Protein 3T6C (pdb70)

Foldseek 3Di:
DKAWAFKAWFWFDLPLATWIKMWTDIPPPPQIFIFGLFPRQPRVLLRCLQPVPVGVVRGGHDLVPLVVSLVCLQCVVPDHQFQSSQSNLANSSLRSLLNVQVVVFFESLVVLAFFPDFWAFEEEEAEEQELVSSLVRVVVVVVQQHQEYEYYYLAELQQFDPWCNFQVDGGDGNDPQDADAEPPDADDAREHANVSRLVVPLVSLVSNCVRPNQRGAYEYENLQSHDLVSLLVSQASCVVSQHLEYECSHDLVPQVSLVVSVVRHPHAYEYDCNGRDCVRPVVCLVVVSHQEYAHQQSSPRHLVVVSVSQVSNVVSNHAYEYDDHSRIALSSVLSVVSSQRNGPRHDHYYDDDDDPLSCVQKPQRWDDHNRTTGGDTGTRSRIDGDSVSSVVGHDPHDRTRNCQYAYRHHHGGRD/DFWAWKAWFWFQLQNFIWIKIWTDDPPPPQIFMFGLFPRQPRVLLRCLQPVPLGVVRGGDDLVPLVVSLVCQQCVVPDHQFQSSQSNLANSNLRSLLRVQVVVQFESLVVLAFFPDFWAFEEEEAEEQDLVRQLVRVVVVVVQQHQEYEYDHADQQANQAQAQPVVQVVCVVVVAQGADAEPPDADGAREHANVSNLVCPLVSLVSNCVRVNLRGAYEYEPQQRHDLVSLLVSQASNVVSQHLAYECSHDLVPQVSLVVSVVRHPGAYEYECNGRDCVRLVVCLVVVSHQEYAHQNSSNRHLVVVSVSLVSNVVSNHAYEYDDESRIALSSVLSVVSSQRRGPRHRHYYDYDGDPLSCVQKPQRWDDHSRTTGGDTGTRSRIDGDSVSSVVRHHDHDRDRNQQYAYRHHHGGRD

CATH classification: 3.30.390.10 (+1 more: 3.20.20.120)

Sequence (829 aa):
NLFITNVKTTILTAPGGIDLVVVKIETNEPGLYGLGCATFTQRIYAVQSSAIDEEYLAPFLIGKDPARIEDIWQSAAVSGYWRNGPVMNNALSGIIDMALWDIKGKQAGLPVYELLGGKCRDGIIALYVHTDGADEVEVEDSARAKMEEEGYQYIRCQMGMYGGAGTDDLRLIANRMMVKAKNIQPKRRSPRTKAPGIYFDPEAYAKSIPRLFDHLRNNKLGFSVELLHDAHERITPINAIHMAKALEPYQLFFLEDPVAPENTEWLKMLRQQQSSTPIAMGELFVNVNEWKPLIDNKLIDYIRCHIISSIGGITPAKKIAIYSELLNGVRTAWHSPGDISPIGVCANMHLDLSSPNFGIQEYTPMNDALREEVFPGCPPEVDQGYAYVNDKPGLGIDINEALAAKFPCEGGNPTWTMARTPDGTVVWRPLFITNVKTILTAPGGIDLVVVKIETNEPGLYGLGCATFTQRIYAVQSSAIDEYLAPFLIGKDPARIEDIWQSAAVSGYWRNGPVMNNALSGIIDMALWDIKGKQAGLPVYELLGGKCRDGIIALYVHTDGADEVEVEDSARAKMEEGYQYIRCQMGMYGGAGTDDLRLIIANRMVKAKNIQPKRSPRTKAPGIYFDPEAYAKSSIPRLFDHLRNNKLGFSVELLHDAHERITPINAIHMMAKALEPYQLFFLEDPVAPENTEWLKMLRQQQSSTPIAMGELFVNVNEWKPLIDNKLIDYIRCHISSIGGITPAKKIAIYSELLNGVRTAWHSPGDISPIGVCANMHLDLSSPNFGIQEYTPMNDALREEVFPGCPEVDQQGYAYVVNDKPGLGIDINEALLAAKFPCEGGNPTTWTMARTPDGTVWRP

Radius of gyration: 27.25 Å; Cα contacts (8 Å, |Δi|>4): 2046; chains: 2; bounding box: 66×56×85 Å

Secondary structure (DSSP, 8-state):
---EEEEEEEEE-TTSS-EEEEEEEESSTT-EEEEE---GGGHHHHHHIIIIIIHHHHTT--TT-HHHHHHHHHHTTS---SHHHHHHHHHHHHHHHHHHHHHHTSBHHHHTT--S-SSEEEEEEE--SSHHHHHHHHHHHHHTT-SEEEE-SSSSTT--B--HHHHSS-BPPPSS--PPPP-SS--SSEE--HHHHHHHHHHHHHHHHHHH-SSSEEEEE-TT-S-HHHHHHHHHHTGGG--SEEE-SS-GGGGGGHHHHHHH--S-EEE-TT--SHHHHHHHHHTT--SEE---GGGGTSHHHHHHHHHHHHHTT-EE----SSSS-HHHHHHHHHHHHH-TTB--EE-----HHHHHHSTTPPEEETTEEE----SBTS----HHHHTTS----S--STT-EE-TT--EE--/--EEEEEEEEE-TTSS-EEEEEEEESSTT-EEEEE---GGGHHHHHHHIIIIIHHHHTT--TT-HHHHHHHHHHTTS---SHHHHHHHHHHHHHHHHHHHHHHTSBHHHHTT--S-SSEEEEEEEEESSHHHHHHHHHHHHHTT-SEEEEEETBTTB-SSS-SHHHHHHHHHTT---PPPPPSS--SSEE--HHHHHHHHHHHHHHHHHHH-SSSEEEEE-TT-S-HHHHHHHHHHTGGG--SEEE-SS-GGGGGGHHHHHHH--S-EEE-TT--SHHHHHHHHHTT--SEE---HHHHTSHHHHHHHHHHHHHTT-EE----SSSS-HHHHHHHHHHHHH-TTB--EE-----HHHHHHSTTPPEEETTEEE----SBTS----HHHHTTS-------STT-EE-TT--EE--

InterPro domains:
  IPR013341 Mandelate racemase, N-terminal domain [PF02746] (19-115)
  IPR013342 Mandelate racemase, C-terminal domain [PF13378] (206-390)
  IPR013342 Mandelate racemase, C-terminal domain [SM00922] (133-270)
  IPR018110 Mandelate racemase/muconate lactonizing enzyme, conserved site [PS00908] (90-115)
  IPR018110 Mandelate racemase/muconate lactonizing enzyme, conserved site [PS00909] (220-251)
  IPR029017 Enolase-like, N-terminal [G3DSA:3.30.390.10] (7-397)
  IPR029017 Enolase-like, N-terminal [SSF54826] (6-120)
  IPR034593 D-galactonate dehydratase DgoD-like [PTHR48080] (21-395)
  IPR036849 Enolase-like, C-terminal domain superfamily [G3DSA:3.20.20.120] (110-379)
  IPR036849 Enolase-like, C-terminal domain superfamily [SSF51604] (103-399)

B-factor: mean 15.91, std 9.54, range [2.0, 82.63]

GO terms:
  GO:0000287 magnesium ion binding (F, IDA)
  GO:0016052 carbohydrate catabolic process (P, IDA)
  GO:0047929 gluconate dehydratase activity (F, IDA)

Nearest PDB structures (foldseek):
  3t6c-assembly1_A  TM=1.002E+00  e=1.195E-94  Pantoea ananatis LMG 20103
  3twb-assembly1_C  TM=1.000E+00  e=2.624E-83  Salmonella enterica subsp. enterica serovar Enteritidis str. P125109
  4ihc-assembly1_H  TM=9.968E-01  e=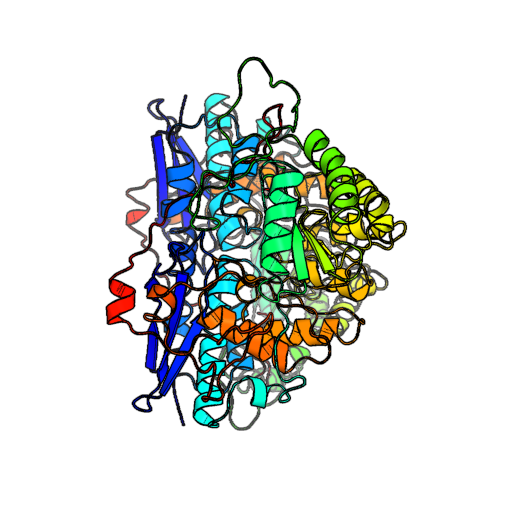2.299E-78  Musicola paradisiaca Ech703
  3tw9-assembly1_A  TM=9.945E-01  e=1.230E-77  Salmonella enterica subsp. enterica serovar Enteritidis str. P125109
  3tw9-assembly1_C  TM=9.936E-01  e=1.272E-76  Salmonella enterica subsp. enterica serovar Enteritidis str. P125109

Structure (mmCIF, N/CA/C/O backbone):
data_3T6C
#
_entry.id   3T6C
#
_cell.length_a   130.790
_cell.length_b   130.790
_cell.length_c   104.680
_cell.angle_alpha   90.00
_cell.angle_beta   90.00
_cell.angle_gamma   90.00
#
_symmetry.space_group_name_H-M   'P 4 21 2'
#
loop_
_entity.id
_entity.type
_entity.pdbx_description
1 polymer 'Putative ManD family dehydratase'
2 non-polymer 'MAGNESIUM ION'
3 non-polymer 'D-gluconic acid'
4 non-polymer 'CHLORIDE ION'
5 non-polymer 1,2-ETHANEDIOL
6 non-polymer 'UNKNOWN ATOM OR ION'
7 water water
#
loop_
_atom_site.group_PDB
_atom_site.id
_atom_site.type_symbol
_atom_site.label_atom_id
_atom_site.label_alt_id
_atom_site.label_comp_id
_atom_site.label_asym_id
_atom_site.label_entity_id
_atom_site.label_seq_id
_atom_site.pdbx_PDB_ins_code
_atom_site.Cartn_x
_atom_site.Cartn_y
_atom_site.Cartn_z
_atom_site.occupancy
_atom_site.B_iso_or_equiv
_atom_site.auth_seq_id
_atom_site.auth_comp_id
_atom_site.auth_asym_id
_atom_site.auth_atom_id
_atom_site.pdbx_PDB_model_num
ATOM 1 N N . ASN A 1 26 ? 108.887 27.279 40.007 1.00 53.89 3 ASN A N 1
ATOM 2 C CA . ASN A 1 26 ? 109.980 27.915 39.273 1.00 52.80 3 ASN A CA 1
ATOM 3 C C . ASN A 1 26 ? 109.500 29.029 38.327 1.00 39.47 3 ASN A C 1
ATOM 4 O O . ASN A 1 26 ? 109.768 30.202 38.585 1.00 44.57 3 ASN A O 1
ATOM 9 N N . LEU A 1 27 ? 108.804 28.687 37.239 1.00 22.98 4 LEU A N 1
ATOM 10 C CA . LEU A 1 27 ? 108.172 29.737 36.425 1.00 17.12 4 LEU A CA 1
ATOM 11 C C . LEU A 1 27 ? 106.910 30.196 37.116 1.00 12.22 4 LEU A C 1
ATOM 12 O O . LEU A 1 27 ? 106.268 29.440 37.850 1.00 14.38 4 LEU A O 1
ATOM 17 N N . PHE A 1 28 ? 106.531 31.432 36.848 1.00 11.30 5 PHE A N 1
ATOM 18 C CA . PHE A 1 28 ? 105.230 31.958 37.263 1.00 10.98 5 PHE A CA 1
ATOM 19 C C . PHE A 1 28 ? 104.729 32.940 36.217 1.00 10.26 5 PHE A C 1
ATOM 20 O O . PHE A 1 28 ? 105.525 33.467 35.417 1.00 10.79 5 PHE A O 1
ATOM 28 N N . ILE A 1 29 ? 103.404 33.073 36.131 1.00 10.81 6 ILE A N 1
ATOM 29 C CA . ILE A 1 29 ? 102.773 33.927 35.121 1.00 9.08 6 ILE A CA 1
ATOM 30 C C . ILE A 1 29 ? 102.864 35.394 35.564 1.00 10.72 6 ILE A C 1
ATOM 31 O O . ILE A 1 29 ? 102.599 35.756 36.724 1.00 11.92 6 ILE A O 1
ATOM 36 N N . THR A 1 30 ? 103.437 36.217 34.680 1.00 10.60 7 THR A N 1
ATOM 37 C CA . THR A 1 30 ? 103.560 37.633 34.977 1.00 10.14 7 THR A CA 1
ATOM 38 C C . THR A 1 30 ? 102.566 38.592 34.323 1.00 11.44 7 THR A C 1
ATOM 39 O O . THR A 1 30 ? 102.335 39.699 34.844 1.00 14.41 7 THR A O 1
ATOM 43 N N . ASN A 1 31 ? 101.987 38.160 33.209 1.00 12.30 8 ASN A N 1
ATOM 44 C CA . ASN A 1 31 ? 101.059 39.029 32.468 1.00 11.19 8 ASN A CA 1
ATOM 45 C C . ASN A 1 31 ? 100.195 38.156 31.598 1.00 11.45 8 ASN A C 1
ATOM 46 O O . ASN A 1 31 ? 100.688 37.177 31.106 1.00 12.91 8 ASN A O 1
ATOM 51 N N . VAL A 1 32 ? 98.949 38.544 31.376 1.00 11.60 9 VAL A N 1
ATOM 52 C CA . VAL A 1 32 ? 98.069 37.848 30.451 1.00 12.58 9 VAL A CA 1
ATOM 53 C C . VAL A 1 32 ? 97.409 38.924 29.652 1.00 18.24 9 VAL A C 1
ATOM 54 O O . VAL A 1 32 ? 96.807 39.853 30.227 1.00 17.10 9 VAL A O 1
ATOM 58 N N . LYS A 1 33 ? 97.478 38.817 28.331 1.00 14.49 10 LYS A N 1
ATOM 59 C CA . LYS A 1 33 ? 96.732 39.792 27.529 1.00 21.50 10 LYS A CA 1
ATOM 60 C C . LYS A 1 33 ? 95.978 39.224 26.340 1.00 16.94 10 LYS A C 1
ATOM 61 O O . LYS A 1 33 ? 96.257 38.139 25.865 1.00 14.42 10 LYS A O 1
ATOM 67 N N A THR A 1 34 ? 95.006 39.984 25.861 0.57 15.16 11 THR A N 1
ATOM 68 N N B THR A 1 34 ? 94.991 39.978 25.887 0.43 15.16 11 THR A N 1
ATOM 69 C CA A THR A 1 34 ? 94.201 39.563 24.721 0.57 13.48 11 THR A CA 1
ATOM 70 C CA B THR A 1 34 ? 94.257 39.608 24.695 0.43 13.39 11 THR A CA 1
ATOM 71 C C A THR A 1 34 ? 94.530 40.474 23.540 0.57 11.89 11 THR A C 1
ATOM 72 C C B THR A 1 34 ? 94.770 40.469 23.544 0.43 11.96 11 THR A C 1
ATOM 73 O O A THR A 1 34 ? 94.580 41.697 23.694 0.57 14.37 11 THR A O 1
ATOM 74 O O B THR A 1 34 ? 95.220 41.622 23.717 0.43 14.45 11 THR A O 1
ATOM 81 N N . ILE A 1 35 ? 94.732 39.871 22.364 1.00 10.26 12 ILE A N 1
ATOM 82 C CA . ILE A 1 35 ? 95.005 40.579 21.146 1.00 11.04 12 ILE A CA 1
ATOM 83 C C . ILE A 1 35 ? 93.846 40.290 20.185 1.00 10.89 12 ILE A C 1
ATOM 84 O O . ILE A 1 35 ? 93.496 39.102 19.934 1.00 12.35 12 ILE A O 1
ATOM 89 N N . LEU A 1 36 ? 93.245 41.363 19.676 1.00 12.68 13 LEU A N 1
ATOM 90 C CA . LEU A 1 36 ? 92.142 41.250 18.720 1.00 10.65 13 LEU A CA 1
ATOM 91 C C . LEU A 1 36 ? 92.704 41.681 17.369 1.00 11.32 13 LEU A C 1
ATOM 92 O O . LEU A 1 36 ? 93.161 42.827 17.184 1.00 15.11 13 LEU A O 1
ATOM 97 N N . THR A 1 37 ? 92.671 40.759 16.405 1.00 11.14 14 THR A N 1
ATOM 98 C CA . THR A 1 37 ? 93.259 41.043 15.084 1.00 10.70 14 THR A CA 1
ATOM 99 C C . THR A 1 37 ? 92.508 40.315 13.962 1.00 13.23 14 THR A C 1
ATOM 100 O O . THR A 1 37 ? 91.913 39.286 14.211 1.00 13.25 14 THR A O 1
ATOM 104 N N . ALA A 1 38 ? 92.540 40.859 12.741 1.00 10.64 15 ALA A N 1
ATOM 105 C CA . ALA A 1 38 ? 91.783 40.262 11.651 1.00 10.42 15 ALA A CA 1
ATOM 106 C C . ALA A 1 38 ? 92.546 40.170 10.312 1.00 13.84 15 ALA A C 1
ATOM 107 O O . ALA A 1 38 ? 92.057 40.675 9.319 1.00 15.41 15 ALA A O 1
ATOM 109 N N . PRO A 1 39 ? 93.697 39.487 10.286 1.00 11.75 16 PRO A N 1
ATOM 110 C CA . PRO A 1 39 ? 94.545 39.565 9.070 1.00 12.83 16 PRO A CA 1
ATOM 111 C C . PRO A 1 39 ? 93.938 38.829 7.894 1.00 16.03 16 PRO A C 1
ATOM 112 O O . PRO A 1 39 ? 94.257 39.153 6.749 1.00 17.05 16 PRO A O 1
ATOM 116 N N . GLY A 1 40 ? 93.103 37.834 8.172 1.00 15.40 17 GLY A N 1
ATOM 117 C CA . GLY A 1 40 ? 92.400 37.097 7.127 1.00 16.28 17 GLY A CA 1
ATOM 118 C C . GLY A 1 40 ? 91.006 37.625 6.787 1.00 16.24 17 GLY A C 1
ATOM 119 O O . GLY A 1 40 ? 90.281 37.020 6.001 1.00 19.22 17 GLY A O 1
ATOM 120 N N . GLY A 1 41 ? 90.650 38.782 7.320 1.00 12.42 18 GLY A N 1
ATOM 121 C CA . GLY A 1 41 ? 89.362 39.399 7.061 1.00 13.92 18 GLY A CA 1
ATOM 122 C C . GLY A 1 41 ? 88.277 38.901 8.004 1.00 14.98 18 GLY A C 1
ATOM 123 O O . GLY A 1 41 ? 87.092 39.200 7.791 1.00 16.46 18 GLY A O 1
ATOM 124 N N . ILE A 1 42 ? 88.690 38.179 9.052 1.00 13.96 19 ILE A N 1
ATOM 125 C CA . ILE A 1 42 ? 87.778 37.586 10.026 1.00 11.66 19 ILE A CA 1
ATOM 126 C C . ILE A 1 42 ? 88.318 37.885 11.408 1.00 12.47 19 ILE A C 1
ATOM 127 O O . ILE A 1 42 ? 89.518 37.683 11.676 1.00 15.04 19 ILE A O 1
ATOM 132 N N . ASP A 1 43 ? 87.452 38.379 12.295 1.00 10.35 20 ASP A N 1
ATOM 133 C CA . ASP A 1 43 ? 87.942 38.808 13.620 1.00 11.53 20 ASP A CA 1
ATOM 134 C C . ASP A 1 43 ? 88.385 37.621 14.464 1.00 10.15 20 ASP A C 1
ATOM 135 O O . ASP A 1 43 ? 87.629 36.683 14.661 1.00 12.18 20 ASP A O 1
ATOM 140 N N . LEU A 1 44 ? 89.616 37.696 14.973 1.00 9.62 21 LEU A N 1
ATOM 141 C CA . LEU A 1 44 ? 90.222 36.664 15.845 1.00 9.39 21 LEU A CA 1
ATOM 142 C C . LEU A 1 44 ? 90.497 37.161 17.235 1.00 9.85 21 LEU A C 1
ATOM 143 O O . LEU A 1 44 ? 90.772 38.344 17.394 1.00 11.42 21 LEU A O 1
ATOM 148 N N . VAL A 1 45 ? 90.448 36.266 18.245 1.00 8.89 22 VAL A N 1
ATOM 149 C CA . VAL A 1 45 ? 90.873 36.605 19.615 1.00 9.22 22 VAL A CA 1
ATOM 150 C C . VAL A 1 45 ? 92.037 35.712 20.027 1.00 12.05 22 VAL A C 1
ATOM 151 O O . VAL A 1 45 ? 91.896 34.480 20.054 1.00 12.26 22 VAL A O 1
ATOM 155 N N . VAL A 1 46 ? 93.157 36.315 20.421 1.00 11.42 23 VAL A N 1
ATOM 156 C CA . VAL A 1 46 ? 94.360 35.563 20.753 1.00 11.57 23 VAL A CA 1
ATOM 157 C C . VAL A 1 46 ? 94.752 35.971 22.176 1.00 11.49 23 VAL A C 1
ATOM 158 O O . VAL A 1 46 ? 94.568 37.125 22.561 1.00 12.99 23 VAL A O 1
ATOM 162 N N . VAL A 1 47 ? 95.223 35.012 22.965 1.00 9.74 24 VAL A N 1
ATOM 163 C CA . VAL A 1 47 ? 95.762 35.288 24.284 1.00 10.03 24 VAL A CA 1
ATOM 164 C C . VAL A 1 47 ? 97.277 35.089 24.292 1.00 10.89 24 VAL A C 1
ATOM 165 O O . VAL A 1 47 ? 97.797 34.141 23.691 1.00 10.20 24 VAL A O 1
ATOM 169 N N . LYS A 1 48 ? 97.988 36.012 24.947 1.00 10.24 25 LYS A N 1
ATOM 170 C CA . LYS A 1 48 ? 99.439 35.828 25.199 1.00 9.63 25 LYS A CA 1
ATOM 171 C C . LYS A 1 48 ? 99.694 35.800 26.707 1.00 11.97 25 LYS A C 1
ATOM 172 O O . LYS A 1 48 ? 99.336 36.753 27.409 1.00 13.77 25 LYS A O 1
ATOM 178 N N . ILE A 1 49 ? 100.289 34.716 27.219 1.00 10.86 26 ILE A N 1
ATOM 179 C CA . ILE A 1 49 ? 100.646 34.607 28.621 1.00 11.62 26 ILE A CA 1
ATOM 180 C C . ILE A 1 49 ? 102.172 34.727 28.773 1.00 10.69 26 ILE A C 1
ATOM 181 O O . ILE A 1 49 ? 102.905 33.923 28.219 1.00 11.34 26 ILE A O 1
ATOM 186 N N . GLU A 1 50 ? 102.630 35.759 29.480 1.00 10.45 27 GLU A N 1
ATOM 187 C CA . GLU A 1 50 ? 104.062 35.954 29.738 1.00 11.09 27 GLU A CA 1
ATOM 188 C C . GLU A 1 50 ? 104.458 35.320 31.049 1.00 12.16 27 GLU A C 1
ATOM 189 O O . GLU A 1 50 ? 103.667 35.239 31.988 1.00 11.84 27 GLU A O 1
ATOM 195 N N . THR A 1 51 ? 105.690 34.809 31.082 1.00 12.93 28 THR A N 1
ATOM 196 C CA . THR A 1 51 ? 106.276 34.289 32.328 1.00 13.01 28 THR A CA 1
ATOM 197 C C . THR A 1 51 ? 107.464 35.137 32.788 1.00 13.79 28 THR A C 1
ATOM 198 O O . THR A 1 51 ? 107.862 36.129 32.147 1.00 16.53 28 THR A O 1
ATOM 202 N N . ASN A 1 52 ? 108.067 34.706 33.878 1.00 11.00 29 ASN A N 1
ATOM 203 C CA . ASN A 1 52 ? 109.239 35.405 34.389 1.00 12.53 29 ASN A CA 1
ATOM 204 C C . ASN A 1 52 ? 110.512 35.075 33.647 1.00 15.32 29 ASN A C 1
ATOM 205 O O . ASN A 1 52 ? 111.547 35.709 33.901 1.00 20.88 29 ASN A O 1
ATOM 210 N N . GLU A 1 53 ? 110.460 34.114 32.733 1.00 15.15 30 GLU A N 1
ATOM 211 C CA . GLU A 1 53 ? 111.669 33.754 31.978 1.00 18.20 30 GLU A CA 1
ATOM 212 C C . GLU A 1 53 ? 111.667 34.577 30.717 1.00 22.91 30 GLU A C 1
ATOM 213 O O . GLU A 1 53 ? 110.741 34.478 29.921 1.00 19.00 30 GLU A O 1
ATOM 219 N N . PRO A 1 54 ? 112.700 35.417 30.539 1.00 29.37 31 PRO A N 1
ATOM 220 C CA . PRO A 1 54 ? 112.707 36.265 29.349 1.00 31.20 31 PRO A CA 1
ATOM 221 C C . PRO A 1 54 ? 112.544 35.429 28.090 1.00 25.30 31 PRO A C 1
ATOM 222 O O . PRO A 1 54 ? 113.205 34.409 27.864 1.00 29.02 31 PRO A O 1
ATOM 226 N N . GLY A 1 55 ? 111.625 35.884 27.270 1.00 26.05 32 GLY A N 1
ATOM 227 C CA . GLY A 1 55 ? 111.361 35.263 26.000 1.00 24.75 32 GLY A CA 1
ATOM 228 C C . GLY A 1 55 ? 110.468 34.036 25.981 1.00 25.08 32 GLY A C 1
ATOM 229 O O . GLY A 1 55 ? 110.150 33.575 24.896 1.00 31.89 32 GLY A O 1
ATOM 230 N N . LEU A 1 56 ? 110.093 33.501 27.147 1.00 17.36 33 LEU A N 1
ATOM 231 C CA . LEU A 1 56 ? 109.242 32.312 27.234 1.00 14.76 33 LEU A CA 1
ATOM 232 C C . LEU A 1 56 ? 107.821 32.804 27.492 1.00 18.84 33 LEU A C 1
ATOM 233 O O . LEU A 1 56 ? 107.524 33.387 28.552 1.00 20.80 33 LEU A O 1
ATOM 238 N N . TYR A 1 57 ? 106.947 32.614 26.509 1.00 13.23 34 TYR A N 1
ATOM 239 C CA . TYR A 1 57 ? 105.542 33.026 26.648 1.00 9.45 34 TYR A CA 1
ATOM 240 C C . TYR A 1 57 ? 104.710 32.005 25.899 1.00 9.44 34 TYR A C 1
ATOM 241 O O . TYR A 1 57 ? 105.228 31.188 25.132 1.00 12.35 34 TYR A O 1
ATOM 250 N N . GLY A 1 58 ? 103.434 31.923 26.253 1.00 9.49 35 GLY A N 1
ATOM 251 C CA . GLY A 1 58 ? 102.514 31.058 25.518 1.00 9.99 35 GLY A CA 1
ATOM 252 C C . GLY A 1 58 ? 101.474 31.820 24.700 1.00 12.44 35 GLY A C 1
ATOM 253 O O . GLY A 1 58 ? 100.989 32.853 25.152 1.00 9.76 35 GLY A O 1
ATOM 254 N N . LEU A 1 59 ? 100.982 31.198 23.641 1.00 10.36 36 LEU A N 1
ATOM 255 C CA . LEU A 1 59 ? 99.898 31.758 22.857 1.00 8.48 36 LEU A CA 1
ATOM 256 C C . LEU A 1 59 ? 98.732 30.784 22.791 1.00 7.96 36 LEU A C 1
ATOM 257 O O . LEU A 1 59 ? 98.904 29.556 22.696 1.00 10.99 36 LEU A O 1
ATOM 262 N N . GLY A 1 60 ? 97.528 31.331 22.779 1.00 8.48 37 GLY A N 1
ATOM 263 C CA . GLY A 1 60 ? 96.317 30.522 22.687 1.00 8.68 37 GLY A CA 1
ATOM 264 C C . GLY A 1 60 ? 95.228 31.200 21.882 1.00 8.10 37 GLY A C 1
ATOM 265 O O . GLY A 1 60 ? 95.252 32.424 21.668 1.00 10.63 37 GLY A O 1
ATOM 266 N N . CYS A 1 61 ? 94.263 30.393 21.449 1.00 7.69 38 CYS A N 1
ATOM 267 C CA . CYS A 1 61 ? 93.138 30.837 20.615 1.00 10.33 38 CYS A CA 1
ATOM 268 C C . CYS A 1 61 ? 91.821 30.826 21.409 1.00 9.90 38 CYS A C 1
ATOM 269 O O . CYS A 1 61 ? 91.470 29.860 22.101 1.00 11.82 38 CYS A O 1
ATOM 272 N N . ALA A 1 62 ? 91.247 32.009 21.473 1.00 8.12 39 ALA A N 1
ATOM 273 C CA . ALA A 1 62 ? 89.974 32.315 22.122 1.00 7.02 39 ALA A CA 1
ATOM 274 C C . ALA A 1 62 ? 88.865 32.658 21.120 1.00 11.25 39 ALA A C 1
ATOM 275 O O . ALA A 1 62 ? 87.979 33.448 21.454 1.00 11.33 39 ALA A O 1
ATOM 277 N N . THR A 1 63 ? 89.010 32.281 19.852 1.00 9.81 40 THR A N 1
ATOM 278 C CA . THR A 1 63 ? 88.200 32.992 18.854 1.00 10.89 40 THR A CA 1
ATOM 279 C C . THR A 1 63 ? 86.764 32.447 18.818 1.00 11.17 40 THR A C 1
ATOM 280 O O . THR A 1 63 ? 86.462 31.399 18.220 1.00 11.42 40 THR A O 1
ATOM 284 N N . PHE A 1 64 ? 85.863 33.270 19.378 1.00 8.94 41 PHE A N 1
ATOM 285 C CA . PHE A 1 64 ? 84.398 33.200 19.137 1.00 8.16 41 PHE A CA 1
ATOM 286 C C . PHE A 1 64 ? 84.227 34.515 18.401 1.00 9.17 41 PHE A C 1
ATOM 287 O O . PHE A 1 64 ? 84.067 35.609 19.004 1.00 10.25 41 PHE A O 1
ATOM 295 N N . THR A 1 65 ? 84.155 34.403 17.078 1.00 9.20 42 THR A N 1
ATOM 296 C CA . THR A 1 65 ? 84.312 35.607 16.233 1.00 10.79 42 THR A CA 1
ATOM 297 C C . THR A 1 65 ? 83.148 36.582 16.392 1.00 12.34 42 THR A C 1
ATOM 298 O O . THR A 1 65 ? 83.320 37.806 16.281 1.00 12.13 42 THR A O 1
ATOM 302 N N . GLN A 1 66 ? 81.964 36.050 16.701 1.00 9.92 43 GLN A N 1
ATOM 303 C CA . GLN A 1 66 ? 80.772 36.896 16.789 1.00 8.67 43 GLN A CA 1
ATOM 304 C C . GLN A 1 66 ? 80.662 37.682 18.065 1.00 11.22 43 GLN A C 1
ATOM 305 O O . GLN A 1 66 ? 79.786 38.522 18.227 1.00 11.38 43 GLN A O 1
ATOM 311 N N . ARG A 1 67 ? 81.418 37.244 19.040 1.00 8.80 44 ARG A N 1
ATOM 312 C CA . ARG A 1 67 ? 81.481 37.824 20.376 1.00 8.63 44 ARG A CA 1
ATOM 313 C C . ARG A 1 67 ? 82.758 38.426 20.927 1.00 11.55 44 ARG A C 1
ATOM 314 O O . ARG A 1 67 ? 83.041 38.179 22.144 1.00 10.80 44 ARG A O 1
ATOM 322 N N . ILE A 1 68 ? 83.684 38.814 20.043 1.00 10.81 45 ILE A N 1
ATOM 323 C CA . ILE A 1 68 ? 85.062 39.056 20.479 1.00 9.14 45 ILE A CA 1
ATOM 324 C C . ILE A 1 68 ? 85.168 39.952 21.708 1.00 9.72 45 ILE A C 1
ATOM 325 O O . ILE A 1 68 ? 86.048 39.734 22.537 1.00 11.28 45 ILE A O 1
ATOM 330 N N . TYR A 1 69 ? 84.291 40.942 21.857 1.00 9.98 46 TYR A N 1
ATOM 331 C CA . TYR A 1 69 ? 84.424 41.879 23.003 1.00 10.15 46 TYR A CA 1
ATOM 332 C C . TYR A 1 69 ? 83.944 41.275 24.310 1.00 10.07 46 TYR A C 1
ATOM 333 O O . TYR A 1 69 ? 84.434 41.668 25.382 1.00 12.38 46 TYR A O 1
ATOM 342 N N . ALA A 1 70 ? 83.015 40.312 24.256 1.00 10.41 47 ALA A N 1
ATOM 343 C CA . ALA A 1 70 ? 82.556 39.678 25.476 1.00 8.98 47 ALA A CA 1
ATOM 344 C C . ALA A 1 70 ? 83.629 38.680 25.918 1.00 11.25 47 ALA A C 1
ATOM 345 O O . ALA A 1 70 ? 83.914 38.557 27.104 1.00 12.06 47 ALA A O 1
ATOM 347 N N . VAL A 1 71 ? 84.200 37.923 24.964 1.00 9.68 48 VAL A N 1
ATOM 348 C CA . VAL A 1 71 ? 85.372 37.099 25.270 1.00 8.77 48 VAL A CA 1
ATOM 349 C C . VAL A 1 71 ? 86.562 37.915 25.786 1.00 10.55 48 VAL A C 1
ATOM 350 O O . VAL A 1 71 ? 87.188 37.509 26.773 1.00 10.71 48 VAL A O 1
ATOM 354 N N . GLN A 1 72 ? 86.867 39.051 25.156 1.00 9.87 49 GLN A N 1
ATOM 355 C CA . GLN A 1 72 ? 87.939 39.898 25.660 1.00 10.00 49 GLN A CA 1
ATOM 356 C C . GLN A 1 72 ? 87.705 40.298 27.110 1.00 10.42 49 GLN A C 1
ATOM 357 O O . GLN A 1 72 ? 88.645 40.257 27.898 1.00 11.90 49 GLN A O 1
ATOM 363 N N A SER A 1 73 ? 86.488 40.685 27.477 0.67 10.93 50 SER A N 1
ATOM 364 N N B SER A 1 73 ? 86.473 40.660 27.469 0.33 10.33 50 SER A N 1
ATOM 365 C CA A SER A 1 73 ? 86.224 40.998 28.878 0.67 9.86 50 SER A CA 1
ATOM 366 C CA B SER A 1 73 ? 86.159 41.008 28.860 0.33 10.52 50 SER A CA 1
ATOM 367 C C A SER A 1 73 ? 86.424 39.763 29.779 0.67 10.30 50 SER A C 1
ATOM 368 C C B SER A 1 73 ? 86.285 39.814 29.816 0.33 9.90 50 SER A C 1
ATOM 369 O O A SER A 1 73 ? 87.048 39.811 30.845 0.67 11.35 50 SER A O 1
ATOM 370 O O B SER A 1 73 ? 86.720 39.961 30.961 0.33 10.95 50 SER A O 1
ATOM 375 N N . ALA A 1 74 ? 85.877 38.635 29.355 1.00 8.89 51 ALA A N 1
ATOM 376 C CA . ALA A 1 74 ? 85.968 37.398 30.160 1.00 9.93 51 ALA A CA 1
ATOM 377 C C . ALA A 1 74 ? 87.424 37.021 30.447 1.00 10.19 51 ALA A C 1
ATOM 378 O O . ALA A 1 74 ? 87.755 36.403 31.489 1.00 10.66 51 ALA A O 1
ATOM 380 N N . ILE A 1 75 ? 88.329 37.367 29.529 1.00 10.66 52 ILE A N 1
ATOM 381 C CA . ILE A 1 75 ? 89.770 37.158 29.757 1.00 10.31 52 ILE A CA 1
ATOM 382 C C . ILE A 1 75 ? 90.373 38.319 30.582 1.00 11.57 52 ILE A C 1
ATOM 383 O O . ILE A 1 75 ? 90.885 38.101 31.705 1.00 12.68 52 ILE A O 1
ATOM 388 N N . ASP A 1 76 ? 90.300 39.539 30.045 1.00 9.48 53 ASP A N 1
ATOM 389 C CA . ASP A 1 76 ? 91.029 40.650 30.668 1.00 11.71 53 ASP A CA 1
ATOM 390 C C . ASP A 1 76 ? 90.569 41.012 32.064 1.00 12.67 53 ASP A C 1
ATOM 391 O O . ASP A 1 76 ? 91.389 41.402 32.899 1.00 13.04 53 ASP A O 1
ATOM 396 N N A GLU A 1 77 ? 89.272 40.928 32.318 0.47 10.43 54 GLU A N 1
ATOM 397 N N B GLU A 1 77 ? 89.273 40.946 32.315 0.53 10.48 54 GLU A N 1
ATOM 398 C CA A GLU A 1 77 ? 88.727 41.371 33.604 0.47 11.96 54 GLU A CA 1
ATOM 399 C CA B GLU A 1 77 ? 88.763 41.372 33.615 0.53 11.38 54 GLU A CA 1
ATOM 400 C C A GLU A 1 77 ? 88.643 40.253 34.619 0.47 11.64 54 GLU A C 1
ATOM 401 C C B GLU A 1 77 ? 88.751 40.256 34.633 0.53 11.36 54 GLU A C 1
ATOM 402 O O A GLU A 1 77 ? 88.390 40.523 35.810 0.47 12.21 54 GLU A O 1
ATOM 403 O O B GLU A 1 77 ? 88.671 40.530 35.839 0.53 14.28 54 GLU A O 1
ATOM 414 N N . TYR A 1 78 ? 88.813 39.007 34.163 1.00 9.87 55 TYR A N 1
ATOM 415 C CA . TYR A 1 78 ? 88.632 37.849 35.067 1.00 9.06 55 TYR A CA 1
ATOM 416 C C . TYR A 1 78 ? 89.791 36.833 35.024 1.00 9.40 55 TYR A C 1
ATOM 417 O O . TYR A 1 78 ? 90.551 36.700 36.007 1.00 9.91 55 TYR A O 1
ATOM 426 N N . LEU A 1 79 ? 89.922 36.108 33.909 1.00 11.22 56 LEU A N 1
ATOM 427 C CA . LEU A 1 79 ? 90.956 35.057 33.880 1.00 10.63 56 LEU A CA 1
ATOM 428 C C . LEU A 1 79 ? 92.382 35.619 33.994 1.00 10.87 56 LEU A C 1
ATOM 429 O O . LEU A 1 79 ? 93.219 35.005 34.652 1.00 10.88 56 LEU A O 1
ATOM 434 N N . ALA A 1 80 ? 92.652 36.800 33.416 1.00 9.36 57 ALA A N 1
ATOM 435 C CA . ALA A 1 80 ? 94.001 37.375 33.489 1.00 11.90 57 ALA A CA 1
ATOM 436 C C . ALA A 1 80 ? 94.398 37.645 34.975 1.00 11.17 57 ALA A C 1
ATOM 437 O O . ALA A 1 80 ? 95.403 37.105 35.428 1.00 11.75 57 ALA A O 1
ATOM 439 N N . PRO A 1 81 ? 93.60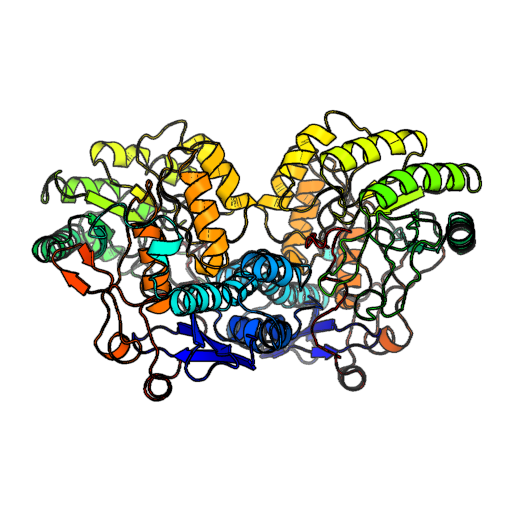0 38.440 35.749 1.00 13.10 58 PRO A N 1
ATOM 440 C CA . PRO A 1 81 ? 94.004 38.657 37.141 1.00 12.33 58 PRO A CA 1
ATOM 441 C C . PRO A 1 81 ? 94.042 37.365 37.962 1.00 13.72 58 PRO A C 1
ATOM 442 O O . PRO A 1 81 ? 94.850 37.219 38.906 1.00 14.35 58 PRO A O 1
ATOM 446 N N . PHE A 1 82 ? 93.160 36.418 37.620 1.00 9.64 59 PHE A N 1
ATOM 447 C CA . PHE A 1 82 ? 93.114 35.103 38.303 1.00 9.14 59 PHE A CA 1
ATOM 448 C C . PHE A 1 82 ? 94.444 34.375 38.168 1.00 13.18 59 PHE A C 1
ATOM 449 O O . PHE A 1 82 ? 94.819 33.574 39.049 1.00 13.59 59 PHE A O 1
ATOM 457 N N . LEU A 1 83 ? 95.136 34.564 37.047 1.00 9.67 60 LEU A N 1
ATOM 458 C CA . LEU A 1 83 ? 96.368 33.790 36.781 1.00 11.18 60 LEU A CA 1
ATOM 459 C C . LEU A 1 83 ? 97.679 34.368 37.279 1.00 11.34 60 LEU A C 1
ATOM 460 O O . LEU A 1 83 ? 98.667 33.636 37.475 1.00 12.02 60 LEU A O 1
ATOM 465 N N . ILE A 1 84 ? 97.698 35.667 37.563 1.00 11.91 61 ILE A N 1
ATOM 466 C CA . ILE A 1 84 ? 98.965 36.296 37.818 1.00 11.88 61 ILE A CA 1
ATOM 467 C C . ILE A 1 84 ? 99.585 35.701 39.091 1.00 11.31 61 ILE A C 1
ATOM 468 O O . ILE A 1 84 ? 98.894 35.546 40.123 1.00 13.42 61 ILE A O 1
ATOM 473 N N . GLY A 1 85 ? 100.877 35.348 38.994 1.00 11.23 62 GLY A N 1
ATOM 474 C CA . GLY A 1 85 ? 101.652 34.765 40.067 1.00 11.27 62 GLY A CA 1
ATOM 475 C C . GLY A 1 85 ? 101.580 33.268 40.149 1.00 13.46 62 GLY A C 1
ATOM 476 O O . GLY A 1 85 ? 102.307 32.680 40.954 1.00 13.72 62 GLY A O 1
ATOM 477 N N . LYS A 1 86 ? 100.701 32.631 39.377 1.00 11.94 63 LYS A N 1
ATOM 478 C CA . LYS A 1 86 ? 100.591 31.157 39.378 1.00 8.63 63 LYS A CA 1
ATOM 479 C C . LYS A 1 86 ? 101.605 30.431 38.536 1.00 9.52 63 LYS A C 1
ATOM 480 O O . LYS A 1 86 ? 102.083 30.974 37.541 1.00 11.43 63 LYS A O 1
ATOM 486 N N . ASP A 1 87 ? 101.956 29.202 38.955 1.00 9.86 64 ASP A N 1
ATOM 487 C CA . ASP A 1 87 ? 102.886 28.355 38.185 1.00 10.09 64 ASP A CA 1
ATOM 488 C C . ASP A 1 87 ? 102.133 27.797 36.963 1.00 10.69 64 ASP A C 1
ATOM 489 O O . ASP A 1 87 ? 101.149 27.082 37.132 1.00 10.02 64 ASP A O 1
ATOM 494 N N . PRO A 1 88 ? 102.556 28.136 35.739 1.00 10.10 65 PRO A N 1
ATOM 495 C CA . PRO A 1 88 ? 101.878 27.621 34.522 1.00 10.27 65 PRO A CA 1
ATOM 496 C C . PRO A 1 88 ? 101.993 26.101 34.351 1.00 9.07 65 PRO A C 1
ATOM 497 O O . PRO A 1 88 ? 101.297 25.559 33.509 1.00 10.29 65 PRO A O 1
ATOM 501 N N . ALA A 1 89 ? 102.833 25.425 35.114 1.00 9.59 66 ALA A N 1
ATOM 502 C CA . ALA A 1 89 ? 102.974 23.963 34.969 1.00 11.29 66 ALA A CA 1
ATOM 503 C C . ALA A 1 89 ? 101.671 23.234 35.345 1.00 10.78 66 ALA A C 1
ATOM 504 O O . ALA A 1 89 ? 101.441 22.122 34.847 1.00 10.46 66 ALA A O 1
ATOM 506 N N . ARG A 1 90 ? 100.820 23.835 36.191 1.00 10.24 67 ARG A N 1
ATOM 507 C CA . ARG A 1 90 ? 99.716 23.018 36.621 1.00 8.95 67 ARG A CA 1
ATOM 508 C C . ARG A 1 90 ? 98.576 23.389 35.675 1.00 11.93 67 ARG A C 1
ATOM 509 O O . ARG A 1 90 ? 97.528 23.976 36.057 1.00 10.93 67 ARG A O 1
ATOM 517 N N . ILE A 1 91 ? 98.582 22.690 34.557 1.00 9.28 68 ILE A N 1
ATOM 518 C CA . ILE A 1 91 ? 97.634 23.008 33.448 1.00 8.08 68 ILE A CA 1
ATOM 519 C C . ILE A 1 91 ? 96.259 22.516 33.872 1.00 10.94 68 ILE A C 1
ATOM 520 O O . ILE A 1 91 ? 95.287 23.250 33.773 1.00 10.79 68 ILE A O 1
ATOM 525 N N . GLU A 1 92 ? 96.170 21.277 34.359 1.00 10.21 69 GLU A N 1
ATOM 526 C CA . GLU A 1 92 ? 94.864 20.740 34.717 1.00 10.35 69 GLU A CA 1
ATOM 527 C C . GLU A 1 92 ? 94.253 21.465 35.912 1.00 9.39 69 GLU A C 1
ATOM 528 O O . GLU A 1 92 ? 93.053 21.710 35.924 1.00 11.11 69 GLU A O 1
ATOM 534 N N . ASP A 1 93 ? 95.075 21.802 36.913 1.00 8.44 70 ASP A N 1
ATOM 535 C CA . ASP A 1 93 ? 94.555 22.457 38.119 1.00 8.67 70 ASP A CA 1
ATOM 536 C C . ASP A 1 93 ? 94.072 23.844 37.706 1.00 10.25 70 ASP A C 1
ATOM 537 O O . ASP A 1 93 ? 93.033 24.295 38.198 1.00 11.15 70 ASP A O 1
ATOM 542 N N . ILE A 1 94 ? 94.801 24.535 36.817 1.00 8.77 71 ILE A N 1
ATOM 543 C CA . ILE A 1 94 ? 94.338 25.822 36.327 1.00 7.02 71 ILE A CA 1
ATOM 544 C C . ILE A 1 94 ? 93.054 25.678 35.486 1.00 8.95 71 ILE A C 1
ATOM 545 O O . ILE A 1 94 ? 92.121 26.465 35.641 1.00 9.79 71 ILE A O 1
ATOM 550 N N . TRP A 1 95 ? 92.986 24.671 34.602 1.00 8.07 72 TRP A N 1
ATOM 551 C CA . TRP A 1 95 ? 91.780 24.500 33.808 1.00 7.31 72 TRP A CA 1
ATOM 552 C C . TRP A 1 95 ? 90.577 24.257 34.733 1.00 10.96 72 TRP A C 1
ATOM 553 O O . TRP A 1 95 ? 89.541 24.891 34.580 1.00 10.18 72 TRP A O 1
ATOM 564 N N . GLN A 1 96 ? 90.699 23.296 35.671 1.00 9.52 73 GLN A N 1
ATOM 565 C CA . GLN A 1 96 ? 89.565 22.967 36.523 1.00 10.92 73 GLN A CA 1
ATOM 566 C C . GLN A 1 96 ? 89.136 24.154 37.374 1.00 11.35 73 GLN A C 1
ATOM 567 O O . GLN A 1 96 ? 87.953 24.450 37.492 1.00 11.10 73 GLN A O 1
ATOM 573 N N . SER A 1 97 ? 90.103 24.839 37.970 1.00 7.63 74 SER A N 1
ATOM 574 C CA . SER A 1 97 ? 89.778 26.013 38.795 1.00 8.47 74 SER A CA 1
ATOM 575 C C . SER A 1 97 ? 89.301 27.223 37.965 1.00 9.76 74 SER A C 1
ATOM 576 O O . SER A 1 97 ? 88.313 27.893 38.362 1.00 10.11 74 SER A O 1
ATOM 579 N N . ALA A 1 98 ? 89.917 27.488 36.819 1.00 9.70 75 ALA A N 1
ATOM 580 C CA . ALA A 1 98 ? 89.434 28.631 36.015 1.00 8.77 75 ALA A CA 1
ATOM 581 C C . ALA A 1 98 ? 88.020 28.318 35.540 1.00 8.54 75 ALA A C 1
ATOM 582 O O . ALA A 1 98 ? 87.155 29.222 35.518 1.00 10.01 75 ALA A O 1
ATOM 584 N N . ALA A 1 99 ? 87.751 27.045 35.199 1.00 8.42 76 ALA A N 1
ATOM 585 C CA . ALA A 1 99 ? 86.458 26.669 34.662 1.00 7.98 76 ALA A CA 1
ATOM 586 C C . ALA A 1 99 ? 85.308 26.989 35.622 1.00 10.79 76 ALA A C 1
ATOM 587 O O . ALA A 1 99 ? 84.225 27.332 35.168 1.00 12.02 76 ALA A O 1
ATOM 589 N N . VAL A 1 100 ? 85.532 26.805 36.913 1.00 8.43 77 VAL A N 1
ATOM 590 C CA . VAL A 1 100 ? 84.519 27.057 37.925 1.00 7.39 77 VAL A CA 1
ATOM 591 C C . VAL A 1 100 ? 84.639 28.393 38.623 1.00 9.01 77 VAL A C 1
ATOM 592 O O . VAL A 1 100 ? 83.879 28.651 39.555 1.00 9.41 77 VAL A O 1
ATOM 596 N N . SER A 1 101 ? 85.592 29.251 38.208 1.00 8.19 78 SER A N 1
ATOM 597 C CA . SER A 1 101 ? 85.895 30.469 38.988 1.00 9.91 78 SER A CA 1
ATOM 598 C C . SER A 1 101 ? 84.718 31.436 39.073 1.00 9.84 78 SER A C 1
ATOM 599 O O . SER A 1 101 ? 84.578 32.131 40.071 1.00 10.63 78 SER A O 1
ATOM 602 N N . GLY A 1 102 ? 83.879 31.444 38.037 1.00 9.41 79 GLY A N 1
ATOM 603 C CA . GLY A 1 102 ? 82.682 32.257 38.022 1.00 9.76 79 GLY A CA 1
ATOM 604 C C . GLY A 1 102 ? 81.423 31.484 38.377 1.00 10.96 79 GLY A C 1
ATOM 605 O O . GLY A 1 102 ? 80.300 32.082 38.253 1.00 8.74 79 GLY A O 1
ATOM 606 N N . TYR A 1 103 ? 81.597 30.290 38.972 1.00 8.39 80 TYR A N 1
ATOM 607 C CA . TYR A 1 103 ? 80.452 29.432 39.312 1.00 8.63 80 TYR A CA 1
ATOM 608 C C . TYR A 1 103 ? 79.799 28.959 38.033 1.00 9.32 80 TYR A C 1
ATOM 609 O O . TYR A 1 103 ? 79.913 27.757 37.742 1.00 8.36 80 TYR A O 1
ATOM 618 N N . TRP A 1 104 ? 78.870 29.710 37.485 1.00 10.25 81 TRP A N 1
ATOM 619 C CA . TRP A 1 104 ? 78.304 29.352 36.186 1.00 7.39 81 TRP A CA 1
ATOM 620 C C . TRP A 1 104 ? 79.385 29.190 35.133 1.00 9.68 81 TRP A C 1
ATOM 621 O O . TRP A 1 104 ? 80.453 29.810 35.186 1.00 11.38 81 TRP A O 1
ATOM 632 N N . ARG A 1 105 ? 79.112 28.266 34.204 1.00 11.16 82 ARG A N 1
ATOM 633 C CA . ARG A 1 105 ? 80.152 27.777 33.277 1.00 10.07 82 ARG A CA 1
ATOM 634 C C . ARG A 1 105 ? 79.473 27.078 32.088 1.00 10.55 82 ARG A C 1
ATOM 635 O O . ARG A 1 105 ? 78.254 27.134 31.951 1.00 10.94 82 ARG A O 1
ATOM 643 N N . ASN A 1 106 ? 80.263 26.449 31.216 1.00 9.57 83 ASN A N 1
ATOM 644 C CA . ASN A 1 106 ? 79.728 25.704 30.054 1.00 9.13 83 ASN A CA 1
ATOM 645 C C . ASN A 1 106 ? 78.957 26.579 29.100 1.00 11.36 83 ASN A C 1
ATOM 646 O O . ASN A 1 106 ? 77.757 26.367 28.866 1.00 14.38 83 ASN A O 1
ATOM 651 N N . GLY A 1 107 ? 79.652 27.535 28.479 1.00 9.72 84 GLY A N 1
ATOM 652 C CA . GLY A 1 107 ? 79.020 28.326 27.454 1.00 8.90 84 GLY A CA 1
ATOM 653 C C . GLY A 1 107 ? 80.088 28.896 26.532 1.00 9.48 84 GLY A C 1
ATOM 654 O O . GLY A 1 107 ? 81.297 28.816 26.838 1.00 11.19 84 GLY A O 1
ATOM 655 N N . PRO A 1 108 ? 79.679 29.482 25.410 1.00 8.42 85 PRO A N 1
ATOM 656 C CA . PRO A 1 108 ? 80.714 29.836 24.409 1.00 8.74 85 PRO A CA 1
ATOM 657 C C . PRO A 1 108 ? 81.611 31.009 24.869 1.00 8.46 85 PRO A C 1
ATOM 658 O O . PRO A 1 108 ? 82.806 30.993 24.505 1.00 10.38 85 PRO A O 1
ATOM 662 N N . VAL A 1 109 ? 81.094 32.026 25.579 1.00 7.53 86 VAL A N 1
ATOM 663 C CA . VAL A 1 109 ? 82.012 33.101 25.984 1.00 8.00 86 VAL A CA 1
ATOM 664 C C . VAL A 1 109 ? 82.953 32.526 27.065 1.00 9.73 86 VAL A C 1
ATOM 665 O O . VAL A 1 109 ? 84.197 32.703 26.988 1.00 9.90 86 VAL A O 1
ATOM 669 N N . MET A 1 110 ? 82.380 31.845 28.077 1.00 9.46 87 MET A N 1
ATOM 670 C CA . MET A 1 110 ? 83.207 31.282 29.124 1.00 9.65 87 MET A CA 1
ATOM 671 C C . MET A 1 110 ? 84.269 30.314 28.583 1.00 10.32 87 MET A C 1
ATOM 672 O O . MET A 1 110 ? 85.450 30.379 28.980 1.00 10.46 87 MET A O 1
ATOM 677 N N . ASN A 1 111 ? 83.860 29.430 27.689 1.00 9.10 88 ASN A N 1
ATOM 678 C CA . ASN A 1 111 ? 84.777 28.363 27.269 1.00 8.58 88 ASN A CA 1
ATOM 679 C C . ASN A 1 111 ? 85.873 28.928 26.383 1.00 10.54 88 ASN A C 1
ATOM 680 O O . ASN A 1 111 ? 87.012 28.479 26.457 1.00 8.33 88 ASN A O 1
ATOM 685 N N . ASN A 1 112 ? 85.552 29.900 25.540 1.00 8.99 89 ASN A N 1
ATOM 686 C CA . ASN A 1 112 ? 86.575 30.456 24.655 1.00 7.51 89 ASN A CA 1
ATOM 687 C C . ASN A 1 112 ? 87.627 31.216 25.444 1.00 10.86 89 ASN A C 1
ATOM 688 O O . ASN A 1 112 ? 88.825 31.135 25.134 1.00 9.99 89 ASN A O 1
ATOM 693 N N . ALA A 1 113 ? 87.196 31.957 26.461 1.00 9.36 90 ALA A N 1
ATOM 694 C CA . ALA A 1 113 ? 88.180 32.590 27.339 1.00 9.97 90 ALA A CA 1
ATOM 695 C C . ALA A 1 113 ? 89.114 31.535 27.971 1.00 11.58 90 ALA A C 1
ATOM 696 O O . ALA A 1 113 ? 90.335 31.724 28.027 1.00 12.23 90 ALA A O 1
ATOM 698 N N . LEU A 1 114 ? 88.548 30.442 28.486 1.00 9.81 91 LEU A N 1
ATOM 699 C CA . LEU A 1 114 ? 89.306 29.362 29.110 1.00 8.64 91 LEU A CA 1
ATOM 700 C C . LEU A 1 114 ? 90.262 28.746 28.085 1.00 9.99 91 LEU A C 1
ATOM 701 O O . LEU A 1 114 ? 91.419 28.419 28.404 1.00 10.52 91 LEU A O 1
ATOM 706 N N . SER A 1 115 ? 89.790 28.585 26.838 1.00 7.65 92 SER A N 1
ATOM 707 C CA . SER A 1 115 ? 90.663 28.020 25.785 1.00 8.10 92 SER A CA 1
ATOM 708 C C . SER A 1 115 ? 91.898 28.853 25.518 1.00 10.83 92 SER A C 1
ATOM 709 O O . SER A 1 115 ? 93.002 28.321 25.298 1.00 9.46 92 SER A O 1
ATOM 712 N N . GLY A 1 116 ? 91.748 30.180 25.531 1.00 8.83 93 GLY A N 1
ATOM 713 C CA . GLY A 1 116 ? 92.876 31.030 25.221 1.00 9.10 93 GLY A CA 1
ATOM 714 C C . GLY A 1 116 ? 93.966 30.797 26.269 1.00 11.13 93 GLY A C 1
ATOM 715 O O . GLY A 1 116 ? 95.169 30.697 25.929 1.00 10.64 93 GLY A O 1
ATOM 716 N N A ILE A 1 117 ? 93.537 30.685 27.527 0.56 9.05 94 ILE A N 1
ATOM 717 N N B ILE A 1 117 ? 93.580 30.684 27.536 0.44 9.52 94 ILE A N 1
ATOM 718 C CA A ILE A 1 117 ? 94.444 30.384 28.637 0.56 10.39 94 ILE A CA 1
ATOM 719 C CA B ILE A 1 117 ? 94.601 30.421 28.551 0.44 10.16 94 ILE A CA 1
ATOM 720 C C A ILE A 1 117 ? 95.064 29.007 28.489 0.56 11.35 94 ILE A C 1
ATOM 721 C C B ILE A 1 117 ? 95.103 28.978 28.516 0.44 11.24 94 ILE A C 1
ATOM 722 O O A ILE A 1 117 ? 96.277 28.858 28.536 0.56 9.26 94 ILE A O 1
ATOM 723 O O B ILE A 1 117 ? 96.295 28.757 28.661 0.44 10.65 94 ILE A O 1
ATOM 732 N N . ASP A 1 118 ? 94.214 28.001 28.302 1.00 10.15 95 ASP A N 1
ATOM 733 C CA . ASP A 1 118 ? 94.661 26.610 28.265 1.00 11.19 95 ASP A CA 1
ATOM 734 C C . ASP A 1 118 ? 95.676 26.332 27.137 1.00 10.12 95 ASP A C 1
ATOM 735 O O . ASP A 1 118 ? 96.714 25.699 27.358 1.00 11.24 95 ASP A O 1
ATOM 740 N N . MET A 1 119 ? 95.371 26.808 25.928 1.00 10.73 96 MET A N 1
ATOM 741 C CA . MET A 1 119 ? 96.298 26.592 24.795 1.00 7.08 96 MET A CA 1
ATOM 742 C C . MET A 1 119 ? 97.647 27.258 25.112 1.00 8.87 96 MET A C 1
ATOM 743 O O . MET A 1 119 ? 98.718 26.698 24.816 1.00 11.26 96 MET A O 1
ATOM 748 N N . ALA A 1 120 ? 97.615 28.480 25.674 1.00 8.72 97 ALA A N 1
ATOM 749 C CA . ALA A 1 120 ? 98.871 29.174 25.985 1.00 8.75 97 ALA A CA 1
ATOM 750 C C . ALA A 1 120 ? 99.657 28.417 27.036 1.00 9.88 97 ALA A C 1
ATOM 751 O O . ALA A 1 120 ? 100.895 28.388 26.991 1.00 10.76 97 ALA A O 1
ATOM 753 N N . LEU A 1 121 ? 98.987 27.785 27.977 1.00 11.18 98 LEU A N 1
ATOM 754 C CA . LEU A 1 121 ? 99.735 26.998 28.965 1.00 7.35 98 LEU A CA 1
ATOM 755 C C . LEU A 1 121 ? 100.353 25.736 28.355 1.00 8.28 98 LEU A C 1
ATOM 756 O O . LEU A 1 121 ? 101.493 25.386 28.726 1.00 9.11 98 LEU A O 1
ATOM 761 N N . TRP A 1 122 ? 99.647 25.082 27.428 1.00 8.76 99 TRP A N 1
ATOM 762 C CA . TRP A 1 122 ? 100.248 23.976 26.714 1.00 9.22 99 TRP A CA 1
ATOM 763 C C . TRP A 1 122 ? 101.442 24.444 25.872 1.00 9.40 99 TRP A C 1
ATOM 764 O O . TRP A 1 122 ? 102.439 23.702 25.781 1.00 11.06 99 TRP A O 1
ATOM 775 N N . ASP A 1 123 ? 101.329 25.623 25.226 1.00 8.81 100 ASP A N 1
ATOM 776 C CA . ASP A 1 123 ? 102.438 26.223 24.460 1.00 8.07 100 ASP A CA 1
ATOM 777 C C . ASP A 1 123 ? 103.662 26.408 25.359 1.00 10.39 100 ASP A C 1
ATOM 778 O O . ASP A 1 123 ? 104.770 26.028 24.994 1.00 11.36 100 ASP A O 1
ATOM 783 N N . ILE A 1 124 ? 103.440 26.958 26.552 1.00 9.53 101 ILE A N 1
ATOM 784 C CA . ILE A 1 124 ? 104.517 27.145 27.520 1.00 8.31 101 ILE A CA 1
ATOM 785 C C . ILE A 1 124 ? 105.117 25.780 27.926 1.00 11.62 101 ILE A C 1
ATOM 786 O O . ILE A 1 124 ? 106.321 25.645 28.038 1.00 10.76 101 ILE A O 1
ATOM 791 N N . LYS A 1 125 ? 104.274 24.786 28.192 1.00 10.13 102 LYS A N 1
ATOM 792 C CA . LYS A 1 125 ? 104.764 23.449 28.583 1.00 9.11 102 LYS A CA 1
ATOM 793 C C . LYS A 1 125 ? 105.664 22.862 27.509 1.00 11.20 102 LYS A C 1
ATOM 794 O O . LYS A 1 125 ? 106.737 22.330 27.808 1.00 11.12 102 LYS A O 1
ATOM 800 N N . GLY A 1 126 ? 105.266 22.982 26.251 1.00 10.19 103 GLY A N 1
ATOM 801 C CA . GLY A 1 126 ? 106.132 22.452 25.183 1.00 7.72 103 GLY A CA 1
ATOM 802 C C . GLY A 1 126 ? 107.424 23.260 25.085 1.00 11.35 103 GLY A C 1
ATOM 803 O O . GLY A 1 126 ? 108.500 22.699 24.891 1.00 10.82 103 GLY A O 1
ATOM 804 N N . LYS A 1 127 ? 107.354 24.580 25.225 1.00 11.83 104 LYS A N 1
ATOM 805 C CA . LYS A 1 127 ? 108.566 25.339 25.161 1.00 9.23 104 LYS A CA 1
ATOM 806 C C . LYS A 1 127 ? 109.506 25.005 26.331 1.00 11.02 104 LYS A C 1
ATOM 807 O O . LYS A 1 127 ? 110.720 24.927 26.138 1.00 12.04 104 LYS A O 1
ATOM 813 N N . GLN A 1 128 ? 108.946 24.812 27.522 1.00 11.65 105 GLN A N 1
ATOM 814 C CA . GLN A 1 128 ? 109.740 24.384 28.692 1.00 11.62 105 GLN A CA 1
ATOM 815 C C . GLN A 1 128 ? 110.420 23.038 28.428 1.00 10.18 105 GLN A C 1
ATOM 816 O O . GLN A 1 128 ? 111.606 22.814 28.775 1.00 13.36 105 GLN A O 1
ATOM 822 N N . ALA A 1 129 ? 109.670 22.131 27.804 1.00 10.55 106 ALA A N 1
ATOM 823 C CA . ALA A 1 129 ? 110.172 20.802 27.491 1.00 12.07 106 ALA A CA 1
ATOM 824 C C . ALA A 1 129 ? 111.108 20.786 26.298 1.00 14.78 106 ALA A C 1
ATOM 825 O O . ALA A 1 129 ? 111.781 19.760 26.051 1.00 13.99 106 ALA A O 1
ATOM 827 N N . GLY A 1 130 ? 111.086 21.856 25.491 1.00 11.47 107 GLY A N 1
ATOM 828 C CA . GLY A 1 130 ? 111.781 21.821 24.208 1.00 12.19 107 GLY A CA 1
ATOM 829 C C . GLY A 1 130 ? 111.147 20.888 23.170 1.00 9.60 107 GLY A C 1
ATOM 830 O O . GLY A 1 130 ? 111.858 20.391 22.280 1.00 13.36 107 GLY A O 1
ATOM 831 N N . LEU A 1 131 ? 109.828 20.666 23.246 1.00 12.20 108 LEU A N 1
ATOM 832 C CA . LEU A 1 131 ? 109.148 19.697 22.392 1.00 9.75 108 LEU A CA 1
ATOM 833 C C . LEU A 1 131 ? 107.843 20.313 21.891 1.00 10.80 108 LEU A C 1
ATOM 834 O O . LEU A 1 131 ? 107.206 21.062 22.636 1.00 10.24 108 LEU A O 1
ATOM 839 N N . PRO A 1 132 ? 107.414 19.941 20.657 1.00 11.94 109 PRO A N 1
ATOM 840 C CA . PRO A 1 132 ? 106.067 20.292 20.201 1.00 10.36 109 PRO A CA 1
ATOM 841 C C . PRO A 1 132 ? 105.009 19.714 21.133 1.00 11.63 109 PRO A C 1
ATOM 842 O O . PRO A 1 132 ? 105.236 18.642 21.706 1.00 9.88 109 PRO A O 1
ATOM 846 N N . VAL A 1 133 ? 103.872 20.395 21.254 1.00 9.79 110 VAL A N 1
ATOM 847 C CA . VAL A 1 133 ? 102.767 19.861 22.056 1.00 8.22 110 VAL A CA 1
ATOM 848 C C . VAL A 1 133 ? 102.386 18.462 21.552 1.00 10.73 110 VAL A C 1
ATOM 849 O O . VAL A 1 133 ? 102.128 17.592 22.383 1.00 10.99 110 VAL A O 1
ATOM 853 N N . TYR A 1 134 ? 102.378 18.196 20.240 1.00 9.96 111 TYR A N 1
ATOM 854 C CA . TYR A 1 134 ? 102.050 16.796 19.804 1.00 8.36 111 TYR A CA 1
ATOM 855 C C . TYR A 1 134 ? 102.953 15.752 20.393 1.00 12.42 111 TYR A C 1
ATOM 856 O O . TYR A 1 134 ? 102.538 14.597 20.526 1.00 10.34 111 TYR A O 1
ATOM 865 N N . GLU A 1 135 ? 104.207 16.108 20.720 1.00 11.00 112 GLU A N 1
ATOM 866 C CA . GLU A 1 135 ? 105.086 15.132 21.356 1.00 11.38 112 GLU A CA 1
ATOM 867 C C . GLU A 1 135 ? 104.701 14.850 22.787 1.00 11.26 112 GLU A C 1
ATOM 868 O O . GLU A 1 135 ? 104.978 13.767 23.298 1.00 12.73 112 GLU A O 1
ATOM 874 N N . LEU A 1 136 ? 104.087 15.832 23.467 1.00 10.53 113 LEU A N 1
ATOM 875 C CA . LEU A 1 136 ? 103.620 15.589 24.851 1.00 12.74 113 LEU A CA 1
ATOM 876 C C . LEU A 1 136 ? 102.355 14.738 24.928 1.00 13.55 113 LEU A C 1
ATOM 877 O O . LEU A 1 136 ? 102.080 14.111 25.943 1.00 17.49 113 LEU A O 1
ATOM 882 N N . LEU A 1 137 ? 101.567 14.755 23.859 1.00 12.39 114 LEU A N 1
ATOM 883 C CA . LEU A 1 137 ? 100.245 14.134 23.768 1.00 13.91 114 LEU A CA 1
ATOM 884 C C . LEU A 1 137 ? 100.242 12.696 23.238 1.00 16.71 114 LEU A C 1
ATOM 885 O O . LEU A 1 137 ? 99.180 12.162 22.960 1.00 16.52 114 LEU A O 1
ATOM 890 N N . GLY A 1 138 ? 101.415 12.096 23.112 1.00 14.65 115 GLY A N 1
ATOM 891 C CA . GLY A 1 138 ? 101.579 10.763 22.562 1.00 16.68 115 GLY A CA 1
ATOM 892 C C . GLY A 1 138 ? 102.456 10.640 21.341 1.00 15.13 115 GLY A C 1
ATOM 893 O O . GLY A 1 138 ? 102.806 9.534 20.995 1.00 12.94 115 GLY A O 1
ATOM 894 N N . GLY A 1 139 ? 102.915 11.746 20.763 1.00 11.54 116 GLY A N 1
ATOM 895 C CA . GLY A 1 139 ? 103.779 11.653 19.595 1.00 10.96 116 GLY A CA 1
ATOM 896 C C . GLY A 1 139 ? 102.981 11.450 18.305 1.00 11.82 116 GLY A C 1
ATOM 897 O O . GLY A 1 139 ? 101.739 11.319 18.320 1.00 11.86 116 GLY A O 1
ATOM 898 N N . LYS A 1 140 ? 103.688 11.400 17.179 1.00 10.36 117 LYS A N 1
ATOM 899 C CA . LYS A 1 140 ? 103.003 11.289 15.889 1.00 9.77 117 LYS A CA 1
ATOM 900 C C . LYS A 1 140 ? 102.461 9.910 15.626 1.00 9.95 117 LYS A C 1
ATOM 901 O O . LYS A 1 140 ? 103.170 8.891 15.807 1.00 11.47 117 LYS A O 1
ATOM 907 N N . CYS A 1 141 ? 101.200 9.872 15.194 1.00 10.37 118 CYS A N 1
ATOM 908 C CA . CYS A 1 141 ? 100.560 8.654 14.684 1.00 10.16 118 CYS A CA 1
ATOM 909 C C . CYS A 1 141 ? 100.458 8.569 13.163 1.00 11.17 118 CYS A C 1
ATOM 910 O O . CYS A 1 141 ? 99.918 7.579 12.624 1.00 12.89 118 CYS A O 1
ATOM 913 N N . ARG A 1 142 ? 100.892 9.640 12.505 1.00 11.32 119 ARG A N 1
ATOM 914 C CA . ARG A 1 142 ? 100.864 9.828 11.040 1.00 11.31 119 ARG A CA 1
ATOM 915 C C . ARG A 1 142 ? 101.872 10.935 10.681 1.00 11.48 119 ARG A C 1
ATOM 916 O O . ARG A 1 142 ? 102.316 11.692 11.546 1.00 15.05 119 ARG A O 1
ATOM 924 N N . ASP A 1 143 ? 102.289 10.990 9.406 1.00 15.61 120 ASP A N 1
ATOM 925 C CA . ASP A 1 143 ? 103.247 11.992 8.960 1.00 19.39 120 ASP A CA 1
ATOM 926 C C . ASP A 1 143 ? 102.729 13.175 8.174 1.00 21.04 120 ASP A C 1
ATOM 927 O O . ASP A 1 143 ? 103.527 13.988 7.674 1.00 21.84 120 ASP A O 1
ATOM 932 N N . GLY A 1 144 ? 101.410 13.235 8.028 1.00 13.81 121 GLY A N 1
ATOM 933 C CA . GLY A 1 144 ? 100.765 14.334 7.333 1.00 11.05 121 GLY A CA 1
ATOM 934 C C . GLY A 1 144 ? 99.311 14.303 7.855 1.00 10.35 121 GLY A C 1
ATOM 935 O O . GLY A 1 144 ? 98.814 13.246 8.258 1.00 11.05 121 GLY A O 1
ATOM 936 N N A ILE A 1 145 ? 98.650 15.455 7.840 0.56 10.06 122 ILE A N 1
ATOM 937 N N B ILE A 1 145 ? 98.638 15.445 7.807 0.44 10.16 122 ILE A N 1
ATOM 938 C CA A ILE A 1 145 ? 97.255 15.557 8.283 0.56 9.16 122 ILE A CA 1
ATOM 939 C CA B ILE A 1 145 ? 97.257 15.559 8.280 0.44 9.18 122 ILE A CA 1
ATOM 940 C C A ILE A 1 145 ? 96.345 15.727 7.067 0.56 9.14 122 ILE A C 1
ATOM 941 C C B ILE A 1 145 ? 96.331 15.739 7.079 0.44 9.24 122 ILE A C 1
ATOM 942 O O A ILE A 1 145 ? 96.423 16.726 6.330 0.56 10.56 122 ILE A O 1
ATOM 943 O O B ILE A 1 145 ? 96.394 16.748 6.360 0.44 10.54 122 ILE A O 1
ATOM 952 N N . ALA A 1 146 ? 95.489 14.749 6.837 1.00 9.43 123 ALA A N 1
ATOM 953 C CA . ALA A 1 146 ? 94.573 14.817 5.680 1.00 10.86 123 ALA A CA 1
ATOM 954 C C . ALA A 1 146 ? 93.539 15.923 5.823 1.00 9.90 123 ALA A C 1
ATOM 955 O O . ALA A 1 146 ? 92.927 16.118 6.905 1.00 9.86 123 ALA A O 1
ATOM 957 N N . LEU A 1 147 ? 93.363 16.668 4.732 1.00 10.98 124 LEU A N 1
ATOM 958 C CA . LEU A 1 147 ? 92.517 17.868 4.723 1.00 10.74 124 LEU A CA 1
ATOM 959 C C . LEU A 1 147 ? 91.246 17.663 3.909 1.00 9.23 124 LEU A C 1
ATOM 960 O O . LEU A 1 147 ? 91.268 16.997 2.870 1.00 9.49 124 LEU A O 1
ATOM 965 N N . TYR A 1 148 ? 90.122 18.273 4.332 1.00 8.09 125 TYR A N 1
ATOM 966 C CA . TYR A 1 148 ? 89.062 18.521 3.370 1.00 8.73 125 TYR A CA 1
ATOM 967 C C . TYR A 1 148 ? 88.852 20.006 3.161 1.00 9.80 125 TYR A C 1
ATOM 968 O O . TYR A 1 148 ? 89.143 20.808 4.059 1.00 10.44 125 TYR A O 1
ATOM 977 N N . VAL A 1 149 ? 88.383 20.353 1.970 1.00 9.62 126 VAL A N 1
ATOM 978 C CA . VAL A 1 149 ? 88.254 21.728 1.590 1.00 10.58 126 VAL A CA 1
ATOM 979 C C . VAL A 1 149 ? 86.825 21.978 1.122 1.00 11.28 126 VAL A C 1
ATOM 980 O O . VAL A 1 149 ? 86.063 21.046 0.862 1.00 13.11 126 VAL A O 1
ATOM 984 N N . HIS A 1 150 ? 86.470 23.249 1.040 1.00 12.04 127 HIS A N 1
ATOM 985 C CA . HIS A 1 150 ? 85.108 23.670 0.636 1.00 9.46 127 HIS A CA 1
ATOM 986 C C . HIS A 1 150 ? 85.005 23.969 -0.849 1.00 11.15 127 HIS A C 1
ATOM 987 O O . HIS A 1 150 ? 85.801 24.763 -1.388 1.00 15.26 127 HIS A O 1
ATOM 994 N N . THR A 1 151 ? 84.047 23.328 -1.505 1.00 12.53 128 THR A N 1
ATOM 995 C CA . THR A 1 151 ? 83.603 23.729 -2.838 1.00 15.98 128 THR A CA 1
ATOM 996 C C . THR A 1 151 ? 82.136 24.146 -2.797 1.00 17.03 128 THR A C 1
ATOM 997 O O . THR A 1 151 ? 81.314 23.628 -1.984 1.00 14.72 128 THR A O 1
ATOM 1001 N N . ASP A 1 152 ? 81.787 25.083 -3.686 1.00 14.78 129 ASP A N 1
ATOM 1002 C CA . ASP A 1 152 ? 80.437 25.595 -3.688 1.00 15.71 129 ASP A CA 1
ATOM 1003 C C . ASP A 1 152 ? 80.185 26.034 -5.129 1.00 15.59 129 ASP A C 1
ATOM 1004 O O . ASP A 1 152 ? 81.089 25.970 -6.001 1.00 21.09 129 ASP A O 1
ATOM 1009 N N . GLY A 1 153 ? 78.989 26.539 -5.355 1.00 20.74 130 GLY A N 1
ATOM 1010 C CA . GLY A 1 153 ? 78.614 26.988 -6.669 1.00 22.10 130 GLY A CA 1
ATOM 1011 C C . GLY A 1 153 ? 77.134 27.198 -6.737 1.00 23.66 130 GLY A C 1
ATOM 1012 O O . GLY A 1 153 ? 76.351 26.726 -5.898 1.00 21.77 130 GLY A O 1
ATOM 1013 N N . ALA A 1 154 ? 76.717 27.889 -7.788 1.00 20.54 131 ALA A N 1
ATOM 1014 C CA . ALA A 1 154 ? 75.329 28.248 -7.884 1.00 18.81 131 ALA A CA 1
ATOM 1015 C C . ALA A 1 154 ? 74.461 27.084 -8.405 1.00 22.00 131 ALA A C 1
ATOM 1016 O O . ALA A 1 154 ? 73.249 27.048 -8.189 1.00 20.74 131 ALA A O 1
ATOM 1018 N N . ASP A 1 155 ? 75.075 26.149 -9.138 1.00 15.99 132 ASP A N 1
ATOM 1019 C CA . ASP A 1 155 ? 74.346 25.020 -9.705 1.00 15.27 132 ASP A CA 1
ATOM 1020 C C . ASP A 1 155 ? 75.250 23.776 -9.713 1.00 16.26 132 ASP A C 1
ATOM 1021 O O . ASP A 1 155 ? 76.433 23.868 -9.317 1.00 15.47 132 ASP A O 1
ATOM 1026 N N . GLU A 1 156 ? 74.726 22.629 -10.151 1.00 15.32 133 GLU A N 1
ATOM 1027 C CA . GLU A 1 156 ? 75.483 21.381 -10.041 1.00 15.24 133 GLU A CA 1
ATOM 1028 C C . GLU A 1 156 ? 76.753 21.416 -10.889 1.00 16.26 133 GLU A C 1
ATOM 1029 O O . GLU A 1 156 ? 77.769 20.834 -10.503 1.00 15.53 133 GLU A O 1
ATOM 1035 N N . VAL A 1 157 ? 76.713 22.106 -12.014 1.00 15.66 134 VAL A N 1
ATOM 1036 C CA . VAL A 1 157 ? 77.906 22.175 -12.883 1.00 14.27 134 VAL A CA 1
ATOM 1037 C C . VAL A 1 157 ? 79.002 23.044 -12.257 1.00 16.80 134 VAL A C 1
ATOM 1038 O O . VAL A 1 157 ? 80.171 22.695 -12.283 1.00 15.89 134 VAL A O 1
ATOM 1042 N N . GLU A 1 158 ? 78.631 24.162 -11.642 1.00 17.06 135 GLU A N 1
ATOM 1043 C CA . GLU A 1 158 ? 79.644 24.987 -10.990 1.00 12.45 135 GLU A CA 1
ATOM 1044 C C . GLU A 1 158 ? 80.257 24.213 -9.838 1.00 15.01 135 GLU A C 1
ATOM 1045 O O . GLU A 1 158 ? 81.453 24.317 -9.599 1.00 13.38 135 GLU A O 1
ATOM 1051 N N . VAL A 1 159 ? 79.426 23.490 -9.080 1.00 13.35 136 VAL A N 1
ATOM 1052 C CA . VAL A 1 159 ? 79.974 22.706 -7.950 1.00 13.83 136 VAL A CA 1
ATOM 1053 C C . VAL A 1 159 ? 80.936 21.635 -8.494 1.00 13.28 136 VAL A C 1
ATOM 1054 O O . VAL A 1 159 ? 82.062 21.427 -7.974 1.00 11.53 136 VAL A O 1
ATOM 1058 N N . GLU A 1 160 ? 80.514 20.987 -9.577 1.00 11.82 137 GLU A N 1
ATOM 1059 C CA . GLU A 1 160 ? 81.358 19.979 -10.218 1.00 12.88 137 GLU A CA 1
ATOM 1060 C C . GLU A 1 160 ? 82.686 20.573 -10.644 1.00 12.36 137 GLU A C 1
ATOM 1061 O O . GLU A 1 160 ? 83.749 19.985 -10.404 1.00 14.25 137 GLU A O 1
ATOM 1067 N N . ASP A 1 161 ? 82.662 21.743 -11.282 1.00 13.75 138 ASP A N 1
ATOM 1068 C CA . ASP A 1 161 ? 83.914 22.324 -11.764 1.00 13.70 138 ASP A CA 1
ATOM 1069 C C . ASP A 1 161 ? 84.829 22.671 -10.597 1.00 14.95 138 ASP A C 1
ATOM 1070 O O . ASP A 1 161 ? 86.042 22.520 -10.661 1.00 14.47 138 ASP A O 1
ATOM 1075 N N . SER A 1 162 ? 84.255 23.198 -9.535 1.00 11.63 139 SER A N 1
ATOM 1076 C CA . SER A 1 162 ? 85.042 23.547 -8.360 1.00 11.97 139 SER A CA 1
ATOM 1077 C C . SER A 1 162 ? 85.679 22.299 -7.716 1.00 13.89 139 SER A C 1
ATOM 1078 O O . SER A 1 162 ? 86.860 22.284 -7.331 1.00 12.60 139 SER A O 1
ATOM 1081 N N . ALA A 1 163 ? 84.882 21.254 -7.582 1.00 12.74 140 ALA A N 1
ATOM 1082 C CA . ALA A 1 163 ? 85.379 20.029 -6.953 1.00 11.97 140 ALA A CA 1
ATOM 1083 C C . ALA A 1 163 ? 86.487 19.422 -7.818 1.00 13.37 140 ALA A C 1
ATOM 1084 O O . ALA A 1 163 ? 87.488 18.955 -7.284 1.00 12.51 140 ALA A O 1
ATOM 1086 N N . ARG A 1 164 ? 86.304 19.418 -9.139 1.00 12.51 141 ARG A N 1
ATOM 1087 C CA . ARG A 1 164 ? 87.288 18.837 -10.044 1.00 11.84 141 ARG A CA 1
ATOM 1088 C C . ARG A 1 164 ? 88.601 19.596 -9.888 1.00 11.27 141 ARG A C 1
ATOM 1089 O O . ARG A 1 164 ? 89.661 18.995 -9.845 1.00 14.72 141 ARG A O 1
ATOM 1097 N N . ALA A 1 165 ? 88.545 20.925 -9.752 1.00 13.17 142 ALA A N 1
ATOM 1098 C CA . ALA A 1 165 ? 89.762 21.705 -9.555 1.00 14.39 142 ALA A CA 1
ATOM 1099 C C . ALA A 1 165 ? 90.457 21.315 -8.234 1.00 16.96 142 ALA A C 1
ATOM 1100 O O . ALA A 1 165 ? 91.672 21.127 -8.225 1.00 16.40 142 ALA A O 1
ATOM 1102 N N . LYS A 1 166 ? 89.690 21.163 -7.136 1.00 10.08 143 LYS A N 1
ATOM 1103 C CA . LYS A 1 166 ? 90.268 20.735 -5.849 1.00 10.63 143 LYS A CA 1
ATOM 1104 C C . LYS A 1 166 ? 90.956 19.360 -5.982 1.00 13.27 143 LYS A C 1
ATOM 1105 O O . LYS A 1 166 ? 92.037 19.127 -5.414 1.00 13.13 143 LYS A O 1
ATOM 1111 N N . MET A 1 167 ? 90.334 18.467 -6.736 1.00 12.13 144 MET A N 1
ATOM 1112 C CA . MET A 1 167 ? 90.943 17.142 -6.988 1.00 11.67 144 MET A CA 1
ATOM 1113 C C . MET A 1 167 ? 92.254 17.300 -7.753 1.00 14.16 144 MET A C 1
ATOM 1114 O O . MET A 1 167 ? 93.236 16.614 -7.443 1.00 15.16 144 MET A O 1
ATOM 1119 N N A GLU A 1 168 ? 92.274 18.195 -8.743 0.45 13.75 145 GLU A N 1
ATOM 1120 N N B GLU A 1 168 ? 92.269 18.187 -8.749 0.55 13.83 145 GLU A N 1
ATOM 1121 C CA A GLU A 1 168 ? 93.486 18.413 -9.542 0.45 13.31 145 GLU A CA 1
ATOM 1122 C CA B GLU A 1 168 ? 93.490 18.411 -9.527 0.55 13.10 145 GLU A CA 1
ATOM 1123 C C A GLU A 1 168 ? 94.613 19.032 -8.694 0.45 12.27 145 GLU A C 1
ATOM 1124 C C B GLU A 1 168 ? 94.607 18.965 -8.642 0.55 11.44 145 GLU A C 1
ATOM 1125 O O A GLU A 1 168 ? 95.805 18.827 -8.978 0.45 18.83 145 GLU A O 1
ATOM 1126 O O B GLU A 1 168 ? 95.793 18.654 -8.854 0.55 19.32 145 GLU A O 1
ATOM 1137 N N . GLU A 1 169 ? 94.250 19.779 -7.652 1.00 13.38 146 GLU A N 1
ATOM 1138 C CA . GLU A 1 169 ? 95.212 20.343 -6.685 1.00 12.69 146 GLU A CA 1
ATOM 1139 C C . GLU A 1 169 ? 95.686 19.327 -5.660 1.00 17.41 146 GLU A C 1
ATOM 1140 O O . GLU A 1 169 ? 96.543 19.661 -4.831 1.00 17.98 146 GLU A O 1
ATOM 1146 N N . GLY A 1 170 ? 95.100 18.133 -5.671 1.00 14.11 147 GLY A N 1
ATOM 1147 C CA . GLY A 1 170 ? 95.570 17.106 -4.756 1.00 13.56 147 GLY A CA 1
ATOM 1148 C C . GLY A 1 170 ? 94.693 16.810 -3.535 1.00 13.40 147 GLY A C 1
ATOM 1149 O O . GLY A 1 170 ? 95.037 15.934 -2.738 1.00 13.15 147 GLY A O 1
ATOM 1150 N N . TYR A 1 171 ? 93.563 17.495 -3.383 1.00 11.56 148 TYR A N 1
ATOM 1151 C CA . TYR A 1 171 ? 92.648 17.208 -2.251 1.00 10.46 148 TYR A CA 1
ATOM 1152 C C . TYR A 1 171 ? 91.851 15.970 -2.540 1.00 13.11 148 TYR A C 1
ATOM 1153 O O . TYR A 1 171 ? 91.398 15.751 -3.673 1.00 15.45 148 TYR A O 1
ATOM 1162 N N . GLN A 1 172 ? 91.818 15.104 -1.531 1.00 9.56 149 GLN A N 1
ATOM 1163 C CA . GLN A 1 172 ? 91.109 13.821 -1.622 1.00 10.20 149 GLN A CA 1
ATOM 1164 C C . GLN A 1 172 ? 89.753 13.769 -0.895 1.00 12.36 149 GLN A C 1
ATOM 1165 O O . GLN A 1 172 ? 89.044 12.738 -0.954 1.00 11.99 149 GLN A O 1
ATOM 1171 N N . TYR A 1 173 ? 89.422 14.857 -0.199 1.00 9.95 150 TYR A N 1
ATOM 1172 C CA . TYR A 1 173 ? 88.213 14.976 0.604 1.00 8.63 150 TYR A CA 1
ATOM 1173 C C . TYR A 1 173 ? 87.666 16.353 0.346 1.00 11.22 150 TYR A C 1
ATOM 1174 O O . TYR A 1 173 ? 88.398 17.348 0.540 1.00 11.06 150 TYR A O 1
ATOM 1183 N N . ILE A 1 174 ? 86.426 16.416 -0.133 1.00 9.97 151 ILE A N 1
ATOM 1184 C CA . ILE A 1 174 ? 85.853 17.683 -0.602 1.00 10.22 151 ILE A CA 1
ATOM 1185 C C . ILE A 1 174 ? 84.434 17.854 -0.092 1.00 12.28 151 ILE A C 1
ATOM 1186 O O . ILE A 1 174 ? 83.579 16.962 -0.329 1.00 11.85 151 ILE A O 1
ATOM 1191 N N . ARG A 1 175 ? 84.173 18.971 0.607 1.00 9.45 152 ARG A N 1
ATOM 1192 C CA . ARG A 1 175 ? 82.796 19.290 1.015 1.00 8.70 152 ARG A CA 1
ATOM 1193 C C . ARG A 1 175 ? 82.115 20.014 -0.144 1.00 10.98 152 ARG A C 1
ATOM 1194 O O . ARG A 1 175 ? 82.682 20.971 -0.677 1.00 13.00 152 ARG A O 1
ATOM 1202 N N . CYS A 1 176 ? 80.914 19.598 -0.498 1.00 10.31 153 CYS A N 1
ATOM 1203 C CA . CYS A 1 176 ? 80.160 20.178 -1.650 1.00 9.63 153 CYS A CA 1
ATOM 1204 C C . CYS A 1 176 ? 78.842 20.749 -1.174 1.00 9.50 153 CYS A C 1
ATOM 1205 O O . CYS A 1 176 ? 78.020 20.015 -0.617 1.00 11.72 153 CYS A O 1
ATOM 1208 N N . GLN A 1 177 ? 78.670 22.071 -1.358 1.00 11.11 154 GLN A N 1
ATOM 1209 C CA . GLN A 1 177 ? 77.437 22.780 -1.069 1.00 12.04 154 GLN A CA 1
ATOM 1210 C C . GLN A 1 177 ? 76.989 23.424 -2.373 1.00 14.04 154 GLN A C 1
ATOM 1211 O O . GLN A 1 177 ? 77.824 23.666 -3.281 1.00 16.06 154 GLN A O 1
ATOM 1217 N N . MET A 1 178 ? 75.714 23.760 -2.467 1.00 11.49 155 MET A N 1
ATOM 1218 C CA . MET A 1 178 ? 75.288 24.522 -3.633 1.00 12.46 155 MET A CA 1
ATOM 1219 C C . MET A 1 178 ? 74.535 25.677 -3.041 1.00 18.70 155 MET A C 1
ATOM 1220 O O . MET A 1 178 ? 73.407 25.516 -2.590 1.00 20.46 155 MET A O 1
ATOM 1225 N N . GLY A 1 179 ? 75.135 26.871 -3.088 1.00 22.86 156 GLY A N 1
ATOM 1226 C CA . GLY A 1 179 ? 74.609 27.995 -2.286 1.00 23.83 156 GLY A CA 1
ATOM 1227 C C . GLY A 1 179 ? 74.897 27.909 -0.781 1.00 23.18 156 GLY A C 1
ATOM 1228 O O . GLY A 1 179 ? 74.067 28.312 0.071 1.00 23.81 156 GLY A O 1
ATOM 1229 N N . MET A 1 180 ? 76.073 27.397 -0.430 1.00 21.37 157 MET A N 1
ATOM 1230 C CA . MET A 1 180 ? 76.475 27.271 0.991 1.00 23.43 157 MET A CA 1
ATOM 1231 C C . MET A 1 180 ? 75.395 26.634 1.887 1.00 24.78 157 MET A C 1
ATOM 1232 O O . MET A 1 180 ? 74.991 25.507 1.609 1.00 21.59 157 MET A O 1
ATOM 1237 N N . TYR A 1 181 ? 74.920 27.322 2.945 1.00 19.56 158 TYR A N 1
ATOM 1238 C CA . TYR A 1 181 ? 73.967 26.679 3.905 1.00 20.03 158 TYR A CA 1
ATOM 1239 C C . TYR A 1 181 ? 72.500 27.024 3.584 1.00 21.01 158 TYR A C 1
ATOM 1240 O O . TYR A 1 181 ? 72.159 28.205 3.383 1.00 22.22 158 TYR A O 1
ATOM 1249 N N . GLY A 1 182 ? 71.640 26.017 3.459 1.00 16.22 159 GLY A N 1
ATOM 1250 C CA . GLY A 1 182 ? 70.237 26.276 3.093 1.00 14.80 159 GLY A CA 1
ATOM 1251 C C . GLY A 1 182 ? 70.064 26.713 1.633 1.00 16.63 159 GLY A C 1
ATOM 1252 O O . GLY A 1 182 ? 68.947 27.030 1.185 1.00 19.10 159 GLY A O 1
ATOM 1253 N N . GLY A 1 183 ? 71.171 26.794 0.898 1.00 16.78 160 GLY A N 1
ATOM 1254 C CA . GLY A 1 183 ? 71.120 27.232 -0.485 1.00 25.93 160 GLY A CA 1
ATOM 1255 C C . GLY A 1 183 ? 71.160 28.755 -0.590 1.00 29.74 160 GLY A C 1
ATOM 1256 O O . GLY A 1 183 ? 71.087 29.291 -1.692 1.00 27.12 160 GLY A O 1
ATOM 1257 N N . ALA A 1 184 ? 71.249 29.455 0.544 1.00 26.79 161 ALA A N 1
ATOM 1258 C CA . ALA A 1 184 ? 71.119 30.939 0.568 1.00 26.04 161 ALA A CA 1
ATOM 1259 C C . ALA A 1 184 ? 72.391 31.739 0.173 1.00 28.89 161 ALA A C 1
ATOM 1260 O O . ALA A 1 184 ? 72.326 32.970 -0.033 1.00 27.02 161 ALA A O 1
ATOM 1262 N N . GLY A 1 185 ? 73.532 31.052 0.072 1.00 28.60 162 GLY A N 1
ATOM 1263 C CA . GLY A 1 185 ? 74.817 31.728 -0.114 1.00 28.63 162 GLY A CA 1
ATOM 1264 C C . GLY A 1 185 ? 75.064 32.689 1.053 1.00 29.39 162 GLY A C 1
ATOM 1265 O O . GLY A 1 185 ? 74.496 32.494 2.131 1.00 22.77 162 GLY A O 1
ATOM 1266 N N . THR A 1 186 ? 75.941 33.686 0.881 1.00 21.76 163 THR A N 1
ATOM 1267 C CA . THR A 1 186 ? 76.048 34.732 1.917 1.00 25.90 163 THR A CA 1
ATOM 1268 C C . THR A 1 186 ? 76.494 36.057 1.338 1.00 27.79 163 THR A C 1
ATOM 1269 O O . THR A 1 186 ? 77.331 36.090 0.421 1.00 25.71 163 THR A O 1
ATOM 1273 N N . ASP A 1 187 ? 75.911 37.132 1.866 1.00 25.85 164 ASP A N 1
ATOM 1274 C CA . ASP A 1 187 ? 76.423 38.496 1.673 1.00 30.57 164 ASP A CA 1
ATOM 1275 C C . ASP A 1 187 ? 77.268 39.021 2.849 1.00 37.19 164 ASP A C 1
ATOM 1276 O O . ASP A 1 187 ? 77.718 40.193 2.862 1.00 31.46 164 ASP A O 1
ATOM 1281 N N . ASP A 1 188 ? 77.458 38.173 3.852 1.00 32.01 165 ASP A N 1
ATOM 1282 C CA . ASP A 1 188 ? 78.082 38.618 5.088 1.00 32.70 165 ASP A CA 1
ATOM 1283 C C . ASP A 1 188 ? 79.548 38.168 5.091 1.00 29.41 165 ASP A C 1
ATOM 1284 O O . ASP A 1 188 ? 79.839 36.954 5.150 1.00 27.02 165 ASP A O 1
ATOM 1289 N N . LEU A 1 189 ? 80.455 39.146 5.022 1.00 26.73 166 LEU A N 1
ATOM 1290 C CA . LEU A 1 189 ? 81.899 38.876 4.965 1.00 29.13 166 LEU A CA 1
ATOM 1291 C C . LEU A 1 189 ? 82.444 38.202 6.260 1.00 32.22 166 LEU A C 1
ATOM 1292 O O . LEU A 1 189 ? 83.595 37.695 6.303 1.00 28.89 166 LEU A O 1
ATOM 1297 N N . ARG A 1 190 ? 81.621 38.196 7.310 1.00 27.81 167 ARG A N 1
ATOM 1298 C CA . ARG A 1 190 ? 82.040 37.636 8.603 1.00 32.10 167 ARG A CA 1
ATOM 1299 C C . ARG A 1 190 ? 82.197 36.113 8.570 1.00 38.34 167 ARG A C 1
ATOM 1300 O O . ARG A 1 190 ? 82.945 35.533 9.401 1.00 34.14 167 ARG A O 1
ATOM 1308 N N . LEU A 1 191 ? 81.503 35.460 7.626 1.00 42.28 168 LEU A N 1
ATOM 1309 C CA . LEU A 1 191 ? 81.535 33.998 7.587 1.00 48.39 168 LEU A CA 1
ATOM 1310 C C . LEU A 1 191 ? 82.857 33.471 7.006 1.00 50.58 168 LEU A C 1
ATOM 1311 O O . LEU A 1 191 ? 83.693 32.903 7.716 1.00 49.38 168 LEU A O 1
ATOM 1316 N N . ILE A 1 192 ? 82.990 33.606 5.694 1.00 52.72 169 ILE A N 1
ATOM 1317 C CA . ILE A 1 192 ? 84.190 33.234 4.944 1.00 53.46 169 ILE A CA 1
ATOM 1318 C C . ILE A 1 192 ? 85.154 34.375 4.473 1.00 42.55 169 ILE A C 1
ATOM 1319 O O . ILE A 1 192 ? 86.119 34.127 3.746 1.00 46.32 169 ILE A O 1
ATOM 1324 N N . ALA A 1 193 ? 84.853 35.624 4.841 1.00 36.43 170 ALA A N 1
ATOM 1325 C CA . ALA A 1 193 ? 85.539 36.810 4.292 1.00 33.70 170 ALA A CA 1
ATOM 1326 C C . ALA A 1 193 ? 85.314 36.991 2.781 1.00 41.46 170 ALA A C 1
ATOM 1327 O O . ALA A 1 193 ? 86.044 37.745 2.107 1.00 43.69 170 ALA A O 1
ATOM 1329 N N . ASN A 1 194 ? 84.264 36.356 2.268 1.00 38.28 171 ASN A N 1
ATOM 1330 C CA . ASN A 1 194 ? 83.883 36.505 0.861 1.00 52.53 171 ASN A CA 1
ATOM 1331 C C . ASN A 1 194 ? 82.379 36.323 0.668 1.00 47.91 171 ASN A C 1
ATOM 1332 O O . ASN A 1 194 ? 81.779 35.415 1.269 1.00 48.24 171 ASN A O 1
ATOM 1337 N N . ARG A 1 195 ? 81.783 37.134 -0.205 1.00 38.22 172 ARG A N 1
ATOM 1338 C CA . ARG A 1 195 ? 80.410 36.887 -0.653 1.00 38.34 172 ARG A CA 1
ATOM 1339 C C . ARG A 1 195 ? 80.349 35.530 -1.389 1.00 39.20 172 ARG A C 1
ATOM 1340 O O . ARG A 1 195 ? 81.303 35.149 -2.084 1.00 37.59 172 ARG A O 1
ATOM 1348 N N A MET A 1 196 ? 79.255 34.791 -1.188 0.51 34.77 173 MET A N 1
ATOM 1349 N N B MET A 1 196 ? 79.233 34.821 -1.226 0.49 34.83 173 MET A N 1
ATOM 1350 C CA A MET A 1 196 ? 79.015 33.513 -1.875 0.51 34.47 173 MET A CA 1
ATOM 1351 C CA B MET A 1 196 ? 79.016 33.513 -1.851 0.49 34.35 173 MET A CA 1
ATOM 1352 C C A MET A 1 196 ? 77.634 33.521 -2.526 0.51 36.12 173 MET A C 1
ATOM 1353 C C B MET A 1 196 ? 77.630 33.467 -2.510 0.49 36.09 173 MET A C 1
ATOM 1354 O O A MET A 1 196 ? 76.613 33.776 -1.866 0.51 33.69 173 MET A O 1
ATOM 1355 O O B MET A 1 196 ? 76.601 33.651 -1.840 0.49 33.77 173 MET A O 1
ATOM 1364 N N . VAL A 1 197 ? 77.603 33.227 -3.820 1.00 37.71 174 VAL A N 1
ATOM 1365 C CA . VAL A 1 197 ? 76.349 33.267 -4.573 1.00 39.16 174 VAL A CA 1
ATOM 1366 C C . VAL A 1 197 ? 75.359 32.188 -4.099 1.00 37.33 174 VAL A C 1
ATOM 1367 O O . VAL A 1 197 ? 75.759 31.056 -3.751 1.00 27.58 174 VAL A O 1
ATOM 1371 N N . LYS A 1 198 ? 74.074 32.549 -4.074 1.00 33.20 175 LYS A N 1
ATOM 1372 C CA . LYS A 1 198 ? 72.996 31.605 -3.717 1.00 34.91 175 LYS A CA 1
ATOM 1373 C C . LYS A 1 198 ? 72.827 30.527 -4.797 1.00 33.67 175 LYS A C 1
ATOM 1374 O O . LYS A 1 198 ? 73.316 30.686 -5.923 1.00 27.74 175 LYS A O 1
ATOM 1380 N N . ALA A 1 199 ? 72.170 29.420 -4.438 1.00 30.49 176 ALA A N 1
ATOM 1381 C CA . ALA A 1 199 ? 71.755 28.429 -5.431 1.00 29.27 176 ALA A CA 1
ATOM 1382 C C . ALA A 1 199 ? 70.799 29.078 -6.442 1.00 37.07 176 ALA A C 1
ATOM 1383 O O . ALA A 1 199 ? 69.736 29.612 -6.075 1.00 32.75 176 ALA A O 1
ATOM 1385 N N . LYS A 1 200 ? 71.148 29.006 -7.721 1.00 38.84 177 LYS A N 1
ATOM 1386 C CA . LYS A 1 200 ? 70.395 29.771 -8.714 1.00 43.21 177 LYS A CA 1
ATOM 1387 C C . LYS A 1 200 ? 69.092 29.122 -9.160 1.00 43.32 177 LYS A C 1
ATOM 1388 O O . LYS A 1 200 ? 68.138 29.828 -9.528 1.00 47.33 177 LYS A O 1
ATOM 1394 N N . ASN A 1 201 ? 69.057 27.791 -9.158 1.00 37.49 178 ASN A N 1
ATOM 1395 C CA . ASN A 1 201 ? 67.882 27.060 -9.634 1.00 43.19 178 ASN A CA 1
ATOM 1396 C C . ASN A 1 201 ? 66.927 26.593 -8.532 1.00 48.53 178 ASN A C 1
ATOM 1397 O O . ASN A 1 201 ? 65.889 25.996 -8.826 1.00 47.72 178 ASN A O 1
ATOM 1402 N N . ILE A 1 202 ? 67.292 26.851 -7.272 1.00 50.73 179 ILE A N 1
ATOM 1403 C CA . ILE A 1 202 ? 66.413 26.525 -6.141 1.00 56.23 179 ILE A CA 1
ATOM 1404 C C . ILE A 1 202 ? 65.218 27.511 -6.120 1.00 60.99 179 ILE A C 1
ATOM 1405 O O . ILE A 1 202 ? 65.397 28.750 -6.102 1.00 57.37 179 ILE A O 1
ATOM 1410 N N . GLN A 1 203 ? 64.016 26.913 -6.110 1.00 62.86 180 GLN A N 1
ATOM 1411 C CA . GLN A 1 203 ? 62.721 27.538 -6.440 1.00 58.65 180 GLN A CA 1
ATOM 1412 C C . GLN A 1 203 ? 61.868 27.531 -5.172 1.00 45.35 180 GLN A C 1
ATOM 1413 O O . GLN A 1 203 ? 61.042 26.627 -4.941 1.00 40.30 180 GLN A O 1
ATOM 1419 N N . PRO A 1 204 ? 62.119 28.533 -4.327 1.00 36.82 181 PRO A N 1
ATOM 1420 C CA . PRO A 1 204 ? 61.561 28.566 -2.987 1.00 31.36 181 PRO A CA 1
ATOM 1421 C C . PRO A 1 204 ? 60.081 28.922 -3.035 1.00 23.44 181 PRO A C 1
ATOM 1422 O O . PRO A 1 204 ? 59.570 29.533 -3.984 1.00 25.85 181 PRO A O 1
ATOM 1426 N N . LYS A 1 205 ? 59.395 28.527 -1.979 1.00 16.71 182 LYS A N 1
ATOM 1427 C CA . LYS A 1 205 ? 58.023 28.909 -1.814 1.00 12.93 182 LYS A CA 1
ATOM 1428 C C . LYS A 1 205 ? 57.930 30.418 -1.704 1.00 16.64 182 LYS A C 1
ATOM 1429 O O . LYS A 1 205 ? 58.898 31.110 -1.276 1.00 16.11 182 LYS A O 1
ATOM 1435 N N A ARG A 1 206 ? 56.769 30.945 -2.094 0.44 13.42 183 ARG A N 1
ATOM 1436 N N B ARG A 1 206 ? 56.750 30.922 -2.053 0.56 13.16 183 ARG A N 1
ATOM 1437 C CA A ARG A 1 206 ? 56.488 32.371 -1.982 0.44 12.82 183 ARG A CA 1
ATOM 1438 C CA B ARG A 1 206 ? 56.429 32.336 -1.971 0.56 12.98 183 ARG A CA 1
ATOM 1439 C C A ARG A 1 206 ? 56.212 32.744 -0.520 0.44 13.11 183 ARG A C 1
ATOM 1440 C C B ARG A 1 206 ? 56.191 32.745 -0.506 0.56 13.04 183 ARG A C 1
ATOM 1441 O O A ARG A 1 206 ? 55.633 31.959 0.234 0.44 13.42 183 ARG A O 1
ATOM 1442 O O B ARG A 1 206 ? 55.614 31.979 0.268 0.56 13.75 183 ARG A O 1
ATOM 1457 N N . SER A 1 207 ? 56.656 33.936 -0.135 1.00 14.10 184 SER A N 1
ATOM 1458 C CA . SER A 1 207 ? 56.451 34.497 1.213 1.00 14.56 184 SER A CA 1
ATOM 1459 C C . SER A 1 207 ? 55.094 35.196 1.327 1.00 14.10 184 SER A C 1
ATOM 1460 O O . SER A 1 207 ? 54.463 35.443 0.319 1.00 15.27 184 SER A O 1
ATOM 1463 N N . PRO A 1 208 ? 54.661 35.539 2.559 1.00 15.75 185 PRO A N 1
ATOM 1464 C CA . PRO A 1 208 ? 53.445 36.345 2.720 1.00 15.03 185 PRO A CA 1
ATOM 1465 C C . PRO A 1 208 ? 53.632 37.734 2.102 1.00 14.77 185 PRO A C 1
ATOM 1466 O O . PRO A 1 208 ? 54.754 38.063 1.697 1.00 16.98 185 PRO A O 1
ATOM 1470 N N . ARG A 1 209 ? 52.586 38.547 2.084 1.00 11.82 186 ARG A N 1
ATOM 1471 C CA . ARG A 1 209 ? 52.638 39.802 1.339 1.00 15.20 186 ARG A CA 1
ATOM 1472 C C . ARG A 1 209 ? 53.542 40.865 1.953 1.00 19.24 186 ARG A C 1
ATOM 1473 O O . ARG A 1 209 ? 53.962 41.783 1.253 1.00 19.49 186 ARG A O 1
ATOM 1481 N N . THR A 1 210 ? 53.839 40.738 3.247 1.00 16.58 187 THR A N 1
ATOM 1482 C CA . THR A 1 210 ? 54.925 41.516 3.835 1.00 17.27 187 THR A CA 1
ATOM 1483 C C . THR A 1 210 ? 55.719 40.543 4.685 1.00 22.15 187 THR A C 1
ATOM 1484 O O . THR A 1 210 ? 55.188 39.526 5.122 1.00 22.15 187 THR A O 1
ATOM 1488 N N . LYS A 1 211 ? 56.992 40.827 4.911 1.00 16.86 188 LYS A N 1
ATOM 1489 C CA . LYS A 1 211 ? 57.776 39.920 5.742 1.00 15.94 188 LYS A CA 1
ATOM 1490 C C . LYS A 1 211 ? 58.933 40.659 6.420 1.00 15.57 188 LYS A C 1
ATOM 1491 O O . LYS A 1 211 ? 59.389 41.738 5.960 1.00 18.16 188 LYS A O 1
ATOM 1497 N N . ALA A 1 212 ? 59.396 40.080 7.510 1.00 13.14 189 ALA A N 1
ATOM 1498 C CA . ALA A 1 212 ? 60.441 40.685 8.326 1.00 13.91 189 ALA A CA 1
ATOM 1499 C C . ALA A 1 212 ? 61.788 40.674 7.594 1.00 13.27 189 ALA A C 1
ATOM 1500 O O . ALA A 1 212 ? 62.051 39.818 6.751 1.00 15.42 189 ALA A O 1
ATOM 1502 N N . PRO A 1 213 ? 62.674 41.589 7.950 1.00 11.70 190 PRO A N 1
ATOM 1503 C CA . PRO A 1 213 ? 64.030 41.544 7.377 1.00 11.32 190 PRO A CA 1
ATOM 1504 C C . PRO A 1 213 ? 64.759 40.247 7.735 1.00 15.61 190 PRO A C 1
ATOM 1505 O O . PRO A 1 213 ? 64.626 39.715 8.840 1.00 13.12 190 PRO A O 1
ATOM 1509 N N . GLY A 1 214 ? 65.575 39.742 6.826 1.00 14.17 191 GLY A N 1
ATOM 1510 C CA . GLY A 1 214 ? 66.349 38.560 7.126 1.00 13.79 191 GLY A CA 1
ATOM 1511 C C . GLY A 1 214 ? 66.955 37.964 5.880 1.00 10.98 191 GLY A C 1
ATOM 1512 O O . GLY A 1 214 ? 66.696 38.495 4.776 1.00 14.95 191 GLY A O 1
ATOM 1513 N N . ILE A 1 215 ? 67.722 36.877 6.038 1.00 10.49 192 ILE A N 1
ATOM 1514 C CA . ILE A 1 215 ? 68.269 36.194 4.881 1.00 11.11 192 ILE A CA 1
ATOM 1515 C C . ILE A 1 215 ? 67.375 34.968 4.698 1.00 10.05 192 ILE A C 1
ATOM 1516 O O . ILE A 1 215 ? 67.419 34.019 5.488 1.00 12.16 192 ILE A O 1
ATOM 1521 N N . TYR A 1 216 ? 66.517 35.020 3.677 1.00 10.57 193 TYR A N 1
ATOM 1522 C CA . TYR A 1 216 ? 65.513 33.982 3.440 1.00 10.34 193 TYR A CA 1
ATOM 1523 C C . TYR A 1 216 ? 66.083 32.768 2.737 1.00 9.71 193 TYR A C 1
ATOM 1524 O O . TYR A 1 216 ? 66.975 32.857 1.841 1.00 13.06 193 TYR A O 1
ATOM 1533 N N . PHE A 1 217 ? 65.587 31.606 3.166 1.00 10.24 194 PHE A N 1
ATOM 1534 C CA . PHE A 1 217 ? 65.980 30.336 2.530 1.00 9.09 194 PHE A CA 1
ATOM 1535 C C . PHE A 1 217 ? 64.802 29.415 2.588 1.00 13.19 194 PHE A C 1
ATOM 1536 O O . PHE A 1 217 ? 63.856 29.704 3.324 1.00 13.80 194 PHE A O 1
ATOM 1544 N N . ASP A 1 218 ? 64.805 28.337 1.784 1.00 12.18 195 ASP A N 1
ATOM 1545 C CA . ASP A 1 218 ? 63.679 27.425 1.744 1.00 10.98 195 ASP A CA 1
ATOM 1546 C C . ASP A 1 218 ? 64.220 26.051 2.134 1.00 11.86 195 ASP A C 1
ATOM 1547 O O . ASP A 1 218 ? 64.856 25.380 1.298 1.00 12.42 195 ASP A O 1
ATOM 1552 N N . PRO A 1 219 ? 63.902 25.600 3.352 1.00 11.32 196 PRO A N 1
ATOM 1553 C CA . PRO A 1 219 ? 64.407 24.294 3.785 1.00 10.48 196 PRO A CA 1
ATOM 1554 C C . PRO A 1 219 ? 63.948 23.136 2.911 1.00 9.75 196 PRO A C 1
ATOM 1555 O O . PRO A 1 219 ? 64.727 22.194 2.809 1.00 12.38 196 PRO A O 1
ATOM 1559 N N . GLU A 1 220 ? 62.729 23.167 2.391 1.00 11.31 197 GLU A N 1
ATOM 1560 C CA . GLU A 1 220 ? 62.198 22.063 1.603 1.00 11.83 197 GLU A CA 1
ATOM 1561 C C . GLU A 1 220 ? 62.919 22.021 0.264 1.00 11.35 197 GLU A C 1
ATOM 1562 O O . GLU A 1 220 ? 63.346 20.944 -0.188 1.00 14.44 197 GLU A O 1
ATOM 1568 N N . ALA A 1 221 ? 63.070 23.187 -0.374 1.00 11.09 198 ALA A N 1
ATOM 1569 C CA . ALA A 1 221 ? 63.746 23.216 -1.670 1.00 12.65 198 ALA A CA 1
ATOM 1570 C C . ALA A 1 221 ? 65.206 22.844 -1.518 1.00 12.13 198 ALA A C 1
ATOM 1571 O O . ALA A 1 221 ? 65.775 22.153 -2.370 1.00 14.09 198 ALA A O 1
ATOM 1573 N N . TYR A 1 222 ? 65.820 23.309 -0.451 1.00 10.56 199 TYR A N 1
ATOM 1574 C CA . TYR A 1 222 ? 67.208 22.914 -0.128 1.00 9.67 199 TYR A CA 1
ATOM 1575 C C . TYR A 1 222 ? 67.308 21.372 0.000 1.00 13.01 199 TYR A C 1
ATOM 1576 O O . TYR A 1 222 ? 68.130 20.736 -0.686 1.00 14.52 199 TYR A O 1
ATOM 1585 N N . ALA A 1 223 ? 66.479 20.754 0.853 1.00 13.02 200 ALA A N 1
ATOM 1586 C CA . ALA A 1 223 ? 66.639 19.309 1.158 1.00 12.48 200 ALA A CA 1
ATOM 1587 C C . ALA A 1 223 ? 66.497 18.507 -0.117 1.00 15.57 200 ALA A C 1
ATOM 1588 O O . ALA A 1 223 ? 67.277 17.605 -0.371 1.00 17.75 200 ALA A O 1
ATOM 1590 N N . LYS A 1 224 ? 65.516 18.862 -0.944 1.00 14.01 201 LYS A N 1
ATOM 1591 C CA . LYS A 1 224 ? 65.298 18.091 -2.193 1.00 17.29 201 LYS A CA 1
ATOM 1592 C C . LYS A 1 224 ? 66.464 18.267 -3.167 1.00 20.99 201 LYS A C 1
ATOM 1593 O O . LYS A 1 224 ? 66.758 17.356 -3.952 1.00 25.25 201 LYS A O 1
ATOM 1599 N N . SER A 1 225 ? 67.159 19.389 -3.123 1.00 13.81 202 SER A N 1
ATOM 1600 C CA . SER A 1 225 ? 68.207 19.646 -4.088 1.00 17.22 202 SER A CA 1
ATOM 1601 C C . SER A 1 225 ? 69.404 18.744 -3.845 1.00 17.31 202 SER A C 1
ATOM 1602 O O . SER A 1 225 ? 70.201 18.488 -4.773 1.00 21.44 202 SER A O 1
ATOM 1605 N N . ILE A 1 226 ? 69.557 18.300 -2.600 1.00 13.54 203 ILE A N 1
ATOM 1606 C CA . ILE A 1 226 ? 70.838 17.707 -2.206 1.00 14.39 203 ILE A CA 1
ATOM 1607 C C . ILE A 1 226 ? 71.130 16.299 -2.814 1.00 13.71 203 ILE A C 1
ATOM 1608 O O . ILE A 1 226 ? 72.225 16.066 -3.342 1.00 11.95 203 ILE A O 1
ATOM 1613 N N . PRO A 1 227 ? 70.183 15.351 -2.720 1.00 12.63 204 PRO A N 1
ATOM 1614 C CA . PRO A 1 227 ? 70.490 14.060 -3.356 1.00 12.73 204 PRO A CA 1
ATOM 1615 C C . PRO A 1 227 ? 70.733 14.226 -4.871 1.00 13.03 204 PRO A C 1
ATOM 1616 O O . PRO A 1 227 ? 71.575 13.499 -5.406 1.00 14.72 204 PRO A O 1
ATOM 1620 N N . ARG A 1 228 ? 70.038 15.127 -5.561 1.00 13.53 205 ARG A N 1
ATOM 1621 C CA . ARG A 1 228 ? 70.298 15.372 -6.977 1.00 14.53 205 ARG A CA 1
ATOM 1622 C C . ARG A 1 228 ? 71.724 15.881 -7.204 1.00 12.35 205 ARG A C 1
ATOM 1623 O O . ARG A 1 228 ? 72.415 15.435 -8.163 1.00 14.28 205 ARG A O 1
ATOM 1631 N N . LEU A 1 229 ? 72.173 16.801 -6.347 1.00 11.28 206 LEU A N 1
ATOM 1632 C CA . LEU A 1 229 ? 73.554 17.300 -6.447 1.00 13.89 206 LEU A CA 1
ATOM 1633 C C . LEU A 1 229 ? 74.549 16.153 -6.365 1.00 12.24 206 LEU A C 1
ATOM 1634 O O . LEU A 1 229 ? 75.473 16.049 -7.179 1.00 12.05 206 LEU A O 1
ATOM 1639 N N . PHE A 1 230 ? 74.394 15.280 -5.372 1.00 10.31 207 PHE A N 1
ATOM 1640 C CA . PHE A 1 230 ? 75.337 14.190 -5.198 1.00 9.60 207 PHE A CA 1
ATOM 1641 C C . PHE A 1 230 ? 75.260 13.112 -6.248 1.00 14.48 207 PHE A C 1
ATOM 1642 O O . PHE A 1 230 ? 76.296 12.541 -6.612 1.00 12.20 207 PHE A O 1
ATOM 1650 N N . ASP A 1 231 ? 74.065 12.901 -6.800 1.00 11.22 208 ASP A N 1
ATOM 1651 C CA . ASP A 1 231 ? 73.972 12.002 -7.974 1.00 11.96 208 ASP A CA 1
ATOM 1652 C C . ASP A 1 231 ? 74.813 12.551 -9.131 1.00 12.00 208 ASP A C 1
ATOM 1653 O O . ASP A 1 231 ? 75.574 11.796 -9.784 1.00 14.21 208 ASP A O 1
ATOM 1658 N N . HIS A 1 232 ? 74.721 13.859 -9.374 1.00 13.83 209 HIS A N 1
ATOM 1659 C CA . HIS A 1 232 ? 75.445 14.468 -10.489 1.00 11.29 209 HIS A CA 1
ATOM 1660 C C . HIS A 1 232 ? 76.925 14.376 -10.206 1.00 12.44 209 HIS A C 1
ATOM 1661 O O . HIS A 1 232 ? 77.709 14.024 -11.102 1.00 12.19 209 HIS A O 1
ATOM 1668 N N . LEU A 1 233 ? 77.337 14.684 -8.980 1.00 12.24 210 LEU A N 1
ATOM 1669 C CA . LEU A 1 233 ? 78.768 14.670 -8.658 1.00 12.67 210 LEU A CA 1
ATOM 1670 C C . LEU A 1 233 ? 79.353 13.277 -8.773 1.00 15.10 210 LEU A C 1
ATOM 1671 O O . LEU A 1 233 ? 80.435 13.124 -9.273 1.00 13.82 210 LEU A O 1
ATOM 1676 N N . ARG A 1 234 ? 78.628 12.249 -8.327 1.00 12.63 211 ARG A N 1
ATOM 1677 C CA . ARG A 1 234 ? 79.139 10.891 -8.472 1.00 13.06 211 ARG A CA 1
ATOM 1678 C C . ARG A 1 234 ? 79.202 10.481 -9.939 1.00 12.88 211 ARG A C 1
ATOM 1679 O O . ARG A 1 234 ? 80.138 9.801 -10.354 1.00 14.15 211 ARG A O 1
ATOM 1687 N N A ASN A 1 235 ? 78.205 10.890 -10.722 0.43 13.63 212 ASN A N 1
ATOM 1688 N N B ASN A 1 235 ? 78.216 10.910 -10.732 0.57 13.60 212 ASN A N 1
ATOM 1689 C CA A ASN A 1 235 ? 78.197 10.569 -12.140 0.43 14.04 212 ASN A CA 1
ATOM 1690 C CA B ASN A 1 235 ? 78.189 10.594 -12.157 0.57 13.65 212 ASN A CA 1
ATOM 1691 C C A ASN A 1 235 ? 79.427 11.158 -12.835 0.43 16.65 212 ASN A C 1
ATOM 1692 C C B ASN A 1 235 ? 79.403 11.176 -12.870 0.57 16.87 212 ASN A C 1
ATOM 1693 O O A ASN A 1 235 ? 80.071 10.487 -13.648 0.43 17.76 212 ASN A O 1
ATOM 1694 O O B ASN A 1 235 ? 79.987 10.534 -13.754 0.57 17.49 212 ASN A O 1
ATOM 1703 N N . LYS A 1 236 ? 79.732 12.415 -12.526 1.00 13.69 213 LYS A N 1
ATOM 1704 C CA . LYS A 1 236 ? 80.823 13.149 -13.184 1.00 16.07 213 LYS A CA 1
ATOM 1705 C C . LYS A 1 236 ? 82.229 12.910 -12.588 1.00 18.51 213 LYS A C 1
ATOM 1706 O O . LYS A 1 236 ? 83.235 12.949 -13.329 1.00 20.41 213 LYS A O 1
ATOM 1712 N N . LEU A 1 237 ? 82.319 12.843 -11.255 1.00 13.73 214 LEU A N 1
ATOM 1713 C CA . LEU A 1 237 ? 83.602 12.715 -10.560 1.00 12.71 214 LEU A CA 1
ATOM 1714 C C . LEU A 1 237 ? 83.996 11.319 -10.121 1.00 13.49 214 LEU A C 1
ATOM 1715 O O . LEU A 1 237 ? 85.202 11.073 -9.852 1.00 17.00 214 LEU A O 1
ATOM 1720 N N . GLY A 1 238 ? 83.037 10.393 -10.091 1.00 13.69 215 GLY A N 1
ATOM 1721 C CA . GLY A 1 238 ? 83.362 9.046 -9.642 1.00 14.60 215 GLY A CA 1
ATOM 1722 C C . GLY A 1 238 ? 83.313 8.804 -8.132 1.00 15.81 215 GLY A C 1
ATOM 1723 O O . GLY A 1 238 ? 83.016 9.722 -7.367 1.00 13.32 215 GLY A O 1
ATOM 1724 N N . PHE A 1 239 ? 83.584 7.564 -7.717 1.00 14.72 216 PHE A N 1
ATOM 1725 C CA . PHE A 1 239 ? 83.511 7.162 -6.304 1.00 15.90 216 PHE A CA 1
ATOM 1726 C C . PHE A 1 239 ? 84.827 7.098 -5.562 1.00 20.94 216 PHE A C 1
ATOM 1727 O O . PHE A 1 239 ? 84.846 6.769 -4.379 1.00 23.27 216 PHE A O 1
ATOM 1735 N N . SER A 1 240 ? 85.950 7.408 -6.192 1.00 15.57 217 SER A N 1
ATOM 1736 C CA . SER A 1 240 ? 87.186 7.363 -5.425 1.00 20.97 217 SER A CA 1
ATOM 1737 C C . SER A 1 240 ? 87.292 8.532 -4.476 1.00 25.00 217 SER A C 1
ATOM 1738 O O . SER A 1 240 ? 87.723 8.370 -3.334 1.00 25.78 217 SER A O 1
ATOM 1741 N N . VAL A 1 241 ? 86.922 9.717 -4.949 1.00 13.91 218 VAL A N 1
ATOM 1742 C CA . VAL A 1 241 ? 87.065 10.906 -4.125 1.00 11.72 218 VAL A CA 1
ATOM 1743 C C . VAL A 1 241 ? 86.079 10.853 -2.962 1.00 13.89 218 VAL A C 1
ATOM 1744 O O . VAL A 1 241 ? 84.962 10.365 -3.111 1.00 11.73 218 VAL A O 1
ATOM 1748 N N . GLU A 1 242 ? 86.468 11.384 -1.799 1.00 10.96 219 GLU A N 1
ATOM 1749 C CA . GLU A 1 242 ? 85.511 11.452 -0.679 1.00 10.01 219 GLU A CA 1
ATOM 1750 C C . GLU A 1 242 ? 84.765 12.773 -0.683 1.00 9.66 219 GLU A C 1
ATOM 1751 O O . GLU A 1 242 ? 85.399 13.827 -0.832 1.00 10.56 219 GLU A O 1
ATOM 1757 N N . LEU A 1 243 ? 83.442 12.715 -0.530 1.00 9.91 220 LEU A N 1
ATOM 1758 C CA . LEU A 1 243 ? 82.611 13.910 -0.659 1.00 8.42 220 LEU A CA 1
ATOM 1759 C C . LEU A 1 243 ? 81.832 14.090 0.649 1.00 8.65 220 LEU A C 1
ATOM 1760 O O . LEU A 1 243 ? 81.390 13.124 1.274 1.00 11.14 220 LEU A O 1
ATOM 1765 N N . LEU A 1 244 ? 81.695 15.329 1.084 1.00 8.97 221 LEU A N 1
ATOM 1766 C CA . LEU A 1 244 ? 81.087 15.677 2.388 1.00 10.07 221 LEU A CA 1
ATOM 1767 C C . LEU A 1 244 ? 79.989 16.701 2.147 1.00 8.11 221 LEU A C 1
ATOM 1768 O O . LEU A 1 244 ? 80.006 17.411 1.143 1.00 9.99 221 LEU A O 1
ATOM 1773 N N . HIS A 1 245 ? 78.998 16.761 3.049 1.00 7.01 222 HIS A N 1
ATOM 1774 C CA . HIS A 1 245 ? 77.966 17.796 2.938 1.00 8.84 222 HIS A CA 1
ATOM 1775 C C . HIS A 1 245 ? 77.595 18.270 4.339 1.00 10.55 222 HIS A C 1
ATOM 1776 O O . HIS A 1 245 ? 77.522 17.451 5.265 1.00 9.83 222 HIS A O 1
ATOM 1783 N N . ASP A 1 246 ? 77.358 19.576 4.480 1.00 8.59 223 ASP A N 1
ATOM 1784 C CA . ASP A 1 246 ? 76.984 20.157 5.777 1.00 7.97 223 ASP A CA 1
ATOM 1785 C C . ASP A 1 246 ? 75.538 20.656 5.720 1.00 7.58 223 ASP A C 1
ATOM 1786 O O . ASP A 1 246 ? 75.231 21.657 5.001 1.00 9.82 223 ASP A O 1
ATOM 1791 N N . ALA A 1 247 ? 74.639 19.978 6.445 1.00 8.92 224 ALA A N 1
ATOM 1792 C CA . ALA A 1 247 ? 73.226 20.411 6.475 1.00 8.23 224 ALA A CA 1
ATOM 1793 C C . ALA A 1 247 ? 73.051 21.633 7.368 1.00 10.96 224 ALA A C 1
ATOM 1794 O O . ALA A 1 247 ? 72.061 22.325 7.239 1.00 8.45 224 ALA A O 1
ATOM 1796 N N . HIS A 1 248 ? 74.005 21.867 8.281 1.00 8.97 225 HIS A N 1
ATOM 1797 C CA . HIS A 1 248 ? 74.067 23.126 9.069 1.00 8.40 225 HIS A CA 1
ATOM 1798 C C . HIS A 1 248 ? 72.756 23.472 9.755 1.00 8.40 225 HIS A C 1
ATOM 1799 O O . HIS A 1 248 ? 72.292 24.616 9.723 1.00 10.13 225 HIS A O 1
ATOM 1806 N N . GLU A 1 249 ? 72.145 22.432 10.343 1.00 8.00 226 GLU A N 1
ATOM 1807 C CA . GLU A 1 249 ? 70.881 22.516 11.135 1.00 6.36 226 GLU A CA 1
ATOM 1808 C C . GLU A 1 249 ? 69.717 23.225 10.395 1.00 9.99 226 GLU A C 1
ATOM 1809 O O . GLU A 1 249 ? 68.812 23.725 11.058 1.00 11.26 226 GLU A O 1
ATOM 1815 N N . ARG A 1 250 ? 69.714 23.189 9.053 1.00 9.92 227 ARG A N 1
ATOM 1816 C CA . ARG A 1 250 ? 68.778 24.020 8.287 1.00 9.45 227 ARG A CA 1
ATOM 1817 C C . ARG A 1 250 ? 67.457 23.354 7.964 1.00 13.98 227 ARG A C 1
ATOM 1818 O O . ARG A 1 250 ? 66.642 23.939 7.252 1.00 13.16 227 ARG A O 1
ATOM 1826 N N . ILE A 1 251 ? 67.208 22.138 8.453 1.00 8.69 228 ILE A N 1
ATOM 1827 C CA . ILE A 1 251 ? 65.972 21.425 8.109 1.00 8.03 228 ILE A CA 1
ATOM 1828 C C . ILE A 1 251 ? 65.401 20.746 9.364 1.00 8.98 228 ILE A C 1
ATOM 1829 O O . ILE A 1 251 ? 66.100 20.642 10.393 1.00 11.21 228 ILE A O 1
ATOM 1834 N N . THR A 1 252 ? 64.160 20.308 9.302 1.00 8.15 229 THR A N 1
ATOM 1835 C CA . THR A 1 252 ? 63.597 19.623 10.474 1.00 8.65 229 THR A CA 1
ATOM 1836 C C . THR A 1 252 ? 64.224 18.244 10.670 1.00 9.56 229 THR A C 1
ATOM 1837 O O . THR A 1 252 ? 64.737 17.656 9.702 1.00 9.56 229 THR A O 1
ATOM 1841 N N . PRO A 1 253 ? 64.179 17.689 11.894 1.00 7.85 230 PRO A N 1
ATOM 1842 C CA . PRO A 1 253 ? 64.872 16.405 12.082 1.00 7.80 230 PRO A CA 1
ATOM 1843 C C . PRO A 1 253 ? 64.379 15.275 11.168 1.00 8.12 230 PRO A C 1
ATOM 1844 O O . PRO A 1 253 ? 65.199 14.526 10.609 1.00 8.82 230 PRO A O 1
ATOM 1848 N N . ILE A 1 254 ? 63.072 15.157 10.968 1.00 8.57 231 ILE A N 1
ATOM 1849 C CA . ILE A 1 254 ? 62.594 14.057 10.175 1.00 7.85 231 ILE A CA 1
ATOM 1850 C C . ILE A 1 254 ? 63.074 14.246 8.728 1.00 7.86 231 ILE A C 1
ATOM 1851 O O . ILE A 1 254 ? 63.421 13.279 8.028 1.00 8.62 231 ILE A O 1
ATOM 1856 N N . ASN A 1 255 ? 63.071 15.491 8.232 1.00 8.41 232 ASN A N 1
ATOM 1857 C CA . ASN A 1 255 ? 63.608 15.734 6.869 1.00 7.53 232 ASN A CA 1
ATOM 1858 C C . ASN A 1 255 ? 65.108 15.476 6.776 1.00 9.30 232 ASN A C 1
ATOM 1859 O O . ASN A 1 255 ? 65.603 15.015 5.733 1.00 10.07 232 ASN A O 1
ATOM 1864 N N . ALA A 1 256 ? 65.836 15.659 7.888 1.00 7.33 233 ALA A N 1
ATOM 1865 C CA . ALA A 1 256 ? 67.249 15.278 7.889 1.00 7.13 233 ALA A CA 1
ATOM 1866 C C . ALA A 1 256 ? 67.439 13.765 7.862 1.00 10.25 233 ALA A C 1
ATOM 1867 O O . ALA A 1 256 ? 68.384 13.308 7.274 1.00 10.32 233 ALA A O 1
ATOM 1869 N N . ILE A 1 257 ? 66.549 13.021 8.514 1.00 9.32 234 ILE A N 1
ATOM 1870 C CA . ILE A 1 257 ? 66.598 11.557 8.470 1.00 9.45 234 ILE A CA 1
ATOM 1871 C C . ILE A 1 257 ? 66.367 11.121 7.028 1.00 10.32 234 ILE A C 1
ATOM 1872 O O . ILE A 1 257 ? 67.148 10.307 6.493 1.00 10.95 234 ILE A O 1
ATOM 1877 N N . HIS A 1 258 ? 65.331 11.674 6.359 1.00 8.68 235 HIS A N 1
ATOM 1878 C CA . HIS A 1 258 ? 65.116 11.305 4.973 1.00 10.95 235 HIS A CA 1
ATOM 1879 C C . HIS A 1 258 ? 66.356 11.653 4.097 1.00 10.06 235 HIS A C 1
ATOM 1880 O O . HIS A 1 258 ? 66.807 10.833 3.280 1.00 11.79 235 HIS A O 1
ATOM 1887 N N . MET A 1 259 ? 66.958 12.833 4.315 1.00 8.32 236 MET A N 1
ATOM 1888 C CA . MET A 1 259 ? 68.123 13.230 3.543 1.00 9.36 236 MET A CA 1
ATOM 1889 C C . MET A 1 259 ? 69.267 12.239 3.802 1.00 8.52 236 MET A C 1
ATOM 1890 O O . MET A 1 259 ? 69.940 11.814 2.835 1.00 10.31 236 MET A O 1
ATOM 1895 N N . ALA A 1 260 ? 69.553 11.897 5.073 1.00 8.95 237 ALA A N 1
ATOM 1896 C CA . ALA A 1 260 ? 70.630 10.922 5.340 1.00 9.81 237 ALA A CA 1
ATOM 1897 C C . ALA A 1 260 ? 70.376 9.603 4.541 1.00 10.05 237 ALA A C 1
ATOM 1898 O O . ALA A 1 260 ? 71.296 9.027 3.903 1.00 10.70 237 ALA A O 1
ATOM 1900 N N . LYS A 1 261 ? 69.145 9.122 4.555 1.00 7.76 238 LYS A N 1
ATOM 1901 C CA . LYS A 1 261 ? 68.838 7.887 3.820 1.00 7.25 238 LYS A CA 1
ATOM 1902 C C . LYS A 1 261 ? 68.992 8.060 2.318 1.00 8.51 238 LYS A C 1
ATOM 1903 O O . LYS A 1 261 ? 69.490 7.155 1.605 1.00 11.22 238 LYS A O 1
ATOM 1909 N N . ALA A 1 262 ? 68.498 9.190 1.802 1.00 8.33 239 ALA A N 1
ATOM 1910 C CA . ALA A 1 262 ? 68.564 9.477 0.357 1.00 8.03 239 ALA A CA 1
ATOM 1911 C C . ALA A 1 262 ? 69.953 9.633 -0.157 1.00 12.43 239 ALA A C 1
ATOM 1912 O O . ALA A 1 262 ? 70.196 9.436 -1.352 1.00 13.70 239 ALA A O 1
ATOM 1914 N N . LEU A 1 263 ? 70.873 9.962 0.740 1.00 9.94 240 LEU A N 1
ATOM 1915 C CA . LEU A 1 263 ? 72.289 10.108 0.332 1.00 8.80 240 LEU A CA 1
ATOM 1916 C C . LEU A 1 263 ? 73.083 8.805 0.361 1.00 9.44 240 LEU A C 1
ATOM 1917 O O . LEU A 1 263 ? 74.216 8.783 -0.091 1.00 11.13 240 LEU A O 1
ATOM 1922 N N . GLU A 1 264 ? 72.526 7.759 0.934 1.00 9.94 241 GLU A N 1
ATOM 1923 C CA . GLU A 1 264 ? 73.254 6.487 1.076 1.00 9.07 241 GLU A CA 1
ATOM 1924 C C . GLU A 1 264 ? 73.865 5.977 -0.247 1.00 11.91 241 GLU A C 1
ATOM 1925 O O . GLU A 1 264 ? 75.007 5.565 -0.231 1.00 13.65 241 GLU A O 1
ATOM 1931 N N . PRO A 1 265 ? 73.146 6.060 -1.394 1.00 12.86 242 PRO A N 1
ATOM 1932 C CA . PRO A 1 265 ? 73.771 5.521 -2.623 1.00 13.66 242 PRO A CA 1
ATOM 1933 C C . PRO A 1 265 ? 75.030 6.301 -3.039 1.00 16.77 242 PRO A C 1
ATOM 1934 O O . PRO A 1 265 ? 75.751 5.800 -3.907 1.00 19.31 242 PRO A O 1
ATOM 1938 N N . TYR A 1 266 ? 75.229 7.508 -2.532 1.00 11.67 243 TYR A N 1
ATOM 1939 C CA . TYR A 1 266 ? 76.357 8.343 -2.964 1.00 7.42 243 TYR A CA 1
ATOM 1940 C C . TYR A 1 266 ? 77.539 8.242 -2.002 1.00 12.43 243 TYR A C 1
ATOM 1941 O O . TYR A 1 266 ? 78.601 8.761 -2.294 1.00 13.59 243 TYR A O 1
ATOM 1950 N N . GLN A 1 267 ? 77.374 7.496 -0.909 1.00 11.06 244 GLN A N 1
ATOM 1951 C CA . GLN A 1 267 ? 78.473 7.132 0.003 1.00 11.26 244 GLN A CA 1
ATOM 1952 C C . GLN A 1 267 ? 79.303 8.352 0.411 1.00 11.47 244 GLN A C 1
ATOM 1953 O O . GLN A 1 267 ? 80.512 8.447 0.171 1.00 11.46 244 GLN A O 1
ATOM 1959 N N . LEU A 1 268 ? 78.649 9.280 1.107 1.00 10.42 245 LEU A N 1
ATOM 1960 C CA . LEU A 1 268 ? 79.356 10.452 1.594 1.00 8.84 245 LEU A CA 1
ATOM 1961 C C . LEU A 1 268 ? 80.308 10.064 2.716 1.00 9.87 245 LEU A C 1
ATOM 1962 O O . LEU A 1 268 ? 80.018 9.153 3.520 1.00 10.82 245 LEU A O 1
ATOM 1967 N N . PHE A 1 269 ? 81.421 10.794 2.812 1.00 9.53 246 PHE A N 1
ATOM 1968 C CA . PHE A 1 269 ? 82.349 10.590 3.909 1.00 7.45 246 PHE A CA 1
ATOM 1969 C C . PHE A 1 269 ? 81.642 10.967 5.223 1.00 8.50 246 PHE A C 1
ATOM 1970 O O . PHE A 1 269 ? 81.758 10.243 6.231 1.00 8.67 246 PHE A O 1
ATOM 1978 N N . PHE A 1 270 ? 80.951 12.101 5.224 1.00 8.94 247 PHE A N 1
ATOM 1979 C CA . PHE A 1 270 ? 79.972 12.353 6.278 1.00 10.08 247 PHE A CA 1
ATOM 1980 C C . PHE A 1 270 ? 78.937 13.376 5.856 1.00 9.71 247 PHE A C 1
ATOM 1981 O O . PHE A 1 270 ? 79.199 14.163 4.950 1.00 9.44 247 PHE A O 1
ATOM 1989 N N . LEU A 1 271 ? 77.781 13.325 6.508 1.00 8.33 248 LEU A N 1
ATOM 1990 C CA . LEU A 1 271 ? 76.736 14.382 6.488 1.00 6.96 248 LEU A CA 1
ATOM 1991 C C . LEU A 1 271 ? 76.837 15.089 7.832 1.00 10.26 248 LEU A C 1
ATOM 1992 O O . LEU A 1 271 ? 76.726 14.425 8.901 1.00 9.28 248 LEU A O 1
ATOM 1997 N N . GLU A 1 272 ? 77.049 16.400 7.783 1.00 8.71 249 GLU A N 1
ATOM 1998 C CA . GLU A 1 272 ? 77.374 17.153 9.003 1.00 8.62 249 GLU A CA 1
ATOM 1999 C C . GLU A 1 272 ? 76.147 17.951 9.509 1.00 9.23 249 GLU A C 1
ATOM 2000 O O . GLU A 1 272 ? 75.323 18.490 8.719 1.00 8.83 249 GLU A O 1
ATOM 2006 N N . ASP A 1 273 ? 76.003 18.000 10.818 1.00 7.71 250 ASP A N 1
ATOM 2007 C CA . ASP A 1 273 ? 74.990 18.786 11.542 1.00 6.37 250 ASP A CA 1
ATOM 2008 C C . ASP A 1 273 ? 73.581 18.603 10.983 1.00 8.86 250 ASP A C 1
ATOM 2009 O O . ASP A 1 273 ? 72.878 19.568 10.659 1.00 9.95 250 ASP A O 1
ATOM 2014 N N . PRO A 1 274 ? 73.147 17.346 10.896 1.00 8.43 251 PRO A N 1
ATOM 2015 C CA . PRO A 1 274 ? 71.762 17.143 10.441 1.00 6.74 251 PRO A CA 1
ATOM 2016 C C . PRO A 1 274 ? 70.744 17.713 11.459 1.00 9.58 251 PRO A C 1
ATOM 2017 O O . PRO A 1 274 ? 69.585 17.971 11.051 1.00 9.63 251 PRO A O 1
ATOM 2021 N N . VAL A 1 275 ? 71.144 17.904 12.728 1.00 8.40 252 VAL A N 1
ATOM 2022 C CA . VAL A 1 275 ? 70.255 18.500 13.733 1.00 7.86 252 VAL A CA 1
ATOM 2023 C C . VAL A 1 275 ? 71.017 19.598 14.500 1.00 9.43 252 VAL A C 1
ATOM 2024 O O . VAL A 1 275 ? 72.255 19.594 14.591 1.00 9.98 252 VAL A O 1
ATOM 2028 N N . ALA A 1 276 ? 70.242 20.513 15.067 1.00 8.86 253 ALA A N 1
ATOM 2029 C CA . ALA A 1 276 ? 70.734 21.510 16.012 1.00 8.09 253 ALA A CA 1
ATOM 2030 C C . ALA A 1 276 ? 71.121 20.800 17.320 1.00 9.25 253 ALA A C 1
ATOM 2031 O O . ALA A 1 276 ? 70.592 19.732 17.625 1.00 9.42 253 ALA A O 1
ATOM 2033 N N . PRO A 1 277 ? 72.004 21.417 18.141 1.00 9.59 254 PRO A N 1
ATOM 2034 C CA . PRO A 1 277 ? 72.281 20.804 19.461 1.00 10.14 254 PRO A CA 1
ATOM 2035 C C . PRO A 1 277 ? 71.022 20.612 20.278 1.00 9.78 254 PRO A C 1
ATOM 2036 O O . PRO A 1 277 ? 70.906 19.595 20.980 1.00 11.58 254 PRO A O 1
ATOM 2040 N N . GLU A 1 278 ? 70.051 21.521 20.147 1.00 9.34 255 GLU A N 1
ATOM 2041 C CA . GLU A 1 278 ? 68.843 21.411 20.943 1.00 7.14 255 GLU A CA 1
ATOM 2042 C C . GLU A 1 278 ? 67.970 20.221 20.518 1.00 11.15 255 GLU A C 1
ATOM 2043 O O . GLU A 1 278 ? 67.025 19.884 21.244 1.00 13.20 255 GLU A O 1
ATOM 2049 N N . ASN A 1 279 ? 68.223 19.659 19.330 1.00 9.33 256 ASN A N 1
ATOM 2050 C CA . ASN A 1 279 ? 67.512 18.480 18.779 1.00 9.14 256 ASN A CA 1
ATOM 2051 C C . ASN A 1 279 ? 68.268 17.157 18.831 1.00 9.73 256 ASN A C 1
ATOM 2052 O O . ASN A 1 279 ? 67.974 16.248 18.022 1.00 9.85 256 ASN A O 1
ATOM 2057 N N . THR A 1 280 ? 69.370 17.105 19.574 1.00 10.39 257 THR A N 1
ATOM 2058 C CA . THR A 1 280 ? 70.155 15.859 19.643 1.00 9.90 257 THR A CA 1
ATOM 2059 C C . THR A 1 280 ? 69.385 14.575 19.962 1.00 10.31 257 THR A C 1
ATOM 2060 O O . THR A 1 280 ? 69.795 13.511 19.523 1.00 10.27 257 THR A O 1
ATOM 2064 N N . GLU A 1 281 ? 68.251 14.653 20.636 1.00 9.25 258 GLU A N 1
ATOM 2065 C CA . GLU A 1 281 ? 67.469 13.439 20.939 1.00 9.65 258 GLU A CA 1
ATOM 2066 C C . GLU A 1 281 ? 66.924 12.784 19.660 1.00 10.93 258 GLU A C 1
ATOM 2067 O O . GLU A 1 281 ? 66.599 11.629 19.673 1.00 15.39 258 GLU A O 1
ATOM 2073 N N . TRP A 1 282 ? 66.862 13.525 18.549 1.00 8.19 259 TRP A N 1
ATOM 2074 C CA . TRP A 1 282 ? 66.371 12.942 17.320 1.00 6.02 259 TRP A CA 1
ATOM 2075 C C . TRP A 1 282 ? 67.399 12.002 16.650 1.00 6.94 259 TRP A C 1
ATOM 2076 O O . TRP A 1 282 ? 67.057 11.265 15.708 1.00 7.91 259 TRP A O 1
ATOM 2087 N N . LEU A 1 283 ? 68.657 12.070 17.066 1.00 7.66 260 LEU A N 1
ATOM 2088 C CA . LEU A 1 283 ? 69.652 11.219 16.416 1.00 7.76 260 LEU A CA 1
ATOM 2089 C C . LEU A 1 283 ? 69.417 9.748 16.749 1.00 7.03 260 LEU A C 1
ATOM 2090 O O . LEU A 1 283 ? 69.860 8.912 15.950 1.00 10.24 260 LEU A O 1
ATOM 2095 N N . LYS A 1 284 ? 68.745 9.421 17.865 1.00 8.68 261 LYS A N 1
ATOM 2096 C CA . LYS A 1 284 ? 68.422 8.002 18.113 1.00 9.33 261 LYS A CA 1
ATOM 2097 C C . LYS A 1 284 ? 67.586 7.458 16.959 1.00 13.74 261 LYS A C 1
ATOM 2098 O O . LYS A 1 284 ? 67.872 6.405 16.384 1.00 14.99 261 LYS A O 1
ATOM 2104 N N . MET A 1 285 ? 66.573 8.203 16.537 1.00 9.46 262 MET A N 1
ATOM 2105 C CA . MET A 1 285 ? 65.770 7.732 15.437 1.00 8.01 262 MET A CA 1
ATOM 2106 C C . MET A 1 285 ? 66.564 7.660 14.146 1.00 10.10 262 MET A C 1
ATOM 2107 O O . MET A 1 285 ? 66.481 6.669 13.379 1.00 9.43 262 MET A O 1
ATOM 2112 N N . LEU A 1 286 ? 67.312 8.726 13.850 1.00 9.57 263 LEU A N 1
ATOM 2113 C CA . LEU A 1 286 ? 68.114 8.721 12.626 1.00 7.80 263 LEU A CA 1
ATOM 2114 C C . LEU A 1 286 ? 69.004 7.476 12.530 1.00 7.97 263 LEU A C 1
ATOM 2115 O O . LEU A 1 286 ? 69.109 6.870 11.447 1.00 8.17 263 LEU A O 1
ATOM 2120 N N . ARG A 1 287 ? 69.666 7.103 13.626 1.00 9.19 264 ARG A N 1
ATOM 2121 C CA . ARG A 1 287 ? 70.647 6.005 13.594 1.00 6.57 264 ARG A CA 1
ATOM 2122 C C . ARG A 1 287 ? 69.999 4.627 13.587 1.00 8.50 264 ARG A C 1
ATOM 2123 O O . ARG A 1 287 ? 70.687 3.643 13.397 1.00 9.76 264 ARG A O 1
ATOM 2131 N N A GLN A 1 288 ? 68.683 4.572 13.817 0.48 7.79 265 GLN A N 1
ATOM 2132 N N B GLN A 1 288 ? 68.690 4.540 13.769 0.52 8.38 265 GLN A N 1
ATOM 2133 C CA A GLN A 1 288 ? 67.892 3.335 13.616 0.48 7.30 265 GLN A CA 1
ATOM 2134 C CA B GLN A 1 288 ? 68.013 3.245 13.576 0.52 6.69 265 GLN A CA 1
ATOM 2135 C C A GLN A 1 288 ? 67.708 3.019 12.149 0.48 7.91 265 GLN A C 1
ATOM 2136 C C B GLN A 1 288 ? 67.670 3.010 12.127 0.52 8.50 265 GLN A C 1
ATOM 2137 O O A GLN A 1 288 ? 67.416 1.866 11.805 0.48 9.05 265 GLN A O 1
ATOM 2138 O O B GLN A 1 288 ? 67.231 1.909 11.768 0.52 9.63 265 GLN A O 1
ATOM 2149 N N . GLN A 1 289 ? 67.828 4.051 11.299 1.00 8.33 266 GLN A N 1
ATOM 2150 C CA . GLN A 1 289 ? 67.414 4.045 9.870 1.00 7.36 266 GLN A CA 1
ATOM 2151 C C . GLN A 1 289 ? 68.542 4.142 8.869 1.00 8.51 266 GLN A C 1
ATOM 2152 O O . GLN A 1 289 ? 68.433 3.551 7.779 1.00 14.83 266 GLN A O 1
ATOM 2158 N N . SER A 1 290 ? 69.471 5.072 9.080 1.00 7.92 267 SER A N 1
ATOM 2159 C CA . SER A 1 290 ? 70.464 5.439 8.043 1.00 7.94 267 SER A CA 1
ATOM 2160 C C . SER A 1 290 ? 71.871 4.955 8.346 1.00 9.91 267 SER A C 1
ATOM 2161 O O . SER A 1 290 ? 72.300 4.935 9.508 1.00 9.93 267 SER A O 1
ATOM 2164 N N . SER A 1 291 ? 72.582 4.539 7.290 1.00 7.86 268 SER A N 1
ATOM 2165 C CA . SER A 1 291 ? 74.012 4.199 7.350 1.00 8.03 268 SER A CA 1
ATOM 2166 C C . SER A 1 291 ? 74.940 5.299 6.780 1.00 10.08 268 SER A C 1
ATOM 2167 O O . SER A 1 291 ? 76.134 5.046 6.599 1.00 11.25 268 SER A O 1
ATOM 2170 N N . THR A 1 292 ? 74.406 6.478 6.425 1.00 8.45 269 THR A N 1
ATOM 2171 C CA . THR A 1 292 ? 75.291 7.581 6.022 1.00 7.35 269 THR A CA 1
ATOM 2172 C C . THR A 1 292 ? 76.066 8.059 7.260 1.00 8.72 269 THR A C 1
ATOM 2173 O O . THR A 1 292 ? 75.475 8.288 8.310 1.00 9.78 269 THR A O 1
ATOM 2177 N N . PRO A 1 293 ? 77.398 8.182 7.172 1.00 7.63 270 PRO A N 1
ATOM 2178 C CA . PRO A 1 293 ? 78.100 8.634 8.378 1.00 7.11 270 PRO A CA 1
ATOM 2179 C C . PRO A 1 293 ? 77.711 10.043 8.808 1.00 9.36 270 PRO A C 1
ATOM 2180 O O . PRO A 1 293 ? 77.432 10.887 7.922 1.00 8.31 270 PRO A O 1
ATOM 2184 N N . ILE A 1 294 ? 77.701 10.293 10.118 1.00 6.86 271 ILE A N 1
ATOM 2185 C CA . ILE A 1 294 ? 77.183 11.546 10.664 1.00 5.61 271 ILE A CA 1
ATOM 2186 C C . ILE A 1 294 ? 78.277 12.271 11.447 1.00 7.39 271 ILE A C 1
ATOM 2187 O O . ILE A 1 294 ? 78.951 11.677 12.265 1.00 9.15 271 ILE A O 1
ATOM 2192 N N . ALA A 1 295 ? 78.423 13.573 11.189 1.00 8.10 272 ALA A N 1
ATOM 2193 C CA . ALA A 1 295 ? 79.312 14.431 11.980 1.00 6.80 272 ALA A CA 1
ATOM 2194 C C . ALA A 1 295 ? 78.455 15.455 12.711 1.00 7.78 272 ALA A C 1
ATOM 2195 O O . ALA A 1 295 ? 77.488 15.990 12.149 1.00 9.89 272 ALA A O 1
ATOM 2197 N N . MET A 1 296 ? 78.821 15.748 13.973 1.00 8.09 273 MET A N 1
ATOM 2198 C CA . MET A 1 296 ? 78.111 16.767 14.741 1.00 8.00 273 MET A CA 1
ATOM 2199 C C . MET A 1 296 ? 79.073 17.479 15.617 1.00 7.35 273 MET A C 1
ATOM 2200 O O . MET A 1 296 ? 80.006 16.865 16.160 1.00 8.33 273 MET A O 1
ATOM 2205 N N . GLY A 1 297 ? 78.713 18.731 15.903 1.00 8.42 274 GLY A N 1
ATOM 2206 C CA . GLY A 1 297 ? 79.227 19.373 17.102 1.00 9.27 274 GLY A CA 1
ATOM 2207 C C . GLY A 1 297 ? 80.042 20.636 17.078 1.00 8.98 274 GLY A C 1
ATOM 2208 O O . GLY A 1 297 ? 80.536 21.018 18.139 1.00 8.73 274 GLY A O 1
ATOM 2209 N N . GLU A 1 298 ? 80.183 21.300 15.944 1.00 8.10 275 GLU A N 1
ATOM 2210 C CA . GLU A 1 298 ? 80.908 22.590 15.962 1.00 6.58 275 GLU A CA 1
ATOM 2211 C C . GLU A 1 298 ? 80.262 23.567 16.938 1.00 7.33 275 GLU A C 1
ATOM 2212 O O . GLU A 1 298 ? 80.964 24.454 17.468 1.00 9.74 275 GLU A O 1
ATOM 2218 N N . LEU A 1 299 ? 78.954 23.438 17.175 1.00 6.58 276 LEU A N 1
ATOM 2219 C CA . LEU A 1 299 ? 78.249 24.326 18.113 1.00 8.08 276 LEU A CA 1
ATOM 2220 C C . LEU A 1 299 ? 78.365 23.913 19.590 1.00 9.67 276 LEU A C 1
ATOM 2221 O O . LEU A 1 299 ? 77.917 24.654 20.462 1.00 10.70 276 LEU A O 1
ATOM 2226 N N . PHE A 1 300 ? 78.900 22.721 19.881 1.00 8.82 277 PHE A N 1
ATOM 2227 C CA . PHE A 1 300 ? 78.784 22.211 21.254 1.00 7.11 277 PHE A CA 1
ATOM 2228 C C . PHE A 1 300 ? 79.651 22.964 22.268 1.00 8.22 277 PHE A C 1
ATOM 2229 O O . PHE A 1 300 ? 80.756 23.443 21.952 1.00 9.36 277 PHE A O 1
ATOM 2237 N N . VAL A 1 301 ? 79.015 23.288 23.375 1.00 8.46 278 VAL A N 1
ATOM 2238 C CA . VAL A 1 301 ? 79.644 23.931 24.543 1.00 7.31 278 VAL A CA 1
ATOM 2239 C C . VAL A 1 301 ? 79.566 23.144 25.844 1.00 9.54 278 VAL A C 1
ATOM 2240 O O . VAL A 1 301 ? 79.984 23.675 26.927 1.00 11.16 278 VAL A O 1
ATOM 2244 N N . ASN A 1 302 ? 78.939 21.970 25.843 1.00 7.94 279 ASN A N 1
ATOM 2245 C CA . ASN A 1 302 ? 78.520 21.369 27.112 1.00 9.41 279 ASN A CA 1
ATOM 2246 C C . ASN A 1 302 ? 78.630 19.838 26.988 1.00 10.59 279 ASN A C 1
ATOM 2247 O O . ASN A 1 302 ? 78.204 19.262 25.961 1.00 10.45 279 ASN A O 1
ATOM 2252 N N . VAL A 1 303 ? 79.130 19.184 28.035 1.00 9.68 280 VAL A N 1
ATOM 2253 C CA . VAL A 1 303 ? 79.261 17.730 28.039 1.00 9.71 280 VAL A CA 1
ATOM 2254 C C . VAL A 1 303 ? 77.900 17.019 27.826 1.00 10.11 280 VAL A C 1
ATOM 2255 O O . VAL A 1 303 ? 77.829 15.908 27.230 1.00 11.29 280 VAL A O 1
ATOM 2259 N N . ASN A 1 304 ? 76.808 17.628 28.314 1.00 9.51 281 ASN A N 1
ATOM 2260 C CA . ASN A 1 304 ? 75.477 17.029 28.137 1.00 10.54 281 ASN A CA 1
ATOM 2261 C C . ASN A 1 304 ? 74.965 17.081 26.681 1.00 11.98 281 ASN A C 1
ATOM 2262 O O . ASN A 1 304 ? 73.962 16.431 26.346 1.00 12.60 281 ASN A O 1
ATOM 2267 N N . GLU A 1 305 ? 75.684 17.797 25.806 1.00 11.51 282 GLU A N 1
ATOM 2268 C CA . GLU A 1 305 ? 75.477 17.688 24.361 1.00 9.64 282 GLU A CA 1
ATOM 2269 C C . GLU A 1 305 ? 76.265 16.532 23.748 1.00 11.27 282 GLU A C 1
ATOM 2270 O O . GLU A 1 305 ? 75.697 15.667 23.103 1.00 12.85 282 GLU A O 1
ATOM 2276 N N . TRP A 1 306 ? 77.588 16.559 23.886 1.00 10.51 283 TRP A N 1
ATOM 2277 C CA . TRP A 1 306 ? 78.429 15.602 23.157 1.00 11.45 283 TRP A CA 1
ATOM 2278 C C . TRP A 1 306 ? 78.513 14.190 23.758 1.00 11.65 283 TRP A C 1
ATOM 2279 O O . TRP A 1 306 ? 78.558 13.184 23.007 1.00 11.77 283 TRP A O 1
ATOM 2290 N N . LYS A 1 307 ? 78.453 14.084 25.089 1.00 9.28 284 LYS A N 1
ATOM 2291 C CA . LYS A 1 307 ? 78.717 12.778 25.700 1.00 10.51 284 LYS A CA 1
ATOM 2292 C C . LYS A 1 307 ? 77.670 11.721 25.305 1.00 12.80 284 LYS A C 1
ATOM 2293 O O . LYS A 1 307 ? 78.038 10.613 24.892 1.00 12.64 284 LYS A O 1
ATOM 2299 N N . PRO A 1 308 ? 76.353 12.030 25.397 1.00 9.24 285 PRO A N 1
ATOM 2300 C CA . PRO A 1 308 ? 75.371 11.002 25.055 1.00 11.95 285 PRO A CA 1
ATOM 2301 C C . PRO A 1 308 ? 75.493 10.574 23.592 1.00 10.90 285 PRO A C 1
ATOM 2302 O O . PRO A 1 308 ? 75.229 9.395 23.257 1.00 10.77 285 PRO A O 1
ATOM 2306 N N . LEU A 1 309 ? 75.916 11.478 22.718 1.00 9.90 286 LEU A N 1
ATOM 2307 C CA . LEU A 1 309 ? 75.957 11.099 21.305 1.00 10.22 286 LEU A CA 1
ATOM 2308 C C . LEU A 1 309 ? 77.093 10.119 21.103 1.00 10.19 286 LEU A C 1
ATOM 2309 O O . LEU A 1 309 ? 76.953 9.144 20.331 1.00 11.93 286 LEU A O 1
ATOM 2314 N N . ILE A 1 310 ? 78.197 10.350 21.811 1.00 8.76 287 ILE A N 1
ATOM 2315 C CA . ILE A 1 310 ? 79.369 9.486 21.618 1.00 8.08 287 ILE A CA 1
ATOM 2316 C C . ILE A 1 310 ? 79.086 8.147 22.297 1.00 11.20 287 ILE A C 1
ATOM 2317 O O . ILE A 1 310 ? 79.318 7.077 21.707 1.00 10.68 287 ILE A O 1
ATOM 2322 N N . ASP A 1 311 ? 78.535 8.171 23.512 1.00 10.52 288 ASP A N 1
ATOM 2323 C CA . ASP A 1 311 ? 78.221 6.940 24.253 1.00 9.88 288 ASP A CA 1
ATOM 2324 C C . ASP A 1 311 ? 77.335 6.007 23.477 1.00 10.18 288 ASP A C 1
ATOM 2325 O O . ASP A 1 311 ? 77.538 4.807 23.521 1.00 11.77 288 ASP A O 1
ATOM 2330 N N . ASN A 1 312 ? 76.360 6.575 22.790 1.00 10.28 289 ASN A N 1
ATOM 2331 C CA . ASN A 1 312 ? 75.317 5.815 22.102 1.00 11.70 289 ASN A CA 1
ATOM 2332 C C . ASN A 1 312 ? 75.606 5.578 20.609 1.00 10.60 289 ASN A C 1
ATOM 2333 O O . ASN A 1 312 ? 74.741 5.078 19.853 1.00 9.40 289 ASN A O 1
ATOM 2338 N N . LYS A 1 313 ? 76.810 5.932 20.169 1.00 9.79 290 LYS A N 1
ATOM 2339 C CA . LYS A 1 313 ? 77.221 5.673 18.777 1.00 8.26 290 LYS A CA 1
ATOM 2340 C C . LYS A 1 313 ? 76.318 6.429 17.794 1.00 6.94 290 LYS A C 1
ATOM 2341 O O . LYS A 1 313 ? 75.987 5.916 16.703 1.00 10.02 290 LYS A O 1
ATOM 2347 N N . LEU A 1 314 ? 75.917 7.636 18.189 1.00 7.82 291 LEU A N 1
ATOM 2348 C CA . LEU A 1 314 ? 74.947 8.405 17.384 1.00 8.90 291 LEU A CA 1
ATOM 2349 C C . LEU A 1 314 ? 75.636 9.260 16.340 1.00 7.54 291 LEU A C 1
ATOM 2350 O O . LEU A 1 314 ? 74.976 9.799 15.462 1.00 9.08 291 LEU A O 1
ATOM 2355 N N . ILE A 1 315 ? 76.977 9.306 16.390 1.00 7.24 292 ILE A N 1
ATOM 2356 C CA . ILE A 1 315 ? 77.769 10.054 15.419 1.00 7.16 292 ILE A CA 1
ATOM 2357 C C . ILE A 1 315 ? 79.019 9.256 15.119 1.00 9.30 292 ILE A C 1
ATOM 2358 O O . ILE A 1 315 ? 79.378 8.326 15.857 1.00 8.04 292 ILE A O 1
ATOM 2363 N N . ASP A 1 316 ? 79.583 9.499 13.963 1.00 8.33 293 ASP A N 1
ATOM 2364 C CA . ASP A 1 316 ? 80.877 8.932 13.597 1.00 7.23 293 ASP A CA 1
ATOM 2365 C C . ASP A 1 316 ? 82.056 9.866 13.685 1.00 8.97 293 ASP A C 1
ATOM 2366 O O . ASP A 1 316 ? 83.203 9.415 13.692 1.00 9.15 293 ASP A O 1
ATOM 2371 N N . TYR A 1 317 ? 81.759 11.177 13.756 1.00 7.61 294 TYR A N 1
ATOM 2372 C CA . TYR A 1 317 ? 82.796 12.220 13.820 1.00 8.31 294 TYR A CA 1
ATOM 2373 C C . TYR A 1 317 ? 82.349 13.284 14.759 1.00 10.88 294 TYR A C 1
ATOM 2374 O O . TYR A 1 317 ? 81.235 13.800 14.639 1.00 9.90 294 TYR A O 1
ATOM 2383 N N . ILE A 1 318 ? 83.233 13.653 15.675 1.00 7.56 295 ILE A N 1
ATOM 2384 C CA . ILE A 1 318 ? 82.979 14.756 16.618 1.00 7.14 295 ILE A CA 1
ATOM 2385 C C . ILE A 1 318 ? 83.665 16.004 16.042 1.00 7.20 295 ILE A C 1
ATOM 2386 O O . ILE A 1 318 ? 84.823 15.994 15.621 1.00 9.80 295 ILE A O 1
ATOM 2391 N N . ARG A 1 319 ? 82.851 17.053 15.933 1.00 7.60 296 ARG A N 1
ATOM 2392 C CA . ARG A 1 319 ? 83.166 18.307 15.227 1.00 6.62 296 ARG A CA 1
ATOM 2393 C C . ARG A 1 319 ? 83.576 19.514 16.054 1.00 8.67 296 ARG A C 1
ATOM 2394 O O . ARG A 1 319 ? 83.540 20.650 15.543 1.00 9.84 296 ARG A O 1
ATOM 2402 N N . CYS A 1 320 ? 83.854 19.317 17.334 1.00 8.08 297 CYS A N 1
ATOM 2403 C CA . CYS A 1 320 ? 83.971 20.519 18.184 1.00 7.68 297 CYS A CA 1
ATOM 2404 C C . CYS A 1 320 ? 84.909 21.569 17.632 1.00 8.62 297 CYS A C 1
ATOM 2405 O O . CYS A 1 320 ? 85.994 21.267 17.045 1.00 9.63 297 CYS A O 1
ATOM 2408 N N . HIS A 1 321 ? 84.508 22.827 17.886 1.00 9.26 298 HIS A N 1
ATOM 2409 C CA . HIS A 1 321 ? 85.414 23.975 17.729 1.00 9.13 298 HIS A CA 1
ATOM 2410 C C . HIS A 1 321 ? 86.104 23.927 19.080 1.00 8.27 298 HIS A C 1
ATOM 2411 O O . HIS A 1 321 ? 85.473 24.204 20.150 1.00 10.56 298 HIS A O 1
ATOM 2418 N N A ILE A 1 322 ? 87.397 23.614 19.098 0.62 9.07 299 ILE A N 1
ATOM 2419 N N B ILE A 1 322 ? 87.399 23.619 19.042 0.38 8.62 299 ILE A N 1
ATOM 2420 C CA A ILE A 1 322 ? 87.982 23.279 20.396 0.62 8.69 299 ILE A CA 1
ATOM 2421 C CA B ILE A 1 322 ? 88.156 23.320 20.251 0.38 7.99 299 ILE A CA 1
ATOM 2422 C C A ILE A 1 322 ? 88.030 24.487 21.336 0.62 10.91 299 ILE A C 1
ATOM 2423 C C B ILE A 1 322 ? 87.973 24.463 21.260 0.38 9.87 299 ILE A C 1
ATOM 2424 O O A ILE A 1 322 ? 88.030 24.313 22.556 0.62 9.73 299 ILE A O 1
ATOM 2425 O O B ILE A 1 322 ? 87.698 24.225 22.441 0.38 8.99 299 ILE A O 1
ATOM 2434 N N . SER A 1 323 ? 88.103 25.699 20.795 1.00 9.27 300 SER A N 1
ATOM 2435 C CA . SER A 1 323 ? 88.045 26.829 21.753 1.00 7.90 300 SER A CA 1
ATOM 2436 C C . SER A 1 323 ? 86.666 26.939 22.409 1.00 8.54 300 SER A C 1
ATOM 2437 O O . SER A 1 323 ? 86.552 27.424 23.544 1.00 11.11 300 SER A O 1
ATOM 2440 N N . SER A 1 324 ? 85.609 26.504 21.721 1.00 7.98 301 SER A N 1
ATOM 2441 C CA . SER A 1 324 ? 84.262 26.542 22.308 1.00 10.09 301 SER A CA 1
ATOM 2442 C C . SER A 1 324 ? 84.025 25.445 23.351 1.00 9.71 301 SER A C 1
ATOM 2443 O O . SER A 1 324 ? 83.015 25.495 24.041 1.00 9.44 301 SER A O 1
ATOM 2446 N N . ILE A 1 325 ? 84.901 24.436 23.403 1.00 8.66 302 ILE A N 1
ATOM 2447 C CA . ILE A 1 325 ? 84.873 23.476 24.506 1.00 7.67 302 ILE A CA 1
ATOM 2448 C C . ILE A 1 325 ? 85.959 23.698 25.575 1.00 9.14 302 ILE A C 1
ATOM 2449 O O . ILE A 1 325 ? 86.096 22.903 26.502 1.00 12.55 302 ILE A O 1
ATOM 2454 N N . GLY A 1 326 ? 86.742 24.751 25.409 1.00 8.94 303 GLY A N 1
ATOM 2455 C CA . GLY A 1 326 ? 87.672 25.124 26.482 1.00 9.25 303 GLY A CA 1
ATOM 2456 C C . GLY A 1 326 ? 89.126 24.796 26.239 1.00 11.42 303 GLY A C 1
ATOM 2457 O O . GLY A 1 326 ? 89.916 24.878 27.175 1.00 11.09 303 GLY A O 1
ATOM 2458 N N . GLY A 1 327 ? 89.522 24.459 25.009 1.00 9.96 304 GLY A N 1
ATOM 2459 C CA . GLY A 1 327 ? 90.951 24.292 24.747 1.00 10.55 304 GLY A CA 1
ATOM 2460 C C . GLY A 1 327 ? 91.480 22.881 24.559 1.00 9.85 304 GLY A C 1
ATOM 2461 O O . GLY A 1 327 ? 90.735 21.940 24.304 1.00 9.55 304 GLY A O 1
ATOM 2462 N N . ILE A 1 328 ? 92.823 22.757 24.573 1.00 8.48 305 ILE A N 1
ATOM 2463 C CA . ILE A 1 328 ? 93.469 21.464 24.312 1.00 7.93 305 ILE A CA 1
ATOM 2464 C C . ILE A 1 328 ? 93.176 20.442 25.405 1.00 10.20 305 ILE A C 1
ATOM 2465 O O . ILE A 1 328 ? 92.946 19.269 25.120 1.00 9.64 305 ILE A O 1
ATOM 2470 N N . THR A 1 329 ? 93.163 20.879 26.669 1.00 9.45 306 THR A N 1
ATOM 2471 C CA . THR A 1 329 ? 92.891 19.948 27.791 1.00 9.73 306 THR A CA 1
ATOM 2472 C C . THR A 1 329 ? 91.567 19.183 27.590 1.00 10.07 306 THR A C 1
ATOM 2473 O O . THR A 1 329 ? 91.554 17.944 27.546 1.00 9.28 306 THR A O 1
ATOM 2477 N N . PRO A 1 330 ? 90.463 19.902 27.414 1.00 9.60 307 PRO A N 1
ATOM 2478 C CA . PRO A 1 330 ? 89.209 19.160 27.190 1.00 8.38 307 PRO A CA 1
ATOM 2479 C C . PRO A 1 330 ? 89.131 18.515 25.810 1.00 9.85 307 PRO A C 1
ATOM 2480 O O . PRO A 1 330 ? 88.493 17.464 25.691 1.00 9.46 307 PRO A O 1
ATOM 2484 N N . ALA A 1 331 ? 89.757 19.096 24.794 1.00 11.10 308 ALA A N 1
ATOM 2485 C CA . ALA A 1 331 ? 89.702 18.457 23.486 1.00 7.59 308 ALA A CA 1
ATOM 2486 C C . ALA A 1 331 ? 90.361 17.086 23.528 1.00 9.82 308 ALA A C 1
ATOM 2487 O O . ALA A 1 331 ? 89.895 16.139 22.871 1.00 9.31 308 ALA A O 1
ATOM 2489 N N . LYS A 1 332 ? 91.495 16.973 24.216 1.00 9.09 309 LYS A N 1
ATOM 2490 C CA . LYS A 1 332 ? 92.163 15.680 24.295 1.00 9.16 309 LYS A CA 1
ATOM 2491 C C . LYS A 1 332 ? 91.262 14.678 24.979 1.00 7.62 309 LYS A C 1
ATOM 2492 O O . LYS A 1 332 ? 91.194 13.487 24.568 1.00 8.89 309 LYS A O 1
ATOM 2498 N N . LYS A 1 333 ? 90.541 15.134 25.997 1.00 7.68 310 LYS A N 1
ATOM 2499 C CA . LYS A 1 333 ? 89.598 14.235 26.702 1.00 9.72 310 LYS A CA 1
ATOM 2500 C C . LYS A 1 333 ? 88.451 13.793 25.786 1.00 8.62 310 LYS A C 1
ATOM 2501 O O . LYS A 1 333 ? 88.076 12.632 25.791 1.00 9.17 310 LYS A O 1
ATOM 2507 N N . ILE A 1 334 ? 87.915 14.711 24.989 1.00 7.41 311 ILE A N 1
ATOM 2508 C CA . ILE A 1 334 ? 86.835 14.338 24.073 1.00 7.56 311 ILE A CA 1
ATOM 2509 C C . ILE A 1 334 ? 87.379 13.414 22.987 1.00 11.40 311 ILE A C 1
ATOM 2510 O O . ILE A 1 334 ? 86.692 12.493 22.535 1.00 9.68 311 ILE A O 1
ATOM 2515 N N . ALA A 1 335 ? 88.625 13.657 22.533 1.00 9.54 312 ALA A N 1
ATOM 2516 C CA . ALA A 1 335 ? 89.191 12.789 21.509 1.00 8.66 312 ALA A CA 1
ATOM 2517 C C . ALA A 1 335 ? 89.322 11.351 22.054 1.00 9.27 312 ALA A C 1
ATOM 2518 O O . ALA A 1 335 ? 89.038 10.384 21.356 1.00 8.75 312 ALA A O 1
ATOM 2520 N N . ILE A 1 336 ? 89.796 11.221 23.283 1.00 8.46 313 ILE A N 1
ATOM 2521 C CA . ILE A 1 336 ? 89.930 9.903 23.955 1.00 7.61 313 ILE A CA 1
ATOM 2522 C C . ILE A 1 336 ? 88.561 9.253 24.215 1.00 8.86 313 ILE A C 1
ATOM 2523 O O . ILE A 1 336 ? 88.365 8.046 23.948 1.00 10.22 313 ILE A O 1
ATOM 2528 N N . TYR A 1 337 ? 87.613 10.036 24.685 1.00 7.51 314 TYR A N 1
ATOM 2529 C CA . TYR A 1 337 ? 86.269 9.476 24.911 1.00 7.70 314 TYR A CA 1
ATOM 2530 C C . TYR A 1 337 ? 85.685 8.946 23.583 1.00 9.26 314 TYR A C 1
ATOM 2531 O O . TYR A 1 337 ? 85.061 7.891 23.536 1.00 9.31 314 TYR A O 1
ATOM 2540 N N . SER A 1 338 ? 85.935 9.678 22.502 1.00 8.86 315 SER A N 1
ATOM 2541 C CA . SER A 1 338 ? 85.526 9.246 21.158 1.00 9.51 315 SER A CA 1
ATOM 2542 C C . SER A 1 338 ? 86.259 7.977 20.738 1.00 9.46 315 SER A C 1
ATOM 2543 O O . SER A 1 338 ? 85.613 6.997 20.257 1.00 9.09 315 SER A O 1
ATOM 2546 N N . GLU A 1 339 ? 87.582 7.948 20.960 1.00 8.82 316 GLU A N 1
ATOM 2547 C CA . GLU A 1 339 ? 88.405 6.814 20.565 1.00 6.74 316 GLU A CA 1
ATOM 2548 C C . GLU A 1 339 ? 87.860 5.514 21.137 1.00 8.62 316 GLU A C 1
ATOM 2549 O O . GLU A 1 339 ? 87.776 4.484 20.442 1.00 10.61 316 GLU A O 1
ATOM 2555 N N A LEU A 1 340 ? 87.518 5.534 22.418 0.52 8.33 317 LEU A N 1
ATOM 2556 N N B LEU A 1 340 ? 87.504 5.553 22.413 0.48 8.14 317 LEU A N 1
ATOM 2557 C CA A LEU A 1 340 ? 87.084 4.294 23.086 0.52 6.88 317 LEU A CA 1
ATOM 2558 C CA B LEU A 1 340 ? 87.064 4.336 23.110 0.48 7.23 317 LEU A CA 1
ATOM 2559 C C A LEU A 1 340 ? 85.676 3.873 22.649 0.52 9.15 317 LEU A C 1
ATOM 2560 C C B LEU A 1 340 ? 85.683 3.879 22.642 0.48 9.07 317 LEU A C 1
ATOM 2561 O O A LEU A 1 340 ? 85.268 2.732 22.895 0.52 10.77 317 LEU A O 1
ATOM 2562 O O B LEU A 1 340 ? 85.305 2.719 22.847 0.48 10.70 317 LEU A O 1
ATOM 2571 N N . ASN A 1 341 ? 84.931 4.801 22.042 1.00 7.86 318 ASN A N 1
ATOM 2572 C CA . ASN A 1 341 ? 83.618 4.512 21.419 1.00 8.98 318 ASN A CA 1
ATOM 2573 C C . ASN A 1 341 ? 83.684 4.285 19.913 1.00 10.15 318 ASN A C 1
ATOM 2574 O O . ASN A 1 341 ? 82.649 4.240 19.265 1.00 8.88 318 ASN A O 1
ATOM 2579 N N . GLY A 1 342 ? 84.890 4.254 19.335 1.00 8.69 319 GLY A N 1
ATOM 2580 C CA . GLY A 1 342 ? 84.987 4.050 17.879 1.00 8.40 319 GLY A CA 1
ATOM 2581 C C . GLY A 1 342 ? 84.590 5.253 17.049 1.00 9.06 319 GLY A C 1
ATOM 2582 O O . GLY A 1 342 ? 84.357 5.136 15.814 1.00 10.33 319 GLY A O 1
ATOM 2583 N N . VAL A 1 343 ? 84.550 6.434 17.683 1.00 7.73 320 VAL A N 1
ATOM 2584 C CA . VAL A 1 343 ? 84.186 7.672 16.978 1.00 5.91 320 VAL A CA 1
ATOM 2585 C C . VAL A 1 343 ? 85.468 8.443 16.623 1.00 10.19 320 VAL A C 1
ATOM 2586 O O . VAL A 1 343 ? 86.408 8.456 17.423 1.00 9.75 320 VAL A O 1
ATOM 2590 N N . ARG A 1 344 ? 85.525 9.081 15.449 1.00 9.06 321 ARG A N 1
ATOM 2591 C CA . ARG A 1 344 ? 86.755 9.781 15.085 1.00 7.86 321 ARG A CA 1
ATOM 2592 C C . ARG A 1 344 ? 86.644 11.310 15.191 1.00 8.18 321 ARG A C 1
ATOM 2593 O O . ARG A 1 344 ? 85.558 11.856 15.336 1.00 8.76 321 ARG A O 1
ATOM 2601 N N . THR A 1 345 ? 87.778 11.993 15.074 1.00 6.76 322 THR A N 1
ATOM 2602 C CA . THR A 1 345 ? 87.776 13.470 15.264 1.00 6.67 322 THR A CA 1
ATOM 2603 C C . THR A 1 345 ? 87.713 14.210 13.928 1.00 7.23 322 THR A C 1
ATOM 2604 O O . THR A 1 345 ? 88.312 13.766 12.918 1.00 8.58 322 THR A O 1
ATOM 2608 N N . ALA A 1 346 ? 86.886 15.267 13.874 1.00 8.88 323 ALA A N 1
ATOM 2609 C CA . ALA A 1 346 ? 86.962 16.212 12.762 1.00 7.81 323 ALA A CA 1
ATOM 2610 C C . ALA A 1 346 ? 86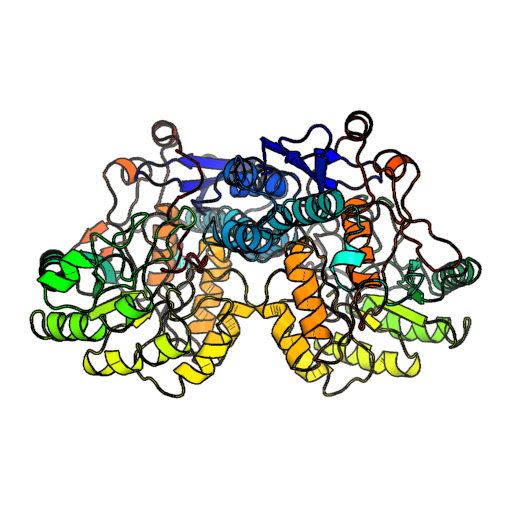.782 17.588 13.403 1.00 8.70 323 ALA A C 1
ATOM 2611 O O . ALA A 1 346 ? 85.736 18.256 13.186 1.00 8.45 323 ALA A O 1
ATOM 2613 N N . TRP A 1 347 ? 87.867 18.175 13.888 1.00 8.69 324 TRP A N 1
ATOM 2614 C CA . TRP A 1 347 ? 87.712 19.471 14.578 1.00 7.13 324 TRP A CA 1
ATOM 2615 C C . TRP A 1 347 ? 87.292 20.545 13.592 1.00 8.27 324 TRP A C 1
ATOM 2616 O O . TRP A 1 347 ? 87.780 20.603 12.465 1.00 10.08 324 TRP A O 1
ATOM 2627 N N . HIS A 1 348 ? 86.422 21.443 14.077 1.00 7.10 325 HIS A N 1
ATOM 2628 C CA . HIS A 1 348 ? 85.967 22.610 13.259 1.00 6.95 325 HIS A CA 1
ATOM 2629 C C . HIS A 1 348 ? 87.122 23.576 13.005 1.00 13.19 325 HIS A C 1
ATOM 2630 O O . HIS A 1 348 ? 87.883 23.929 13.939 1.00 11.88 325 HIS A O 1
ATOM 2637 N N . SER A 1 349 ? 87.355 23.875 11.720 1.00 9.49 326 SER A N 1
ATOM 2638 C CA . SER A 1 349 ? 88.459 24.776 11.368 1.00 9.66 326 SER A CA 1
ATOM 2639 C C . SER A 1 349 ? 88.271 25.531 10.043 1.00 13.52 326 SER A C 1
ATOM 2640 O O . SER A 1 349 ? 88.976 25.223 9.082 1.00 19.98 326 SER A O 1
ATOM 2643 N N . PRO A 1 350 ? 87.337 26.449 9.970 1.00 14.43 327 PRO A N 1
ATOM 2644 C CA . PRO A 1 350 ? 86.976 27.359 8.889 1.00 21.00 327 PRO A CA 1
ATOM 2645 C C . PRO A 1 350 ? 87.819 28.646 9.068 1.00 18.18 327 PRO A C 1
ATOM 2646 O O . PRO A 1 350 ? 88.999 28.597 9.399 1.00 21.32 327 PRO A O 1
ATOM 2650 N N . GLY A 1 351 ? 87.305 29.739 8.577 1.00 14.19 328 GLY A N 1
ATOM 2651 C CA . GLY A 1 351 ? 88.009 30.999 8.752 1.00 14.14 328 GLY A CA 1
ATOM 2652 C C . GLY A 1 351 ? 87.985 31.558 10.163 1.00 14.09 328 GLY A C 1
ATOM 2653 O O . GLY A 1 351 ? 88.915 32.319 10.476 1.00 11.54 328 GLY A O 1
ATOM 2654 N N . ASP A 1 352 ? 86.978 31.225 10.999 1.00 12.96 329 ASP A N 1
ATOM 2655 C CA . ASP A 1 352 ? 87.019 31.914 12.285 1.00 13.10 329 ASP A CA 1
ATOM 2656 C C . ASP A 1 352 ? 87.629 30.965 13.295 1.00 12.68 329 ASP A C 1
ATOM 2657 O O . ASP A 1 352 ? 87.009 30.495 14.267 1.00 13.29 329 ASP A O 1
ATOM 2662 N N . ILE A 1 353 ? 88.950 30.986 13.232 1.00 10.63 330 ILE A N 1
ATOM 2663 C CA . ILE A 1 353 ? 89.841 30.312 14.137 1.00 10.12 330 ILE A CA 1
ATOM 2664 C C . ILE A 1 353 ? 91.187 30.972 13.872 1.00 10.44 330 ILE A C 1
ATOM 2665 O O . ILE A 1 353 ? 91.505 31.193 12.711 1.00 12.72 330 ILE A O 1
ATOM 2670 N N . SER A 1 354 ? 92.026 31.211 14.889 1.00 8.99 331 SER A N 1
ATOM 2671 C CA . SER A 1 354 ? 93.325 31.834 14.583 1.00 10.76 331 SER A CA 1
ATOM 2672 C C . SER A 1 354 ? 94.303 30.760 14.146 1.00 11.79 331 SER A C 1
ATOM 2673 O O . SER A 1 354 ? 94.061 29.583 14.375 1.00 9.80 331 SER A O 1
ATOM 2676 N N . PRO A 1 355 ? 95.448 31.151 13.530 1.00 9.30 332 PRO A N 1
ATOM 2677 C CA . PRO A 1 355 ? 96.418 30.115 13.213 1.00 9.27 332 PRO A CA 1
ATOM 2678 C C . PRO A 1 355 ? 96.920 29.333 14.450 1.00 12.52 332 PRO A C 1
ATOM 2679 O O . PRO A 1 355 ? 97.367 28.202 14.282 1.00 10.47 332 PRO A O 1
ATOM 2683 N N . ILE A 1 356 ? 96.869 29.934 15.638 1.00 10.45 333 ILE A N 1
ATOM 2684 C CA . ILE A 1 356 ? 97.156 29.231 16.896 1.00 9.97 333 ILE A CA 1
ATOM 2685 C C . ILE A 1 356 ? 96.194 28.053 17.096 1.00 11.27 333 ILE A C 1
ATOM 2686 O O . ILE A 1 356 ? 96.652 26.926 17.396 1.00 10.28 333 ILE A O 1
ATOM 2691 N N . GLY A 1 357 ? 94.889 28.301 16.876 1.00 9.81 334 GLY A N 1
ATOM 2692 C CA . GLY A 1 357 ? 93.847 27.272 16.965 1.00 7.99 334 GLY A CA 1
ATOM 2693 C C . GLY A 1 357 ? 94.023 26.208 15.883 1.00 9.89 334 GLY A C 1
ATOM 2694 O O . GLY A 1 357 ? 93.850 25.016 16.148 1.00 10.02 334 GLY A O 1
ATOM 2695 N N . VAL A 1 358 ? 94.420 26.640 14.686 1.00 9.43 335 VAL A N 1
ATOM 2696 C CA . VAL A 1 358 ? 94.701 25.677 13.610 1.00 10.69 335 VAL A CA 1
ATOM 2697 C C . VAL A 1 358 ? 95.824 24.745 14.018 1.00 10.92 335 VAL A C 1
ATOM 2698 O O . VAL A 1 358 ? 95.733 23.517 13.834 1.00 10.49 335 VAL A O 1
ATOM 2702 N N . CYS A 1 359 ? 96.892 25.298 14.599 1.00 12.33 336 CYS A N 1
ATOM 2703 C CA . CYS A 1 359 ? 98.003 24.455 15.085 1.00 11.23 336 CYS A CA 1
ATOM 2704 C C . CYS A 1 359 ? 97.570 23.531 16.216 1.00 10.26 336 CYS A C 1
ATOM 2705 O O . CYS A 1 359 ? 97.920 22.355 16.216 1.00 10.60 336 CYS A O 1
ATOM 2708 N N . ALA A 1 360 ? 96.753 24.018 17.162 1.00 9.68 337 ALA A N 1
ATOM 2709 C CA . ALA A 1 360 ? 96.260 23.145 18.218 1.00 9.40 337 ALA A CA 1
ATOM 2710 C C . ALA A 1 360 ? 95.452 21.981 17.649 1.00 9.44 337 ALA A C 1
ATOM 2711 O O . ALA A 1 360 ? 95.688 20.837 18.031 1.00 8.97 337 ALA A O 1
ATOM 2713 N N . ASN A 1 361 ? 94.544 22.275 16.699 1.00 9.06 338 ASN A N 1
ATOM 2714 C CA . ASN A 1 361 ? 93.787 21.185 16.050 1.00 9.74 338 ASN A CA 1
ATOM 2715 C C . ASN A 1 361 ? 94.754 20.151 15.500 1.00 10.35 338 ASN A C 1
ATOM 2716 O O . ASN A 1 361 ? 94.558 18.936 15.650 1.00 9.28 338 ASN A O 1
ATOM 2721 N N . MET A 1 362 ? 95.801 20.631 14.821 1.00 9.26 339 MET A N 1
ATOM 2722 C CA . MET A 1 362 ? 96.677 19.722 14.100 1.00 7.41 339 MET A CA 1
ATOM 2723 C C . MET A 1 362 ? 97.604 18.927 15.045 1.00 5.92 339 MET A C 1
ATOM 2724 O O . MET A 1 362 ? 97.978 17.802 14.709 1.00 9.03 339 MET A O 1
ATOM 2729 N N . HIS A 1 363 ? 97.989 19.523 16.189 1.00 7.58 340 HIS A N 1
ATOM 2730 C CA . HIS A 1 363 ? 98.773 18.788 17.177 1.00 9.02 340 HIS A CA 1
ATOM 2731 C C . HIS A 1 363 ? 97.951 17.662 17.800 1.00 10.28 340 HIS A C 1
ATOM 2732 O O . HIS A 1 363 ? 98.471 16.562 17.993 1.00 12.55 340 HIS A O 1
ATOM 2739 N N . LEU A 1 364 ? 96.683 17.928 18.085 1.00 8.97 341 LEU A N 1
ATOM 2740 C CA . LEU A 1 364 ? 95.749 16.848 18.464 1.00 7.34 341 LEU A CA 1
ATOM 2741 C C . LEU A 1 364 ? 95.631 15.834 17.340 1.00 8.87 341 LEU A C 1
ATOM 2742 O O . LEU A 1 364 ? 95.722 14.619 17.589 1.00 10.81 341 LEU A O 1
ATOM 2747 N N . ASP A 1 365 ? 95.407 16.301 16.116 1.00 9.12 342 ASP A N 1
ATOM 2748 C CA . ASP A 1 365 ? 95.284 15.386 14.991 1.00 9.17 342 ASP A CA 1
ATOM 2749 C C . ASP A 1 365 ? 96.472 14.458 14.844 1.00 11.65 342 ASP A C 1
ATOM 2750 O O . ASP A 1 365 ? 96.285 13.265 14.594 1.00 13.24 342 ASP A O 1
ATOM 2755 N N . LEU A 1 366 ? 97.700 14.988 14.967 1.00 8.58 343 LEU A N 1
ATOM 2756 C CA . LEU A 1 366 ? 98.884 14.132 14.852 1.00 10.97 343 LEU A CA 1
ATOM 2757 C C . LEU A 1 366 ? 98.970 13.052 15.928 1.00 10.92 343 LEU A C 1
ATOM 2758 O O . LEU A 1 366 ? 99.507 11.951 15.630 1.00 13.09 343 LEU A O 1
ATOM 2763 N N . SER A 1 367 ? 98.490 13.364 17.144 1.00 10.50 344 SER A N 1
ATOM 2764 C CA . SER A 1 367 ? 98.685 12.476 18.289 1.00 10.12 344 SER A CA 1
ATOM 2765 C C . SER A 1 367 ? 97.496 11.568 18.589 1.00 14.86 344 SER A C 1
ATOM 2766 O O . SER A 1 367 ? 97.554 10.747 19.528 1.00 15.76 344 SER A O 1
ATOM 2769 N N . SER A 1 368 ? 96.402 11.707 17.818 1.00 12.56 345 SER A N 1
ATOM 2770 C CA . SER A 1 368 ? 95.200 10.892 18.077 1.00 10.06 345 SER A CA 1
ATOM 2771 C C . SER A 1 368 ? 95.102 9.661 17.197 1.00 10.56 345 SER A C 1
ATOM 2772 O O . SER A 1 368 ? 95.056 9.774 15.981 1.00 12.37 345 SER A O 1
ATOM 2775 N N . PRO A 1 369 ? 94.972 8.470 17.811 1.00 8.09 346 PRO A N 1
ATOM 2776 C CA . PRO A 1 369 ? 94.825 7.301 16.936 1.00 8.40 346 PRO A CA 1
ATOM 2777 C C . PRO A 1 369 ? 93.554 7.391 16.056 1.00 11.62 346 PRO A C 1
ATOM 2778 O O . PRO A 1 369 ? 93.535 6.915 14.917 1.00 14.19 346 PRO A O 1
ATOM 2782 N N . ASN A 1 370 ? 92.523 8.013 16.623 1.00 8.55 347 ASN A N 1
ATOM 2783 C CA . ASN A 1 370 ? 91.216 8.151 16.015 1.00 8.63 347 ASN A CA 1
ATOM 2784 C C . ASN A 1 370 ? 91.037 9.406 15.169 1.00 8.46 347 ASN A C 1
ATOM 2785 O O . ASN A 1 370 ? 89.907 9.891 15.068 1.00 8.18 347 ASN A O 1
ATOM 2790 N N . PHE A 1 371 ? 92.107 10.028 14.719 1.00 8.20 348 PHE A N 1
ATOM 2791 C CA . PHE A 1 371 ? 91.932 11.152 13.783 1.00 7.58 348 PHE A CA 1
ATOM 2792 C C . PHE A 1 371 ? 91.056 10.782 12.596 1.00 9.26 348 PHE A C 1
ATOM 2793 O O . PHE A 1 371 ? 91.245 9.703 11.993 1.00 10.63 348 PHE A O 1
ATOM 2801 N N . GLY A 1 372 ? 89.986 11.573 12.358 1.00 9.19 349 GLY A N 1
ATOM 2802 C CA . GLY A 1 372 ? 89.204 11.435 11.126 1.00 9.19 349 GLY A CA 1
ATOM 2803 C C . GLY A 1 372 ? 89.549 12.250 9.886 1.00 8.98 349 GLY A C 1
ATOM 2804 O O . GLY A 1 372 ? 90.016 11.735 8.884 1.00 9.68 349 GLY A O 1
ATOM 2805 N N . ILE A 1 373 ? 89.446 13.568 10.028 1.00 8.47 350 ILE A N 1
ATOM 2806 C CA . ILE A 1 373 ? 89.768 14.448 8.906 1.00 8.27 350 ILE A CA 1
ATOM 2807 C C . ILE A 1 373 ? 90.013 15.838 9.489 1.00 10.33 350 ILE A C 1
ATOM 2808 O O . ILE A 1 373 ? 89.516 16.126 10.591 1.00 10.62 350 ILE A O 1
ATOM 2813 N N . GLN A 1 374 ? 90.749 16.688 8.751 1.00 7.50 351 GLN A N 1
ATOM 2814 C CA . GLN A 1 374 ? 90.884 18.092 9.204 1.00 9.93 351 GLN A CA 1
ATOM 2815 C C . GLN A 1 374 ? 90.368 19.080 8.161 1.00 8.83 351 GLN A C 1
ATOM 2816 O O . GLN A 1 374 ? 90.962 19.246 7.104 1.00 9.26 351 GLN A O 1
ATOM 2822 N N . GLU A 1 375 ? 89.266 19.752 8.486 1.00 9.29 352 GLU A N 1
ATOM 2823 C CA . GLU A 1 375 ? 88.773 20.873 7.701 1.00 9.87 352 GLU A CA 1
ATOM 2824 C C . GLU A 1 375 ? 89.862 21.904 7.522 1.00 11.65 352 GLU A C 1
ATOM 2825 O O . GLU A 1 375 ? 90.601 22.171 8.483 1.00 9.83 352 GLU A O 1
ATOM 2831 N N . TYR A 1 376 ? 89.937 22.505 6.332 1.00 10.33 353 TYR A N 1
ATOM 2832 C CA . TYR A 1 376 ? 90.957 23.505 6.112 1.00 12.55 353 TYR A CA 1
ATOM 2833 C C . TYR A 1 376 ? 90.429 24.601 5.212 1.00 14.42 353 TYR A C 1
ATOM 2834 O O . TYR A 1 376 ? 89.816 24.318 4.179 1.00 12.98 353 TYR A O 1
ATOM 2843 N N . THR A 1 377 ? 90.683 25.858 5.585 1.00 14.52 354 THR A N 1
ATOM 2844 C CA . THR A 1 377 ? 90.462 26.940 4.615 1.00 16.13 354 THR A CA 1
ATOM 2845 C C . THR A 1 377 ? 91.757 27.708 4.509 1.00 15.13 354 THR A C 1
ATOM 2846 O O . THR A 1 377 ? 92.477 27.929 5.496 1.00 17.16 354 THR A O 1
ATOM 2850 N N . PRO A 1 378 ? 92.113 28.084 3.289 1.00 18.05 355 PRO A N 1
ATOM 2851 C CA . PRO A 1 378 ? 93.456 28.625 3.098 1.00 17.88 355 PRO A CA 1
ATOM 2852 C C . PRO A 1 378 ? 93.730 29.881 3.948 1.00 19.04 355 PRO A C 1
ATOM 2853 O O . PRO A 1 378 ? 92.819 30.661 4.250 1.00 22.70 355 PRO A O 1
ATOM 2857 N N . MET A 1 379 ? 94.989 29.993 4.383 1.00 18.42 356 MET A N 1
ATOM 2858 C CA . MET A 1 379 ? 95.456 31.075 5.243 1.00 18.44 356 MET A CA 1
ATOM 2859 C C . MET A 1 379 ? 96.202 31.997 4.326 1.00 21.49 356 MET A C 1
ATOM 2860 O O . MET A 1 379 ? 97.213 31.579 3.719 1.00 22.74 356 MET A O 1
ATOM 2865 N N . ASN A 1 380 ? 95.746 33.237 4.224 1.00 15.46 357 ASN A N 1
ATOM 2866 C CA . ASN A 1 380 ? 96.404 34.179 3.312 1.00 15.99 357 ASN A CA 1
ATOM 2867 C C . ASN A 1 380 ? 97.774 34.665 3.749 1.00 16.88 357 ASN A C 1
ATOM 2868 O O . ASN A 1 380 ? 98.278 34.340 4.831 1.00 15.37 357 ASN A O 1
ATOM 2873 N N . ASP A 1 381 ? 98.417 35.447 2.892 1.00 17.30 358 ASP A N 1
ATOM 2874 C CA . ASP A 1 381 ? 99.746 35.887 3.251 1.00 16.04 358 ASP A CA 1
ATOM 2875 C C . ASP A 1 381 ? 99.776 36.747 4.495 1.00 15.01 358 ASP A C 1
ATOM 2876 O O . ASP A 1 381 ? 100.672 36.620 5.311 1.00 16.22 358 ASP A O 1
ATOM 2881 N N . ALA A 1 382 ? 98.776 37.579 4.669 1.00 12.10 359 ALA A N 1
ATOM 2882 C CA . ALA A 1 382 ? 98.729 38.421 5.876 1.00 13.16 359 ALA A CA 1
ATOM 2883 C C . ALA A 1 382 ? 98.654 37.570 7.165 1.00 12.71 359 ALA A C 1
ATOM 2884 O O . ALA A 1 382 ? 99.365 37.874 8.151 1.00 13.73 359 ALA A O 1
ATOM 2886 N N . LEU A 1 383 ? 97.837 36.520 7.166 1.00 11.49 360 LEU A N 1
ATOM 2887 C CA . LEU A 1 383 ? 97.786 35.607 8.300 1.00 11.19 360 LEU A CA 1
ATOM 2888 C C . LEU A 1 383 ? 99.127 34.940 8.554 1.00 12.70 360 LEU A C 1
ATOM 2889 O O . LEU A 1 383 ? 99.592 34.854 9.697 1.00 12.61 360 LEU A O 1
ATOM 2894 N N . ARG A 1 384 ? 99.771 34.510 7.469 1.00 13.71 361 ARG A N 1
ATOM 2895 C CA . ARG A 1 384 ? 101.061 33.842 7.590 1.00 11.53 361 ARG A CA 1
ATOM 2896 C C . ARG A 1 384 ? 102.185 34.750 8.106 1.00 14.65 361 ARG A C 1
ATOM 2897 O O . ARG A 1 384 ? 103.101 34.283 8.774 1.00 14.39 361 ARG A O 1
ATOM 2905 N N A GLU A 1 385 ? 102.113 36.030 7.751 0.50 12.96 362 GLU A N 1
ATOM 2906 N N B GLU A 1 385 ? 102.126 36.041 7.769 0.50 12.92 362 GLU A N 1
ATOM 2907 C CA A GLU A 1 385 ? 103.025 37.045 8.236 0.50 12.01 362 GLU A CA 1
ATOM 2908 C CA B GLU A 1 385 ? 103.079 37.038 8.251 0.50 11.89 362 GLU A CA 1
ATOM 2909 C C A GLU A 1 385 ? 102.787 37.377 9.707 0.50 13.29 362 GLU A C 1
ATOM 2910 C C B GLU A 1 385 ? 102.795 37.487 9.701 0.50 13.36 362 GLU A C 1
ATOM 2911 O O A GLU A 1 385 ? 103.733 37.455 10.493 0.50 13.40 362 GLU A O 1
ATOM 2912 O O B GLU A 1 385 ? 103.715 37.751 10.475 0.50 12.81 362 GLU A O 1
ATOM 2923 N N . VAL A 1 386 ? 101.523 37.599 10.064 1.00 12.11 363 VAL A N 1
ATOM 2924 C CA . VAL A 1 386 ? 101.165 37.957 11.459 1.00 11.13 363 VAL A CA 1
ATOM 2925 C C . VAL A 1 386 ? 101.395 36.796 12.426 1.00 10.79 363 VAL A C 1
ATOM 2926 O O . VAL A 1 386 ? 101.755 37.007 13.573 1.00 12.17 363 VAL A O 1
ATOM 2930 N N . PHE A 1 387 ? 101.246 35.577 11.923 1.00 9.85 364 PHE A N 1
ATOM 2931 C CA . PHE A 1 387 ? 101.464 34.375 12.733 1.00 9.56 364 PHE A CA 1
ATOM 2932 C C . PHE A 1 387 ? 102.546 33.485 12.153 1.00 12.90 364 PHE A C 1
ATOM 2933 O O . PHE A 1 387 ? 102.244 32.493 11.519 1.00 12.97 364 PHE A O 1
ATOM 2941 N N . PRO A 1 388 ? 103.825 33.808 12.383 1.00 11.52 365 PRO A N 1
ATOM 2942 C CA . PRO A 1 388 ? 104.888 32.935 11.844 1.00 10.17 365 PRO A CA 1
ATOM 2943 C C . PRO A 1 388 ? 104.781 31.516 12.386 1.00 11.94 365 PRO A C 1
ATOM 2944 O O . PRO A 1 388 ? 104.522 31.316 13.587 1.00 12.62 365 PRO A O 1
ATOM 2948 N N . GLY A 1 389 ? 104.972 30.527 11.506 1.00 12.05 366 GLY A N 1
ATOM 2949 C CA . GLY A 1 389 ? 104.816 29.127 11.921 1.00 13.16 366 GLY A CA 1
ATOM 2950 C C . GLY A 1 389 ? 103.594 28.408 11.389 1.00 12.62 366 GLY A C 1
ATOM 2951 O O . GLY A 1 389 ? 103.359 27.265 11.751 1.00 14.41 366 GLY A O 1
ATOM 2952 N N . CYS A 1 390 ? 102.781 29.044 10.544 1.00 12.08 367 CYS A N 1
ATOM 2953 C CA . CYS A 1 390 ? 101.584 28.360 10.068 1.00 12.66 367 CYS A CA 1
ATOM 2954 C C . CYS A 1 390 ? 101.992 27.054 9.357 1.00 14.02 367 CYS A C 1
ATOM 2955 O O . CYS A 1 390 ? 103.077 27.010 8.737 1.00 14.14 367 CYS A O 1
ATOM 2958 N N A PRO A 1 391 ? 101.164 26.003 9.485 0.51 13.64 368 PRO A N 1
ATOM 2959 N N B PRO A 1 391 ? 101.112 26.046 9.373 0.49 13.47 368 PRO A N 1
ATOM 2960 C CA A PRO A 1 391 ? 101.451 24.751 8.760 0.51 14.31 368 PRO A CA 1
ATOM 2961 C CA B PRO A 1 391 ? 101.494 24.761 8.763 0.49 14.25 368 PRO A CA 1
ATOM 2962 C C A PRO A 1 391 ? 101.622 24.931 7.241 0.51 14.75 368 PRO A C 1
ATOM 2963 C C B PRO A 1 391 ? 101.567 24.872 7.244 0.49 14.77 368 PRO A C 1
ATOM 2964 O O A PRO A 1 391 ? 101.071 25.866 6.662 0.51 15.08 368 PRO A O 1
ATOM 2965 O O B PRO A 1 391 ? 100.871 25.701 6.666 0.49 14.90 368 PRO A O 1
ATOM 2972 N N . GLU A 1 392 ? 102.408 24.049 6.623 1.00 15.10 369 GLU A N 1
ATOM 2973 C CA . GLU A 1 392 ? 102.561 24.028 5.180 1.00 14.66 369 GLU A CA 1
ATOM 2974 C C . GLU A 1 392 ? 101.479 23.100 4.640 1.00 16.55 369 GLU A C 1
ATOM 2975 O O . GLU A 1 392 ? 101.223 22.058 5.258 1.00 14.52 369 GLU A O 1
ATOM 2981 N N . VAL A 1 393 ? 100.889 23.411 3.491 1.00 12.53 370 VAL A N 1
ATOM 2982 C CA . VAL A 1 393 ? 99.904 22.497 2.861 1.00 11.75 370 VAL A CA 1
ATOM 2983 C C . VAL A 1 393 ? 100.454 22.109 1.482 1.00 14.16 370 VAL A C 1
ATOM 2984 O O . VAL A 1 393 ? 100.928 22.978 0.730 1.00 18.34 370 VAL A O 1
ATOM 2988 N N . ASP A 1 394 ? 100.478 20.819 1.198 1.00 12.70 371 ASP A N 1
ATOM 2989 C CA . ASP A 1 394 ? 101.000 20.311 -0.069 1.00 17.74 371 ASP A CA 1
ATOM 2990 C C . ASP A 1 394 ? 100.149 19.100 -0.422 1.00 15.97 371 ASP A C 1
ATOM 2991 O O . ASP A 1 394 ? 100.118 18.145 0.356 1.00 13.20 371 ASP A O 1
ATOM 2996 N N . GLN A 1 395 ? 99.552 19.094 -1.605 1.00 15.75 372 GLN A N 1
ATOM 2997 C CA . GLN A 1 395 ? 98.896 17.900 -2.145 1.00 14.23 372 GLN A CA 1
ATOM 2998 C C . GLN A 1 395 ? 97.950 17.237 -1.155 1.00 14.28 372 GLN A C 1
ATOM 2999 O O . GLN A 1 395 ? 97.999 16.011 -0.963 1.00 15.90 372 GLN A O 1
ATOM 3005 N N . GLY A 1 396 ? 97.092 18.049 -0.553 1.00 13.62 373 GLY A N 1
ATOM 3006 C CA . GLY A 1 396 ? 95.994 17.511 0.244 1.00 12.75 373 GLY A CA 1
ATOM 3007 C C . GLY A 1 396 ? 96.315 17.170 1.691 1.00 13.33 373 GLY A C 1
ATOM 3008 O O . GLY A 1 396 ? 95.442 16.660 2.405 1.00 12.99 373 GLY A O 1
ATOM 3009 N N . TYR A 1 397 ? 97.538 17.443 2.135 1.00 11.94 374 TYR A N 1
ATOM 3010 C CA . TYR A 1 397 ? 97.963 17.163 3.500 1.00 10.72 374 TYR A CA 1
ATOM 3011 C C . TYR A 1 397 ? 98.576 18.414 4.101 1.00 11.94 374 TYR A C 1
ATOM 3012 O O . TYR A 1 397 ? 99.217 19.211 3.376 1.00 11.61 374 TYR A O 1
ATOM 3021 N N . ALA A 1 398 ? 98.434 18.583 5.414 1.00 9.81 375 ALA A N 1
ATOM 3022 C CA . ALA A 1 398 ? 99.145 19.624 6.133 1.00 10.32 375 ALA A CA 1
ATOM 3023 C C . ALA A 1 398 ? 100.342 19.060 6.878 1.00 12.95 375 ALA A C 1
ATOM 3024 O O . ALA A 1 398 ? 100.309 17.944 7.446 1.00 12.07 375 ALA A O 1
ATOM 3026 N N . TYR A 1 399 ? 101.405 19.847 6.856 1.00 11.91 376 TYR A N 1
ATOM 3027 C CA . TYR A 1 399 ? 102.662 19.480 7.519 1.00 12.69 376 TYR A CA 1
ATOM 3028 C C . TYR A 1 399 ? 102.987 20.537 8.575 1.00 12.77 376 TYR A C 1
ATOM 3029 O O . TYR A 1 399 ? 103.362 21.674 8.252 1.00 14.49 376 TYR A O 1
ATOM 3038 N N . VAL A 1 400 ? 102.867 20.170 9.841 1.00 12.52 377 VAL A N 1
ATOM 3039 C CA . VAL A 1 400 ? 103.174 21.127 10.919 1.00 15.23 377 VAL A CA 1
ATOM 3040 C C . VAL A 1 400 ? 104.677 21.144 11.146 1.00 14.51 377 VAL A C 1
ATOM 3041 O O . VAL A 1 400 ? 105.352 20.121 10.947 1.00 13.64 377 VAL A O 1
ATOM 3045 N N . ASN A 1 401 ? 105.199 22.289 11.576 1.00 11.29 378 ASN A N 1
ATOM 3046 C CA . ASN A 1 401 ? 106.610 22.297 11.893 1.00 12.05 378 ASN A CA 1
ATOM 3047 C C . ASN A 1 401 ? 106.888 21.560 13.195 1.00 10.59 378 ASN A C 1
ATOM 3048 O O . ASN A 1 401 ? 105.974 21.178 13.962 1.00 13.09 378 ASN A O 1
ATOM 3053 N N . ASP A 1 402 ? 108.186 21.397 13.459 1.00 10.99 379 ASP A N 1
ATOM 3054 C CA . ASP A 1 402 ? 108.676 20.679 14.638 1.00 13.14 379 ASP A CA 1
ATOM 3055 C C . ASP A 1 402 ? 109.140 21.547 15.821 1.00 13.96 379 ASP A C 1
ATOM 3056 O O . ASP A 1 402 ? 109.920 21.052 16.648 1.00 12.69 379 ASP A O 1
ATOM 3061 N N . LYS A 1 403 ? 108.827 22.847 15.784 1.00 12.63 380 LYS A N 1
ATOM 3062 C CA . LYS A 1 403 ? 109.311 23.781 16.809 1.00 11.51 380 LYS A CA 1
ATOM 3063 C C . LYS A 1 403 ? 108.571 23.495 18.122 1.00 11.37 380 LYS A C 1
ATOM 3064 O O . LYS A 1 403 ? 107.452 22.957 18.134 1.00 11.53 380 LYS A O 1
ATOM 3070 N N . PRO A 1 404 ? 109.140 23.913 19.244 1.00 12.05 381 PRO A N 1
ATOM 3071 C CA . PRO A 1 404 ? 108.505 23.591 20.540 1.00 9.80 381 PRO A CA 1
ATOM 3072 C C . PRO A 1 404 ? 107.196 24.309 20.750 1.00 10.39 381 PRO A C 1
ATOM 3073 O O . PRO A 1 404 ? 106.855 25.341 20.130 1.00 12.91 381 PRO A O 1
ATOM 3077 N N . GLY A 1 405 ? 106.434 23.735 21.644 1.00 9.88 382 GLY A N 1
ATOM 3078 C CA . GLY A 1 405 ? 105.117 24.284 21.939 1.00 11.24 382 GLY A CA 1
ATOM 3079 C C . GLY A 1 405 ? 104.165 24.065 20.774 1.00 7.94 382 GLY A C 1
ATOM 3080 O O . GLY A 1 405 ? 104.173 22.984 20.145 1.00 10.18 382 GLY A O 1
ATOM 3081 N N . LEU A 1 406 ? 103.350 25.072 20.470 1.00 9.95 383 LEU A N 1
ATOM 3082 C CA . LEU A 1 406 ? 102.464 24.958 19.314 1.00 10.45 383 LEU A CA 1
ATOM 3083 C C . LEU A 1 406 ? 103.155 25.347 17.990 1.00 10.52 383 LEU A C 1
ATOM 3084 O O . LEU A 1 406 ? 102.523 25.300 16.914 1.00 12.08 383 LEU A O 1
ATOM 3089 N N . GLY A 1 407 ? 104.457 25.670 18.067 1.00 10.44 384 GLY A N 1
ATOM 3090 C CA . GLY A 1 407 ? 105.238 26.000 16.880 1.00 11.56 384 GLY A CA 1
ATOM 3091 C C . GLY A 1 407 ? 104.769 27.243 16.123 1.00 14.19 384 GLY A C 1
ATOM 3092 O O . GLY A 1 407 ? 105.002 27.375 14.912 1.00 15.71 384 GLY A O 1
ATOM 3093 N N . ILE A 1 408 ? 104.125 28.162 16.843 1.00 11.58 385 ILE A N 1
ATOM 3094 C CA . ILE A 1 408 ? 103.415 29.300 16.249 1.00 10.99 385 ILE A CA 1
ATOM 3095 C C . ILE A 1 408 ? 103.777 30.545 17.041 1.00 12.19 385 ILE A C 1
ATOM 3096 O O . ILE A 1 408 ? 103.999 30.503 18.263 1.00 14.48 385 ILE A O 1
ATOM 3101 N N . ASP A 1 409 ? 103.827 31.679 16.353 1.00 11.38 386 ASP A N 1
ATOM 3102 C CA . ASP A 1 409 ? 104.124 32.927 17.047 1.00 13.91 386 ASP A CA 1
ATOM 3103 C C . ASP A 1 409 ? 103.155 34.009 16.580 1.00 10.57 386 ASP A C 1
ATOM 3104 O O . ASP A 1 409 ? 102.293 33.762 15.704 1.00 11.19 386 ASP A O 1
ATOM 3109 N N . ILE A 1 410 ? 103.237 35.203 17.192 1.00 11.10 387 ILE A N 1
ATOM 3110 C CA . ILE A 1 410 ? 102.416 36.336 16.714 1.00 10.55 387 ILE A CA 1
ATOM 3111 C C . ILE A 1 410 ? 103.288 37.597 16.704 1.00 12.23 387 ILE A C 1
ATOM 3112 O O . ILE A 1 410 ? 104.061 37.845 17.660 1.00 16.02 387 ILE A O 1
ATOM 3117 N N . ASN A 1 411 ? 103.239 38.328 15.590 1.00 11.24 388 ASN A N 1
ATOM 3118 C CA . ASN A 1 411 ? 103.926 39.607 15.526 1.00 10.55 388 ASN A CA 1
ATOM 3119 C C . ASN A 1 411 ? 102.896 40.626 15.956 1.00 12.95 388 ASN A C 1
ATOM 3120 O O . ASN A 1 411 ? 101.976 40.958 15.214 1.00 12.96 388 ASN A O 1
ATOM 3125 N N . GLU A 1 412 ? 103.070 41.160 17.169 1.00 12.52 389 GLU A N 1
ATOM 3126 C CA . GLU A 1 412 ? 102.074 42.086 17.747 1.00 12.88 389 GLU A CA 1
ATOM 3127 C C . GLU A 1 412 ? 101.984 43.374 16.937 1.00 10.46 389 GLU A C 1
ATOM 3128 O O . GLU A 1 412 ? 100.893 43.936 16.774 1.00 12.97 389 GLU A O 1
ATOM 3134 N N . ALA A 1 413 ? 103.127 43.856 16.454 1.00 12.22 390 ALA A N 1
ATOM 3135 C CA . ALA A 1 413 ? 103.110 45.100 15.655 1.00 14.07 390 ALA A CA 1
ATOM 3136 C C . ALA A 1 413 ? 102.299 44.944 14.387 1.00 15.17 390 ALA A C 1
ATOM 3137 O O . ALA A 1 413 ? 101.536 45.842 14.032 1.00 19.14 390 ALA A O 1
ATOM 3139 N N . LEU A 1 414 ? 102.476 43.826 13.675 1.00 13.08 391 LEU A N 1
ATOM 3140 C CA . LEU A 1 414 ? 101.734 43.589 12.451 1.00 12.89 391 LEU A CA 1
ATOM 3141 C C . LEU A 1 414 ? 100.275 43.272 12.750 1.00 14.16 391 LEU A C 1
ATOM 3142 O O . LEU A 1 414 ? 99.373 43.645 11.990 1.00 15.50 391 LEU A O 1
ATOM 3147 N N . ALA A 1 415 ? 100.018 42.599 13.872 1.00 12.81 392 ALA A N 1
ATOM 3148 C CA . ALA A 1 415 ? 98.638 42.261 14.221 1.00 12.30 392 ALA A CA 1
ATOM 3149 C C . ALA A 1 415 ? 97.840 43.537 14.413 1.00 12.78 392 ALA A C 1
ATOM 3150 O O . ALA A 1 415 ? 96.643 43.576 14.097 1.00 14.37 392 ALA A O 1
ATOM 3152 N N . ALA A 1 416 ? 98.485 44.568 14.960 1.00 13.61 393 ALA A N 1
ATOM 3153 C CA . ALA A 1 416 ? 97.822 45.860 15.174 1.00 13.98 393 ALA A CA 1
ATOM 3154 C C . ALA A 1 416 ? 97.413 46.569 13.893 1.00 15.98 393 ALA A C 1
ATOM 3155 O O . ALA A 1 416 ? 96.578 47.491 13.926 1.00 18.88 393 ALA A O 1
ATOM 3157 N N . LYS A 1 417 ? 98.018 46.191 12.773 1.00 13.34 394 LYS A N 1
ATOM 3158 C CA . LYS A 1 417 ? 97.672 46.777 11.485 1.00 16.04 394 LYS A CA 1
ATOM 3159 C C . LYS A 1 417 ? 96.378 46.204 10.925 1.00 18.40 394 LYS A C 1
ATOM 3160 O O . LYS A 1 417 ? 95.883 46.690 9.907 1.00 16.37 394 LYS A O 1
ATOM 3166 N N . PHE A 1 418 ? 95.830 45.183 11.596 1.00 13.47 395 PHE A N 1
ATOM 3167 C CA . PHE A 1 418 ? 94.556 44.572 11.154 1.00 13.60 395 PHE A CA 1
ATOM 3168 C C . PHE A 1 418 ? 93.534 44.615 12.263 1.00 16.68 395 PHE A C 1
ATOM 3169 O O . PHE A 1 418 ? 93.185 43.565 12.854 1.00 17.51 395 PHE A O 1
ATOM 3177 N N . PRO A 1 419 ? 93.029 45.817 12.561 1.00 15.75 396 PRO A N 1
ATOM 3178 C CA . PRO A 1 419 ? 92.045 45.918 13.628 1.00 17.50 396 PRO A CA 1
ATOM 3179 C C . PRO A 1 419 ? 90.746 45.211 13.241 1.00 19.10 396 PRO A C 1
ATOM 3180 O O . PRO A 1 419 ? 90.387 45.065 12.062 1.00 18.62 396 PRO A O 1
ATOM 3184 N N . CYS A 1 420 ? 90.054 44.739 14.255 1.00 16.06 397 CYS A N 1
ATOM 3185 C CA . CYS A 1 420 ? 88.819 43.984 14.026 1.00 16.03 397 CYS A CA 1
ATOM 3186 C C . CYS A 1 420 ? 87.653 44.835 13.572 1.00 19.70 397 CYS A C 1
ATOM 3187 O O . CYS A 1 420 ? 87.548 46.011 13.956 1.00 22.32 397 CYS A O 1
ATOM 3190 N N . GLU A 1 421 ? 86.752 44.217 12.794 1.00 19.33 398 GLU A N 1
ATOM 3191 C CA . GLU A 1 421 ? 85.542 44.884 12.313 1.00 23.20 398 GLU A CA 1
ATOM 3192 C C . GLU A 1 421 ? 84.472 44.982 13.430 1.00 24.97 398 GLU A C 1
ATOM 3193 O O . GLU A 1 421 ? 83.825 46.030 13.599 1.00 26.63 398 GLU A O 1
ATOM 3199 N N . GLY A 1 422 ? 84.321 43.929 14.227 1.00 18.64 399 GLY A N 1
ATOM 3200 C CA . GLY A 1 422 ? 83.272 43.871 15.225 1.00 22.05 399 GLY A CA 1
ATOM 3201 C C . GLY A 1 422 ? 81.878 43.815 14.597 1.00 23.15 399 GLY A C 1
ATOM 3202 O O . GLY A 1 422 ? 81.715 43.493 13.421 1.00 22.30 399 GLY A O 1
ATOM 3203 N N . GLY A 1 423 ? 80.850 44.104 15.390 1.00 26.44 400 GLY A N 1
ATOM 3204 C CA . GLY A 1 423 ? 79.501 44.200 14.835 1.00 24.61 400 GLY A CA 1
ATOM 3205 C C . GLY A 1 423 ? 78.662 42.934 14.928 1.00 22.74 400 GLY A C 1
ATOM 3206 O O . GLY A 1 423 ? 79.142 41.879 15.324 1.00 19.16 400 GLY A O 1
ATOM 3207 N N . ASN A 1 424 ? 77.374 43.065 14.608 1.00 19.74 401 ASN A N 1
ATOM 3208 C CA . ASN A 1 424 ? 76.467 41.920 14.602 1.00 13.58 401 ASN A CA 1
ATOM 3209 C C . ASN A 1 424 ? 76.413 41.308 13.192 1.00 14.74 401 ASN A C 1
ATOM 3210 O O . ASN A 1 424 ? 76.075 41.982 12.236 1.00 17.20 401 ASN A O 1
ATOM 3215 N N . PRO A 1 425 ? 76.650 39.983 13.074 1.00 13.86 402 PRO A N 1
ATOM 3216 C CA . PRO A 1 425 ? 76.587 39.399 11.734 1.00 13.89 402 PRO A CA 1
ATOM 3217 C C . PRO A 1 425 ? 75.189 39.420 11.167 1.00 17.87 402 PRO A C 1
ATOM 3218 O O . PRO A 1 425 ? 74.232 39.405 11.898 1.00 17.74 402 PRO A O 1
ATOM 3222 N N . THR A 1 426 ? 75.078 39.559 9.864 1.00 12.39 403 THR A N 1
ATOM 3223 C CA . THR A 1 426 ? 73.768 39.481 9.252 1.00 13.29 403 THR A CA 1
ATOM 3224 C C . THR A 1 426 ? 73.304 38.064 8.922 1.00 11.53 403 THR A C 1
ATOM 3225 O O . THR A 1 426 ? 72.089 37.813 8.810 1.00 14.32 403 THR A O 1
ATOM 3229 N N . TRP A 1 427 ? 74.218 37.134 8.642 1.00 11.69 404 TRP A N 1
ATOM 3230 C CA . TRP A 1 427 ? 73.790 35.831 8.136 1.00 10.77 404 TRP A CA 1
ATOM 3231 C C . TRP A 1 427 ? 73.050 35.004 9.178 1.00 8.37 404 TRP A C 1
ATOM 3232 O O . TRP A 1 427 ? 72.364 34.034 8.841 1.00 11.92 404 TRP A O 1
ATOM 3243 N N . THR A 1 428 ? 73.148 35.417 10.448 1.00 8.58 405 THR A N 1
ATOM 3244 C CA . THR A 1 428 ? 72.540 34.634 11.536 1.00 8.28 405 THR A CA 1
ATOM 3245 C C . THR A 1 428 ? 71.077 35.034 11.731 1.00 10.17 405 THR A C 1
ATOM 3246 O O . THR A 1 428 ? 70.431 34.467 12.631 1.00 12.81 405 THR A O 1
ATOM 3250 N N . MET A 1 429 ? 70.538 35.955 10.907 1.00 10.69 406 MET A N 1
ATOM 3251 C CA . MET A 1 429 ? 69.076 36.105 10.873 1.00 11.16 406 MET A CA 1
ATOM 3252 C C . MET A 1 429 ? 68.658 35.328 9.615 1.00 12.74 406 MET A C 1
ATOM 3253 O O . MET A 1 429 ? 68.473 35.897 8.516 1.00 13.59 406 MET A O 1
ATOM 3258 N N . ALA A 1 430 ? 68.328 34.062 9.824 1.00 10.54 407 ALA A N 1
ATOM 3259 C CA . ALA A 1 430 ? 67.930 33.184 8.717 1.00 8.93 407 ALA A CA 1
ATOM 3260 C C . ALA A 1 430 ? 66.459 32.921 8.873 1.00 13.23 407 ALA A C 1
ATOM 3261 O O . ALA A 1 430 ? 66.025 32.496 9.943 1.00 14.19 407 ALA A O 1
ATOM 3263 N N . ARG A 1 431 ? 65.667 33.242 7.845 1.00 9.44 408 ARG A N 1
ATOM 3264 C CA . ARG A 1 431 ? 64.226 33.066 7.971 1.00 10.13 408 ARG A CA 1
ATOM 3265 C C . ARG A 1 431 ? 63.706 32.162 6.868 1.00 9.06 408 ARG A C 1
ATOM 3266 O O . ARG A 1 431 ? 64.199 32.202 5.736 1.00 10.58 408 ARG A O 1
ATOM 3274 N N . THR A 1 432 ? 62.751 31.304 7.219 1.00 8.77 409 THR A N 1
ATOM 3275 C CA . THR A 1 432 ? 62.061 30.466 6.209 1.00 9.13 409 THR A CA 1
ATOM 3276 C C . THR A 1 432 ? 61.074 31.349 5.438 1.00 8.19 409 THR A C 1
ATOM 3277 O O . THR A 1 432 ? 60.874 32.510 5.754 1.00 10.62 409 THR A O 1
ATOM 3281 N N . PRO A 1 433 ? 60.461 30.810 4.374 1.00 10.54 410 PRO A N 1
ATOM 3282 C CA . PRO A 1 433 ? 59.637 31.660 3.504 1.00 13.48 410 PRO A CA 1
ATOM 3283 C C . PRO A 1 433 ? 58.521 32.386 4.226 1.00 12.88 410 PRO A C 1
ATOM 3284 O O . PRO A 1 433 ? 58.177 33.478 3.817 1.00 12.85 410 PRO A O 1
ATOM 3288 N N . ASP A 1 434 ? 57.957 31.788 5.272 1.00 11.97 411 ASP A N 1
ATOM 3289 C CA . ASP A 1 434 ? 56.900 32.492 5.973 1.00 13.02 411 ASP A CA 1
ATOM 3290 C C . ASP A 1 434 ? 57.382 33.547 6.970 1.00 12.73 411 ASP A C 1
ATOM 3291 O O . ASP A 1 434 ? 56.557 34.228 7.587 1.00 12.72 411 ASP A O 1
ATOM 3296 N N . GLY A 1 435 ? 58.704 33.674 7.132 1.00 10.79 412 GLY A N 1
ATOM 3297 C CA . GLY A 1 435 ? 59.269 34.647 8.054 1.00 11.26 412 GLY A CA 1
ATOM 3298 C C . GLY A 1 435 ? 59.764 34.070 9.362 1.00 10.42 412 GLY A C 1
ATOM 3299 O O . GLY A 1 435 ? 60.252 34.793 10.214 1.00 12.06 412 GLY A O 1
ATOM 3300 N N . THR A 1 436 ? 59.640 32.762 9.553 1.00 9.15 413 THR A N 1
ATOM 3301 C CA . THR A 1 436 ? 60.095 32.150 10.815 1.00 11.06 413 THR A CA 1
ATOM 3302 C C . THR A 1 436 ? 61.617 32.177 10.973 1.00 13.04 413 THR A C 1
ATOM 3303 O O . THR A 1 436 ? 62.359 31.712 10.084 1.00 11.46 413 THR A O 1
ATOM 3307 N N A VAL A 1 437 ? 62.065 32.669 12.126 0.57 10.97 414 VAL A N 1
ATOM 3308 N N B VAL A 1 437 ? 62.124 32.732 12.066 0.43 11.18 414 VAL A N 1
ATOM 3309 C CA A VAL A 1 437 ? 63.469 32.555 12.523 0.57 10.48 414 VAL A CA 1
ATOM 3310 C CA B VAL A 1 437 ? 63.575 32.688 12.226 0.43 11.05 414 VAL A CA 1
ATOM 3311 C C A VAL A 1 437 ? 63.889 31.092 12.577 0.57 10.27 414 VAL A C 1
ATOM 3312 C C B VAL A 1 437 ? 63.999 31.271 12.637 0.43 10.99 414 VAL A C 1
ATOM 3313 O O A VAL A 1 437 ? 63.195 30.281 13.193 0.57 11.15 414 VAL A O 1
ATOM 3314 O O B VAL A 1 437 ? 63.411 30.687 13.555 0.43 12.00 414 VAL A O 1
ATOM 3321 N N . TRP A 1 438 ? 65.009 30.743 11.932 1.00 10.29 415 TRP A N 1
ATOM 3322 C CA . TRP A 1 438 ? 65.499 29.363 12.040 1.00 10.50 415 TRP A CA 1
ATOM 3323 C C . TRP A 1 438 ? 66.869 29.356 12.671 1.00 12.03 415 TRP A C 1
ATOM 3324 O O . TRP A 1 438 ? 67.620 30.292 12.493 1.00 15.35 415 TRP A O 1
ATOM 3335 N N . ARG A 1 439 ? 67.249 28.274 13.327 1.00 10.42 416 ARG A N 1
ATOM 3336 C CA . ARG A 1 439 ? 68.614 28.178 13.836 1.00 8.33 416 ARG A CA 1
ATOM 3337 C C . ARG A 1 439 ? 69.548 28.128 12.636 1.00 11.52 416 ARG A C 1
ATOM 3338 O O . ARG A 1 439 ? 69.375 27.333 11.689 1.00 12.41 416 ARG A O 1
ATOM 3346 N N . PRO A 1 440 ? 70.517 29.029 12.601 1.00 11.72 417 PRO A N 1
ATOM 3347 C CA . PRO A 1 440 ? 71.119 29.304 11.304 1.00 12.84 417 PRO A CA 1
ATOM 3348 C C . PRO A 1 440 ? 72.275 28.378 10.977 1.00 16.38 417 PRO A C 1
ATOM 3349 O O . PRO A 1 440 ? 72.804 28.401 9.854 1.00 14.34 417 PRO A O 1
ATOM 3354 N N . LEU B 1 27 ? 55.455 51.992 17.222 1.00 27.60 4 LEU B N 1
ATOM 3355 C CA . LEU B 1 27 ? 56.320 51.782 18.429 1.00 24.67 4 LEU B CA 1
ATOM 3356 C C . LEU B 1 27 ? 57.616 50.997 18.180 1.00 19.56 4 LEU B C 1
ATOM 3357 O O . LEU B 1 27 ? 57.599 49.894 17.626 1.00 17.29 4 LEU B O 1
ATOM 3362 N N . PHE B 1 28 ? 58.738 51.560 18.604 1.00 15.13 5 PHE B N 1
ATOM 3363 C CA . PHE B 1 28 ? 60.036 50.943 18.326 1.00 14.34 5 PHE B CA 1
ATOM 3364 C C . PHE B 1 28 ? 61.067 51.294 19.371 1.00 14.71 5 PHE B C 1
ATOM 3365 O O . PHE B 1 28 ? 60.908 52.267 20.118 1.00 14.28 5 PHE B O 1
ATOM 3373 N N . ILE B 1 29 ? 62.078 50.431 19.493 1.00 12.28 6 ILE B N 1
ATOM 3374 C CA . ILE B 1 29 ? 63.132 50.610 20.495 1.00 13.14 6 ILE B CA 1
ATOM 3375 C C . ILE B 1 29 ? 64.131 51.689 20.097 1.00 14.85 6 ILE B C 1
ATOM 3376 O O . ILE B 1 29 ? 64.642 51.696 18.974 1.00 15.42 6 ILE B O 1
ATOM 3381 N N . THR B 1 30 ? 64.263 52.706 20.949 1.00 12.09 7 THR B N 1
ATOM 3382 C CA . THR B 1 30 ? 65.200 53.808 20.712 1.00 12.64 7 THR B CA 1
ATOM 3383 C C . THR B 1 30 ? 66.588 53.675 21.319 1.00 14.44 7 THR B C 1
ATOM 3384 O O . THR B 1 30 ? 67.542 54.264 20.814 1.00 17.59 7 THR B O 1
ATOM 3388 N N . ASN B 1 31 ? 66.676 53.029 22.485 1.00 13.81 8 ASN B N 1
ATOM 3389 C CA . ASN B 1 31 ? 67.942 52.948 23.211 1.00 13.73 8 ASN B CA 1
ATOM 3390 C C . ASN B 1 31 ? 67.909 51.716 24.089 1.00 16.36 8 ASN B C 1
ATOM 3391 O O . ASN B 1 31 ? 66.855 51.370 24.616 1.00 14.16 8 ASN B O 1
ATOM 3396 N N . VAL B 1 32 ? 69.062 51.092 24.312 1.00 12.43 9 VAL B N 1
ATOM 3397 C CA . VAL B 1 32 ? 69.154 49.948 25.248 1.00 9.87 9 VAL B CA 1
ATOM 3398 C C . VAL B 1 32 ? 70.410 50.215 26.059 1.00 15.91 9 VAL B C 1
ATOM 3399 O O . VAL B 1 32 ? 71.488 50.479 25.488 1.00 15.29 9 VAL B O 1
ATOM 3403 N N . LYS B 1 33 ? 70.295 50.208 27.373 1.00 17.33 10 LYS B N 1
ATOM 3404 C CA . LYS B 1 33 ? 71.513 50.386 28.184 1.00 20.32 10 LYS B CA 1
ATOM 3405 C C . LYS B 1 33 ? 71.583 49.454 29.361 1.00 18.43 10 LYS B C 1
ATOM 3406 O O . LYS B 1 33 ? 70.576 48.921 29.802 1.00 14.61 10 LYS B O 1
ATOM 3412 N N . THR B 1 34 ? 72.782 49.324 29.890 1.00 14.25 11 THR B N 1
ATOM 3413 C CA . THR B 1 34 ? 73.047 48.445 31.023 1.00 12.04 11 THR B CA 1
ATOM 3414 C C . THR B 1 34 ? 73.405 49.378 32.178 1.00 12.67 11 THR B C 1
ATOM 3415 O O . THR B 1 34 ? 74.048 50.438 31.998 1.00 17.45 11 THR B O 1
ATOM 3419 N N . ILE B 1 35 ? 72.894 49.013 33.355 1.00 12.04 12 ILE B N 1
ATOM 3420 C CA . ILE B 1 35 ? 73.204 49.700 34.572 1.00 12.96 12 ILE B CA 1
ATOM 3421 C C . ILE B 1 35 ? 73.815 48.686 35.514 1.00 13.99 12 ILE B C 1
ATOM 3422 O O . ILE B 1 35 ? 73.219 47.611 35.785 1.00 14.35 12 ILE B O 1
ATOM 3427 N N . LEU B 1 36 ? 75.010 49.008 36.018 1.00 14.56 13 LEU B N 1
ATOM 3428 C CA . LEU B 1 36 ? 75.657 48.122 36.999 1.00 13.73 13 LEU B CA 1
ATOM 3429 C C . LEU B 1 36 ? 75.572 48.776 38.378 1.00 13.11 13 LEU B C 1
ATOM 3430 O O . LEU B 1 36 ? 76.060 49.857 38.569 1.00 15.75 13 LEU B O 1
ATOM 3435 N N . THR B 1 37 ? 74.949 48.109 39.333 1.00 12.85 14 THR B N 1
ATOM 3436 C CA . THR B 1 37 ? 74.715 48.716 40.650 1.00 12.88 14 THR B CA 1
ATOM 3437 C C . THR B 1 37 ? 74.748 47.631 41.712 1.00 12.02 14 THR B C 1
ATOM 3438 O O . THR B 1 37 ? 74.494 46.473 41.408 1.00 14.71 14 THR B O 1
ATOM 3442 N N . ALA B 1 38 ? 75.111 47.995 42.953 1.00 12.62 15 ALA B N 1
ATOM 3443 C CA . ALA B 1 38 ? 75.213 47.006 44.043 1.00 12.39 15 ALA B CA 1
ATOM 3444 C C . ALA B 1 38 ? 74.643 47.518 45.380 1.00 15.22 15 ALA B C 1
ATOM 3445 O O . ALA B 1 38 ? 75.348 47.475 46.413 1.00 13.87 15 ALA B O 1
ATOM 3447 N N . PRO B 1 39 ? 73.350 47.900 45.424 1.00 13.18 16 PRO B N 1
ATOM 3448 C CA . PRO B 1 39 ? 72.791 48.509 46.642 1.00 11.66 16 PRO B CA 1
ATOM 3449 C C . PRO B 1 39 ? 72.680 47.550 47.812 1.00 17.15 16 PRO B C 1
ATOM 3450 O O . PRO B 1 39 ? 72.677 48.027 48.964 1.00 17.83 16 PRO B O 1
ATOM 3454 N N . GLY B 1 40 ? 72.621 46.251 47.533 1.00 15.65 17 GLY B N 1
ATOM 3455 C CA . GLY B 1 40 ? 72.536 45.218 48.541 1.00 15.27 17 GLY B CA 1
ATOM 3456 C C . GLY B 1 40 ? 73.910 44.630 48.830 1.00 17.13 17 GLY B C 1
ATOM 3457 O O . GLY B 1 40 ? 74.025 43.611 49.511 1.00 19.59 17 GLY B O 1
ATOM 3458 N N . GLY B 1 41 ? 74.968 45.261 48.324 1.00 15.26 18 GLY B N 1
ATOM 3459 C CA . GLY B 1 41 ? 76.323 44.746 48.556 1.00 14.88 18 GLY B CA 1
ATOM 3460 C C . GLY B 1 41 ? 76.758 43.624 47.627 1.00 16.13 18 GLY B C 1
ATOM 3461 O O . GLY B 1 41 ? 77.820 42.982 47.829 1.00 18.89 18 GLY B O 1
ATOM 3462 N N . ILE B 1 42 ? 75.932 43.370 46.604 1.00 12.11 19 ILE B N 1
ATOM 3463 C CA . ILE B 1 42 ? 76.209 42.332 45.616 1.00 11.86 19 ILE B CA 1
ATOM 3464 C C . ILE B 1 42 ? 75.997 42.945 44.223 1.00 14.78 19 ILE B C 1
ATOM 3465 O O . ILE B 1 42 ? 74.996 43.642 43.966 1.00 11.66 19 ILE B O 1
ATOM 3470 N N . ASP B 1 43 ? 76.948 42.721 43.322 1.00 12.10 20 ASP B N 1
ATOM 3471 C CA . ASP B 1 43 ? 76.896 43.378 42.019 1.00 10.72 20 ASP B CA 1
ATOM 3472 C C . ASP B 1 43 ? 75.728 42.860 41.155 1.00 11.78 20 ASP B C 1
ATOM 3473 O O . ASP B 1 43 ? 75.580 41.660 40.935 1.00 13.03 20 ASP B O 1
ATOM 3478 N N . LEU B 1 44 ? 74.952 43.806 40.609 1.00 10.42 21 LEU B N 1
ATOM 3479 C CA . LEU B 1 44 ? 73.755 43.499 39.798 1.00 10.96 21 LEU B CA 1
ATOM 3480 C C . LEU B 1 44 ? 73.919 44.050 38.413 1.00 11.21 21 LEU B C 1
ATOM 3481 O O . LEU B 1 44 ? 74.604 45.071 38.244 1.00 13.02 21 LEU B O 1
ATOM 3486 N N . VAL B 1 45 ? 73.317 43.396 37.403 1.00 10.78 22 VAL B N 1
ATOM 3487 C CA . VAL B 1 45 ? 73.288 43.954 36.067 1.00 10.86 22 VAL B CA 1
ATOM 3488 C C . VAL B 1 45 ? 71.833 44.114 35.637 1.00 10.27 22 VAL B C 1
ATOM 3489 O O . VAL B 1 45 ? 71.081 43.151 35.611 1.00 12.48 22 VAL B O 1
ATOM 3493 N N . VAL B 1 46 ? 71.467 45.348 35.320 1.00 9.21 23 VAL B N 1
ATOM 3494 C CA . VAL B 1 46 ? 70.103 45.703 34.960 1.00 11.82 23 VAL B CA 1
ATOM 3495 C C . VAL B 1 46 ? 70.096 46.252 33.534 1.00 12.10 23 VAL B C 1
ATOM 3496 O O . VAL B 1 46 ? 71.030 46.929 33.110 1.00 13.78 23 VAL B O 1
ATOM 3500 N N . VAL B 1 47 ? 69.051 45.937 32.771 1.00 10.52 24 VAL B N 1
ATOM 3501 C CA . VAL B 1 47 ? 68.883 46.512 31.440 1.00 10.91 24 VAL B CA 1
ATOM 3502 C C . VAL B 1 47 ? 67.683 47.418 31.398 1.00 13.09 24 VAL B C 1
ATOM 3503 O O . VAL B 1 47 ? 66.640 47.107 31.994 1.00 13.81 24 VAL B O 1
ATOM 3507 N N . LYS B 1 48 ? 67.819 48.571 30.732 1.00 12.20 25 LYS B N 1
ATOM 3508 C CA . LYS B 1 48 ? 66.687 49.462 30.477 1.00 10.78 25 LYS B CA 1
ATOM 3509 C C . LYS B 1 48 ? 66.504 49.612 28.969 1.00 12.98 25 LYS B C 1
ATOM 3510 O O . LYS B 1 48 ? 67.467 49.992 28.267 1.00 15.02 25 LYS B O 1
ATOM 3516 N N . ILE B 1 49 ? 65.316 49.303 28.456 1.00 12.65 26 ILE B N 1
ATOM 3517 C CA . ILE B 1 49 ? 65.023 49.535 27.033 1.00 10.93 26 ILE B CA 1
ATOM 3518 C C . ILE B 1 49 ? 64.059 50.720 26.917 1.00 12.43 26 ILE B C 1
ATOM 3519 O O . ILE B 1 49 ? 62.969 50.710 27.490 1.00 13.88 26 ILE B O 1
ATOM 3524 N N . GLU B 1 50 ? 64.467 51.724 26.157 1.00 11.38 27 GLU B N 1
ATOM 3525 C CA . GLU B 1 50 ? 63.642 52.904 25.915 1.00 11.14 27 GLU B CA 1
ATOM 3526 C C . GLU B 1 50 ? 62.960 52.763 24.556 1.00 14.95 27 GLU B C 1
ATOM 3527 O O . GLU B 1 50 ? 63.472 52.117 23.654 1.00 14.46 27 GLU B O 1
ATOM 3533 N N . THR B 1 51 ? 61.758 53.323 24.448 1.00 14.66 28 THR B N 1
ATOM 3534 C CA . THR B 1 51 ? 61.000 53.314 23.193 1.00 14.13 28 THR B CA 1
ATOM 3535 C C . THR B 1 51 ? 60.763 54.769 22.741 1.00 17.25 28 THR B C 1
ATOM 3536 O O . THR B 1 51 ? 61.092 55.748 23.451 1.00 17.52 28 THR B O 1
ATOM 3540 N N . ASN B 1 52 ? 60.146 54.907 21.575 1.00 14.33 29 ASN B N 1
ATOM 3541 C CA . ASN B 1 52 ? 59.751 56.235 21.075 1.00 15.69 29 ASN B CA 1
ATOM 3542 C C . ASN B 1 52 ? 58.488 56.829 21.733 1.00 21.67 29 ASN B C 1
ATOM 3543 O O . ASN B 1 52 ? 58.086 57.964 21.449 1.00 20.67 29 ASN B O 1
ATOM 3548 N N . GLU B 1 53 ? 57.832 56.061 22.586 1.00 16.48 30 GLU B N 1
ATOM 3549 C CA . GLU B 1 53 ? 56.716 56.598 23.365 1.00 21.27 30 GLU B CA 1
ATOM 3550 C C . GLU B 1 53 ? 57.265 57.223 24.640 1.00 23.60 30 GLU B C 1
ATOM 3551 O O . GLU B 1 53 ? 57.915 56.556 25.452 1.00 20.79 30 GLU B O 1
ATOM 3557 N N . PRO B 1 54 ? 57.032 58.526 24.829 1.00 26.03 31 PRO B N 1
ATOM 3558 C CA . PRO B 1 54 ? 57.606 59.157 26.020 1.00 27.01 31 PRO B CA 1
ATOM 3559 C C . PRO B 1 54 ? 57.159 58.475 27.307 1.00 21.32 31 PRO B C 1
ATOM 3560 O O . PRO B 1 54 ? 55.958 58.223 27.523 1.00 22.82 31 PRO B O 1
ATOM 3564 N N . GLY B 1 55 ? 58.125 58.195 28.166 1.00 21.39 32 GLY B N 1
ATOM 3565 C CA . GLY B 1 55 ? 57.847 57.563 29.435 1.00 23.03 32 GLY B CA 1
ATOM 3566 C C . GLY B 1 55 ? 57.703 56.050 29.452 1.00 21.85 32 GLY B C 1
ATOM 3567 O O . GLY B 1 55 ? 57.671 55.481 30.533 1.00 22.14 32 GLY B O 1
ATOM 3568 N N . LEU B 1 56 ? 57.584 55.400 28.284 1.00 17.19 33 LEU B N 1
ATOM 3569 C CA . LEU B 1 56 ? 57.394 53.950 28.230 1.00 15.04 33 LEU B CA 1
ATOM 3570 C C . LEU B 1 56 ? 58.743 53.262 27.997 1.00 17.68 33 LEU B C 1
ATOM 3571 O O . LEU B 1 56 ? 59.407 53.498 26.981 1.00 16.37 33 LEU B O 1
ATOM 3576 N N . TYR B 1 57 ? 59.172 52.477 28.988 1.00 12.24 34 TYR B N 1
ATOM 3577 C CA . TYR B 1 57 ? 60.475 51.807 28.939 1.00 10.19 34 TYR B CA 1
ATOM 3578 C C . TYR B 1 57 ? 60.291 50.475 29.659 1.00 11.75 34 TYR B C 1
ATOM 3579 O O . TYR B 1 57 ? 59.319 50.316 30.414 1.00 11.62 34 TYR B O 1
ATOM 3588 N N . GLY B 1 58 ? 61.269 49.589 29.533 1.00 10.69 35 GLY B N 1
ATOM 3589 C CA . GLY B 1 58 ? 61.140 48.334 30.277 1.00 10.79 35 GLY B CA 1
ATOM 3590 C C . GLY B 1 58 ? 62.456 48.041 30.921 1.00 12.39 35 GLY B C 1
ATOM 3591 O O . GLY B 1 58 ? 63.516 48.495 30.454 1.00 11.43 35 GLY B O 1
ATOM 3592 N N . LEU B 1 59 ? 62.379 47.267 32.007 1.00 10.65 36 LEU B N 1
ATOM 3593 C CA . LEU B 1 59 ? 63.536 46.918 32.820 1.00 9.01 36 LEU B CA 1
ATOM 3594 C C . LEU B 1 59 ? 63.680 45.393 32.835 1.00 11.30 36 LEU B C 1
ATOM 3595 O O . LEU B 1 59 ? 62.681 44.667 32.952 1.00 10.64 36 LEU B O 1
ATOM 3600 N N . GLY B 1 60 ? 64.922 44.925 32.829 1.00 10.46 37 GLY B N 1
ATOM 3601 C CA . GLY B 1 60 ? 65.182 43.478 32.919 1.00 9.18 37 GLY B CA 1
ATOM 3602 C C . GLY B 1 60 ? 66.438 43.181 33.720 1.00 11.91 37 GLY B C 1
ATOM 3603 O O . GLY B 1 60 ? 67.266 44.054 33.990 1.00 11.75 37 GLY B O 1
ATOM 3604 N N . CYS B 1 61 ? 66.543 41.937 34.147 1.00 10.06 38 CYS B N 1
ATOM 3605 C CA . CYS B 1 61 ? 67.636 41.474 34.997 1.00 9.00 38 CYS B CA 1
ATOM 3606 C C . CYS B 1 61 ? 68.558 40.569 34.201 1.00 9.82 38 CYS B C 1
ATOM 3607 O O . CYS B 1 61 ? 68.147 39.624 33.546 1.00 11.56 38 CYS B O 1
ATOM 3610 N N . ALA B 1 62 ? 69.794 41.010 34.139 1.00 9.87 39 ALA B N 1
ATOM 3611 C CA . ALA B 1 62 ? 70.937 40.280 33.561 1.00 11.52 39 ALA B CA 1
ATOM 3612 C C . ALA B 1 62 ? 71.948 39.690 34.542 1.00 13.20 39 ALA B C 1
ATOM 3613 O O . ALA B 1 62 ? 73.141 39.653 34.203 1.00 10.59 39 ALA B O 1
ATOM 3615 N N . THR B 1 63 ? 71.577 39.522 35.814 1.00 10.99 40 THR B N 1
ATOM 3616 C CA . THR B 1 63 ? 72.640 39.436 36.823 1.00 9.05 40 THR B CA 1
ATOM 3617 C C . THR B 1 63 ? 73.266 38.041 36.884 1.00 11.90 40 THR B C 1
ATOM 3618 O O . THR B 1 63 ? 72.722 37.075 37.458 1.00 11.72 40 THR B O 1
ATOM 3622 N N . PHE B 1 64 ? 74.507 38.002 36.357 1.00 10.47 41 PHE B N 1
ATOM 3623 C CA . PHE B 1 64 ? 75.453 36.911 36.569 1.00 9.80 41 PHE B CA 1
ATOM 3624 C C . PHE B 1 64 ? 76.532 37.665 37.315 1.00 9.68 41 PHE B C 1
ATOM 3625 O O . PHE B 1 64 ? 77.422 38.286 36.700 1.00 10.06 41 PHE B O 1
ATOM 3633 N N . THR B 1 65 ? 76.545 37.523 38.630 1.00 9.69 42 THR B N 1
ATOM 3634 C CA . THR B 1 65 ? 77.276 38.535 39.415 1.00 9.55 42 THR B CA 1
ATOM 3635 C C . THR B 1 65 ? 78.785 38.371 39.259 1.00 13.83 42 THR B C 1
ATOM 3636 O O . THR B 1 65 ? 79.536 39.344 39.357 1.00 13.43 42 THR B O 1
ATOM 3640 N N . GLN B 1 66 ? 79.226 37.151 38.956 1.00 11.15 43 GLN B N 1
ATOM 3641 C CA . GLN B 1 66 ? 80.652 36.909 38.894 1.00 10.57 43 GLN B CA 1
ATOM 3642 C C . GLN B 1 66 ? 81.251 37.417 37.585 1.00 11.90 43 GLN B C 1
ATOM 3643 O O . GLN B 1 66 ? 82.439 37.335 37.403 1.00 10.11 43 GLN B O 1
ATOM 3649 N N . ARG B 1 67 ? 80.406 37.639 36.587 1.00 8.90 44 ARG B N 1
ATOM 3650 C CA . ARG B 1 67 ? 80.772 38.066 35.218 1.00 10.55 44 ARG B CA 1
ATOM 3651 C C . ARG B 1 67 ? 80.278 39.413 34.706 1.00 10.05 44 ARG B C 1
ATOM 3652 O O . ARG B 1 67 ? 79.971 39.480 33.506 1.00 10.28 44 ARG B O 1
ATOM 3660 N N . ILE B 1 68 ? 79.884 40.322 35.593 1.00 10.88 45 ILE B N 1
ATOM 3661 C CA . ILE B 1 68 ? 79.119 41.504 35.149 1.00 8.96 45 ILE B CA 1
ATOM 3662 C C . ILE B 1 68 ? 79.697 42.216 33.928 1.00 11.44 45 ILE B C 1
ATOM 3663 O O . ILE B 1 68 ? 78.930 42.658 33.063 1.00 12.14 45 ILE B O 1
ATOM 3668 N N . TYR B 1 69 ? 81.020 42.298 33.816 1.00 11.97 46 TYR B N 1
ATOM 3669 C CA . TYR B 1 69 ? 81.587 43.032 32.680 1.00 11.01 46 TYR B CA 1
ATOM 3670 C C . TYR B 1 69 ? 81.474 42.286 31.344 1.00 10.47 46 TYR B C 1
ATOM 3671 O O . TYR B 1 69 ? 81.368 42.930 30.314 1.00 10.90 46 TYR B O 1
ATOM 3680 N N . ALA B 1 70 ? 81.502 40.943 31.357 1.00 9.25 47 ALA B N 1
ATOM 3681 C CA . ALA B 1 70 ? 81.364 40.168 30.154 1.00 7.47 47 ALA B CA 1
ATOM 3682 C C . ALA B 1 70 ? 79.891 40.252 29.722 1.00 10.76 47 ALA B C 1
ATOM 3683 O O . ALA B 1 70 ? 79.610 40.371 28.537 1.00 11.54 47 ALA B O 1
ATOM 3685 N N . VAL B 1 71 ? 78.964 40.169 30.700 1.00 9.12 48 VAL B N 1
ATOM 3686 C CA . VAL B 1 71 ? 77.531 40.316 30.355 1.00 9.32 48 VAL B CA 1
ATOM 3687 C C . VAL B 1 71 ? 77.254 41.734 29.824 1.00 9.55 48 VAL B C 1
ATOM 3688 O O . VAL B 1 71 ? 76.535 41.915 28.843 1.00 10.00 48 VAL B O 1
ATOM 3692 N N . GLN B 1 72 ? 77.781 42.752 30.511 1.00 11.58 49 GLN B N 1
ATOM 3693 C CA . GLN B 1 72 ? 77.665 44.121 29.987 1.00 12.27 49 GLN B CA 1
ATOM 3694 C C . GLN B 1 72 ? 78.114 44.252 28.517 1.00 13.12 49 GLN B C 1
ATOM 3695 O O . GLN B 1 72 ? 77.445 44.886 27.684 1.00 12.51 49 GLN B O 1
ATOM 3701 N N A SER B 1 73 ? 79.237 43.639 28.175 0.61 12.11 50 SER B N 1
ATOM 3702 N N B SER B 1 73 ? 79.242 43.635 28.199 0.39 12.06 50 SER B N 1
ATOM 3703 C CA A SER B 1 73 ? 79.716 43.687 26.790 0.61 11.47 50 SER B CA 1
ATOM 3704 C CA B SER B 1 73 ? 79.756 43.628 26.832 0.39 11.16 50 SER B CA 1
ATOM 3705 C C A SER B 1 73 ? 78.731 42.981 25.858 0.61 11.68 50 SER B C 1
ATOM 3706 C C B SER B 1 73 ? 78.770 42.970 25.877 0.39 11.40 50 SER B C 1
ATOM 3707 O O A SER B 1 73 ? 78.385 43.473 24.773 0.61 11.51 50 SER B O 1
ATOM 3708 O O B SER B 1 73 ? 78.463 43.491 24.798 0.39 12.19 50 SER B O 1
ATOM 3713 N N . ALA B 1 74 ? 78.275 41.807 26.290 1.00 9.06 51 ALA B N 1
ATOM 3714 C CA . ALA B 1 74 ? 77.340 41.007 25.462 1.00 7.96 51 ALA B CA 1
ATOM 3715 C C . ALA B 1 74 ? 76.055 41.778 25.198 1.00 11.53 51 ALA B C 1
ATOM 3716 O O . ALA B 1 74 ? 75.397 41.603 24.182 1.00 12.06 51 ALA B O 1
ATOM 3718 N N . ILE B 1 75 ? 75.684 42.654 26.129 1.00 9.16 52 ILE B N 1
ATOM 3719 C CA . ILE B 1 75 ? 74.535 43.545 25.896 1.00 10.73 52 ILE B CA 1
ATOM 3720 C C . ILE B 1 75 ? 74.931 44.768 25.052 1.00 9.67 52 ILE B C 1
ATOM 3721 O O . ILE B 1 75 ? 74.399 44.981 23.940 1.00 13.24 52 ILE B O 1
ATOM 3726 N N . ASP B 1 76 ? 75.833 45.603 25.595 1.00 12.58 53 ASP B N 1
ATOM 3727 C CA . ASP B 1 76 ? 76.081 46.918 25.024 1.00 12.08 53 ASP B CA 1
ATOM 3728 C C . ASP B 1 76 ? 76.680 46.856 23.640 1.00 11.55 53 ASP B C 1
ATOM 3729 O O . ASP B 1 76 ? 76.374 47.733 22.792 1.00 13.37 53 ASP B O 1
ATOM 3734 N N . GLU B 1 77 ? 77.531 45.857 23.391 1.00 10.13 54 GLU B N 1
ATOM 3735 C CA . GLU B 1 77 ? 78.202 45.811 22.072 1.00 9.75 54 GLU B CA 1
ATOM 3736 C C . GLU B 1 77 ? 77.442 44.989 21.027 1.00 11.09 54 GLU B C 1
ATOM 3737 O O . GLU B 1 77 ? 77.805 45.036 19.828 1.00 14.52 54 GLU B O 1
ATOM 3743 N N . TYR B 1 78 ? 76.443 44.200 21.473 1.00 9.75 55 TYR B N 1
ATOM 3744 C CA . TYR B 1 78 ? 75.776 43.260 20.574 1.00 9.74 55 TYR B CA 1
ATOM 3745 C C . TYR B 1 78 ? 74.258 43.375 20.623 1.00 12.08 55 TYR B C 1
ATOM 3746 O O . TYR B 1 78 ? 73.648 43.830 19.672 1.00 11.76 55 TYR B O 1
ATOM 3755 N N . LEU B 1 79 ? 73.626 42.964 21.724 1.00 11.08 56 LEU B N 1
ATOM 3756 C CA . LEU B 1 79 ? 72.156 42.946 21.726 1.00 9.82 56 LEU B CA 1
ATOM 3757 C C . LEU B 1 79 ? 71.602 44.355 21.607 1.00 11.34 56 LEU B C 1
ATOM 3758 O O . LEU B 1 79 ? 70.554 44.551 21.002 1.00 11.77 56 LEU B O 1
ATOM 3763 N N . ALA B 1 80 ? 72.243 45.346 22.252 1.00 10.52 57 ALA B N 1
ATOM 3764 C CA . ALA B 1 80 ? 71.758 46.723 22.142 1.00 11.00 57 ALA B CA 1
ATOM 3765 C C . ALA B 1 80 ? 71.634 47.239 20.704 1.00 12.83 57 ALA B C 1
ATOM 3766 O O . ALA B 1 80 ? 70.517 47.592 20.272 1.00 13.67 57 ALA B O 1
ATOM 3768 N N . PRO B 1 81 ? 72.718 47.176 19.918 1.00 12.10 58 PRO B N 1
ATOM 3769 C CA . PRO B 1 81 ? 72.537 47.655 18.536 1.00 14.64 58 PRO B CA 1
ATOM 3770 C C . PRO B 1 81 ? 71.640 46.762 17.685 1.00 13.52 58 PRO B C 1
ATOM 3771 O O . PRO B 1 81 ? 71.048 47.255 16.729 1.00 16.24 58 PRO B O 1
ATOM 3775 N N . PHE B 1 82 ? 71.537 45.481 18.033 1.00 11.65 59 PHE B N 1
ATOM 3776 C CA . PHE B 1 82 ? 70.667 44.524 17.331 1.00 10.19 59 PHE B CA 1
ATOM 3777 C C . PHE B 1 82 ? 69.212 44.953 17.482 1.00 13.55 59 PHE B C 1
ATOM 3778 O O . PHE B 1 82 ? 68.402 44.636 16.625 1.00 13.05 59 PHE B O 1
ATOM 3786 N N . LEU B 1 83 ? 68.868 45.622 18.585 1.00 10.83 60 LEU B N 1
ATOM 3787 C CA . LEU B 1 83 ? 67.435 45.938 18.867 1.00 11.52 60 LEU B CA 1
ATOM 3788 C C . LEU B 1 83 ? 66.962 47.284 18.368 1.00 10.61 60 LEU B C 1
ATOM 3789 O O . LEU B 1 83 ? 65.740 47.511 18.220 1.00 12.60 60 LEU B O 1
ATOM 3794 N N . ILE B 1 84 ? 67.895 48.189 18.091 1.00 12.82 61 ILE B N 1
ATOM 3795 C CA . ILE B 1 84 ? 67.471 49.552 17.787 1.00 11.99 61 ILE B CA 1
ATOM 3796 C C . ILE B 1 84 ? 66.598 49.565 16.545 1.00 14.63 61 ILE B C 1
ATOM 3797 O O . ILE B 1 84 ? 66.944 48.968 15.504 1.00 14.46 61 ILE B O 1
ATOM 3802 N N . GLY B 1 85 ? 65.439 50.195 16.695 1.00 9.81 62 GLY B N 1
ATOM 3803 C CA . GLY B 1 85 ? 64.492 50.405 15.584 1.00 12.14 62 GLY B CA 1
ATOM 3804 C C . GLY B 1 85 ? 63.456 49.272 15.421 1.00 12.54 62 GLY B C 1
ATOM 3805 O O . GLY B 1 85 ? 62.544 49.365 14.579 1.00 16.09 62 GLY B O 1
ATOM 3806 N N . LYS B 1 86 ? 63.587 48.195 16.204 1.00 11.27 63 LYS B N 1
ATOM 3807 C CA . LYS B 1 86 ? 62.658 47.052 16.167 1.00 10.16 63 LYS B CA 1
ATOM 3808 C C . LYS B 1 86 ? 61.451 47.282 17.045 1.00 10.41 63 LYS B C 1
ATOM 3809 O O . LYS B 1 86 ? 61.536 47.986 18.051 1.00 12.47 63 LYS B O 1
ATOM 3815 N N . ASP B 1 87 ? 60.327 46.698 16.611 1.00 11.79 64 ASP B N 1
ATOM 3816 C CA . ASP B 1 87 ? 59.115 46.703 17.440 1.00 11.21 64 ASP B CA 1
ATOM 3817 C C . ASP B 1 87 ? 59.251 45.777 18.648 1.00 10.39 64 ASP B C 1
ATOM 3818 O O . ASP B 1 87 ? 59.425 44.565 18.483 1.00 11.24 64 ASP B O 1
ATOM 3823 N N . PRO B 1 88 ? 59.140 46.319 19.865 1.00 9.69 65 PRO B N 1
ATOM 3824 C CA . PRO B 1 88 ? 59.239 45.489 21.076 1.00 11.18 65 PRO B CA 1
ATOM 3825 C C . PRO B 1 88 ? 58.105 44.517 21.253 1.00 9.86 65 PRO B C 1
ATOM 3826 O O . PRO B 1 88 ? 58.244 43.609 22.101 1.00 11.18 65 PRO B O 1
ATOM 3830 N N . ALA B 1 89 ? 57.023 44.626 20.485 1.00 9.46 66 ALA B N 1
ATOM 3831 C CA . ALA B 1 89 ? 55.926 43.695 20.649 1.00 11.70 66 ALA B CA 1
ATOM 3832 C C . ALA B 1 89 ? 56.279 42.271 20.258 1.00 11.35 66 ALA B C 1
ATOM 3833 O O . ALA B 1 89 ? 55.617 41.347 20.768 1.00 13.24 66 ALA B O 1
ATOM 3835 N N . ARG B 1 90 ? 57.319 42.055 19.441 1.00 8.51 67 ARG B N 1
ATOM 3836 C CA . ARG B 1 90 ? 57.502 40.675 18.998 1.00 7.69 67 ARG B CA 1
ATOM 3837 C C . ARG B 1 90 ? 58.549 40.126 19.932 1.00 10.65 67 ARG B C 1
ATOM 3838 O O . ARG B 1 90 ? 59.688 39.838 19.563 1.00 10.25 67 ARG B O 1
ATOM 3846 N N . ILE B 1 91 ? 58.050 39.634 21.068 1.00 9.72 68 ILE B N 1
ATOM 3847 C CA . ILE B 1 91 ? 58.958 39.215 22.123 1.00 9.21 68 ILE B CA 1
ATOM 3848 C C . ILE B 1 91 ? 59.593 37.884 21.718 1.00 9.61 68 ILE B C 1
ATOM 3849 O O . ILE B 1 91 ? 60.814 37.695 21.864 1.00 9.06 68 ILE B O 1
ATOM 3854 N N . GLU B 1 92 ? 58.775 36.949 21.245 1.00 9.34 69 GLU B N 1
ATOM 3855 C CA . GLU B 1 92 ? 59.274 35.636 20.861 1.00 9.69 69 GLU B CA 1
ATOM 3856 C C . GLU B 1 92 ? 60.241 35.718 19.664 1.00 10.07 69 GLU B C 1
ATOM 3857 O O . GLU B 1 92 ? 61.256 35.039 19.640 1.00 10.52 69 GLU B O 1
ATOM 3863 N N . ASP B 1 93 ? 59.901 36.525 18.671 1.00 9.92 70 ASP B N 1
ATOM 3864 C CA . ASP B 1 93 ? 60.752 36.628 17.465 1.00 8.78 70 ASP B CA 1
ATOM 3865 C C . ASP B 1 93 ? 62.083 37.222 17.896 1.00 12.31 70 ASP B C 1
ATOM 3866 O O . ASP B 1 93 ? 63.137 36.832 17.388 1.00 9.74 70 ASP B O 1
ATOM 3871 N N . ILE B 1 94 ? 62.026 38.224 18.760 1.00 9.43 71 ILE B N 1
ATOM 3872 C CA . ILE B 1 94 ? 63.272 38.834 19.250 1.00 8.35 71 ILE B CA 1
ATOM 3873 C C . ILE B 1 94 ? 64.083 37.831 20.057 1.00 8.17 71 ILE B C 1
ATOM 3874 O O . ILE B 1 94 ? 65.320 37.738 19.907 1.00 9.04 71 ILE B O 1
ATOM 3879 N N . TRP B 1 95 ? 63.409 37.072 20.940 1.00 8.72 72 TRP B N 1
ATOM 3880 C CA . TRP B 1 95 ? 64.131 36.082 21.721 1.00 8.11 72 TRP B CA 1
ATOM 3881 C C . TRP B 1 95 ? 64.801 35.043 20.793 1.00 7.15 72 TRP B C 1
ATOM 3882 O O . TRP B 1 95 ? 66.005 34.752 20.916 1.00 8.96 72 TRP B O 1
ATOM 3893 N N . GLN B 1 96 ? 64.037 34.530 19.828 1.00 9.04 73 GLN B N 1
ATOM 3894 C CA . GLN B 1 96 ? 64.595 33.456 19.036 1.00 10.03 73 GLN B CA 1
ATOM 3895 C C . GLN B 1 96 ? 65.763 33.943 18.165 1.00 7.80 73 GLN B C 1
ATOM 3896 O O . GLN B 1 96 ? 66.805 33.260 18.018 1.00 10.56 73 GLN B O 1
ATOM 3902 N N . SER B 1 97 ? 65.571 35.128 17.576 1.00 8.17 74 SER B N 1
ATOM 3903 C CA . SER B 1 97 ? 66.611 35.696 16.691 1.00 9.31 74 SER B CA 1
ATOM 3904 C C . SER B 1 97 ? 67.816 36.194 17.518 1.00 10.24 74 SER B C 1
ATOM 3905 O O . SER B 1 97 ? 68.963 35.986 17.119 1.00 10.15 74 SER B O 1
ATOM 3908 N N . ALA B 1 98 ? 67.580 36.801 18.676 1.00 8.59 75 ALA B N 1
ATOM 3909 C CA . ALA B 1 98 ? 68.729 37.191 19.513 1.00 8.81 75 ALA B CA 1
ATOM 3910 C C . ALA B 1 98 ? 69.500 35.980 19.985 1.00 9.49 75 ALA B C 1
ATOM 3911 O O . ALA B 1 98 ? 70.737 35.994 20.007 1.00 10.83 75 ALA B O 1
ATOM 3913 N N . ALA B 1 99 ? 68.784 34.935 20.417 1.00 9.19 76 ALA B N 1
ATOM 3914 C CA . ALA B 1 99 ? 69.430 33.717 20.890 1.00 9.32 76 ALA B CA 1
ATOM 3915 C C . ALA B 1 99 ? 70.452 33.144 19.909 1.00 9.55 76 ALA B C 1
ATOM 3916 O O . ALA B 1 99 ? 71.484 32.583 20.364 1.00 11.03 76 ALA B O 1
ATOM 3918 N N . VAL B 1 100 ? 70.150 33.211 18.608 1.00 9.11 77 VAL B N 1
ATOM 3919 C CA . VAL B 1 100 ? 71.073 32.676 17.613 1.00 6.65 77 VAL B CA 1
ATOM 3920 C C . VAL B 1 100 ? 71.927 33.710 16.915 1.00 9.48 77 VAL B C 1
ATOM 3921 O O . VAL B 1 100 ? 72.643 33.370 15.970 1.00 9.29 77 VAL B O 1
ATOM 3925 N N . SER B 1 101 ? 71.812 34.979 17.293 1.00 8.06 78 SER B N 1
ATOM 3926 C CA . SER B 1 101 ? 72.483 36.043 16.559 1.00 7.19 78 SER B CA 1
ATOM 3927 C C . SER B 1 101 ? 74.003 35.862 16.493 1.00 9.19 78 SER B C 1
ATOM 3928 O O . SER B 1 101 ? 74.623 36.304 15.509 1.00 9.04 78 SER B O 1
ATOM 3931 N N . GLY B 1 102 ? 74.594 35.270 17.548 1.00 9.41 79 GLY B N 1
ATOM 3932 C CA . GLY B 1 102 ? 76.039 35.010 17.572 1.00 9.79 79 GLY B CA 1
ATOM 3933 C C . GLY B 1 102 ? 76.366 33.570 17.157 1.00 9.86 79 GLY B C 1
ATOM 3934 O O . GLY B 1 102 ? 77.577 33.203 17.259 1.00 9.68 79 GLY B O 1
ATOM 3935 N N . TYR B 1 103 ? 75.399 32.840 16.550 1.00 8.24 80 TYR B N 1
ATOM 3936 C CA . TYR B 1 103 ? 75.610 31.424 16.188 1.00 8.99 80 TYR B CA 1
ATOM 3937 C C . TYR B 1 103 ? 75.742 30.616 17.469 1.00 5.89 80 TYR B C 1
ATOM 3938 O O . TYR B 1 103 ? 74.823 29.828 17.762 1.00 8.30 80 TYR B O 1
ATOM 3947 N N . TRP B 1 104 ? 76.943 30.493 18.010 1.00 7.48 81 TRP B N 1
ATOM 3948 C CA . TRP B 1 104 ? 77.072 29.843 19.319 1.00 9.50 81 TRP B CA 1
ATOM 3949 C C . TRP B 1 104 ? 76.168 30.483 20.376 1.00 8.98 81 TRP B C 1
ATOM 3950 O O . TRP B 1 104 ? 75.875 31.717 20.349 1.00 11.46 81 TRP B O 1
ATOM 3961 N N . ARG B 1 105 ? 75.721 29.631 21.284 1.00 8.75 82 ARG B N 1
ATOM 3962 C CA . ARG B 1 105 ? 74.672 30.044 22.223 1.00 10.65 82 ARG B CA 1
ATOM 3963 C C . ARG B 1 105 ? 74.647 29.079 23.397 1.00 8.87 82 ARG B C 1
ATOM 3964 O O . ARG B 1 105 ? 75.553 28.255 23.526 1.00 9.76 82 ARG B O 1
ATOM 3972 N N . ASN B 1 106 ? 73.625 29.191 24.261 1.00 8.13 83 ASN B N 1
ATOM 3973 C CA . ASN B 1 106 ? 73.474 28.303 25.424 1.00 10.03 83 ASN B CA 1
ATOM 3974 C C . ASN B 1 106 ? 74.613 28.423 26.403 1.00 11.65 83 ASN B C 1
ATOM 3975 O O . ASN B 1 106 ? 75.343 27.470 26.654 1.00 13.55 83 ASN B O 1
ATOM 3980 N N . GLY B 1 107 ? 74.757 29.585 27.012 1.00 9.49 84 GLY B N 1
ATOM 3981 C CA . GLY B 1 107 ? 75.847 29.746 28.003 1.00 8.60 84 GLY B CA 1
ATOM 3982 C C . GLY B 1 107 ? 75.448 30.835 28.951 1.00 10.76 84 GLY B C 1
ATOM 3983 O O . GLY B 1 107 ? 74.507 31.569 28.675 1.00 9.75 84 GLY B O 1
ATOM 3984 N N . PRO B 1 108 ? 76.126 30.944 30.088 1.00 9.08 85 PRO B N 1
ATOM 3985 C CA . PRO B 1 108 ? 75.649 31.909 31.090 1.00 8.59 85 PRO B CA 1
ATOM 3986 C C . PRO B 1 108 ? 75.847 33.377 30.670 1.00 6.42 85 PRO B C 1
ATOM 3987 O O . PRO B 1 108 ? 74.998 34.196 31.055 1.00 10.17 85 PRO B O 1
ATOM 3991 N N . VAL B 1 109 ? 76.941 33.740 29.974 1.00 7.18 86 VAL B N 1
ATOM 3992 C CA . VAL B 1 109 ? 77.065 35.143 29.540 1.00 5.77 86 VAL B CA 1
ATOM 3993 C C . VAL B 1 109 ? 76.006 35.432 28.480 1.00 9.75 86 VAL B C 1
ATOM 3994 O O . VAL B 1 109 ? 75.284 36.421 28.604 1.00 10.60 86 VAL B O 1
ATOM 3998 N N . MET B 1 110 ? 75.924 34.589 27.443 1.00 8.56 87 MET B N 1
ATOM 3999 C CA . MET B 1 110 ? 74.918 34.779 26.389 1.00 9.10 87 MET B CA 1
ATOM 4000 C C . MET B 1 110 ? 73.497 34.828 26.950 1.00 10.74 87 MET B C 1
ATOM 4001 O O . MET B 1 110 ? 72.737 35.705 26.567 1.00 11.24 87 MET B O 1
ATOM 4006 N N . ASN B 1 111 ? 73.155 33.911 27.857 1.00 9.04 88 ASN B N 1
ATOM 4007 C CA . ASN B 1 111 ? 71.792 33.810 28.322 1.00 8.93 88 ASN B CA 1
ATOM 4008 C C . ASN B 1 111 ? 71.441 34.997 29.220 1.00 7.78 88 ASN B C 1
ATOM 4009 O O . ASN B 1 111 ? 70.289 35.494 29.190 1.00 8.32 88 ASN B O 1
ATOM 4014 N N . ASN B 1 112 ? 72.378 35.443 30.058 1.00 9.15 89 ASN B N 1
ATOM 4015 C CA . ASN B 1 112 ? 72.051 36.557 30.919 1.00 8.09 89 ASN B CA 1
ATOM 4016 C C . ASN B 1 112 ? 71.825 37.823 30.117 1.00 9.10 89 ASN B C 1
ATOM 4017 O O . ASN B 1 112 ? 70.922 38.598 30.448 1.00 10.76 89 ASN B O 1
ATOM 4022 N N . ALA B 1 113 ? 72.659 38.077 29.109 1.00 8.91 90 ALA B N 1
ATOM 4023 C CA . ALA B 1 113 ? 72.396 39.212 28.231 1.00 9.90 90 ALA B CA 1
ATOM 4024 C C . ALA B 1 113 ? 70.983 39.129 27.630 1.00 10.35 90 ALA B C 1
ATOM 4025 O O . ALA B 1 113 ? 70.238 40.120 27.595 1.00 11.17 90 ALA B O 1
ATOM 4027 N N . LEU B 1 114 ? 70.615 37.952 27.091 1.00 9.89 91 LEU B N 1
ATOM 4028 C CA . LEU B 1 114 ? 69.279 37.720 26.523 1.00 8.33 91 LEU B CA 1
ATOM 4029 C C . LEU B 1 114 ? 68.170 37.948 27.548 1.00 9.87 91 LEU B C 1
ATOM 4030 O O . LEU B 1 114 ? 67.132 38.526 27.223 1.00 10.55 91 LEU B O 1
ATOM 4035 N N . SER B 1 115 ? 68.386 37.502 28.784 1.00 8.55 92 SER B N 1
ATOM 4036 C CA . SER B 1 115 ? 67.422 37.730 29.861 1.00 10.33 92 SER B CA 1
ATOM 4037 C C . SER B 1 115 ? 67.144 39.202 30.117 1.00 10.00 92 SER B C 1
ATOM 4038 O O . SER B 1 115 ? 65.985 39.609 30.273 1.00 9.10 92 SER B O 1
ATOM 4041 N N . GLY B 1 116 ? 68.183 40.016 30.151 1.00 7.56 93 GLY B N 1
ATOM 4042 C CA . GLY B 1 116 ? 67.988 41.458 30.397 1.00 9.06 93 GLY B CA 1
ATOM 4043 C C . GLY B 1 116 ? 67.030 42.044 29.363 1.00 10.36 93 GLY B C 1
ATOM 4044 O O . GLY B 1 116 ? 66.137 42.837 29.699 1.00 11.11 93 GLY B O 1
ATOM 4045 N N A ILE B 1 117 ? 67.202 41.673 28.094 0.41 10.74 94 ILE B N 1
ATOM 4046 N N B ILE B 1 117 ? 67.236 41.678 28.094 0.59 10.54 94 ILE B N 1
ATOM 4047 C CA A ILE B 1 117 ? 66.316 42.223 27.065 0.41 11.24 94 ILE B CA 1
ATOM 4048 C CA B ILE B 1 117 ? 66.359 42.139 27.014 0.59 11.30 94 ILE B CA 1
ATOM 4049 C C A ILE B 1 117 ? 64.934 41.558 27.043 0.41 11.54 94 ILE B C 1
ATOM 4050 C C B ILE B 1 117 ? 64.954 41.584 27.193 0.59 12.03 94 ILE B C 1
ATOM 4051 O O A ILE B 1 117 ? 63.935 42.236 26.803 0.41 10.79 94 ILE B O 1
ATOM 4052 O O B ILE B 1 117 ? 63.980 42.346 27.226 0.59 7.66 94 ILE B O 1
ATOM 4061 N N . ASP B 1 118 ? 64.863 40.250 27.327 1.00 10.59 95 ASP B N 1
ATOM 4062 C CA . ASP B 1 118 ? 63.575 39.590 27.341 1.00 9.82 95 ASP B CA 1
ATOM 4063 C C . ASP B 1 118 ? 62.695 40.109 28.476 1.00 9.23 95 ASP B C 1
ATOM 4064 O O . ASP B 1 118 ? 61.512 40.420 28.258 1.00 9.02 95 ASP B O 1
ATOM 4069 N N . MET B 1 119 ? 63.255 40.226 29.681 1.00 11.25 96 MET B N 1
ATOM 4070 C CA . MET B 1 119 ? 62.422 40.713 30.798 1.00 7.92 96 MET B CA 1
ATOM 4071 C C . MET B 1 119 ? 61.952 42.158 30.544 1.00 8.22 96 MET B C 1
ATOM 4072 O O . MET B 1 119 ? 60.795 42.511 30.840 1.00 9.08 96 MET B O 1
ATOM 4077 N N . ALA B 1 120 ? 62.814 43.007 29.967 1.00 8.14 97 ALA B N 1
ATOM 4078 C CA . ALA B 1 120 ? 62.427 44.389 29.660 1.00 9.49 97 ALA B CA 1
ATOM 4079 C C . ALA B 1 120 ? 61.317 44.431 28.618 1.00 10.46 97 ALA B C 1
ATOM 4080 O O . ALA B 1 120 ? 60.456 45.280 28.663 1.00 10.98 97 ALA B O 1
ATOM 4082 N N . LEU B 1 121 ? 61.348 43.507 27.665 1.00 10.08 98 LEU B N 1
ATOM 4083 C CA . LEU B 1 121 ? 60.301 43.462 26.660 1.00 8.05 98 LEU B CA 1
ATOM 4084 C C . LEU B 1 121 ? 58.948 43.008 27.289 1.00 8.99 98 LEU B C 1
ATOM 4085 O O . LEU B 1 121 ? 57.896 43.533 26.936 1.00 10.31 98 LEU B O 1
ATOM 4090 N N . TRP B 1 122 ? 58.993 42.035 28.216 1.00 9.65 99 TRP B N 1
ATOM 4091 C CA . TRP B 1 122 ? 57.774 41.702 28.943 1.00 10.08 99 TRP B CA 1
ATOM 4092 C C . TRP B 1 122 ? 57.242 42.849 29.768 1.00 9.35 99 TRP B C 1
ATOM 4093 O O . TRP B 1 122 ? 56.021 43.072 29.851 1.00 9.65 99 TRP B O 1
ATOM 4104 N N . ASP B 1 123 ? 58.156 43.598 30.391 1.00 8.41 100 ASP B N 1
ATOM 4105 C CA . ASP B 1 123 ? 57.794 44.785 31.172 1.00 10.11 100 ASP B CA 1
ATOM 4106 C C . ASP B 1 123 ? 57.058 45.795 30.253 1.00 10.16 100 ASP B C 1
ATOM 4107 O O . ASP B 1 123 ? 55.989 46.318 30.591 1.00 10.92 100 ASP B O 1
ATOM 4112 N N . ILE B 1 124 ? 57.614 46.050 29.070 1.00 9.63 101 ILE B N 1
ATOM 4113 C CA . ILE B 1 124 ? 56.961 46.948 28.131 1.00 10.58 101 ILE B CA 1
ATOM 4114 C C . ILE B 1 124 ? 55.590 46.417 27.688 1.00 11.30 101 ILE B C 1
ATOM 4115 O O . ILE B 1 124 ? 54.665 47.201 27.560 1.00 9.80 101 ILE B O 1
ATOM 4120 N N . LYS B 1 125 ? 55.478 45.096 27.419 1.00 10.08 102 LYS B N 1
ATOM 4121 C CA . LYS B 1 125 ? 54.202 44.523 26.993 1.00 9.81 102 LYS B CA 1
ATOM 4122 C C . LYS B 1 125 ? 53.152 44.720 28.085 1.00 11.46 102 LYS B C 1
ATOM 4123 O O . LYS B 1 125 ? 52.010 45.122 27.815 1.00 11.19 102 LYS B O 1
ATOM 4129 N N . GLY B 1 126 ? 53.536 44.459 29.332 1.00 9.42 103 GLY B N 1
ATOM 4130 C CA . GLY B 1 126 ? 52.569 44.696 30.419 1.00 8.75 103 GLY B CA 1
ATOM 4131 C C . GLY B 1 126 ? 52.218 46.175 30.577 1.00 11.80 103 GLY B C 1
ATOM 4132 O O . GLY B 1 126 ? 51.051 46.522 30.800 1.00 12.30 103 GLY B O 1
ATOM 4133 N N . LYS B 1 127 ? 53.188 47.070 30.430 1.00 11.90 104 LYS B N 1
ATOM 4134 C CA . LYS B 1 127 ? 52.874 48.504 30.481 1.00 8.50 104 LYS B CA 1
ATOM 4135 C C . LYS B 1 127 ? 51.931 48.935 29.342 1.00 11.33 104 LYS B C 1
ATOM 4136 O O . LYS B 1 127 ? 50.991 49.727 29.550 1.00 14.60 104 LYS B O 1
ATOM 4142 N N . GLN B 1 128 ? 52.192 48.430 28.130 1.00 10.86 105 GLN B N 1
ATOM 4143 C CA . GLN B 1 128 ? 51.333 48.701 26.971 1.00 11.15 105 GLN B CA 1
ATOM 4144 C C . GLN B 1 128 ? 49.887 48.185 27.244 1.00 11.34 105 GLN B C 1
ATOM 4145 O O . GLN B 1 128 ? 48.895 48.865 26.939 1.00 14.77 105 GLN B O 1
ATOM 4151 N N . ALA B 1 129 ? 49.779 47.008 27.829 1.00 11.41 106 ALA B N 1
ATOM 4152 C CA . ALA B 1 129 ? 48.483 46.383 28.201 1.00 10.35 106 ALA B CA 1
ATOM 4153 C C . ALA B 1 129 ? 47.808 47.055 29.406 1.00 15.15 106 ALA B C 1
ATOM 4154 O O . ALA B 1 129 ? 46.605 46.856 29.644 1.00 15.63 106 ALA B O 1
ATOM 4156 N N . GLY B 1 130 ? 48.579 47.768 30.229 1.00 11.83 107 GLY B N 1
ATOM 4157 C CA . GLY B 1 130 ? 48.063 48.243 31.489 1.00 12.79 107 GLY B CA 1
ATOM 4158 C C . GLY B 1 130 ? 47.872 47.120 32.511 1.00 14.26 107 GLY B C 1
ATOM 4159 O O . GLY B 1 130 ? 47.001 47.242 33.403 1.00 13.18 107 GLY B O 1
ATOM 4160 N N . LEU B 1 131 ? 48.639 46.034 32.390 1.00 10.84 108 LEU B N 1
ATOM 4161 C CA . LEU B 1 131 ? 48.487 44.859 33.277 1.00 10.77 108 LEU B CA 1
ATOM 4162 C C . LEU B 1 131 ? 49.865 44.390 33.745 1.00 11.46 108 LEU B C 1
ATOM 4163 O O . LEU B 1 131 ? 50.847 44.464 33.005 1.00 10.60 108 LEU B O 1
ATOM 4168 N N . PRO B 1 132 ? 49.916 43.854 34.966 1.00 11.20 109 PRO B N 1
ATOM 4169 C CA . PRO B 1 132 ? 51.098 43.127 35.380 1.00 10.36 109 PRO B CA 1
ATOM 4170 C C . PRO B 1 132 ? 51.386 41.939 34.447 1.00 9.47 109 PRO B C 1
ATOM 4171 O O . PRO B 1 132 ? 50.498 41.332 33.889 1.00 9.82 109 PRO B O 1
ATOM 4175 N N . VAL B 1 133 ? 52.667 41.605 34.336 1.00 9.44 110 VAL B N 1
ATOM 4176 C CA . VAL B 1 133 ? 53.080 40.493 33.519 1.00 8.62 110 VAL B CA 1
ATOM 4177 C C . VAL B 1 133 ? 52.378 39.202 33.997 1.00 8.00 110 VAL B C 1
ATOM 4178 O O . VAL B 1 133 ? 51.941 38.412 33.188 1.00 10.20 110 VAL B O 1
ATOM 4182 N N . TYR B 1 134 ? 52.208 39.016 35.309 1.00 8.69 111 TYR B N 1
ATOM 4183 C CA . TYR B 1 134 ? 51.503 37.800 35.771 1.00 11.63 111 TYR B CA 1
ATOM 4184 C C . TYR B 1 134 ? 50.095 37.671 35.175 1.00 11.61 111 TYR B C 1
ATOM 4185 O O . TYR B 1 134 ? 49.584 36.551 35.032 1.00 10.54 111 TYR B O 1
ATOM 4194 N N . GLU B 1 135 ? 49.447 38.799 34.865 1.00 10.06 112 GLU B N 1
ATOM 4195 C CA . GLU B 1 135 ? 48.111 38.747 34.247 1.00 11.06 112 GLU B CA 1
ATOM 4196 C C . GLU B 1 135 ? 48.175 38.245 32.812 1.00 9.80 112 GLU B C 1
ATOM 4197 O O . GLU B 1 135 ? 47.206 37.700 32.301 1.00 12.20 112 GLU B O 1
ATOM 4203 N N . LEU B 1 136 ? 49.301 38.504 32.136 1.00 11.98 113 LEU B N 1
ATOM 4204 C CA . LEU B 1 136 ? 49.491 38.037 30.737 1.00 12.13 113 LEU B CA 1
ATOM 4205 C C . LEU B 1 136 ? 49.806 36.549 30.674 1.00 16.36 113 LEU B C 1
ATOM 4206 O O . LEU B 1 136 ? 49.563 35.913 29.644 1.00 16.25 113 LEU B O 1
ATOM 4211 N N . LEU B 1 137 ? 50.394 35.989 31.754 1.00 11.14 114 LEU B N 1
ATOM 4212 C CA . LEU B 1 137 ? 50.923 34.623 31.830 1.00 13.80 114 LEU B CA 1
ATOM 4213 C C . LEU B 1 137 ? 49.897 33.632 32.383 1.00 14.40 114 LEU B C 1
ATOM 4214 O O . LEU B 1 137 ? 50.224 32.486 32.582 1.00 16.47 114 LEU B O 1
ATOM 4219 N N . GLY B 1 138 ? 48.657 34.069 32.531 1.00 13.31 115 GLY B N 1
ATOM 4220 C CA . GLY B 1 138 ? 47.576 33.217 33.004 1.00 15.43 115 GLY B CA 1
ATOM 4221 C C . GLY B 1 138 ? 46.869 33.688 34.251 1.00 14.08 115 GLY B C 1
ATOM 4222 O O . GLY B 1 138 ? 45.854 33.106 34.612 1.00 11.53 115 GLY B O 1
ATOM 4223 N N . GLY B 1 139 ? 47.335 34.767 34.864 1.00 10.99 116 GLY B N 1
ATOM 4224 C CA . GLY B 1 139 ? 46.644 35.324 36.021 1.00 10.66 116 GLY B CA 1
ATOM 4225 C C . GLY B 1 139 ? 47.053 34.629 37.302 1.00 11.90 116 GLY B C 1
ATOM 4226 O O . GLY B 1 139 ? 47.760 33.629 37.243 1.00 13.00 116 GLY B O 1
ATOM 4227 N N . LYS B 1 140 ? 46.556 35.127 38.441 1.00 8.79 117 LYS B N 1
ATOM 4228 C CA . LYS B 1 140 ? 46.926 34.530 39.751 1.00 9.53 117 LYS B CA 1
ATOM 4229 C C . LYS B 1 140 ? 46.319 33.163 39.995 1.00 12.91 117 LYS B C 1
ATOM 4230 O O . LYS B 1 140 ? 45.106 32.946 39.764 1.00 13.27 117 LYS B O 1
ATOM 4236 N N . CYS B 1 141 ? 47.192 32.266 40.428 1.00 10.17 118 CYS B N 1
ATOM 4237 C CA . CYS B 1 141 ? 46.809 30.918 40.895 1.00 10.96 118 CYS B CA 1
ATOM 4238 C C . CYS B 1 141 ? 46.819 30.800 42.417 1.00 10.98 118 CYS B C 1
ATOM 4239 O O . CYS B 1 141 ? 46.593 29.695 42.942 1.00 15.12 118 CYS B O 1
ATOM 4242 N N . ARG B 1 142 ? 47.249 31.858 43.108 1.00 10.92 119 ARG B N 1
ATOM 4243 C CA . ARG B 1 142 ? 47.378 31.922 44.574 1.00 10.94 119 ARG B CA 1
ATOM 4244 C C . ARG B 1 142 ? 47.469 33.401 44.966 1.00 15.42 119 ARG B C 1
ATOM 4245 O O . ARG B 1 142 ? 47.684 34.246 44.124 1.00 14.34 119 ARG B O 1
ATOM 4253 N N . ASP B 1 143 ? 47.193 33.746 46.228 1.00 19.95 120 ASP B N 1
ATOM 4254 C CA . ASP B 1 143 ? 47.262 35.148 46.651 1.00 20.53 120 ASP B CA 1
ATOM 4255 C C . ASP B 1 143 ? 48.455 35.601 47.459 1.00 19.55 120 ASP B C 1
ATOM 4256 O O .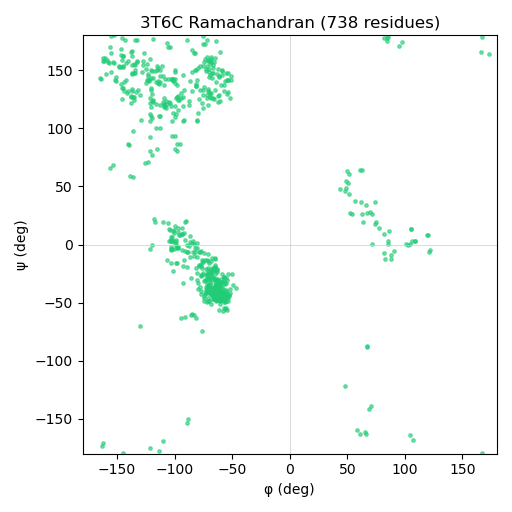 ASP B 1 143 ? 48.496 36.756 47.934 1.00 26.65 120 ASP B O 1
ATOM 4261 N N . GLY B 1 144 ? 49.381 34.683 47.652 1.00 11.99 121 GLY B N 1
ATOM 4262 C CA . GLY B 1 144 ? 50.640 35.027 48.284 1.00 11.24 121 GLY B CA 1
ATOM 4263 C C . GLY B 1 144 ? 51.660 34.016 47.810 1.00 9.44 121 GLY B C 1
ATOM 4264 O O . GLY B 1 144 ? 51.291 32.885 47.462 1.00 13.37 121 GLY B O 1
ATOM 4265 N N A ILE B 1 145 ? 52.933 34.413 47.826 0.60 8.58 122 ILE B N 1
ATOM 4266 N N B ILE B 1 145 ? 52.940 34.380 47.818 0.40 8.72 122 ILE B N 1
ATOM 4267 C CA A ILE B 1 145 ? 54.024 33.541 47.389 0.60 8.35 122 ILE B CA 1
ATOM 4268 C CA B ILE B 1 145 ? 53.982 33.475 47.325 0.40 7.96 122 ILE B CA 1
ATOM 4269 C C A ILE B 1 145 ? 54.765 32.997 48.604 0.60 7.99 122 ILE B C 1
ATOM 4270 C C B ILE B 1 145 ? 54.846 32.973 48.475 0.40 8.17 122 ILE B C 1
ATOM 4271 O O A ILE B 1 145 ? 55.337 33.746 49.405 0.60 8.31 122 ILE B O 1
ATOM 4272 O O B ILE B 1 145 ? 55.603 33.742 49.087 0.40 11.10 122 ILE B O 1
ATOM 4281 N N . ALA B 1 146 ? 54.725 31.679 48.775 1.00 8.20 123 ALA B N 1
ATOM 4282 C CA . ALA B 1 146 ? 55.428 31.083 49.942 1.00 9.11 123 ALA B CA 1
ATOM 4283 C C . ALA B 1 146 ? 56.946 31.186 49.757 1.00 10.43 123 ALA B C 1
ATOM 4284 O O . ALA B 1 146 ? 57.471 30.865 48.667 1.00 11.05 123 ALA B O 1
ATOM 4286 N N . LEU B 1 147 ? 57.622 31.607 50.827 1.00 9.31 124 LEU B N 1
ATOM 4287 C CA . LEU B 1 147 ? 59.074 31.852 50.768 1.00 8.62 124 LEU B CA 1
ATOM 4288 C C . LEU B 1 147 ? 59.836 30.846 51.614 1.00 9.40 124 LEU B C 1
ATOM 4289 O O . LEU B 1 147 ? 59.325 30.388 52.644 1.00 11.89 124 LEU B O 1
ATOM 4294 N N . TYR B 1 148 ? 61.084 30.533 51.199 1.00 9.89 125 TYR B N 1
ATOM 4295 C CA . TYR B 1 148 ? 62.003 29.914 52.147 1.00 9.34 125 TYR B CA 1
ATOM 4296 C C . TYR B 1 148 ? 63.213 30.773 52.309 1.00 11.69 125 TYR B C 1
ATOM 4297 O O . TYR B 1 148 ? 63.593 31.528 51.397 1.00 12.97 125 TYR B O 1
ATOM 4306 N N . VAL B 1 149 ? 63.799 30.694 53.494 1.00 10.54 126 VAL B N 1
ATOM 4307 C CA . VAL B 1 149 ? 64.941 31.531 53.816 1.00 9.97 126 VAL B CA 1
ATOM 4308 C C . VAL B 1 149 ? 66.093 30.691 54.319 1.00 11.47 126 VAL B C 1
ATOM 4309 O O . VAL B 1 149 ? 65.908 29.539 54.723 1.00 11.59 126 VAL B O 1
ATOM 4313 N N . HIS B 1 150 ? 67.304 31.245 54.213 1.00 12.26 127 HIS B N 1
ATOM 4314 C CA . HIS B 1 150 ? 68.504 30.585 54.723 1.00 10.95 127 HIS B CA 1
ATOM 4315 C C . HIS B 1 150 ? 68.749 30.742 56.214 1.00 14.93 127 HIS B C 1
ATOM 4316 O O . HIS B 1 150 ? 68.646 31.837 56.764 1.00 16.07 127 HIS B O 1
ATOM 4323 N N . THR B 1 151 ? 69.123 29.635 56.854 1.00 12.27 128 THR B N 1
ATOM 4324 C CA . THR B 1 151 ? 69.621 29.656 58.217 1.00 14.73 128 THR B CA 1
ATOM 4325 C C . THR B 1 151 ? 70.851 28.791 58.323 1.00 11.37 128 THR B C 1
ATOM 4326 O O . THR B 1 151 ? 71.020 27.784 57.567 1.00 12.01 128 THR B O 1
ATOM 4330 N N . ASP B 1 152 ? 71.738 29.152 59.242 1.00 13.36 129 ASP B N 1
ATOM 4331 C CA . ASP B 1 152 ? 72.969 28.401 59.380 1.00 15.67 129 ASP B CA 1
ATOM 4332 C C . ASP B 1 152 ? 73.565 28.526 60.772 1.00 15.40 129 ASP B C 1
ATOM 4333 O O . ASP B 1 152 ? 73.008 29.211 61.667 1.00 18.75 129 ASP B O 1
ATOM 4338 N N . GLY B 1 153 ? 74.687 27.863 60.972 1.00 16.06 130 GLY B N 1
ATOM 4339 C CA . GLY B 1 153 ? 75.342 27.866 62.273 1.00 17.04 130 GLY B CA 1
ATOM 4340 C C . GLY B 1 153 ? 76.487 26.898 62.252 1.00 14.90 130 GLY B C 1
ATOM 4341 O O . GLY B 1 153 ? 76.570 26.064 61.367 1.00 17.83 130 GLY B O 1
ATOM 4342 N N . ALA B 1 154 ? 77.385 27.010 63.231 1.00 15.07 131 ALA B N 1
ATOM 4343 C CA . ALA B 1 154 ? 78.576 26.155 63.248 1.00 17.98 131 ALA B CA 1
ATOM 4344 C C . ALA B 1 154 ? 78.300 24.748 63.827 1.00 18.19 131 ALA B C 1
ATOM 4345 O O . ALA B 1 154 ? 79.052 23.797 63.564 1.00 17.33 131 ALA B O 1
ATOM 4347 N N . ASP B 1 155 ? 77.213 24.604 64.600 1.00 17.16 132 ASP B N 1
ATOM 4348 C CA . ASP B 1 155 ? 76.862 23.279 65.112 1.00 13.27 132 ASP B CA 1
ATOM 4349 C C . ASP B 1 155 ? 75.332 23.153 65.161 1.00 14.68 132 ASP B C 1
ATOM 4350 O O . ASP B 1 155 ? 74.628 24.111 64.780 1.00 17.19 132 ASP B O 1
ATOM 4355 N N . GLU B 1 156 ? 74.809 22.002 65.611 1.00 14.91 133 GLU B N 1
ATOM 4356 C CA . GLU B 1 156 ? 73.389 21.745 65.439 1.00 14.54 133 GLU B CA 1
ATOM 4357 C C . GLU B 1 156 ? 72.557 22.662 66.338 1.00 14.38 133 GLU B C 1
ATOM 4358 O O . GLU B 1 156 ? 71.425 22.991 65.988 1.00 14.87 133 GLU B O 1
ATOM 4364 N N . VAL B 1 157 ? 73.107 23.086 67.478 1.00 16.54 134 VAL B N 1
ATOM 4365 C CA . VAL B 1 157 ? 72.356 24.020 68.333 1.00 15.36 134 VAL B CA 1
ATOM 4366 C C . VAL B 1 157 ? 72.285 25.405 67.713 1.00 15.54 134 VAL B C 1
ATOM 4367 O O . VAL B 1 157 ? 71.221 26.023 67.731 1.00 16.52 134 VAL B O 1
ATOM 4371 N N . GLU B 1 158 ? 73.381 25.887 67.119 1.00 15.97 135 GLU B N 1
ATOM 4372 C CA . GLU B 1 158 ? 73.317 27.177 66.436 1.00 15.74 135 GLU B CA 1
ATOM 4373 C C . GLU B 1 158 ? 72.310 27.154 65.306 1.00 15.51 135 GLU B C 1
ATOM 4374 O O . GLU B 1 158 ? 71.583 28.118 65.118 1.00 16.23 135 GLU B O 1
ATOM 4380 N N . VAL B 1 159 ? 72.295 26.077 64.506 1.00 13.20 136 VAL B N 1
ATOM 4381 C CA . VAL B 1 159 ? 71.341 25.971 63.413 1.00 11.25 136 VAL B CA 1
ATOM 4382 C C . VAL B 1 159 ? 69.898 25.946 63.930 1.00 15.26 136 VAL B C 1
ATOM 4383 O O . VAL B 1 159 ? 69.021 26.603 63.395 1.00 15.16 136 VAL B O 1
ATOM 4387 N N . GLU B 1 160 ? 69.670 25.176 64.983 1.00 11.77 137 GLU B N 1
ATOM 4388 C CA . GLU B 1 160 ? 68.353 25.096 65.589 1.00 14.59 137 GLU B CA 1
ATOM 4389 C C . GLU B 1 160 ? 67.901 26.480 66.006 1.00 12.90 137 GLU B C 1
ATOM 4390 O O . GLU B 1 160 ? 66.764 26.887 65.732 1.00 16.49 137 GLU B O 1
ATOM 4396 N N . ASP B 1 161 ? 68.774 27.201 66.708 1.00 14.87 138 ASP B N 1
ATOM 4397 C CA . ASP B 1 161 ? 68.395 28.555 67.142 1.00 17.29 138 ASP B CA 1
ATOM 4398 C C . ASP B 1 161 ? 68.123 29.513 65.967 1.00 19.11 138 ASP B C 1
ATOM 4399 O O . ASP B 1 161 ? 67.164 30.302 66.021 1.00 18.16 138 ASP B O 1
ATOM 4404 N N . SER B 1 162 ? 68.977 29.489 64.937 1.00 16.08 139 SER B N 1
ATOM 4405 C CA . SER B 1 162 ? 68.772 30.322 63.758 1.00 13.20 139 SER B CA 1
ATOM 4406 C C . SER B 1 162 ? 67.432 29.994 63.083 1.00 14.99 139 SER B C 1
ATOM 4407 O O . SER B 1 162 ? 66.651 30.885 62.696 1.00 16.28 139 SER B O 1
ATOM 4410 N N . ALA B 1 163 ? 67.170 28.705 62.900 1.00 15.84 140 ALA B N 1
ATOM 4411 C CA . ALA B 1 163 ? 65.906 28.272 62.296 1.00 12.70 140 ALA B CA 1
ATOM 4412 C C . ALA B 1 163 ? 64.717 28.740 63.124 1.00 13.71 140 ALA B C 1
ATOM 4413 O O . ALA B 1 163 ? 63.716 29.198 62.564 1.00 15.33 140 ALA B O 1
ATOM 4415 N N . ARG B 1 164 ? 64.801 28.581 64.451 1.00 15.21 141 ARG B N 1
ATOM 4416 C CA . ARG B 1 164 ? 63.691 28.960 65.312 1.00 12.36 141 ARG B CA 1
ATOM 4417 C C . ARG B 1 164 ? 63.414 30.455 65.168 1.00 14.39 141 ARG B C 1
ATOM 4418 O O . ARG B 1 164 ? 62.264 30.863 65.113 1.00 18.42 141 ARG B O 1
ATOM 4426 N N . ALA B 1 165 ? 64.455 31.254 65.025 1.00 15.85 142 ALA B N 1
ATOM 4427 C CA . ALA B 1 165 ? 64.267 32.707 64.906 1.00 16.81 142 ALA B CA 1
ATOM 4428 C C . ALA B 1 165 ? 63.550 33.052 63.597 1.00 17.97 142 ALA B C 1
ATOM 4429 O O . ALA B 1 165 ? 62.724 33.950 63.567 1.00 21.15 142 ALA B O 1
ATOM 4431 N N . LYS B 1 166 ? 63.867 32.322 62.521 1.00 15.33 143 LYS B N 1
ATOM 4432 C CA . LYS B 1 166 ? 63.147 32.544 61.253 1.00 15.52 143 LYS B CA 1
ATOM 4433 C C . LYS B 1 166 ? 61.697 32.066 61.349 1.00 16.83 143 LYS B C 1
ATOM 4434 O O . LYS B 1 166 ? 60.803 32.673 60.768 1.00 15.59 143 LYS B O 1
ATOM 4440 N N . MET B 1 167 ? 61.452 30.952 62.030 1.00 15.41 144 MET B N 1
ATOM 4441 C CA . MET B 1 167 ? 60.086 30.483 62.198 1.00 13.06 144 MET B CA 1
ATOM 4442 C C . MET B 1 167 ? 59.257 31.526 62.980 1.00 17.89 144 MET B C 1
ATOM 4443 O O . MET B 1 167 ? 58.065 31.714 62.708 1.00 17.09 144 MET B O 1
ATOM 4448 N N . GLU B 1 168 ? 59.878 32.183 63.950 1.00 14.66 145 GLU B N 1
ATOM 4449 C CA . GLU B 1 168 ? 59.188 33.176 64.758 1.00 14.49 145 GLU B CA 1
ATOM 4450 C C . GLU B 1 168 ? 58.852 34.410 63.950 1.00 17.64 145 GLU B C 1
ATOM 4451 O O . GLU B 1 168 ? 57.949 35.175 64.332 1.00 20.64 145 GLU B O 1
ATOM 4457 N N . GLU B 1 169 ? 59.573 34.628 62.855 1.00 17.64 146 GLU B N 1
ATOM 4458 C CA . GLU B 1 169 ? 59.264 35.704 61.921 1.00 16.86 146 GLU B CA 1
ATOM 4459 C C . GLU B 1 169 ? 58.161 35.320 60.935 1.00 16.59 146 GLU B C 1
ATOM 4460 O O . GLU B 1 169 ? 57.726 36.169 60.155 1.00 18.79 146 GLU B O 1
ATOM 4466 N N . GLY B 1 170 ? 57.734 34.058 60.961 1.00 13.84 147 GLY B N 1
ATOM 4467 C CA . GLY B 1 170 ? 56.637 33.628 60.104 1.00 13.96 147 GLY B CA 1
ATOM 4468 C C . GLY B 1 170 ? 57.054 32.775 58.915 1.00 12.71 147 GLY B C 1
ATOM 4469 O O . GLY B 1 170 ? 56.197 32.363 58.139 1.00 13.91 147 GLY B O 1
ATOM 4470 N N . TYR B 1 171 ? 58.343 32.443 58.793 1.00 13.71 148 TYR B N 1
ATOM 4471 C CA . TYR B 1 171 ? 58.788 31.547 57.716 1.00 11.92 148 TYR B CA 1
ATOM 4472 C C . TYR B 1 171 ? 58.412 30.095 58.014 1.00 12.82 148 TYR B C 1
ATOM 4473 O O . TYR B 1 171 ? 58.590 29.628 59.136 1.00 15.20 148 TYR B O 1
ATOM 4482 N N . GLN B 1 172 ? 57.762 29.448 57.056 1.00 10.41 149 GLN B N 1
ATOM 4483 C CA . GLN B 1 172 ? 57.305 28.057 57.207 1.00 9.61 149 GLN B CA 1
ATOM 4484 C C . GLN B 1 172 ? 58.160 27.048 56.485 1.00 12.64 149 GLN B C 1
ATOM 4485 O O . GLN B 1 172 ? 57.885 25.842 56.555 1.00 11.08 149 GLN B O 1
ATOM 4491 N N . TYR B 1 173 ? 59.181 27.554 55.768 1.00 10.31 150 TYR B N 1
ATOM 4492 C CA . TYR B 1 173 ? 60.106 26.732 54.980 1.00 9.55 150 TYR B CA 1
ATOM 4493 C C . TYR B 1 173 ? 61.476 27.307 55.217 1.00 11.43 150 TYR B C 1
ATOM 4494 O O . TYR B 1 173 ? 61.663 28.502 55.015 1.00 11.79 150 TYR B O 1
ATOM 4503 N N . ILE B 1 174 ? 62.432 26.455 55.612 1.00 10.14 151 ILE B N 1
ATOM 4504 C CA . ILE B 1 174 ? 63.716 26.955 56.094 1.00 11.93 151 ILE B CA 1
ATOM 4505 C C . ILE B 1 174 ? 64.801 26.085 55.500 1.00 9.96 151 ILE B C 1
ATOM 4506 O O . ILE B 1 174 ? 64.734 24.859 55.623 1.00 14.24 151 ILE B O 1
ATOM 4511 N N . ARG B 1 175 ? 65.802 26.702 54.851 1.00 9.43 152 ARG B N 1
ATOM 4512 C CA . ARG B 1 175 ? 66.996 25.992 54.345 1.00 10.19 152 ARG B CA 1
ATOM 4513 C C . ARG B 1 175 ? 67.996 25.979 55.492 1.00 14.82 152 ARG B C 1
ATOM 4514 O O . ARG B 1 175 ? 68.330 27.045 56.051 1.00 14.51 152 ARG B O 1
ATOM 4522 N N . CYS B 1 176 ? 68.450 24.790 55.892 1.00 11.93 153 CYS B N 1
ATOM 4523 C CA . CYS B 1 176 ? 69.358 24.665 57.038 1.00 10.36 153 CYS B CA 1
ATOM 4524 C C . CYS B 1 176 ? 70.697 24.119 56.607 1.00 10.91 153 CYS B C 1
ATOM 4525 O O . CYS B 1 176 ? 70.763 22.989 56.080 1.00 12.16 153 CYS B O 1
ATOM 4528 N N . GLN B 1 177 ? 71.745 24.908 56.869 1.00 9.90 154 GLN B N 1
ATOM 4529 C CA . GLN B 1 177 ? 73.122 24.506 56.545 1.00 10.08 154 GLN B CA 1
ATOM 4530 C C . GLN B 1 177 ? 73.949 24.593 57.799 1.00 16.27 154 GLN B C 1
ATOM 4531 O O . GLN B 1 177 ? 73.663 25.432 58.646 1.00 14.54 154 GLN B O 1
ATOM 4537 N N . MET B 1 178 ? 74.984 23.763 57.911 1.00 12.80 155 MET B N 1
ATOM 4538 C CA . MET B 1 178 ? 75.829 23.791 59.105 1.00 12.78 155 MET B CA 1
ATOM 4539 C C . MET B 1 178 ? 77.300 23.869 58.687 1.00 14.16 155 MET B C 1
ATOM 4540 O O . MET B 1 178 ? 77.734 23.059 57.858 1.00 18.56 155 MET B O 1
ATOM 4545 N N . GLY B 1 179 ? 78.064 24.822 59.231 1.00 15.11 156 GLY B N 1
ATOM 4546 C CA . GLY B 1 179 ? 79.465 24.952 58.847 1.00 16.94 156 GLY B CA 1
ATOM 4547 C C . GLY B 1 179 ? 79.600 25.246 57.357 1.00 20.24 156 GLY B C 1
ATOM 4548 O O . GLY B 1 179 ? 78.661 25.767 56.737 1.00 21.03 156 GLY B O 1
ATOM 4549 N N . MET B 1 180 ? 80.787 25.061 56.784 1.00 16.19 157 MET B N 1
ATOM 4550 C CA . MET B 1 180 ? 80.879 25.164 55.349 1.00 15.59 157 MET B CA 1
ATOM 4551 C C . MET B 1 180 ? 81.412 23.840 54.814 1.00 13.15 157 MET B C 1
ATOM 4552 O O . MET B 1 180 ? 82.603 23.730 54.492 1.00 12.10 157 MET B O 1
ATOM 4557 N N . TYR B 1 181 ? 80.491 22.975 54.475 1.00 10.86 158 TYR B N 1
ATOM 4558 C CA . TYR B 1 181 ? 80.828 21.694 53.856 1.00 10.52 158 TYR B CA 1
ATOM 4559 C C . TYR B 1 181 ? 82.013 20.982 54.516 1.00 11.66 158 TYR B C 1
ATOM 4560 O O . TYR B 1 181 ? 82.893 20.447 53.835 1.00 11.46 158 TYR B O 1
ATOM 4569 N N . GLY B 1 182 ? 81.976 20.904 55.843 1.00 11.95 159 GLY B N 1
ATOM 4570 C CA . GLY B 1 182 ? 82.989 20.148 56.603 1.00 11.04 159 GLY B CA 1
ATOM 4571 C C . GLY B 1 182 ? 84.223 20.955 56.969 1.00 12.27 159 GLY B C 1
ATOM 4572 O O . GLY B 1 182 ? 85.048 20.490 57.747 1.00 15.56 159 GLY B O 1
ATOM 4573 N N . GLY B 1 183 ? 84.383 22.142 56.356 1.00 11.26 160 GLY B N 1
ATOM 4574 C CA . GLY B 1 183 ? 85.406 23.097 56.746 1.00 13.65 160 GLY B CA 1
ATOM 4575 C C . GLY B 1 183 ? 84.830 24.341 57.405 1.00 17.95 160 GLY B C 1
ATOM 4576 O O . GLY B 1 183 ? 83.691 24.340 57.885 1.00 16.77 160 GLY B O 1
ATOM 4577 N N . ALA B 1 184 ? 85.705 25.309 57.566 1.00 15.76 161 ALA B N 1
ATOM 4578 C CA . ALA B 1 184 ? 85.430 26.580 58.208 1.00 18.28 161 ALA B CA 1
ATOM 4579 C C . ALA B 1 184 ? 85.282 27.777 57.271 1.00 21.43 161 ALA B C 1
ATOM 4580 O O . ALA B 1 184 ? 85.197 28.923 57.746 1.00 21.13 161 ALA B O 1
ATOM 4582 N N . GLY B 1 185 ? 85.352 27.535 55.968 1.00 16.79 162 GLY B N 1
ATOM 4583 C CA . GLY B 1 185 ? 85.397 28.646 55.041 1.00 16.26 162 GLY B CA 1
ATOM 4584 C C . GLY B 1 185 ? 86.744 29.347 54.991 1.00 16.00 162 GLY B C 1
ATOM 4585 O O . GLY B 1 185 ? 86.845 30.499 54.490 1.00 21.59 162 GLY B O 1
ATOM 4586 N N . THR B 1 186 ? 87.810 28.687 55.457 1.00 16.36 163 THR B N 1
ATOM 4587 C CA . THR B 1 186 ? 89.150 29.229 55.456 1.00 15.51 163 THR B CA 1
ATOM 4588 C C . THR B 1 186 ? 90.117 28.338 54.656 1.00 16.53 163 THR B C 1
ATOM 4589 O O . THR B 1 186 ? 89.712 27.336 54.062 1.00 17.32 163 THR B O 1
ATOM 4593 N N . ASP B 1 187 ? 91.405 28.680 54.671 1.00 15.09 164 ASP B N 1
ATOM 4594 C CA . ASP B 1 187 ? 92.416 27.954 53.923 1.00 18.21 164 ASP B CA 1
ATOM 4595 C C . ASP B 1 187 ? 92.977 26.770 54.679 1.00 18.17 164 ASP B C 1
ATOM 4596 O O . ASP B 1 187 ? 93.940 26.152 54.263 1.00 21.09 164 ASP B O 1
ATOM 4601 N N . ASP B 1 188 ? 92.395 26.449 55.819 1.00 16.77 165 ASP B N 1
ATOM 4602 C CA . ASP B 1 188 ? 92.986 25.401 56.617 1.00 18.83 165 ASP B CA 1
ATOM 4603 C C . ASP B 1 188 ? 91.915 24.670 57.443 1.00 16.73 165 ASP B C 1
ATOM 4604 O O . ASP B 1 188 ? 90.853 25.226 57.750 1.00 20.26 165 ASP B O 1
ATOM 4609 N N . LEU B 1 189 ? 92.109 23.362 57.603 1.00 13.80 166 LEU B N 1
ATOM 4610 C CA . LEU B 1 189 ? 91.122 22.551 58.343 1.00 14.02 166 LEU B CA 1
ATOM 4611 C C . LEU B 1 189 ? 91.497 22.224 59.795 1.00 11.94 166 LEU B C 1
ATOM 4612 O O . LEU B 1 189 ? 90.716 21.588 60.509 1.00 13.47 166 LEU B O 1
ATOM 4617 N N . ARG B 1 190 ? 92.678 22.617 60.248 1.00 12.82 167 ARG B N 1
ATOM 4618 C CA . ARG B 1 190 ? 93.166 22.118 61.533 1.00 11.40 167 ARG B CA 1
ATOM 4619 C C . ARG B 1 190 ? 92.351 22.680 62.704 1.00 10.61 167 ARG B C 1
ATOM 4620 O O . ARG B 1 190 ? 92.054 21.951 63.632 1.00 12.53 167 ARG B O 1
ATOM 4628 N N . LEU B 1 191 ? 92.025 23.985 62.677 1.00 13.57 168 LEU B N 1
ATOM 4629 C CA . LEU B 1 191 ? 91.271 24.583 63.770 1.00 12.57 168 LEU B CA 1
ATOM 4630 C C . LEU B 1 191 ? 89.879 23.968 63.901 1.00 17.43 168 LEU B C 1
ATOM 4631 O O . LEU B 1 191 ? 89.467 23.615 64.993 1.00 15.68 168 LEU B O 1
ATOM 4636 N N A ILE B 1 192 ? 89.152 23.823 62.795 0.42 14.36 169 ILE B N 1
ATOM 4637 N N B ILE B 1 192 ? 89.169 23.820 62.784 0.58 13.93 169 ILE B N 1
ATOM 4638 C CA A ILE B 1 192 ? 87.821 23.237 62.914 0.42 13.80 169 ILE B CA 1
ATOM 4639 C CA B ILE B 1 192 ? 87.837 23.247 62.862 0.58 13.85 169 ILE B CA 1
ATOM 4640 C C A ILE B 1 192 ? 87.884 21.758 63.276 0.42 14.66 169 ILE B C 1
ATOM 4641 C C B ILE B 1 192 ? 87.884 21.774 63.258 0.58 14.54 169 ILE B C 1
ATOM 4642 O O A ILE B 1 192 ? 87.049 21.270 64.046 0.42 14.57 169 ILE B O 1
ATOM 4643 O O B ILE B 1 192 ? 87.047 21.312 64.045 0.58 14.40 169 ILE B O 1
ATOM 4652 N N . ALA B 1 193 ? 88.889 21.049 62.766 1.00 14.03 170 ALA B N 1
ATOM 4653 C CA . ALA B 1 193 ? 89.102 19.656 63.200 1.00 15.30 170 ALA B CA 1
ATOM 4654 C C . ALA B 1 193 ? 89.264 19.570 64.707 1.00 17.03 170 ALA B C 1
ATOM 4655 O O . ALA B 1 193 ? 88.656 18.711 65.331 1.00 14.77 170 ALA B O 1
ATOM 4657 N N . ASN B 1 194 ? 90.050 20.458 65.312 1.00 14.42 171 ASN B N 1
ATOM 4658 C CA . ASN B 1 194 ? 90.205 20.418 66.753 1.00 15.33 171 ASN B CA 1
ATOM 4659 C C . ASN B 1 194 ? 88.892 20.755 67.462 1.00 15.78 171 ASN B C 1
ATOM 4660 O O . ASN B 1 194 ? 88.549 20.127 68.473 1.00 17.68 171 ASN B O 1
ATOM 4665 N N . ARG B 1 195 ? 88.144 21.730 66.951 1.00 15.11 172 ARG B N 1
ATOM 4666 C CA . ARG B 1 195 ? 86.809 21.997 67.512 1.00 16.15 172 ARG B CA 1
ATOM 4667 C C . ARG B 1 195 ? 85.917 20.726 67.464 1.00 19.36 172 ARG B C 1
ATOM 4668 O O . ARG B 1 195 ? 85.184 20.400 68.420 1.00 20.05 172 ARG B O 1
ATOM 4676 N N . MET B 1 196 ? 85.979 20.005 66.347 1.00 17.43 173 MET B N 1
ATOM 4677 C CA . MET B 1 196 ? 85.204 18.767 66.224 1.00 15.93 173 MET B CA 1
ATOM 4678 C C . MET B 1 196 ? 85.668 17.694 67.207 1.00 21.55 173 MET B C 1
ATOM 4679 O O . MET B 1 196 ? 84.834 17.042 67.821 1.00 22.29 173 MET B O 1
ATOM 4684 N N . VAL B 1 197 ? 86.977 17.519 67.363 1.00 18.37 174 VAL B N 1
ATOM 4685 C CA . VAL B 1 197 ? 87.489 16.584 68.367 1.00 22.05 174 VAL B CA 1
ATOM 4686 C C . VAL B 1 197 ? 86.905 16.906 69.728 1.00 23.72 174 VAL B C 1
ATOM 4687 O O . VAL B 1 197 ? 86.441 16.005 70.450 1.00 25.28 174 VAL B O 1
ATOM 4691 N N . LYS B 1 198 ? 86.964 18.177 70.111 1.00 21.79 175 LYS B N 1
ATOM 4692 C CA . LYS B 1 198 ? 86.515 18.589 71.444 1.00 25.28 175 LYS B CA 1
ATOM 4693 C C . LYS B 1 198 ? 85.005 18.373 71.645 1.00 27.01 175 LYS B C 1
ATOM 4694 O O . LYS B 1 198 ? 84.534 18.086 72.777 1.00 26.72 175 LYS B O 1
ATOM 4700 N N . ALA B 1 199 ? 84.254 18.481 70.548 1.00 21.38 176 ALA B N 1
ATOM 4701 C CA . ALA B 1 199 ? 82.795 18.358 70.589 1.00 25.68 176 ALA B CA 1
ATOM 4702 C C . ALA B 1 199 ? 82.366 16.891 70.453 1.00 24.64 176 ALA B C 1
ATOM 4703 O O . ALA B 1 199 ? 81.166 16.587 70.471 1.00 27.14 176 ALA B O 1
ATOM 4705 N N . LYS B 1 200 ? 83.354 16.010 70.305 1.00 22.42 177 LYS B N 1
ATOM 4706 C CA . LYS B 1 200 ? 83.136 14.591 69.983 1.00 25.62 177 LYS B CA 1
ATOM 4707 C C . LYS B 1 200 ? 82.333 14.373 68.691 1.00 28.61 177 LYS B C 1
ATOM 4708 O O . LYS B 1 200 ? 81.477 13.480 68.629 1.00 29.09 177 LYS B O 1
ATOM 4714 N N . ASN B 1 201 ? 82.578 15.210 67.683 1.00 23.34 178 ASN B N 1
ATOM 4715 C CA . ASN B 1 201 ? 81.903 15.079 66.404 1.00 22.14 178 ASN B CA 1
ATOM 4716 C C . ASN B 1 201 ? 82.866 14.528 65.340 1.00 17.03 178 ASN B C 1
ATOM 4717 O O . ASN B 1 201 ? 84.069 14.434 65.552 1.00 21.87 178 ASN B O 1
ATOM 4722 N N . ILE B 1 202 ? 82.331 14.240 64.175 1.00 16.84 179 ILE B N 1
ATOM 4723 C CA . ILE B 1 202 ? 83.150 13.760 63.073 1.00 16.42 179 ILE B CA 1
ATOM 4724 C C . ILE B 1 202 ? 84.130 14.856 62.665 1.00 16.89 179 ILE B C 1
ATOM 4725 O O . ILE B 1 202 ? 83.746 16.020 62.601 1.00 19.86 179 ILE B O 1
ATOM 4730 N N . GLN B 1 203 ? 85.370 14.497 62.350 1.00 15.37 180 GLN B N 1
ATOM 4731 C CA . GLN B 1 203 ? 86.410 15.481 62.094 1.00 13.37 180 GLN B CA 1
ATOM 4732 C C . GLN B 1 203 ? 86.816 15.416 60.636 1.00 12.14 180 GLN B C 1
ATOM 4733 O O . GLN B 1 203 ? 86.886 14.320 60.056 1.00 14.40 180 GLN B O 1
ATOM 4739 N N . PRO B 1 204 ? 87.153 16.574 60.059 1.00 10.94 181 PRO B N 1
ATOM 4740 C CA . PRO B 1 204 ? 87.745 16.581 58.718 1.00 10.69 181 PRO B CA 1
ATOM 4741 C C . PRO B 1 204 ? 89.159 16.044 58.790 1.00 12.32 181 PRO B C 1
ATOM 4742 O O . PRO B 1 204 ? 89.806 15.942 59.854 1.00 16.50 181 PRO B O 1
ATOM 4746 N N . LYS B 1 205 ? 89.613 15.660 57.600 1.00 12.88 182 LYS B N 1
ATOM 4747 C CA . LYS B 1 205 ? 90.914 15.056 57.425 1.00 12.68 182 LYS B CA 1
ATOM 4748 C C . LYS B 1 205 ? 92.081 16.019 57.548 1.00 16.57 182 LYS B C 1
ATOM 4749 O O . LYS B 1 205 ? 91.922 17.213 57.441 1.00 16.57 182 LYS B O 1
ATOM 4755 N N . ARG B 1 206 ? 93.263 15.476 57.805 1.00 11.52 183 ARG B N 1
ATOM 4756 C CA . ARG B 1 206 ? 94.498 16.243 57.749 1.00 11.01 183 ARG B CA 1
ATOM 4757 C C . ARG B 1 206 ? 94.951 16.349 56.299 1.00 13.66 183 ARG B C 1
ATOM 4758 O O . ARG B 1 206 ? 94.864 15.382 55.571 1.00 12.91 183 ARG B O 1
ATOM 4766 N N . SER B 1 207 ? 95.407 17.538 55.906 1.00 11.89 184 SER B N 1
ATOM 4767 C CA . SER B 1 207 ? 95.953 17.838 54.570 1.00 11.03 184 SER B CA 1
ATOM 4768 C C . SER B 1 207 ? 97.421 17.417 54.464 1.00 12.84 184 SER B C 1
ATOM 4769 O O . SER B 1 207 ? 98.110 17.207 55.492 1.00 12.79 184 SER B O 1
ATOM 4772 N N . PRO B 1 208 ? 97.930 17.340 53.219 1.00 13.53 185 PRO B N 1
ATOM 4773 C CA . PRO B 1 208 ? 99.376 17.133 52.996 1.00 11.97 185 PRO B CA 1
ATOM 4774 C C . PRO B 1 208 ? 100.182 18.260 53.602 1.00 14.80 185 PRO B C 1
ATOM 4775 O O . PRO B 1 208 ? 99.640 19.307 54.020 1.00 14.98 185 PRO B O 1
ATOM 4779 N N . ARG B 1 209 ? 101.484 18.021 53.709 1.00 12.74 186 ARG B N 1
ATOM 4780 C CA . ARG B 1 209 ? 102.356 18.959 54.406 1.00 15.73 186 ARG B CA 1
ATOM 4781 C C . ARG B 1 209 ? 102.528 20.311 53.719 1.00 14.77 186 ARG B C 1
ATOM 4782 O O . ARG B 1 209 ? 102.890 21.285 54.392 1.00 22.62 186 ARG B O 1
ATOM 4790 N N . THR B 1 210 ? 102.251 20.395 52.418 1.00 13.67 187 THR B N 1
ATOM 4791 C CA . THR B 1 210 ? 102.096 21.701 51.809 1.00 21.13 187 THR B CA 1
ATOM 4792 C C . THR B 1 210 ? 100.887 21.574 50.917 1.00 19.86 187 THR B C 1
ATOM 4793 O O . THR B 1 210 ? 100.508 20.469 50.517 1.00 20.45 187 THR B O 1
ATOM 4797 N N . LYS B 1 211 ? 100.224 22.691 50.657 1.00 16.52 188 LYS B N 1
ATOM 4798 C CA . LYS B 1 211 ? 99.008 22.608 49.865 1.00 14.53 188 LYS B CA 1
ATOM 4799 C C . LYS B 1 211 ? 98.707 23.971 49.182 1.00 14.16 188 LYS B C 1
ATOM 4800 O O . LYS B 1 211 ? 99.149 25.035 49.662 1.00 15.71 188 LYS B O 1
ATOM 4806 N N . ALA B 1 212 ? 97.955 23.913 48.088 1.00 13.49 189 ALA B N 1
ATOM 4807 C CA . ALA B 1 212 ? 97.652 25.086 47.269 1.00 12.11 189 ALA B CA 1
ATOM 4808 C C . ALA B 1 212 ? 96.678 26.013 47.973 1.00 11.53 189 ALA B C 1
ATOM 4809 O O . ALA B 1 212 ? 95.887 25.590 48.800 1.00 14.01 189 ALA B O 1
ATOM 4811 N N . PRO B 1 213 ? 96.720 27.310 47.641 1.00 11.00 190 PRO B N 1
ATOM 4812 C CA . PRO B 1 213 ? 95.742 28.233 48.215 1.00 13.47 190 PRO B CA 1
ATOM 4813 C C . PRO B 1 213 ? 94.303 27.870 47.825 1.00 10.87 190 PRO B C 1
ATOM 4814 O O . PRO B 1 213 ? 94.023 27.423 46.707 1.00 11.84 190 PRO B O 1
ATOM 4818 N N . GLY B 1 214 ? 93.365 28.078 48.745 1.00 12.31 191 GLY B N 1
ATOM 4819 C CA . GLY B 1 214 ? 91.981 27.849 48.417 1.00 12.55 191 GLY B CA 1
ATOM 4820 C C . GLY B 1 214 ? 91.160 27.844 49.682 1.00 10.56 191 GLY B C 1
ATOM 4821 O O . GLY B 1 214 ? 91.714 28.043 50.782 1.00 13.36 191 GLY B O 1
ATOM 4822 N N . ILE B 1 215 ? 89.860 27.636 49.516 1.00 10.74 192 ILE B N 1
ATOM 4823 C CA . ILE B 1 215 ? 88.963 27.543 50.654 1.00 9.28 192 ILE B CA 1
ATOM 4824 C C . ILE B 1 215 ? 88.759 26.040 50.852 1.00 7.98 192 ILE B C 1
ATOM 4825 O O . ILE B 1 215 ? 88.129 25.393 50.038 1.00 10.80 192 ILE B O 1
ATOM 4830 N N . TYR B 1 216 ? 89.328 25.511 51.931 1.00 9.12 193 TYR B N 1
ATOM 4831 C CA . TYR B 1 216 ? 89.360 24.044 52.149 1.00 8.96 193 TYR B CA 1
ATOM 4832 C C . TYR B 1 216 ? 88.085 23.564 52.842 1.00 11.13 193 TYR B C 1
ATOM 4833 O O . TYR B 1 216 ? 87.530 24.236 53.713 1.00 11.53 193 TYR B O 1
ATOM 4842 N N . PHE B 1 217 ? 87.622 22.406 52.398 1.00 8.35 194 PHE B N 1
ATOM 4843 C CA . PHE B 1 217 ? 86.426 21.774 52.973 1.00 7.03 194 PHE B CA 1
ATOM 4844 C C . PHE B 1 217 ? 86.659 20.279 52.981 1.00 11.46 194 PHE B C 1
ATOM 4845 O O . PHE B 1 217 ? 87.691 19.808 52.547 1.00 9.62 194 PHE B O 1
ATOM 4853 N N . ASP B 1 218 ? 85.722 19.537 53.546 1.00 11.64 195 ASP B N 1
ATOM 4854 C CA . ASP B 1 218 ? 85.861 18.075 53.638 1.00 9.52 195 ASP B CA 1
ATOM 4855 C C . ASP B 1 218 ? 84.582 17.351 53.273 1.00 10.85 195 ASP B C 1
ATOM 4856 O O . ASP B 1 218 ? 83.651 17.349 54.098 1.00 10.87 195 ASP B O 1
ATOM 4861 N N . PRO B 1 219 ? 84.450 16.874 52.034 1.00 10.94 196 PRO B N 1
ATOM 4862 C CA . PRO B 1 219 ? 83.179 16.279 51.631 1.00 9.64 196 PRO B CA 1
ATOM 4863 C C . PRO B 1 219 ? 82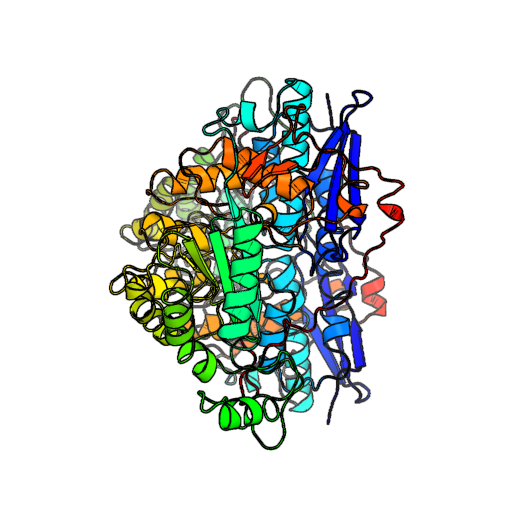.756 15.100 52.509 1.00 10.61 196 PRO B C 1
ATOM 4864 O O . PRO B 1 219 ? 81.541 14.874 52.651 1.00 11.23 196 PRO B O 1
ATOM 4868 N N . GLU B 1 220 ? 83.733 14.322 52.988 1.00 11.48 197 GLU B N 1
ATOM 4869 C CA . GLU B 1 220 ? 83.407 13.121 53.767 1.00 12.21 197 GLU B CA 1
ATOM 4870 C C . GLU B 1 220 ? 82.873 13.510 55.128 1.00 11.78 197 GLU B C 1
ATOM 4871 O O . GLU B 1 220 ? 81.839 12.990 55.572 1.00 13.37 197 GLU B O 1
ATOM 4877 N N . ALA B 1 221 ? 83.559 14.420 55.824 1.00 11.09 198 ALA B N 1
ATOM 4878 C CA . ALA B 1 221 ? 83.044 14.888 57.131 1.00 12.79 198 ALA B CA 1
ATOM 4879 C C . ALA B 1 221 ? 81.687 15.538 56.972 1.00 13.36 198 ALA B C 1
ATOM 4880 O O . ALA B 1 221 ? 80.804 15.344 57.795 1.00 14.12 198 ALA B O 1
ATOM 4882 N N . TYR B 1 222 ? 81.528 16.340 55.909 1.00 11.46 199 TYR B N 1
ATOM 4883 C CA . TYR B 1 222 ? 80.253 16.989 55.642 1.00 9.79 199 TYR B CA 1
ATOM 4884 C C . TYR B 1 222 ? 79.141 15.950 55.503 1.00 11.30 199 TYR B C 1
ATOM 4885 O O . TYR B 1 222 ? 78.116 16.017 56.215 1.00 11.33 199 TYR B O 1
ATOM 4894 N N . ALA B 1 223 ? 79.293 15.002 54.581 1.00 10.98 200 ALA B N 1
ATOM 4895 C CA . ALA B 1 223 ? 78.172 14.069 54.281 1.00 8.36 200 ALA B CA 1
ATOM 4896 C C . ALA B 1 223 ? 77.811 13.231 55.495 1.00 11.84 200 ALA B C 1
ATOM 4897 O O . ALA B 1 223 ? 76.624 12.952 55.760 1.00 13.16 200 ALA B O 1
ATOM 4899 N N . LYS B 1 224 ? 78.826 12.783 56.225 1.00 12.73 201 LYS B N 1
ATOM 4900 C CA . LYS B 1 224 ? 78.543 11.895 57.340 1.00 9.51 201 LYS B CA 1
ATOM 4901 C C . LYS B 1 224 ? 77.848 12.644 58.488 1.00 12.00 201 LYS B C 1
ATOM 4902 O O . LYS B 1 224 ? 7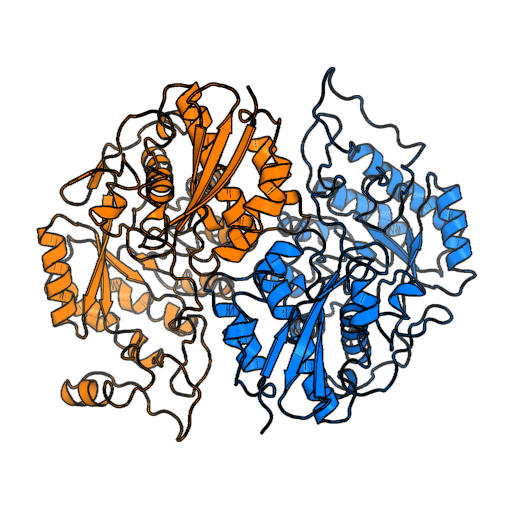7.248 11.997 59.355 1.00 15.50 201 LYS B O 1
ATOM 4908 N N A SER B 1 225 ? 77.977 13.986 58.508 0.62 11.06 202 SER B N 1
ATOM 4909 N N B SER B 1 225 ? 77.953 13.974 58.524 0.38 11.52 202 SER B N 1
ATOM 4910 C CA A SER B 1 225 ? 77.425 14.809 59.588 0.62 12.38 202 SER B CA 1
ATOM 4911 C CA B SER B 1 225 ? 77.382 14.718 59.641 0.38 12.25 202 SER B CA 1
ATOM 4912 C C A SER B 1 225 ? 75.960 15.203 59.372 0.62 13.95 202 SER B C 1
ATOM 4913 C C B SER B 1 225 ? 75.972 15.268 59.369 0.38 13.56 202 SER B C 1
ATOM 4914 O O A SER B 1 225 ? 75.257 15.516 60.319 0.62 12.60 202 SER B O 1
ATOM 4915 O O B SER B 1 225 ? 75.316 15.757 60.285 0.38 12.79 202 SER B O 1
ATOM 4920 N N . ILE B 1 226 ? 75.520 15.207 58.118 1.00 10.55 203 ILE B N 1
ATOM 4921 C CA . ILE B 1 226 ? 74.240 15.794 57.757 1.00 11.80 203 ILE B CA 1
ATOM 4922 C C . ILE B 1 226 ? 73.011 15.117 58.329 1.00 13.18 203 ILE B C 1
ATOM 4923 O O . ILE B 1 226 ? 72.115 15.794 58.843 1.00 12.07 203 ILE B O 1
ATOM 4928 N N . PRO B 1 227 ? 72.929 13.783 58.290 1.00 10.70 204 PRO B N 1
ATOM 4929 C CA . PRO B 1 227 ? 71.690 13.214 58.823 1.00 11.90 204 PRO B CA 1
ATOM 4930 C C . PRO B 1 227 ? 71.519 13.503 60.322 1.00 14.85 204 PRO B C 1
ATOM 4931 O O . PRO B 1 227 ? 70.391 13.643 60.765 1.00 14.46 204 PRO B O 1
ATOM 4935 N N . ARG B 1 228 ? 72.589 13.529 61.109 1.00 13.35 205 ARG B N 1
ATOM 4936 C CA . ARG B 1 228 ? 72.448 13.851 62.521 1.00 16.83 205 ARG B CA 1
ATOM 4937 C C . ARG B 1 228 ? 71.947 15.269 62.704 1.00 13.64 205 ARG B C 1
ATOM 4938 O O . ARG B 1 228 ? 71.145 15.511 63.611 1.00 14.68 205 ARG B O 1
ATOM 4946 N N . LEU B 1 229 ? 72.386 16.207 61.855 1.00 12.86 206 LEU B N 1
ATOM 4947 C CA . LEU B 1 229 ? 71.874 17.570 61.960 1.00 11.13 206 LEU B CA 1
ATOM 4948 C C . LEU B 1 229 ? 70.330 17.551 61.843 1.00 15.31 206 LEU B C 1
ATOM 4949 O O . LEU B 1 229 ? 69.628 18.167 62.646 1.00 12.91 206 LEU B O 1
ATOM 4954 N N . PHE B 1 230 ? 69.804 16.872 60.816 1.00 10.48 207 PHE B N 1
ATOM 4955 C CA . PHE B 1 230 ? 68.363 16.861 60.636 1.00 11.56 207 PHE B CA 1
ATOM 4956 C C . PHE B 1 230 ? 67.604 16.049 61.659 1.00 12.15 207 PHE B C 1
ATOM 4957 O O . PHE B 1 230 ? 66.460 16.386 61.981 1.00 12.84 207 PHE B O 1
ATOM 4965 N N . ASP B 1 231 ? 68.238 15.037 62.253 1.00 12.23 208 ASP B N 1
ATOM 4966 C CA . ASP B 1 231 ? 67.605 14.337 63.368 1.00 14.14 208 ASP B CA 1
ATOM 4967 C C . ASP B 1 231 ? 67.436 15.304 64.533 1.00 15.40 208 ASP B C 1
ATOM 4968 O O . ASP B 1 231 ? 66.385 15.342 65.167 1.00 14.92 208 ASP B O 1
ATOM 4973 N N . HIS B 1 232 ? 68.479 16.073 64.820 1.00 13.70 209 HIS B N 1
ATOM 4974 C CA . HIS B 1 232 ? 68.398 17.089 65.851 1.00 15.52 209 HIS B CA 1
ATOM 4975 C C . HIS B 1 232 ? 67.325 18.143 65.545 1.00 11.33 209 HIS B C 1
ATOM 4976 O O . HIS B 1 232 ? 66.555 18.519 66.434 1.00 13.28 209 HIS B O 1
ATOM 4983 N N . LEU B 1 233 ? 67.300 18.669 64.323 1.00 15.33 210 LEU B N 1
ATOM 4984 C CA . LEU B 1 233 ? 66.313 19.723 64.016 1.00 12.01 210 LEU B CA 1
ATOM 4985 C C . LEU B 1 233 ? 64.903 19.165 64.121 1.00 12.52 210 LEU B C 1
ATOM 4986 O O . LEU B 1 233 ? 64.014 19.853 64.595 1.00 12.81 210 LEU B O 1
ATOM 4991 N N . ARG B 1 234 ? 64.664 17.925 63.697 1.00 12.05 211 ARG B N 1
ATOM 4992 C CA . ARG B 1 234 ? 63.338 17.369 63.874 1.00 11.36 211 ARG B CA 1
ATOM 4993 C C . ARG B 1 234 ? 62.994 17.159 65.343 1.00 11.56 211 ARG B C 1
ATOM 4994 O O . ARG B 1 234 ? 61.861 17.376 65.780 1.00 14.42 211 ARG B O 1
ATOM 5002 N N A ASN B 1 235 ? 63.974 16.764 66.139 0.56 12.73 212 ASN B N 1
ATOM 5003 N N B ASN B 1 235 ? 63.980 16.758 66.128 0.44 12.71 212 ASN B N 1
ATOM 5004 C CA A ASN B 1 235 ? 63.683 16.535 67.539 0.56 13.54 212 ASN B CA 1
ATOM 5005 C CA B ASN B 1 235 ? 63.729 16.514 67.534 0.44 14.01 212 ASN B CA 1
ATOM 5006 C C A ASN B 1 235 ? 63.262 17.805 68.232 0.56 16.75 212 ASN B C 1
ATOM 5007 C C B ASN B 1 235 ? 63.285 17.786 68.231 0.44 16.64 212 ASN B C 1
ATOM 5008 O O A ASN B 1 235 ? 62.390 17.794 69.110 0.56 18.54 212 ASN B O 1
ATOM 5009 O O B ASN B 1 235 ? 62.399 17.763 69.093 0.44 18.17 212 ASN B O 1
ATOM 5018 N N . LYS B 1 236 ? 63.974 18.873 67.904 1.00 14.61 213 LYS B N 1
ATOM 5019 C CA . LYS B 1 236 ? 63.738 20.193 68.528 1.00 14.62 213 LYS B CA 1
ATOM 5020 C C . LYS B 1 236 ? 62.639 21.056 67.888 1.00 16.91 213 LYS B C 1
ATOM 5021 O O . LYS B 1 236 ? 62.024 21.851 68.583 1.00 17.68 213 LYS B O 1
ATOM 5027 N N . LEU B 1 237 ? 62.564 21.066 66.557 1.00 13.75 214 LEU B N 1
ATOM 5028 C CA . LEU B 1 237 ? 61.612 21.926 65.858 1.00 12.59 214 LEU B CA 1
ATOM 5029 C C . LEU B 1 237 ? 60.324 21.235 65.432 1.00 13.62 214 LEU B C 1
ATOM 5030 O O . LEU B 1 237 ? 59.309 21.922 65.167 1.00 17.04 214 LEU B O 1
ATOM 5035 N N . GLY B 1 238 ? 60.310 19.906 65.429 1.00 12.53 215 GLY B N 1
ATOM 5036 C CA . GLY B 1 238 ? 59.130 19.188 64.995 1.00 14.53 215 GLY B CA 1
ATOM 5037 C C . GLY B 1 238 ? 59.013 18.990 63.483 1.00 13.58 215 GLY B C 1
ATOM 5038 O O . GLY B 1 238 ? 59.881 19.409 62.708 1.00 11.62 215 GLY B O 1
ATOM 5039 N N . PHE B 1 239 ? 57.951 18.285 63.109 1.00 14.62 216 PHE B N 1
ATOM 5040 C CA . PHE B 1 239 ? 57.690 17.906 61.720 1.00 13.45 216 PHE B CA 1
ATOM 5041 C C . PHE B 1 239 ? 56.700 18.796 60.947 1.00 17.48 216 PHE B C 1
ATOM 5042 O O . PHE B 1 239 ? 56.417 18.563 59.746 1.00 20.38 216 PHE B O 1
ATOM 5050 N N . SER B 1 240 ? 56.157 19.810 61.603 1.00 15.18 217 SER B N 1
ATOM 5051 C CA . SER B 1 240 ? 55.252 20.704 60.899 1.00 18.26 217 SER B CA 1
ATOM 5052 C C . SER B 1 240 ? 56.001 21.605 59.937 1.00 23.00 217 SER B C 1
ATOM 5053 O O . SER B 1 240 ? 55.527 21.846 58.822 1.00 27.83 217 SER B O 1
ATOM 5056 N N . VAL B 1 241 ? 57.156 22.121 60.354 1.00 13.37 218 VAL B N 1
ATOM 5057 C CA . VAL B 1 241 ? 57.916 23.058 59.518 1.00 13.00 218 VAL B CA 1
ATOM 5058 C C . VAL B 1 241 ? 58.572 22.333 58.330 1.00 12.57 218 VAL B C 1
ATOM 5059 O O . VAL B 1 241 ? 58.895 21.148 58.408 1.00 13.20 218 VAL B O 1
ATOM 5063 N N . GLU B 1 242 ? 58.734 23.036 57.195 1.00 10.11 219 GLU B N 1
ATOM 5064 C CA . GLU B 1 242 ? 59.394 22.356 56.058 1.00 9.78 219 GLU B CA 1
ATOM 5065 C C . GLU B 1 242 ? 60.871 22.694 56.116 1.00 11.95 219 GLU B C 1
ATOM 5066 O O . GLU B 1 242 ? 61.199 23.852 56.292 1.00 12.47 219 GLU B O 1
ATOM 5072 N N . LEU B 1 243 ? 61.751 21.692 56.025 1.00 9.56 220 LEU B N 1
ATOM 5073 C CA . LEU B 1 243 ? 63.195 21.924 56.113 1.00 9.55 220 LEU B CA 1
ATOM 5074 C C . LEU B 1 243 ? 63.821 21.569 54.771 1.00 10.51 220 LEU B C 1
ATOM 5075 O O . LEU B 1 243 ? 63.433 20.543 54.163 1.00 10.41 220 LEU B O 1
ATOM 5080 N N . LEU B 1 244 ? 64.782 22.390 54.300 1.00 9.20 221 LEU B N 1
ATOM 5081 C CA . LEU B 1 244 ? 65.444 22.181 52.996 1.00 10.88 221 LEU B CA 1
ATOM 5082 C C . LEU B 1 244 ? 66.941 22.098 53.264 1.00 10.10 221 LEU B C 1
ATOM 5083 O O . LEU B 1 244 ? 67.410 22.596 54.275 1.00 10.29 221 LEU B O 1
ATOM 5088 N N . HIS B 1 245 ? 67.687 21.435 52.374 1.00 8.10 222 HIS B N 1
ATOM 5089 C CA . HIS B 1 245 ? 69.160 21.378 52.521 1.00 8.09 222 HIS B CA 1
ATOM 5090 C C . HIS B 1 245 ? 69.786 21.430 51.151 1.00 9.76 222 HIS B C 1
ATOM 5091 O O . HIS B 1 245 ? 69.241 20.811 50.231 1.00 8.80 222 HIS B O 1
ATOM 5098 N N . ASP B 1 246 ? 70.896 22.166 50.996 1.00 9.12 223 ASP B N 1
ATOM 5099 C CA . ASP B 1 246 ? 71.556 22.322 49.694 1.00 9.72 223 ASP B CA 1
ATOM 5100 C C . ASP B 1 246 ? 72.926 21.647 49.744 1.00 8.46 223 ASP B C 1
ATOM 5101 O O . ASP B 1 246 ? 73.811 22.103 50.505 1.00 9.89 223 ASP B O 1
ATOM 5106 N N . ALA B 1 247 ? 73.073 20.529 49.013 1.00 8.09 224 ALA B N 1
ATOM 5107 C CA . ALA B 1 247 ? 74.360 19.833 48.936 1.00 10.15 224 ALA B CA 1
ATOM 5108 C C . ALA B 1 247 ? 75.344 20.530 48.014 1.00 9.84 224 ALA B C 1
ATOM 5109 O O . ALA B 1 247 ? 76.547 20.242 48.074 1.00 8.64 224 ALA B O 1
ATOM 5111 N N . HIS B 1 248 ? 74.832 21.400 47.144 1.00 9.47 225 HIS B N 1
ATOM 5112 C CA . HIS B 1 248 ? 75.657 22.312 46.313 1.00 7.84 225 HIS B CA 1
ATOM 5113 C C . HIS B 1 248 ? 76.818 21.606 45.614 1.00 9.07 225 HIS B C 1
ATOM 5114 O O . HIS B 1 248 ? 77.934 22.138 45.599 1.00 9.52 225 HIS B O 1
ATOM 5121 N N . GLU B 1 249 ? 76.540 20.444 44.997 1.00 8.49 226 GLU B N 1
ATOM 5122 C CA . GLU B 1 249 ? 77.518 19.667 44.198 1.00 7.45 226 GLU B CA 1
ATOM 5123 C C . GLU B 1 249 ? 78.812 19.342 44.940 1.00 11.39 226 GLU B C 1
ATOM 5124 O O . GLU B 1 249 ? 79.828 19.050 44.293 1.00 10.99 226 GLU B O 1
ATOM 5130 N N . ARG B 1 250 ? 78.743 19.280 46.280 1.00 9.30 227 ARG B N 1
ATOM 5131 C CA . ARG B 1 250 ? 79.962 19.178 47.120 1.00 6.42 227 ARG B CA 1
ATOM 5132 C C . ARG B 1 250 ? 80.491 17.780 47.432 1.00 12.27 227 ARG B C 1
ATOM 5133 O O . ARG B 1 250 ? 81.538 17.652 48.091 1.00 12.09 227 ARG B O 1
ATOM 5141 N N . ILE B 1 251 ? 79.809 16.734 46.937 1.00 8.25 228 ILE B N 1
ATOM 5142 C CA . ILE B 1 251 ? 80.203 15.376 47.289 1.00 9.06 228 ILE B CA 1
ATOM 5143 C C . ILE B 1 251 ? 80.166 14.493 46.041 1.00 7.87 228 ILE B C 1
ATOM 5144 O O . ILE B 1 251 ? 79.600 14.906 44.985 1.00 11.04 228 ILE B O 1
ATOM 5149 N N . THR B 1 252 ? 80.754 13.296 46.120 1.00 8.64 229 THR B N 1
ATOM 5150 C CA . THR B 1 252 ? 80.612 12.395 44.947 1.00 9.47 229 THR B CA 1
ATOM 5151 C C . THR B 1 252 ? 79.159 11.953 44.741 1.00 8.50 229 THR B C 1
ATOM 5152 O O . THR B 1 252 ? 78.359 11.931 45.703 1.00 8.86 229 THR B O 1
ATOM 5156 N N . PRO B 1 253 ? 78.802 11.563 43.516 1.00 8.21 230 PRO B N 1
ATOM 5157 C CA . PRO B 1 253 ? 77.401 11.170 43.300 1.00 8.89 230 PRO B CA 1
ATOM 5158 C C . PRO B 1 253 ? 76.969 10.008 44.226 1.00 7.93 230 PRO B C 1
ATOM 5159 O O . PRO B 1 253 ? 75.855 10.091 44.765 1.00 7.70 230 PRO B O 1
ATOM 5163 N N . ILE B 1 254 ? 77.792 8.980 44.414 1.00 7.69 231 ILE B N 1
ATOM 5164 C CA . ILE B 1 254 ? 77.317 7.865 45.242 1.00 7.47 231 ILE B CA 1
ATOM 5165 C C . ILE B 1 254 ? 77.106 8.337 46.697 1.00 8.20 231 ILE B C 1
ATOM 5166 O O . ILE B 1 254 ? 76.145 7.947 47.351 1.00 8.12 231 ILE B O 1
ATOM 5171 N N . ASN B 1 255 ? 77.998 9.188 47.203 1.00 8.71 232 ASN B N 1
ATOM 5172 C CA . ASN B 1 255 ? 77.775 9.724 48.544 1.00 6.80 232 ASN B CA 1
ATOM 5173 C C . ASN B 1 255 ? 76.521 10.614 48.631 1.00 7.52 232 ASN B C 1
ATOM 5174 O O . ASN B 1 255 ? 75.832 10.633 49.656 1.00 9.11 232 ASN B O 1
ATOM 5179 N N . ALA B 1 256 ? 76.168 11.279 47.518 1.00 8.64 233 ALA B N 1
ATOM 5180 C CA . ALA B 1 256 ? 74.897 12.017 47.503 1.00 8.22 233 ALA B CA 1
ATOM 5181 C C . ALA B 1 256 ? 73.700 11.087 47.499 1.00 8.88 233 ALA B C 1
ATOM 5182 O O . ALA B 1 256 ? 72.712 11.397 48.132 1.00 9.30 233 ALA B O 1
ATOM 5184 N N . ILE B 1 257 ? 73.808 9.949 46.841 1.00 9.23 234 ILE B N 1
ATOM 5185 C CA . ILE B 1 257 ? 72.699 8.997 46.830 1.00 10.08 234 ILE B CA 1
ATOM 5186 C C . ILE B 1 257 ? 72.505 8.500 48.263 1.00 10.50 234 ILE B C 1
ATOM 5187 O O . ILE B 1 257 ? 71.393 8.417 48.787 1.00 9.96 234 ILE B O 1
ATOM 5192 N N . HIS B 1 258 ? 73.620 8.138 48.881 1.00 8.70 235 HIS B N 1
ATOM 5193 C CA . HIS B 1 258 ? 73.549 7.691 50.264 1.00 7.95 235 HIS B CA 1
ATOM 5194 C C . HIS B 1 258 ? 72.957 8.765 51.210 1.00 7.32 235 HIS B C 1
ATOM 5195 O O . HIS B 1 258 ? 72.138 8.441 52.079 1.00 10.77 235 HIS B O 1
ATOM 5202 N N A MET B 1 259 ? 73.381 10.024 51.031 0.62 8.59 236 MET B N 1
ATOM 5203 N N B MET B 1 259 ? 73.350 10.028 51.037 0.38 8.82 236 MET B N 1
ATOM 5204 C CA A MET B 1 259 ? 72.840 11.137 51.812 0.62 10.24 236 MET B CA 1
ATOM 5205 C CA B MET B 1 259 ? 72.823 11.092 51.894 0.38 9.91 236 MET B CA 1
ATOM 5206 C C A MET B 1 259 ? 71.331 11.227 51.626 0.62 10.61 236 MET B C 1
ATOM 5207 C C B MET B 1 259 ? 71.329 11.333 51.624 0.38 10.08 236 MET B C 1
ATOM 5208 O O A MET B 1 259 ? 70.571 11.291 52.594 0.62 10.78 236 MET B O 1
ATOM 5209 O O B MET B 1 259 ? 70.565 11.591 52.547 0.38 8.95 236 MET B O 1
ATOM 5218 N N . ALA B 1 260 ? 70.903 11.236 50.367 1.00 7.46 237 ALA B N 1
ATOM 5219 C CA . ALA B 1 260 ? 69.460 11.353 50.082 1.00 9.21 237 ALA B CA 1
ATOM 5220 C C . ALA B 1 260 ? 68.682 10.241 50.809 1.00 10.41 237 ALA B C 1
ATOM 5221 O O . ALA B 1 260 ? 67.656 10.505 51.453 1.00 11.46 237 ALA B O 1
ATOM 5223 N N . LYS B 1 261 ? 69.200 9.010 50.749 1.00 8.60 238 LYS B N 1
ATOM 5224 C CA . LYS B 1 261 ? 68.565 7.925 51.488 1.00 10.64 238 LYS B CA 1
ATOM 5225 C C . LYS B 1 261 ? 68.560 8.137 53.004 1.00 10.55 238 LYS B C 1
ATOM 5226 O O . LYS B 1 261 ? 67.508 7.918 53.660 1.00 10.72 238 LYS B O 1
ATOM 5232 N N . ALA B 1 262 ? 69.712 8.550 53.559 1.00 10.18 239 ALA B N 1
ATOM 5233 C CA . ALA B 1 262 ? 69.846 8.765 55.001 1.00 12.16 239 ALA B CA 1
ATOM 5234 C C . ALA B 1 262 ? 68.944 9.878 55.504 1.00 13.91 239 ALA B C 1
ATOM 5235 O O . ALA B 1 262 ? 68.641 9.912 56.706 1.00 13.34 239 ALA B O 1
ATOM 5237 N N . LEU B 1 263 ? 68.528 10.773 54.607 1.00 9.53 240 LEU B N 1
ATOM 5238 C CA . LEU B 1 263 ? 67.698 11.912 55.067 1.00 10.94 240 LEU B CA 1
ATOM 5239 C C . LEU B 1 263 ? 66.223 11.577 55.003 1.00 11.74 240 LEU B C 1
ATOM 5240 O O . LEU B 1 263 ? 65.406 12.352 55.457 1.00 10.68 240 LEU B O 1
ATOM 5245 N N . GLU B 1 264 ? 65.867 10.410 54.461 1.00 11.81 241 GLU B N 1
ATOM 5246 C CA . GLU B 1 264 ? 64.433 10.077 54.287 1.00 8.42 241 GLU B CA 1
ATOM 5247 C C . GLU B 1 264 ? 63.596 10.181 55.592 1.00 10.87 241 GLU B C 1
ATOM 5248 O O . GLU B 1 264 ? 62.481 10.668 55.555 1.00 14.89 241 GLU B O 1
ATOM 5254 N N . PRO B 1 265 ? 64.147 9.713 56.706 1.00 11.60 242 PRO B N 1
ATOM 5255 C CA . PRO B 1 265 ? 63.306 9.715 57.920 1.00 14.12 242 PRO B CA 1
ATOM 5256 C C . PRO B 1 265 ? 62.947 11.158 58.298 1.00 17.02 242 PRO B C 1
ATOM 5257 O O . PRO B 1 265 ? 61.897 11.363 58.946 1.00 22.63 242 PRO B O 1
ATOM 5261 N N . TYR B 1 266 ? 63.715 12.141 57.836 1.00 11.01 243 TYR B N 1
ATOM 5262 C CA . TYR B 1 266 ? 63.481 13.519 58.297 1.00 9.84 243 TYR B CA 1
ATOM 5263 C C . TYR B 1 266 ? 62.562 14.294 57.362 1.00 11.07 243 TYR B C 1
ATOM 5264 O O . TYR B 1 266 ? 62.192 15.430 57.684 1.00 12.57 243 TYR B O 1
ATOM 5273 N N . GLN B 1 267 ? 62.179 13.685 56.246 1.00 9.89 244 GLN B N 1
ATOM 5274 C CA . GLN B 1 267 ? 61.156 14.242 55.336 1.00 7.72 244 GLN B CA 1
ATOM 5275 C C . GLN B 1 267 ? 61.453 15.696 54.953 1.00 9.46 244 GLN B C 1
ATOM 5276 O O . GLN B 1 267 ? 60.646 16.595 55.182 1.00 10.79 244 GLN B O 1
ATOM 5282 N N . LEU B 1 268 ? 62.602 15.913 54.317 1.00 10.36 245 LEU B N 1
ATOM 5283 C CA . LEU B 1 268 ? 62.919 17.262 53.870 1.00 10.02 245 LEU B CA 1
ATOM 5284 C C . LEU B 1 268 ? 62.005 17.670 52.720 1.00 10.65 245 LEU B C 1
ATOM 5285 O O . LEU B 1 268 ? 61.621 16.851 51.871 1.00 9.81 245 LEU B O 1
ATOM 5290 N N . PHE B 1 269 ? 61.752 18.961 52.619 1.00 8.33 246 PHE B N 1
ATOM 5291 C CA . PHE B 1 269 ? 60.961 19.481 51.494 1.00 7.14 246 PHE B CA 1
ATOM 5292 C C . PHE B 1 269 ? 61.724 19.247 50.188 1.00 10.06 246 PHE B C 1
ATOM 5293 O O . PHE B 1 269 ? 61.134 18.825 49.185 1.00 9.04 246 PHE B O 1
ATOM 5301 N N . PHE B 1 270 ? 63.023 19.544 50.200 1.00 8.18 247 PHE B N 1
ATOM 5302 C CA . PHE B 1 270 ? 63.899 18.983 49.183 1.00 7.61 247 PHE B CA 1
ATOM 5303 C C . P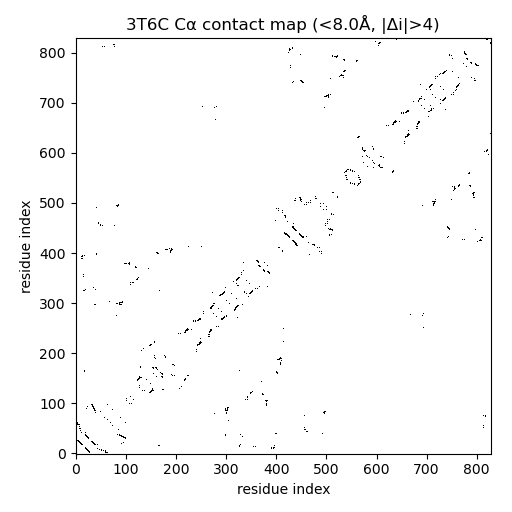HE B 1 270 ? 65.356 18.975 49.623 1.00 8.49 247 PHE B C 1
ATOM 5304 O O . PHE B 1 270 ? 65.767 19.739 50.527 1.00 9.77 247 PHE B O 1
ATOM 5312 N N . LEU B 1 271 ? 66.112 18.094 48.959 1.00 8.79 248 LEU B N 1
ATOM 5313 C CA . LEU B 1 271 ? 67.578 18.098 48.944 1.00 8.19 248 LEU B CA 1
ATOM 5314 C C . LEU B 1 271 ? 68.010 18.658 47.580 1.00 9.14 248 LEU B C 1
ATOM 5315 O O . LEU B 1 271 ? 67.634 18.108 46.513 1.00 10.12 248 LEU B O 1
ATOM 5320 N N . GLU B 1 272 ? 68.787 19.743 47.635 1.00 7.54 249 GLU B N 1
ATOM 5321 C CA . GLU B 1 272 ? 69.169 20.484 46.413 1.00 7.78 249 GLU B CA 1
ATOM 5322 C C . GLU B 1 272 ? 70.581 20.190 45.924 1.00 7.07 249 GLU B C 1
ATOM 5323 O O . GLU B 1 272 ? 71.535 19.987 46.689 1.00 8.69 249 GLU B O 1
ATOM 5329 N N . ASP B 1 273 ? 70.699 20.138 44.598 1.00 6.80 250 ASP B N 1
ATOM 5330 C CA . ASP B 1 273 ? 71.961 19.985 43.888 1.00 7.63 250 ASP B CA 1
ATOM 5331 C C . ASP B 1 273 ? 72.839 18.810 44.406 1.00 10.14 250 ASP B C 1
ATOM 5332 O O . ASP B 1 273 ? 73.997 18.983 44.737 1.00 9.44 250 ASP B O 1
ATOM 5337 N N . PRO B 1 274 ? 72.280 17.609 44.474 1.00 7.45 251 PRO B N 1
ATOM 5338 C CA . PRO B 1 274 ? 73.104 16.489 44.932 1.00 7.70 251 PRO B CA 1
ATOM 5339 C C . PRO B 1 274 ? 74.217 16.188 43.911 1.00 9.75 251 PRO B C 1
ATOM 5340 O O . PRO B 1 274 ? 75.185 15.544 44.331 1.00 8.94 251 PRO B O 1
ATOM 5344 N N . VAL B 1 275 ? 74.060 16.605 42.652 1.00 8.10 252 VAL B N 1
ATOM 5345 C CA . VAL B 1 275 ? 75.109 16.424 41.665 1.00 6.50 252 VAL B CA 1
ATOM 5346 C C . VAL B 1 275 ? 75.333 17.741 40.900 1.00 9.37 252 VAL B C 1
ATOM 5347 O O . VAL B 1 275 ? 74.446 18.580 40.839 1.00 9.52 252 VAL B O 1
ATOM 5351 N N . ALA B 1 276 ? 76.517 17.857 40.325 1.00 7.45 253 ALA B N 1
ATOM 5352 C CA . ALA B 1 276 ? 76.869 18.900 39.377 1.00 8.02 253 ALA B CA 1
ATOM 5353 C C . ALA B 1 276 ? 76.090 18.681 38.096 1.00 9.45 253 ALA B C 1
ATOM 5354 O O . ALA B 1 276 ? 75.714 17.514 37.789 1.00 9.37 253 ALA B O 1
ATOM 5356 N N . PRO B 1 277 ? 75.901 19.748 37.290 1.00 8.66 254 PRO B N 1
ATOM 5357 C CA . PRO B 1 277 ? 75.292 19.523 35.970 1.00 8.44 254 PRO B CA 1
ATOM 5358 C C . PRO B 1 277 ? 76.049 18.493 35.129 1.00 9.97 254 PRO B C 1
ATOM 5359 O O . PRO B 1 277 ? 75.444 17.771 34.365 1.00 11.80 254 PRO B O 1
ATOM 5363 N N . GLU B 1 278 ? 77.369 18.432 35.270 1.00 9.16 255 GLU B N 1
ATOM 5364 C CA . GLU B 1 278 ? 78.138 17.508 34.473 1.00 7.55 255 GLU B CA 1
ATOM 5365 C C . GLU B 1 278 ? 77.927 16.040 34.884 1.00 10.37 255 GLU B C 1
ATOM 5366 O O . GLU B 1 278 ? 78.401 15.164 34.169 1.00 11.71 255 GLU B O 1
ATOM 5372 N N . ASN B 1 279 ? 77.332 15.802 36.053 1.00 8.11 256 ASN B N 1
ATOM 5373 C CA . ASN B 1 279 ? 76.989 14.495 36.632 1.00 8.75 256 ASN B CA 1
ATOM 5374 C C . ASN B 1 279 ? 75.497 14.115 36.572 1.00 8.47 256 ASN B C 1
ATOM 5375 O O . ASN B 1 279 ? 75.026 13.265 37.349 1.00 11.10 256 ASN B O 1
ATOM 5380 N N . THR B 1 280 ? 74.722 14.848 35.788 1.00 9.03 257 THR B N 1
ATOM 5381 C CA . THR B 1 280 ? 73.277 14.585 35.756 1.00 10.14 257 THR B CA 1
ATOM 5382 C C . THR B 1 280 ? 72.922 13.110 35.446 1.00 11.69 257 THR B C 1
ATOM 5383 O O . THR B 1 280 ? 71.844 12.643 35.849 1.00 11.46 257 THR B O 1
ATOM 5387 N N . GLU B 1 281 ? 73.799 12.361 34.761 1.00 9.27 258 GLU B N 1
ATOM 5388 C CA . GLU B 1 281 ? 73.468 10.963 34.434 1.00 8.08 258 GLU B CA 1
ATOM 5389 C C . GLU B 1 281 ? 73.363 10.124 35.715 1.00 11.43 258 GLU B C 1
ATOM 5390 O O . GLU B 1 281 ? 72.700 9.091 35.706 1.00 16.09 258 GLU B O 1
ATOM 5396 N N . TRP B 1 282 ? 73.967 10.563 36.814 1.00 8.20 259 TRP B N 1
ATOM 5397 C CA . TRP B 1 282 ? 73.869 9.808 38.055 1.00 6.75 259 TRP B CA 1
ATOM 5398 C C . TRP B 1 282 ? 72.513 9.903 38.725 1.00 9.67 259 TRP B C 1
ATOM 5399 O O . TRP B 1 282 ? 72.210 9.101 39.639 1.00 8.68 259 TRP B O 1
ATOM 5410 N N . LEU B 1 283 ? 71.684 10.845 38.291 1.00 8.24 260 LEU B N 1
ATOM 5411 C CA . LEU B 1 283 ? 70.342 10.918 38.926 1.00 8.87 260 LEU B CA 1
ATOM 5412 C C . LEU B 1 283 ? 69.474 9.706 38.582 1.00 6.90 260 LEU B C 1
ATOM 5413 O O . LEU B 1 283 ? 68.553 9.412 39.359 1.00 10.48 260 LEU B O 1
ATOM 5418 N N . LYS B 1 284 ? 69.732 9.022 37.453 1.00 8.93 261 LYS B N 1
ATOM 5419 C CA . LYS B 1 284 ? 68.991 7.807 37.173 1.00 10.58 261 LYS B CA 1
ATOM 5420 C C . LYS B 1 284 ? 69.168 6.807 38.310 1.00 13.56 261 LYS B C 1
ATOM 5421 O O . LYS B 1 284 ? 68.175 6.245 38.818 1.00 15.03 261 LYS B O 1
ATOM 5427 N N . MET B 1 285 ? 70.397 6.633 38.797 1.00 8.94 262 MET B N 1
ATOM 5428 C CA . MET B 1 285 ? 70.597 5.720 39.912 1.00 7.94 262 MET B CA 1
ATOM 5429 C C . MET B 1 285 ? 69.994 6.229 41.228 1.00 10.13 262 MET B C 1
ATOM 5430 O O . MET B 1 285 ? 69.383 5.459 41.997 1.00 11.15 262 MET B O 1
ATOM 5435 N N . LEU B 1 286 ? 70.132 7.539 41.506 1.00 9.44 263 LEU B N 1
ATOM 5436 C CA . LEU B 1 286 ? 69.624 8.073 42.732 1.00 9.59 263 LEU B CA 1
ATOM 5437 C C . LEU B 1 286 ? 68.131 7.804 42.824 1.00 7.85 263 LEU B C 1
ATOM 5438 O O . LEU B 1 286 ? 67.620 7.449 43.889 1.00 9.62 263 LEU B O 1
ATOM 5443 N N . ARG B 1 287 ? 67.418 7.998 41.708 1.00 7.84 264 ARG B N 1
ATOM 5444 C CA . ARG B 1 287 ? 65.956 7.929 41.767 1.00 7.14 264 ARG B CA 1
ATOM 5445 C C . ARG B 1 287 ? 65.432 6.499 41.767 1.00 8.38 264 ARG B C 1
ATOM 5446 O O . ARG B 1 287 ? 64.232 6.272 41.960 1.00 9.49 264 ARG B O 1
ATOM 5454 N N A GLN B 1 288 ? 66.327 5.536 41.534 0.45 7.86 265 GLN B N 1
ATOM 5455 N N B GLN B 1 288 ? 66.305 5.523 41.544 0.55 8.37 265 GLN B N 1
ATOM 5456 C CA A GLN B 1 288 ? 65.986 4.105 41.704 0.45 7.25 265 GLN B CA 1
ATOM 5457 C CA B GLN B 1 288 ? 65.879 4.118 41.725 0.55 6.86 265 GLN B CA 1
ATOM 5458 C C A GLN B 1 288 ? 65.872 3.737 43.194 0.45 7.57 265 GLN B C 1
ATOM 5459 C C B GLN B 1 288 ? 65.907 3.701 43.203 0.55 8.15 265 GLN B C 1
ATOM 5460 O O A GLN B 1 288 ? 65.263 2.722 43.543 0.45 6.93 265 GLN B O 1
ATOM 5461 O O B GLN B 1 288 ? 65.437 2.608 43.554 0.55 8.56 265 GLN B O 1
ATOM 5472 N N . GLN B 1 289 ? 66.488 4.547 44.050 1.00 8.66 266 GLN B N 1
ATOM 5473 C CA . GLN B 1 289 ? 66.763 4.226 45.484 1.00 6.95 266 GLN B CA 1
ATOM 5474 C C . GLN B 1 289 ? 66.071 5.122 46.501 1.00 7.66 266 GLN B C 1
ATOM 5475 O O . GLN B 1 289 ? 65.719 4.651 47.584 1.00 13.61 266 GLN B O 1
ATOM 5481 N N . SER B 1 290 ? 66.118 6.437 46.291 1.00 8.00 267 SER B N 1
ATOM 5482 C CA . SER B 1 290 ? 65.643 7.395 47.307 1.00 8.62 267 SER B CA 1
ATOM 5483 C C . SER B 1 290 ? 64.307 8.073 47.023 1.00 9.10 267 SER B C 1
ATOM 5484 O O . SER B 1 290 ? 63.956 8.359 45.887 1.00 9.03 267 SER B O 1
ATOM 5487 N N . SER B 1 291 ? 63.550 8.259 48.098 1.00 8.60 268 SER B N 1
ATOM 5488 C CA . SER B 1 291 ? 62.269 8.987 48.068 1.00 9.16 268 SER B CA 1
ATOM 5489 C C . SER B 1 291 ? 62.366 10.418 48.641 1.00 11.35 268 SER B C 1
ATOM 5490 O O . SER B 1 291 ? 61.334 11.040 48.935 1.00 9.78 268 SER B O 1
ATOM 5493 N N . THR B 1 292 ? 63.576 10.881 48.961 1.00 7.95 269 THR B N 1
ATOM 5494 C CA . THR B 1 292 ? 63.752 12.297 49.362 1.00 6.24 269 THR B CA 1
ATOM 5495 C C . THR B 1 292 ? 63.548 13.196 48.124 1.00 8.97 269 THR B C 1
ATOM 5496 O O . THR B 1 292 ? 64.120 12.897 47.039 1.00 9.76 269 THR B O 1
ATOM 5500 N N . PRO B 1 293 ? 62.726 14.250 48.233 1.00 7.56 270 PRO B N 1
ATOM 5501 C CA . PRO B 1 293 ? 62.517 15.055 47.019 1.00 7.35 270 PRO B CA 1
ATOM 5502 C C . PRO B 1 293 ? 63.819 15.741 46.642 1.00 8.60 270 PRO B C 1
ATOM 5503 O O . PRO B 1 293 ? 64.617 16.139 47.543 1.00 9.11 270 PRO B O 1
ATOM 5507 N N . ILE B 1 294 ? 64.021 15.918 45.339 1.00 7.33 271 ILE B N 1
ATOM 5508 C CA . ILE B 1 294 ? 65.251 16.458 44.807 1.00 6.27 271 ILE B CA 1
ATOM 5509 C C . ILE B 1 294 ? 65.021 17.748 44.005 1.00 8.16 271 ILE B C 1
ATOM 5510 O O . ILE B 1 294 ? 64.109 17.834 43.162 1.00 9.63 271 ILE B O 1
ATOM 5515 N N . ALA B 1 295 ? 65.866 18.755 44.248 1.00 8.16 272 ALA B N 1
ATOM 5516 C CA . ALA B 1 295 ? 65.824 20.006 43.481 1.00 6.13 272 ALA B CA 1
ATOM 5517 C C . ALA B 1 295 ? 67.139 20.101 42.746 1.00 7.54 272 ALA B C 1
ATOM 5518 O O . ALA B 1 295 ? 68.198 19.785 43.320 1.00 9.95 272 ALA B O 1
ATOM 5520 N N . MET B 1 296 ? 67.116 20.549 41.477 1.00 7.93 273 MET B N 1
ATOM 5521 C CA . MET B 1 296 ? 68.349 20.740 40.721 1.00 7.23 273 MET B CA 1
ATOM 5522 C C . MET B 1 296 ? 68.153 21.955 39.836 1.00 7.54 273 MET B C 1
ATOM 5523 O O . MET B 1 296 ? 67.049 22.177 39.303 1.00 10.17 273 MET B O 1
ATOM 5528 N N . GLY B 1 297 ? 69.298 22.588 39.526 1.00 8.69 274 GLY B N 1
ATOM 5529 C CA . GLY B 1 297 ? 69.373 23.447 38.358 1.00 10.81 274 GLY B CA 1
ATOM 5530 C C . GLY B 1 297 ? 69.686 24.908 38.429 1.00 9.17 274 GLY B C 1
ATOM 5531 O O . GLY B 1 297 ? 69.645 25.523 37.356 1.00 10.06 274 GLY B O 1
ATOM 5532 N N . GLU B 1 298 ? 70.084 25.474 39.576 1.00 6.42 275 GLU B N 1
ATOM 5533 C CA . GLU B 1 298 ? 70.507 26.886 39.571 1.00 7.51 275 GLU B CA 1
ATOM 5534 C C . GLU B 1 298 ? 71.644 27.154 38.556 1.00 8.82 275 GLU B C 1
ATOM 5535 O O . GLU B 1 298 ? 71.744 28.259 38.011 1.00 9.51 275 GLU B O 1
ATOM 5541 N N . LEU B 1 299 ? 72.455 26.138 38.301 1.00 8.15 276 LEU B N 1
ATOM 5542 C CA . LEU B 1 299 ? 73.597 26.239 37.360 1.00 8.54 276 LEU B CA 1
ATOM 5543 C C . LEU B 1 299 ? 73.223 26.014 35.896 1.00 8.55 276 LEU B C 1
ATOM 5544 O O . LEU B 1 299 ? 74.036 26.280 35.017 1.00 10.16 276 LEU B O 1
ATOM 5549 N N . PHE B 1 300 ? 71.990 25.624 35.606 1.00 10.06 277 PHE B N 1
ATOM 5550 C CA . PHE B 1 300 ? 71.697 25.192 34.232 1.00 6.81 277 PHE B CA 1
ATOM 5551 C C . PHE B 1 300 ? 71.604 26.308 33.252 1.00 9.73 277 PHE B C 1
ATOM 5552 O O . PHE B 1 300 ? 71.156 27.411 33.578 1.00 10.54 277 PHE B O 1
ATOM 5560 N N . VAL B 1 301 ? 72.244 26.077 32.111 1.00 10.15 278 VAL B N 1
ATOM 5561 C CA . VAL B 1 301 ? 72.259 26.970 30.948 1.00 9.85 278 VAL B CA 1
ATOM 5562 C C . VAL B 1 301 ? 71.736 26.393 29.617 1.00 10.42 278 VAL B C 1
ATOM 5563 O O . VAL B 1 301 ? 71.800 27.066 28.580 1.00 13.07 278 VAL B O 1
ATOM 5567 N N . ASN B 1 302 ? 71.380 25.108 29.602 1.00 8.98 279 ASN B N 1
ATOM 5568 C CA . ASN B 1 302 ? 71.269 24.375 28.333 1.00 10.13 279 ASN B CA 1
ATOM 5569 C C . ASN B 1 302 ? 70.134 23.382 28.452 1.00 11.12 279 ASN B C 1
ATOM 5570 O O . ASN B 1 302 ? 70.025 22.687 29.474 1.00 9.17 279 ASN B O 1
ATOM 5575 N N . VAL B 1 303 ? 69.282 23.315 27.420 1.00 7.65 280 VAL B N 1
ATOM 5576 C CA . VAL B 1 303 ? 68.181 22.332 27.391 1.00 7.59 280 VAL B CA 1
ATOM 5577 C C . VAL B 1 303 ? 68.649 20.894 27.581 1.00 9.87 280 VAL B C 1
ATOM 5578 O O . VAL B 1 303 ? 67.939 20.075 28.160 1.00 10.30 280 VAL B O 1
ATOM 5582 N N . ASN B 1 304 ? 69.865 20.566 27.146 1.00 8.94 281 ASN B N 1
ATOM 5583 C CA . ASN B 1 304 ? 70.329 19.184 27.279 1.00 9.06 281 ASN B CA 1
ATOM 5584 C C . ASN B 1 304 ? 70.687 18.850 28.722 1.00 10.63 281 ASN B C 1
ATOM 5585 O O . ASN B 1 304 ? 70.919 17.681 29.043 1.00 12.93 281 ASN B O 1
ATOM 5590 N N . GLU B 1 305 ? 70.684 19.866 29.595 1.00 10.53 282 GLU B N 1
ATOM 5591 C CA . GLU B 1 305 ? 70.798 19.648 31.064 1.00 11.64 282 GLU B CA 1
ATOM 5592 C C . GLU B 1 305 ? 69.429 19.372 31.683 1.00 11.68 282 GLU B C 1
ATOM 5593 O O . GLU B 1 305 ? 69.243 18.341 32.311 1.00 13.21 282 GLU B O 1
ATOM 5599 N N . TRP B 1 306 ? 68.507 20.323 31.564 1.00 10.93 283 TRP B N 1
ATOM 5600 C CA . TRP B 1 306 ? 67.221 20.243 32.285 1.00 10.89 283 TRP B CA 1
ATOM 5601 C C . TRP B 1 306 ? 66.199 19.286 31.661 1.00 12.74 283 TRP B C 1
ATOM 5602 O O . TRP B 1 306 ? 65.474 18.623 32.395 1.00 13.03 283 TRP B O 1
ATOM 5613 N N . LYS B 1 307 ? 66.135 19.190 30.334 1.00 11.40 284 LYS B N 1
ATOM 5614 C CA . LYS B 1 307 ? 65.025 18.455 29.726 1.00 10.41 284 LYS B CA 1
ATOM 5615 C C . LYS B 1 307 ? 65.034 16.959 30.092 1.00 13.09 284 LYS B C 1
ATOM 5616 O O . LYS B 1 307 ? 63.999 16.396 30.477 1.00 13.03 284 LYS B O 1
ATOM 5622 N N . PRO B 1 308 ? 66.196 16.271 29.982 1.00 10.15 285 PRO B N 1
ATOM 5623 C CA . PRO B 1 308 ? 66.144 14.836 30.313 1.00 12.89 285 PRO B CA 1
ATOM 5624 C C . PRO B 1 308 ? 65.800 14.603 31.797 1.00 11.40 285 PRO B C 1
ATOM 5625 O O . PRO B 1 308 ? 65.174 13.582 32.125 1.00 13.77 285 PRO B O 1
ATOM 5629 N N . LEU B 1 309 ? 66.178 15.509 32.679 1.00 8.18 286 LEU B N 1
ATOM 5630 C CA . LEU B 1 309 ? 65.822 15.318 34.097 1.00 9.37 286 LEU B CA 1
ATOM 5631 C C . LEU B 1 309 ? 64.328 15.452 34.315 1.00 11.82 286 LEU B C 1
ATOM 5632 O O . LEU B 1 309 ? 63.743 14.659 35.054 1.00 12.17 286 LEU B O 1
ATOM 5637 N N . ILE B 1 310 ? 63.714 16.441 33.683 1.00 9.02 287 ILE B N 1
ATOM 5638 C CA . ILE B 1 310 ? 62.249 16.626 33.802 1.00 8.99 287 ILE B CA 1
ATOM 5639 C C . ILE B 1 310 ? 61.494 15.467 33.110 1.00 11.08 287 ILE B C 1
ATOM 5640 O O . ILE B 1 310 ? 60.558 14.865 33.709 1.00 10.29 287 ILE B O 1
ATOM 5645 N N . ASP B 1 311 ? 61.896 15.122 31.883 1.00 9.37 288 ASP B N 1
ATOM 5646 C CA . ASP B 1 311 ? 61.262 14.019 31.129 1.00 8.49 288 ASP B CA 1
ATOM 5647 C C . ASP B 1 311 ? 61.214 12.728 31.901 1.00 10.17 288 ASP B C 1
ATOM 5648 O O . ASP B 1 311 ? 60.208 12.001 31.841 1.00 11.48 288 ASP B O 1
ATOM 5653 N N . ASN B 1 312 ? 62.327 12.408 32.571 1.00 10.23 289 ASN B N 1
ATOM 5654 C CA . ASN B 1 312 ? 62.475 11.132 33.247 1.00 10.39 289 ASN B CA 1
ATOM 5655 C C . ASN B 1 312 ? 62.126 11.168 34.712 1.00 10.79 289 ASN B C 1
ATOM 5656 O O . ASN B 1 312 ? 62.434 10.221 35.463 1.00 9.94 289 ASN B O 1
ATOM 5661 N N . LYS B 1 313 ? 61.572 12.295 35.162 1.00 8.39 290 LYS B N 1
ATOM 5662 C CA . LYS B 1 313 ? 61.087 12.370 36.564 1.00 7.39 290 LYS B CA 1
ATOM 5663 C C . LYS B 1 313 ? 62.244 12.268 37.555 1.00 9.13 290 LYS B C 1
ATOM 5664 O O . LYS B 1 313 ? 62.102 11.676 38.629 1.00 11.33 290 LYS B O 1
ATOM 5670 N N . LEU B 1 314 ? 63.399 12.806 37.169 1.00 8.15 291 LEU B N 1
ATOM 5671 C CA . LEU B 1 314 ? 64.603 12.632 37.989 1.00 6.58 291 LEU B CA 1
ATOM 5672 C C . LEU B 1 314 ? 64.750 13.742 39.037 1.00 8.83 291 LEU B C 1
ATOM 5673 O O . LEU B 1 314 ? 65.633 13.663 39.900 1.00 9.31 291 LEU B O 1
ATOM 5678 N N . ILE B 1 315 ? 63.876 14.748 38.986 1.00 7.91 292 ILE B N 1
ATOM 5679 C CA . ILE B 1 315 ? 63.839 15.824 39.993 1.00 8.22 292 ILE B CA 1
ATOM 5680 C C . ILE B 1 315 ? 62.376 16.173 40.300 1.00 8.03 292 ILE B C 1
ATOM 5681 O O . ILE B 1 315 ? 61.457 15.788 39.516 1.00 8.69 292 ILE B O 1
ATOM 5686 N N . ASP B 1 316 ? 62.152 16.770 41.490 1.00 8.18 293 ASP B N 1
ATOM 5687 C CA . ASP B 1 316 ? 60.806 17.248 41.832 1.00 7.39 293 ASP B CA 1
ATOM 5688 C C . ASP B 1 316 ? 60.668 18.758 41.777 1.00 7.98 293 ASP B C 1
ATOM 5689 O O . ASP B 1 316 ? 59.542 19.280 41.787 1.00 8.66 293 ASP B O 1
ATOM 5694 N N . TYR B 1 317 ? 61.816 19.458 41.710 1.00 6.85 294 TYR B N 1
ATOM 5695 C CA . TYR B 1 317 ? 61.814 20.933 41.657 1.00 7.02 294 TYR B CA 1
ATOM 5696 C C . TYR B 1 317 ? 62.890 21.350 40.685 1.00 8.11 294 TYR B C 1
ATOM 5697 O O . TYR B 1 317 ? 64.040 20.914 40.775 1.00 9.57 294 TYR B O 1
ATOM 5706 N N . ILE B 1 318 ? 62.529 22.268 39.769 1.00 6.98 295 ILE B N 1
ATOM 5707 C CA . ILE B 1 318 ? 63.502 22.856 38.845 1.00 6.67 295 ILE B CA 1
ATOM 5708 C C . ILE B 1 318 ? 63.931 24.227 39.387 1.00 9.55 295 ILE B C 1
ATOM 5709 O O . ILE B 1 318 ? 63.114 25.012 39.837 1.00 9.11 295 ILE B O 1
ATOM 5714 N N . ARG B 1 319 ? 65.248 24.381 39.511 1.00 8.89 296 ARG B N 1
ATOM 5715 C CA . ARG B 1 319 ? 65.891 25.474 40.266 1.00 8.35 296 ARG B CA 1
ATOM 5716 C C . ARG B 1 319 ? 66.423 26.625 39.428 1.00 8.63 296 ARG B C 1
ATOM 5717 O O . ARG B 1 319 ? 67.270 27.383 39.928 1.00 8.62 296 ARG B O 1
ATOM 5725 N N . CYS B 1 320 ? 66.100 26.672 38.147 1.00 7.50 297 CYS B N 1
ATOM 5726 C CA . CYS B 1 320 ? 66.866 27.590 37.300 1.00 8.32 297 CYS B CA 1
ATOM 5727 C C . CYS B 1 320 ? 66.933 29.012 37.862 1.00 8.61 297 CYS B C 1
ATOM 5728 O O . CYS B 1 320 ? 65.980 29.526 38.451 1.00 9.83 297 CYS B O 1
ATOM 5731 N N . HIS B 1 321 ? 68.108 29.623 37.706 1.00 7.50 298 HIS B N 1
ATOM 5732 C CA . HIS B 1 321 ? 68.238 31.068 37.833 1.00 7.19 298 HIS B CA 1
ATOM 5733 C C . HIS B 1 321 ? 67.724 31.564 36.471 1.00 10.73 298 HIS B C 1
ATOM 5734 O O . HIS B 1 321 ? 68.368 31.360 35.412 1.00 10.84 298 HIS B O 1
ATOM 5741 N N . ILE B 1 322 ? 66.593 32.260 36.473 1.00 8.34 299 ILE B N 1
ATOM 5742 C CA . ILE B 1 322 ? 65.941 32.479 35.174 1.00 8.74 299 ILE B CA 1
ATOM 5743 C C . ILE B 1 322 ? 66.784 33.322 34.239 1.00 10.63 299 ILE B C 1
ATOM 5744 O O . ILE B 1 322 ? 66.750 33.109 33.014 1.00 10.16 299 ILE B O 1
ATOM 5749 N N . SER B 1 323 ? 67.586 34.240 34.771 1.00 10.23 300 SER B N 1
ATOM 5750 C CA . SER B 1 323 ? 68.420 35.018 33.830 1.00 9.78 300 SER B CA 1
ATOM 5751 C C . SER B 1 323 ? 69.468 34.117 33.172 1.00 10.62 300 SER B C 1
ATOM 5752 O O . SER B 1 323 ? 69.883 34.394 32.073 1.00 10.95 300 SER B O 1
ATOM 5755 N N . SER B 1 324 ? 69.897 33.049 33.837 1.00 10.58 301 SER B N 1
ATOM 5756 C CA . SER B 1 324 ? 70.878 32.134 33.217 1.00 9.06 301 SER B CA 1
ATOM 5757 C C . SER B 1 324 ? 70.286 31.205 32.170 1.00 9.67 301 SER B C 1
ATOM 5758 O O . SER B 1 324 ? 71.039 30.532 31.464 1.00 9.15 301 SER B O 1
ATOM 5761 N N . ILE B 1 325 ? 68.956 31.107 32.105 1.00 10.01 302 ILE B N 1
ATOM 5762 C CA . ILE B 1 325 ? 68.300 30.410 30.984 1.00 7.39 302 ILE B CA 1
ATOM 5763 C C . ILE B 1 325 ? 67.695 31.343 29.942 1.00 10.53 302 ILE B C 1
ATOM 5764 O O . ILE B 1 325 ? 67.103 30.879 28.971 1.00 10.51 302 ILE B O 1
ATOM 5769 N N . GLY B 1 326 ? 67.879 32.645 30.122 1.00 8.83 303 GLY B N 1
ATOM 5770 C CA . GLY B 1 326 ? 67.432 33.570 29.078 1.00 9.43 303 GLY B CA 1
ATOM 5771 C C . GLY B 1 326 ? 66.172 34.369 29.328 1.00 10.12 303 GLY B C 1
ATOM 5772 O O . GLY B 1 326 ? 65.717 35.024 28.374 1.00 10.26 303 GLY B O 1
ATOM 5773 N N . GLY B 1 327 ? 65.667 34.421 30.578 1.00 10.04 304 GLY B N 1
ATOM 5774 C CA . GLY B 1 327 ? 64.551 35.321 30.875 1.00 9.42 304 GLY B CA 1
ATOM 5775 C C . GLY B 1 327 ? 63.187 34.703 31.033 1.00 11.52 304 GLY B C 1
ATOM 5776 O O . GLY B 1 327 ? 63.066 33.500 31.274 1.00 11.77 304 GLY B O 1
ATOM 5777 N N . ILE B 1 328 ? 62.158 35.551 30.977 1.00 10.03 305 ILE B N 1
ATOM 5778 C CA . ILE B 1 328 ? 60.773 35.085 31.206 1.00 9.28 305 ILE B CA 1
ATOM 5779 C C . ILE B 1 328 ? 60.285 34.138 30.143 1.00 10.06 305 ILE B C 1
ATOM 5780 O O . ILE B 1 328 ? 59.622 33.153 30.437 1.00 10.79 305 ILE B O 1
ATOM 5785 N N . THR B 1 329 ? 60.595 34.437 28.883 1.00 9.59 306 THR B N 1
ATOM 5786 C CA . THR B 1 329 ? 60.102 33.616 27.768 1.00 8.95 306 THR B CA 1
ATOM 5787 C C . THR B 1 329 ? 60.530 32.136 27.955 1.00 11.57 306 THR B C 1
ATOM 5788 O O . THR B 1 329 ? 59.660 31.264 28.009 1.00 9.14 306 THR B O 1
ATOM 5792 N N . PRO B 1 330 ? 61.839 31.856 28.112 1.00 11.10 307 PRO B N 1
ATOM 5793 C CA . PRO B 1 330 ? 62.243 30.445 28.344 1.00 8.08 307 PRO B CA 1
ATOM 5794 C C . PRO B 1 330 ? 61.804 29.916 29.709 1.00 10.91 307 PRO B C 1
ATOM 5795 O O . PRO B 1 330 ? 61.484 28.744 29.830 1.00 10.92 307 PRO B O 1
ATOM 5799 N N . ALA B 1 331 ? 61.778 30.763 30.738 1.00 9.21 308 ALA B N 1
ATOM 5800 C CA . ALA B 1 331 ? 61.354 30.305 32.064 1.00 8.22 308 ALA B CA 1
ATOM 5801 C C . ALA B 1 331 ? 59.910 29.813 32.060 1.00 10.57 308 ALA B C 1
ATOM 5802 O O . ALA B 1 331 ? 59.616 28.784 32.653 1.00 10.08 308 ALA B O 1
ATOM 5804 N N . LYS B 1 332 ? 59.026 30.511 31.344 1.00 8.66 309 LYS B N 1
ATOM 5805 C CA . LYS B 1 332 ? 57.650 30.046 31.247 1.00 8.83 309 LYS B CA 1
ATOM 5806 C C . LYS B 1 332 ? 57.571 28.715 30.530 1.00 10.32 309 LYS B C 1
ATOM 5807 O O . LYS B 1 332 ? 56.780 27.863 30.929 1.00 10.52 309 LYS B O 1
ATOM 5813 N N . LYS B 1 333 ? 58.411 28.514 29.527 1.00 9.28 310 LYS B N 1
ATOM 5814 C CA . LYS B 1 333 ? 58.413 27.220 28.811 1.00 8.02 310 LYS B CA 1
ATOM 5815 C C . LYS B 1 333 ? 58.910 26.109 29.742 1.00 8.80 310 LYS B C 1
ATOM 5816 O O . LYS B 1 333 ? 58.376 25.011 29.706 1.00 8.73 310 LYS B O 1
ATOM 5822 N N . ILE B 1 334 ? 59.971 26.358 30.517 1.00 7.41 311 ILE B N 1
ATOM 5823 C CA . ILE B 1 334 ? 60.487 25.340 31.426 1.00 7.11 311 ILE B CA 1
ATOM 5824 C C . ILE B 1 334 ? 59.437 25.065 32.498 1.00 11.19 311 ILE B C 1
ATOM 5825 O O . ILE B 1 334 ? 59.230 23.896 32.883 1.00 10.27 311 ILE B O 1
ATOM 5830 N N . ALA B 1 335 ? 58.736 26.100 32.954 1.00 8.51 312 ALA B N 1
ATOM 5831 C CA . ALA B 1 335 ? 57.705 25.860 33.978 1.00 8.78 312 ALA B CA 1
ATOM 5832 C C . ALA B 1 335 ? 56.579 24.948 33.430 1.00 8.95 312 ALA B C 1
ATOM 5833 O O . ALA B 1 335 ? 56.109 24.036 34.130 1.00 8.93 312 ALA B O 1
ATOM 5835 N N . ILE B 1 336 ? 56.162 25.200 32.194 1.00 8.40 313 ILE B N 1
ATOM 5836 C CA . ILE B 1 336 ? 55.137 24.371 31.546 1.00 8.94 313 ILE B CA 1
ATOM 5837 C C . ILE B 1 336 ? 55.633 22.958 31.290 1.00 8.32 313 ILE B C 1
ATOM 5838 O O . ILE B 1 336 ? 54.885 21.988 31.490 1.00 8.94 313 ILE B O 1
ATOM 5843 N N . TYR B 1 337 ? 56.865 22.850 30.799 1.00 8.16 314 TYR B N 1
ATOM 5844 C CA . TYR B 1 337 ? 57.443 21.503 30.515 1.00 8.17 314 TYR B CA 1
ATOM 5845 C C . TYR B 1 337 ? 57.431 20.717 31.836 1.00 8.79 314 TYR B C 1
ATOM 5846 O O . TYR B 1 337 ? 57.105 19.513 31.882 1.00 10.55 314 TYR B O 1
ATOM 5855 N N . SER B 1 338 ? 57.780 21.406 32.925 1.00 8.35 315 SER B N 1
ATOM 5856 C CA . SER B 1 338 ? 57.788 20.784 34.246 1.00 6.93 315 SER B CA 1
ATOM 5857 C C . SER B 1 338 ? 56.362 20.411 34.670 1.00 9.74 315 SER B C 1
ATOM 5858 O O . SER B 1 338 ? 56.118 19.275 35.150 1.00 9.10 315 SER B O 1
ATOM 5861 N N . GLU B 1 339 ? 55.428 21.338 34.498 1.00 7.94 316 GLU B N 1
ATOM 5862 C CA . GLU B 1 339 ? 54.012 21.139 34.869 1.00 8.49 316 GLU B CA 1
ATOM 5863 C C . GLU B 1 339 ? 53.495 19.842 34.280 1.00 8.42 316 GLU B C 1
ATOM 5864 O O . GLU B 1 339 ? 52.855 19.044 34.992 1.00 9.96 316 GLU B O 1
ATOM 5870 N N A LEU B 1 340 ? 53.771 19.611 32.997 0.44 8.16 317 LEU B N 1
ATOM 5871 N N B LEU B 1 340 ? 53.771 19.606 32.997 0.56 8.35 317 LEU B N 1
ATOM 5872 C CA A LEU B 1 340 ? 53.214 18.448 32.305 0.44 7.31 317 LEU B CA 1
ATOM 5873 C CA B LEU B 1 340 ? 53.173 18.449 32.335 0.56 6.58 317 LEU B CA 1
ATOM 5874 C C A LEU B 1 340 ? 53.821 17.139 32.833 0.44 10.03 317 LEU B C 1
ATOM 5875 C C B LEU B 1 340 ? 53.869 17.145 32.703 0.56 9.78 317 LEU B C 1
ATOM 5876 O O A LEU B 1 340 ? 53.199 16.061 32.784 0.44 7.90 317 LEU B O 1
ATOM 5877 O O B LEU B 1 340 ? 53.364 16.069 32.345 0.56 9.71 317 LEU B O 1
ATOM 5886 N N . ASN B 1 341 ? 55.031 17.255 33.380 1.00 8.30 318 ASN B N 1
ATOM 5887 C CA . ASN B 1 341 ? 55.753 16.127 34.001 1.00 7.26 318 ASN B CA 1
ATOM 5888 C C . ASN B 1 341 ? 55.557 16.013 35.506 1.00 8.51 318 ASN B C 1
ATOM 5889 O O . ASN B 1 341 ? 56.272 15.283 36.174 1.00 9.55 318 ASN B O 1
ATOM 5894 N N . GLY B 1 342 ? 54.698 16.837 36.079 1.00 7.23 319 GLY B N 1
ATOM 5895 C CA . GLY B 1 342 ? 54.489 16.716 37.523 1.00 8.58 319 GLY B CA 1
ATOM 5896 C C . GLY B 1 342 ? 55.602 17.332 38.358 1.00 10.79 319 GLY B C 1
ATOM 5897 O O . GLY B 1 342 ? 55.701 17.025 39.556 1.00 10.51 319 GLY B O 1
ATOM 5898 N N . VAL B 1 343 ? 56.466 18.156 37.744 1.00 7.80 320 VAL B N 1
ATOM 5899 C CA . VAL B 1 343 ? 57.614 18.748 38.470 1.00 7.36 320 VAL B CA 1
ATOM 5900 C C . VAL B 1 343 ? 57.271 20.195 38.803 1.00 9.93 320 VAL B C 1
ATOM 5901 O O . VAL B 1 343 ? 56.588 20.824 38.005 1.00 9.26 320 VAL B O 1
ATOM 5905 N N . ARG B 1 344 ? 57.673 20.684 39.978 1.00 8.37 321 ARG B N 1
ATOM 5906 C CA . ARG B 1 344 ? 57.297 22.050 40.393 1.00 8.70 321 ARG B CA 1
ATOM 5907 C C . ARG B 1 344 ? 58.454 23.017 40.256 1.00 9.91 321 ARG B C 1
ATOM 5908 O O . ARG B 1 344 ? 59.611 22.610 40.104 1.00 8.74 321 ARG B O 1
ATOM 5916 N N . THR B 1 345 ? 58.175 24.314 40.397 1.00 7.87 322 THR B N 1
ATOM 5917 C CA . THR B 1 345 ? 59.231 25.313 40.221 1.00 7.49 322 THR B CA 1
ATOM 5918 C C . THR B 1 345 ? 59.828 25.816 41.519 1.00 7.88 322 THR B C 1
ATOM 5919 O O . THR B 1 345 ? 59.105 25.923 42.536 1.00 8.27 322 THR B O 1
ATOM 5923 N N . ALA B 1 346 ? 61.151 25.980 41.557 1.00 8.61 323 ALA B N 1
ATOM 5924 C CA . ALA B 1 346 ? 61.723 26.690 42.672 1.00 7.12 323 ALA B CA 1
ATOM 5925 C C . ALA B 1 346 ? 62.831 27.536 42.074 1.00 8.87 323 ALA B C 1
ATOM 5926 O O . ALA B 1 346 ? 64.040 27.263 42.295 1.00 8.29 323 ALA B O 1
ATOM 5928 N N . TRP B 1 347 ? 62.496 28.720 41.611 1.00 8.06 324 TRP B N 1
ATOM 5929 C CA . TRP B 1 347 ? 63.524 29.485 40.886 1.00 8.20 324 TRP B CA 1
ATOM 5930 C C . TRP B 1 347 ? 64.592 29.958 41.866 1.00 8.80 324 TRP B C 1
ATOM 5931 O O . TRP B 1 347 ? 64.296 30.333 43.012 1.00 9.65 324 TRP B O 1
ATOM 5942 N N . HIS B 1 348 ? 65.832 29.983 41.399 1.00 7.71 325 HIS B N 1
ATOM 5943 C CA . HIS B 1 348 ? 66.955 30.482 42.225 1.00 7.37 325 HIS B CA 1
ATOM 5944 C C . HIS B 1 348 ? 66.883 31.974 42.487 1.00 10.64 325 HIS B C 1
ATOM 5945 O O . HIS B 1 348 ? 66.627 32.753 41.588 1.00 13.04 325 HIS B O 1
ATOM 5952 N N . SER B 1 349 ? 66.933 32.354 43.764 1.00 8.05 326 SER B N 1
ATOM 5953 C CA . SER B 1 349 ? 66.795 33.762 44.135 1.00 8.24 326 SER B CA 1
ATOM 5954 C C . SER B 1 349 ? 67.387 34.153 45.448 1.00 16.03 326 SER B C 1
ATOM 5955 O O . SER B 1 349 ? 66.662 34.469 46.365 1.00 19.96 326 SER B O 1
ATOM 5958 N N . PRO B 1 350 ? 68.671 34.081 45.592 1.00 14.71 327 PRO B N 1
ATOM 5959 C CA . PRO B 1 350 ? 69.439 34.509 46.769 1.00 18.75 327 PRO B CA 1
ATOM 5960 C C . PRO B 1 350 ? 69.787 36.005 46.566 1.00 17.57 327 PRO B C 1
ATOM 5961 O O . PRO B 1 350 ? 68.889 36.767 46.211 1.00 17.13 327 PRO B O 1
ATOM 5965 N N . GLY B 1 351 ? 70.899 36.450 47.106 1.00 17.52 328 GLY B N 1
ATOM 5966 C CA . GLY B 1 351 ? 71.287 37.826 46.898 1.00 14.94 328 GLY B CA 1
ATOM 5967 C C . GLY B 1 351 ? 71.767 38.199 45.494 1.00 12.59 328 GLY B C 1
ATOM 5968 O O . GLY B 1 351 ? 71.690 39.412 45.183 1.00 11.39 328 GLY B O 1
ATOM 5969 N N . ASP B 1 352 ? 72.260 37.248 44.656 1.00 12.91 329 ASP B N 1
ATOM 5970 C CA . ASP B 1 352 ? 72.773 37.759 43.379 1.00 11.40 329 ASP B CA 1
ATOM 5971 C C . ASP B 1 352 ? 71.657 37.558 42.345 1.00 10.60 329 ASP B C 1
ATOM 5972 O O . ASP B 1 352 ? 71.737 36.770 41.380 1.00 13.17 329 ASP B O 1
ATOM 5977 N N . ILE B 1 353 ? 70.754 38.501 42.419 1.00 10.26 330 ILE B N 1
ATOM 5978 C CA . ILE B 1 353 ? 69.628 38.657 41.514 1.00 9.44 330 ILE B CA 1
ATOM 5979 C C . ILE B 1 353 ? 69.168 40.083 41.817 1.00 9.17 330 ILE B C 1
ATOM 5980 O O . ILE B 1 353 ? 69.157 40.502 43.010 1.00 11.45 330 ILE B O 1
ATOM 5985 N N . SER B 1 354 ? 68.726 40.823 40.802 1.00 9.73 331 SER B N 1
ATOM 5986 C CA . SER B 1 354 ? 68.238 42.170 41.130 1.00 10.31 331 SER B CA 1
ATOM 5987 C C . SER B 1 354 ? 66.764 42.128 41.558 1.00 10.87 331 SER B C 1
ATOM 5988 O O . SER B 1 354 ? 66.109 41.124 41.364 1.00 11.48 331 SER B O 1
ATOM 5991 N N . PRO B 1 355 ? 66.248 43.210 42.134 1.00 9.80 332 PRO B N 1
ATOM 5992 C CA . PRO B 1 355 ? 64.809 43.154 42.464 1.00 12.28 332 PRO B CA 1
ATOM 5993 C C . PRO B 1 355 ? 63.943 43.004 41.218 1.00 12.28 332 PRO B C 1
ATOM 5994 O O . PRO B 1 355 ? 62.810 42.513 41.330 1.00 11.17 332 PRO B O 1
ATOM 5998 N N . ILE B 1 356 ? 64.442 43.407 40.039 1.00 9.58 333 ILE B N 1
ATOM 5999 C CA . ILE B 1 356 ? 63.676 43.175 38.801 1.00 10.48 333 ILE B CA 1
ATOM 6000 C C . ILE B 1 356 ? 63.542 41.650 38.560 1.00 11.72 333 ILE B C 1
ATOM 6001 O O . ILE B 1 356 ? 62.478 41.169 38.230 1.00 10.85 333 ILE B O 1
ATOM 6006 N N . GLY B 1 357 ? 64.645 40.905 38.733 1.00 8.66 334 GLY B N 1
ATOM 6007 C CA . GLY B 1 357 ? 64.622 39.435 38.627 1.00 9.25 334 GLY B CA 1
ATOM 6008 C C . GLY B 1 357 ? 63.772 38.823 39.729 1.00 9.74 334 GLY B C 1
ATOM 6009 O O . GLY B 1 357 ? 63.075 37.832 39.446 1.00 10.72 334 GLY B O 1
ATOM 6010 N N . VAL B 1 358 ? 63.796 39.363 40.950 1.00 9.25 335 VAL B N 1
ATOM 6011 C CA . VAL B 1 358 ? 62.916 38.832 42.008 1.00 10.22 335 VAL B CA 1
ATOM 6012 C C . VAL B 1 358 ? 61.463 38.973 41.584 1.00 11.74 335 VAL B C 1
ATOM 6013 O O . VAL B 1 358 ? 60.670 38.027 41.795 1.00 10.85 335 VAL B O 1
ATOM 6017 N N . CYS B 1 359 ? 61.084 40.113 41.012 1.00 10.83 336 CYS B N 1
ATOM 6018 C CA . CYS B 1 359 ? 59.708 40.288 40.560 1.00 10.53 336 CYS B CA 1
ATOM 6019 C C . CYS B 1 359 ? 59.385 39.334 39.429 1.00 12.52 336 CYS B C 1
ATOM 6020 O O . CYS B 1 359 ? 58.287 38.771 39.413 1.00 11.25 336 CYS B O 1
ATOM 6023 N N . ALA B 1 360 ? 60.302 39.160 38.478 1.00 8.63 337 ALA B N 1
ATOM 6024 C CA . ALA B 1 360 ? 60.052 38.226 37.378 1.00 8.93 337 ALA B CA 1
ATOM 6025 C C . ALA B 1 360 ? 59.810 36.804 37.916 1.00 9.99 337 ALA B C 1
ATOM 6026 O O . ALA B 1 360 ? 58.871 36.149 37.502 1.00 10.21 337 ALA B O 1
ATOM 6028 N N . ASN B 1 361 ? 60.645 36.350 38.848 1.00 9.14 338 ASN B N 1
ATOM 6029 C CA . ASN B 1 361 ? 60.418 35.037 39.483 1.00 9.25 338 ASN B CA 1
ATOM 6030 C C . ASN B 1 361 ? 58.993 34.991 40.059 1.00 11.01 338 ASN B C 1
ATOM 6031 O O . ASN B 1 361 ? 58.271 34.005 39.897 1.00 10.61 338 ASN B O 1
ATOM 6036 N N . MET B 1 362 ? 58.586 36.060 40.737 1.00 8.14 339 MET B N 1
ATOM 6037 C CA . MET B 1 362 ? 57.312 36.007 41.448 1.00 9.86 339 MET B CA 1
ATOM 6038 C C . MET B 1 362 ? 56.126 36.162 40.521 1.00 8.80 339 MET B C 1
ATOM 6039 O O . MET B 1 362 ? 55.072 35.667 40.842 1.00 9.70 339 MET B O 1
ATOM 6044 N N . HIS B 1 363 ? 56.285 36.827 39.380 1.00 9.17 340 HIS B N 1
ATOM 6045 C CA . HIS B 1 363 ? 55.179 36.844 38.409 1.00 8.63 340 HIS B CA 1
ATOM 6046 C C . HIS B 1 363 ? 54.974 35.461 37.787 1.00 9.55 340 HIS B C 1
ATOM 6047 O O . HIS B 1 363 ? 53.835 35.052 37.548 1.00 12.02 340 HIS B O 1
ATOM 6054 N N . LEU B 1 364 ? 56.074 34.781 37.468 1.00 9.01 341 LEU B N 1
ATOM 6055 C CA . LEU B 1 364 ? 55.980 33.370 37.049 1.00 6.97 341 LEU B CA 1
ATOM 6056 C C . LEU B 1 364 ? 55.350 32.546 38.202 1.00 7.86 341 LEU B C 1
ATOM 6057 O O . LEU B 1 364 ? 54.428 31.782 37.991 1.00 12.70 341 LEU B O 1
ATOM 6062 N N . ASP B 1 365 ? 55.841 32.736 39.427 1.00 9.21 342 ASP B N 1
ATOM 6063 C CA . ASP B 1 365 ? 55.292 31.968 40.557 1.00 9.75 342 ASP B CA 1
ATOM 6064 C C . ASP B 1 365 ? 53.769 32.110 40.670 1.00 10.65 342 ASP B C 1
ATOM 6065 O O . ASP B 1 365 ? 53.070 31.148 40.914 1.00 13.78 342 ASP B O 1
ATOM 6070 N N . LEU B 1 366 ? 53.275 33.328 40.506 1.00 9.25 343 LEU B N 1
ATOM 6071 C CA . LEU B 1 366 ? 51.836 33.578 40.701 1.00 9.06 343 LEU B CA 1
ATOM 6072 C C . LEU B 1 366 ? 51.006 32.911 39.638 1.00 11.26 343 LEU B C 1
ATOM 6073 O O . LEU B 1 366 ? 49.882 32.492 39.926 1.00 13.48 343 LEU B O 1
ATOM 6078 N N . SER B 1 367 ? 51.552 32.810 38.427 1.00 10.64 344 SER B N 1
ATOM 6079 C CA . SER B 1 367 ? 50.766 32.321 37.275 1.00 10.69 344 SER B CA 1
ATOM 6080 C C . SER B 1 367 ? 50.985 30.843 36.995 1.00 13.77 344 SER B C 1
ATOM 6081 O O . SER B 1 367 ? 50.388 30.300 36.085 1.00 15.49 344 SER B O 1
ATOM 6084 N N . SER B 1 368 ? 51.863 30.196 37.752 1.00 12.79 345 SER B N 1
ATOM 6085 C CA . SER B 1 368 ? 52.144 28.781 37.505 1.00 9.54 345 SER B CA 1
ATOM 6086 C C . SER B 1 368 ? 51.336 27.836 38.387 1.00 12.45 345 SER B C 1
ATOM 6087 O O . SER B 1 368 ? 51.395 27.930 39.607 1.00 12.51 345 SER B O 1
ATOM 6090 N N . PRO B 1 369 ? 50.579 26.886 37.786 1.00 9.46 346 PRO B N 1
ATOM 6091 C CA . PRO B 1 369 ? 49.856 25.944 38.652 1.00 10.70 346 PRO B CA 1
ATOM 6092 C C . PRO B 1 369 ? 50.792 25.121 39.521 1.00 11.10 346 PRO B C 1
ATOM 6093 O O . PRO B 1 369 ? 50.505 24.789 40.672 1.00 13.86 346 PRO B O 1
ATOM 6097 N N . ASN B 1 370 ? 51.951 24.860 38.957 1.00 10.08 347 ASN B N 1
ATOM 6098 C CA . ASN B 1 370 ? 52.992 24.033 39.518 1.00 8.39 347 ASN B CA 1
ATOM 6099 C C . ASN B 1 370 ? 54.045 24.745 40.373 1.00 8.48 347 ASN B C 1
ATOM 6100 O O . ASN B 1 370 ? 55.185 24.300 40.433 1.00 8.85 347 ASN B O 1
ATOM 6105 N N . PHE B 1 371 ? 53.740 25.932 40.868 1.00 8.20 348 PHE B N 1
ATOM 6106 C CA . PHE B 1 371 ? 54.669 26.603 41.758 1.00 7.43 348 PHE B CA 1
ATOM 6107 C C . PHE B 1 371 ? 55.037 25.721 42.934 1.00 10.86 348 PHE B C 1
ATOM 6108 O O . PHE B 1 371 ? 54.137 25.081 43.551 1.00 11.57 348 PHE B O 1
ATOM 6116 N N . GLY B 1 372 ? 56.343 25.569 43.188 1.00 7.95 349 GLY B N 1
ATOM 6117 C CA . GLY B 1 372 ? 56.803 24.856 44.375 1.00 9.16 349 GLY B CA 1
ATOM 6118 C C . GLY B 1 372 ? 57.128 25.681 45.604 1.00 9.44 349 GLY B C 1
ATOM 6119 O O . GLY B 1 372 ? 56.431 25.647 46.631 1.00 9.66 349 GLY B O 1
ATOM 6120 N N . ILE B 1 373 ? 58.140 26.548 45.443 1.00 8.41 350 ILE B N 1
ATOM 6121 C CA . ILE B 1 373 ? 58.543 27.427 46.547 1.00 7.69 350 ILE B CA 1
ATOM 6122 C C . ILE B 1 373 ? 59.375 28.587 46.001 1.00 9.85 350 ILE B C 1
ATOM 6123 O O . ILE B 1 373 ? 59.971 28.465 44.918 1.00 9.96 350 ILE B O 1
ATOM 6128 N N . GLN B 1 374 ? 59.444 29.698 46.752 1.00 9.98 351 GLN B N 1
ATOM 6129 C CA . GLN B 1 374 ? 60.328 30.786 46.299 1.00 7.99 351 GLN B CA 1
ATOM 6130 C C . GLN B 1 374 ? 61.404 31.112 47.353 1.00 8.71 351 GLN B C 1
ATOM 6131 O O . GLN B 1 374 ? 61.112 31.693 48.399 1.00 10.57 351 GLN B O 1
ATOM 6137 N N . GLU B 1 375 ? 62.663 30.786 47.041 1.00 10.28 352 GLU B N 1
ATOM 6138 C CA . GLU B 1 375 ? 63.827 31.222 47.827 1.00 8.05 352 GLU B CA 1
ATOM 6139 C C . GLU B 1 375 ? 63.795 32.744 47.949 1.00 10.78 352 GLU B C 1
ATOM 6140 O O . GLU B 1 375 ? 63.416 33.462 46.995 1.00 10.33 352 GLU B O 1
ATOM 6146 N N . TYR B 1 376 ? 64.172 33.257 49.119 1.00 10.24 353 TYR B N 1
ATOM 6147 C CA . TYR B 1 376 ? 64.135 34.705 49.313 1.00 11.47 353 TYR B CA 1
ATOM 6148 C C . TYR B 1 376 ? 65.305 35.123 50.180 1.00 11.46 353 TYR B C 1
ATOM 6149 O O . TYR B 1 376 ? 65.550 34.492 51.221 1.00 11.92 353 TYR B O 1
ATOM 6158 N N . THR B 1 377 ? 66.016 36.165 49.731 1.00 10.11 354 THR B N 1
ATOM 6159 C CA . THR B 1 377 ? 67.024 36.869 50.549 1.00 11.69 354 THR B CA 1
ATOM 6160 C C . THR B 1 377 ? 66.514 38.251 50.931 1.00 16.78 354 THR B C 1
ATOM 6161 O O . THR B 1 377 ? 66.242 39.078 50.080 1.00 14.01 354 THR B O 1
ATOM 6165 N N . PRO B 1 378 ? 66.363 38.495 52.233 1.00 16.94 355 PRO B N 1
ATOM 6166 C CA . PRO B 1 378 ? 65.811 39.772 52.676 1.00 20.63 355 PRO B CA 1
ATOM 6167 C C . PRO B 1 378 ? 66.628 40.961 52.129 1.00 20.01 355 PRO B C 1
ATOM 6168 O O . PRO B 1 378 ? 67.882 40.961 52.036 1.00 19.45 355 PRO B O 1
ATOM 6172 N N . MET B 1 379 ? 65.890 42.000 51.753 1.00 16.77 356 MET B N 1
ATOM 6173 C CA . MET B 1 379 ? 66.500 43.147 51.081 1.00 15.16 356 MET B CA 1
ATOM 6174 C C . MET B 1 379 ? 66.726 44.265 52.104 1.00 17.66 356 MET B C 1
ATOM 6175 O O . MET B 1 379 ? 66.070 44.294 53.147 1.00 21.83 356 MET B O 1
ATOM 6180 N N . ASN B 1 380 ? 67.752 45.073 51.859 1.00 16.38 357 ASN B N 1
ATOM 6181 C CA . ASN B 1 380 ? 67.962 46.241 52.695 1.00 15.42 357 ASN B CA 1
ATOM 6182 C C . ASN B 1 380 ? 67.238 47.471 52.184 1.00 16.84 357 ASN B C 1
ATOM 6183 O O . ASN B 1 380 ? 66.570 47.437 51.137 1.00 16.49 357 ASN B O 1
ATOM 6188 N N . ASP B 1 381 ? 67.318 48.567 52.939 1.00 15.79 358 ASP B N 1
ATOM 6189 C CA . ASP B 1 381 ? 66.671 49.799 52.507 1.00 15.67 358 ASP B CA 1
ATOM 6190 C C . ASP B 1 381 ? 67.184 50.307 51.165 1.00 14.26 358 ASP B C 1
ATOM 6191 O O . ASP B 1 381 ? 66.408 50.846 50.351 1.00 17.29 358 ASP B O 1
ATOM 6196 N N . ALA B 1 382 ? 68.494 50.224 50.946 1.00 14.21 359 ALA B N 1
ATOM 6197 C CA . ALA B 1 382 ? 69.053 50.680 49.676 1.00 11.91 359 ALA B CA 1
ATOM 6198 C C . ALA B 1 382 ? 68.447 49.978 48.435 1.00 13.48 359 ALA B C 1
ATOM 6199 O O . ALA B 1 382 ? 68.137 50.648 47.432 1.00 13.89 359 ALA B O 1
ATOM 6201 N N . LEU B 1 383 ? 68.238 48.659 48.508 1.00 12.89 360 LEU B N 1
ATOM 6202 C CA . LEU B 1 383 ? 67.620 47.962 47.385 1.00 11.21 360 LEU B CA 1
ATOM 6203 C C . LEU B 1 383 ? 66.202 48.452 47.176 1.00 12.43 360 LEU B C 1
ATOM 6204 O O . LEU B 1 383 ? 65.779 48.662 46.057 1.00 14.15 360 LEU B O 1
ATOM 6209 N N . ARG B 1 384 ? 65.465 48.648 48.263 1.00 13.83 361 ARG B N 1
ATOM 6210 C CA . ARG B 1 384 ? 64.090 49.113 48.165 1.00 13.65 361 ARG B CA 1
ATOM 6211 C C . ARG B 1 384 ? 63.983 50.526 47.608 1.00 14.41 361 ARG B C 1
ATOM 6212 O O . ARG B 1 384 ? 63.028 50.839 46.914 1.00 15.95 361 ARG B O 1
ATOM 6220 N N A GLU B 1 385 ? 64.964 51.374 47.915 0.49 15.90 362 GLU B N 1
ATOM 6221 N N B GLU B 1 385 ? 64.962 51.371 47.914 0.51 15.95 362 GLU B N 1
ATOM 6222 C CA A GLU B 1 385 ? 64.959 52.752 47.407 0.49 14.83 362 GLU B CA 1
ATOM 6223 C CA B GLU B 1 385 ? 64.965 52.749 47.410 0.51 14.83 362 GLU B CA 1
ATOM 6224 C C A GLU B 1 385 ? 65.453 52.839 45.965 0.49 14.56 362 GLU B C 1
ATOM 6225 C C B GLU B 1 385 ? 65.506 52.888 45.991 0.51 14.40 362 GLU B C 1
ATOM 6226 O O A GLU B 1 385 ? 64.895 53.601 45.169 0.49 15.53 362 GLU B O 1
ATOM 6227 O O B GLU B 1 385 ? 65.033 53.735 45.235 0.51 16.17 362 GLU B O 1
ATOM 6238 N N . VAL B 1 386 ? 66.475 52.050 45.619 1.00 14.18 363 VAL B N 1
ATOM 6239 C CA . VAL B 1 386 ? 67.018 52.052 44.246 1.00 14.13 363 VAL B CA 1
ATOM 6240 C C . VAL B 1 386 ? 66.030 51.389 43.275 1.00 13.92 363 VAL B C 1
ATOM 6241 O O . VAL B 1 386 ? 65.903 51.823 42.118 1.00 12.15 363 VAL B O 1
ATOM 6245 N N . PHE B 1 387 ? 65.282 50.399 43.778 1.00 12.89 364 PHE B N 1
ATOM 6246 C CA . PHE B 1 387 ? 64.251 49.714 42.966 1.00 11.57 364 PHE B CA 1
ATOM 6247 C C . PHE B 1 387 ? 62.840 49.836 43.552 1.00 12.11 364 PHE B C 1
ATOM 6248 O O . PHE B 1 387 ? 62.313 48.888 44.174 1.00 11.37 364 PHE B O 1
ATOM 6256 N N . PRO B 1 388 ? 62.191 51.012 43.386 1.00 13.13 365 PRO B N 1
ATOM 6257 C CA . PRO B 1 388 ? 60.822 51.129 43.914 1.00 13.72 365 PRO B CA 1
ATOM 6258 C C . PRO B 1 388 ? 59.879 50.093 43.353 1.00 17.11 365 PRO B C 1
ATOM 6259 O O . PRO B 1 388 ? 59.879 49.836 42.130 1.00 15.24 365 PRO B O 1
ATOM 6263 N N . GLY B 1 389 ? 59.053 49.513 44.229 1.00 13.33 366 GLY B N 1
ATOM 6264 C CA . GLY B 1 389 ? 58.167 48.435 43.780 1.00 13.15 366 GLY B CA 1
ATOM 6265 C C . GLY B 1 389 ? 58.533 47.037 44.287 1.00 13.99 366 GLY B C 1
ATOM 6266 O O . GLY B 1 389 ? 57.888 46.062 43.922 1.00 14.44 366 GLY B O 1
ATOM 6267 N N . CYS B 1 390 ? 59.562 46.908 45.119 1.00 12.81 367 CYS B N 1
ATOM 6268 C CA . CYS B 1 390 ? 59.901 45.590 45.659 1.00 13.17 367 CYS B CA 1
ATOM 6269 C C . CYS B 1 390 ? 58.705 44.914 46.340 1.00 12.30 367 CYS B C 1
ATOM 6270 O O . CYS B 1 390 ? 57.909 45.589 47.023 1.00 15.68 367 CYS B O 1
ATOM 6273 N N . PRO B 1 391 ? 58.551 43.587 46.180 1.00 15.44 368 PRO B N 1
ATOM 6274 C CA . PRO B 1 391 ? 57.361 42.965 46.796 1.00 14.36 368 PRO B CA 1
ATOM 6275 C C . PRO B 1 391 ? 57.350 43.105 48.307 1.00 16.15 368 PRO B C 1
ATOM 6276 O O . PRO B 1 391 ? 58.410 43.155 48.918 1.00 15.13 368 PRO B O 1
ATOM 6280 N N . GLU B 1 392 ? 56.164 43.144 48.899 1.00 13.48 369 GLU B N 1
ATOM 6281 C CA . GLU B 1 392 ? 56.009 43.234 50.349 1.00 11.96 369 GLU B CA 1
ATOM 6282 C C . GLU B 1 392 ? 56.179 41.815 50.905 1.00 11.62 369 GLU B C 1
ATOM 6283 O O . GLU B 1 392 ? 55.667 40.870 50.335 1.00 14.67 369 GLU B O 1
ATOM 6289 N N . VAL B 1 393 ? 56.920 41.659 51.996 1.00 12.96 370 VAL B N 1
ATOM 6290 C CA . VAL B 1 393 ? 56.980 40.365 52.690 1.00 11.46 370 VAL B CA 1
ATOM 6291 C C . VAL B 1 393 ? 56.244 40.424 54.047 1.00 16.04 370 VAL B C 1
ATOM 6292 O O . VAL B 1 393 ? 56.457 41.372 54.821 1.00 15.97 370 VAL B O 1
ATOM 6296 N N . ASP B 1 394 ? 55.292 39.527 54.299 1.00 12.20 371 ASP B N 1
ATOM 6297 C CA . ASP B 1 394 ? 54.511 39.561 55.538 1.00 13.12 371 ASP B CA 1
ATOM 6298 C C . ASP B 1 394 ? 54.358 38.095 55.960 1.00 15.04 371 ASP B C 1
ATOM 6299 O O . ASP B 1 394 ? 53.747 37.294 55.230 1.00 12.69 371 ASP B O 1
ATOM 6304 N N A GLN B 1 395 ? 54.926 37.753 57.111 0.49 14.82 372 GLN B N 1
ATOM 6305 N N B GLN B 1 395 ? 54.907 37.753 57.121 0.51 14.88 372 GLN B N 1
ATOM 6306 C CA A GLN B 1 395 ? 54.768 36.438 57.726 0.49 13.12 372 GLN B CA 1
ATOM 6307 C CA B GLN B 1 395 ? 54.775 36.426 57.731 0.51 13.02 372 GLN B CA 1
ATOM 6308 C C A GLN B 1 395 ? 55.003 35.287 56.756 0.49 12.53 372 GLN B C 1
ATOM 6309 C C B GLN B 1 395 ? 55.017 35.275 56.769 0.51 12.51 372 GLN B C 1
ATOM 6310 O O A GLN B 1 395 ? 54.176 34.383 56.633 0.49 16.15 372 GLN B O 1
ATOM 6311 O O B GLN B 1 395 ? 54.204 34.355 56.664 0.51 16.11 372 GLN B O 1
ATOM 6322 N N . GLY B 1 396 ? 56.148 35.333 56.080 1.00 12.69 373 GLY B N 1
ATOM 6323 C CA . GLY B 1 396 ? 56.602 34.222 55.269 1.00 15.10 373 GLY B CA 1
ATOM 6324 C C . GLY B 1 396 ? 56.028 34.119 53.881 1.00 14.61 373 GLY B C 1
ATOM 6325 O O . GLY B 1 396 ? 56.297 33.125 53.192 1.00 12.03 373 GLY B O 1
ATOM 6326 N N . TYR B 1 397 ? 55.217 35.100 53.477 1.00 10.53 374 TYR B N 1
ATOM 6327 C CA . TYR B 1 397 ? 54.672 35.137 52.112 1.00 10.49 374 TYR B CA 1
ATOM 6328 C C . TYR B 1 397 ? 55.058 36.463 51.467 1.00 11.86 374 TYR B C 1
ATOM 6329 O O . TYR B 1 397 ? 55.148 37.507 52.169 1.00 12.96 374 TYR B O 1
ATOM 6338 N N . ALA B 1 398 ? 55.287 36.463 50.153 1.00 11.93 375 ALA B N 1
ATOM 6339 C CA . ALA B 1 398 ? 55.513 37.714 49.434 1.00 11.61 375 ALA B CA 1
ATOM 6340 C C . ALA B 1 398 ? 54.245 38.139 48.695 1.00 12.00 375 ALA B C 1
ATOM 6341 O O . ALA B 1 398 ? 53.506 37.306 48.170 1.00 12.46 375 ALA B O 1
ATOM 6343 N N . TYR B 1 399 ? 53.979 39.446 48.709 1.00 11.24 376 TYR B N 1
ATOM 6344 C CA . TYR B 1 399 ? 52.807 40.005 48.071 1.00 10.80 376 TYR B CA 1
ATOM 6345 C C . TYR B 1 399 ? 53.277 41.024 47.055 1.00 12.40 376 TYR B C 1
ATOM 6346 O O . TYR B 1 399 ? 53.707 42.128 47.430 1.00 14.49 376 TYR B O 1
ATOM 6355 N N A VAL B 1 400 ? 53.126 40.644 45.792 0.46 11.46 377 VAL B N 1
ATOM 6356 N N B VAL B 1 400 ? 53.217 40.659 45.776 0.54 11.02 377 VAL B N 1
ATOM 6357 C CA A VAL B 1 400 ? 53.526 41.426 44.628 0.46 11.97 377 VAL B CA 1
ATOM 6358 C CA B VAL B 1 400 ? 53.683 41.581 44.739 0.54 10.69 377 VAL B CA 1
ATOM 6359 C C A VAL B 1 400 ? 52.560 42.602 44.401 0.46 14.38 377 VAL B C 1
ATOM 6360 C C B VAL B 1 400 ? 52.619 42.620 44.468 0.54 13.53 377 VAL B C 1
ATOM 6361 O O A VAL B 1 400 ? 51.336 42.442 44.559 0.46 14.55 377 VAL B O 1
ATOM 6362 O O B VAL B 1 400 ? 51.410 42.380 44.639 0.54 15.42 377 VAL B O 1
ATOM 6369 N N . ASN B 1 401 ? 53.072 43.777 44.012 1.00 12.46 378 ASN B N 1
ATOM 6370 C CA . ASN B 1 401 ? 52.155 44.867 43.705 1.00 14.60 378 ASN B CA 1
ATOM 6371 C C . ASN B 1 401 ? 51.409 44.568 42.383 1.00 12.20 378 ASN B C 1
ATOM 6372 O O . ASN B 1 401 ? 51.733 43.605 41.655 1.00 14.66 378 ASN B O 1
ATOM 6377 N N . ASP B 1 402 ? 50.323 45.287 42.173 1.00 11.84 379 ASP B N 1
ATOM 6378 C CA . ASP B 1 402 ? 49.486 45.179 40.976 1.00 15.89 379 ASP B CA 1
ATOM 6379 C C . ASP B 1 402 ? 49.762 46.122 39.811 1.00 13.83 379 ASP B C 1
ATOM 6380 O O . ASP B 1 402 ? 48.868 46.329 38.970 1.00 14.62 379 ASP B O 1
ATOM 6385 N N . LYS B 1 403 ? 50.919 46.787 39.841 1.00 12.77 380 LYS B N 1
ATOM 6386 C CA . LYS B 1 403 ? 51.273 47.809 38.861 1.00 12.62 380 LYS B CA 1
ATOM 6387 C C . LYS B 1 403 ? 51.652 47.134 37.543 1.00 13.70 380 LYS B C 1
ATOM 6388 O O . LYS B 1 403 ? 52.040 45.960 37.542 1.00 13.06 380 LYS B O 1
ATOM 6394 N N . PRO B 1 404 ? 51.490 47.845 36.417 1.00 12.45 381 PRO B N 1
ATOM 6395 C CA . PRO B 1 404 ? 51.683 47.190 35.117 1.00 12.22 381 PRO B CA 1
ATOM 6396 C C . PRO B 1 404 ? 53.105 46.721 34.864 1.00 12.89 381 PRO B C 1
ATOM 6397 O O . PRO B 1 404 ? 54.058 47.216 35.466 1.00 12.90 381 PRO B O 1
ATOM 6401 N N . GLY B 1 405 ? 53.267 45.794 33.932 1.00 11.37 382 GLY B N 1
ATOM 6402 C CA . GLY B 1 405 ? 54.607 45.300 33.685 1.00 10.56 382 GLY B CA 1
ATOM 6403 C C . GLY B 1 405 ? 55.095 44.477 34.869 1.00 10.67 382 GLY B C 1
ATOM 6404 O O . GLY B 1 405 ? 54.342 43.741 35.510 1.00 11.54 382 GLY B O 1
ATOM 6405 N N . LEU B 1 406 ? 56.378 44.619 35.190 1.00 10.35 383 LEU B N 1
ATOM 6406 C CA . LEU B 1 406 ? 56.909 43.888 36.328 1.00 7.66 383 LEU B CA 1
ATOM 6407 C C . LEU B 1 406 ? 56.678 44.638 37.671 1.00 8.61 383 LEU B C 1
ATOM 6408 O O . LEU B 1 406 ? 57.103 44.152 38.694 1.00 13.27 383 LEU B O 1
ATOM 6413 N N . GLY B 1 407 ? 56.023 45.805 37.614 1.00 9.53 384 GLY B N 1
ATOM 6414 C CA . GLY B 1 407 ? 55.653 46.560 38.794 1.00 11.74 384 GLY B CA 1
ATOM 6415 C C . GLY B 1 407 ? 56.874 47.087 39.512 1.00 13.49 384 GLY B C 1
ATOM 6416 O O . GLY B 1 407 ? 56.807 47.358 40.711 1.00 15.55 384 GLY B O 1
ATOM 6417 N N . ILE B 1 408 ? 57.973 47.313 38.777 1.00 10.99 385 ILE B N 1
ATOM 6418 C CA . ILE B 1 408 ? 59.271 47.621 39.399 1.00 12.48 385 ILE B CA 1
ATOM 6419 C C . ILE B 1 408 ? 59.925 48.748 38.619 1.00 15.23 385 ILE B C 1
ATOM 6420 O O . ILE B 1 408 ? 59.705 48.891 37.404 1.00 16.37 385 ILE B O 1
ATOM 6425 N N . ASP B 1 409 ? 60.678 49.606 39.307 1.00 13.07 386 ASP B N 1
ATOM 6426 C CA . ASP B 1 409 ? 61.370 50.680 38.630 1.00 12.36 386 ASP B CA 1
ATOM 6427 C C . ASP B 1 409 ? 62.816 50.723 39.125 1.00 12.29 386 ASP B C 1
ATOM 6428 O O . ASP B 1 409 ? 63.214 49.959 40.021 1.00 14.39 386 ASP B O 1
ATOM 6433 N N . ILE B 1 410 ? 63.611 51.614 38.529 1.00 13.90 387 ILE B N 1
ATOM 6434 C CA . ILE B 1 410 ? 64.965 51.866 39.040 1.00 12.89 387 ILE B CA 1
ATOM 6435 C C . ILE B 1 410 ? 65.238 53.366 39.044 1.00 13.81 387 ILE B C 1
ATOM 6436 O O . ILE B 1 410 ? 64.905 54.077 38.080 1.00 20.37 387 ILE B O 1
ATOM 6441 N N . ASN B 1 411 ? 65.790 53.839 40.166 1.00 11.70 388 ASN B N 1
ATOM 6442 C CA . ASN B 1 411 ? 66.171 55.246 40.267 1.00 11.57 388 ASN B CA 1
ATOM 6443 C C . ASN B 1 411 ? 67.651 55.244 39.837 1.00 15.81 388 ASN B C 1
ATOM 6444 O O . ASN B 1 411 ? 68.553 54.875 40.601 1.00 14.57 388 ASN B O 1
ATOM 6449 N N . GLU B 1 412 ? 67.911 55.736 38.628 1.00 12.78 389 GLU B N 1
ATOM 6450 C CA . GLU B 1 412 ? 69.250 55.642 38.037 1.00 13.22 389 GLU B CA 1
ATOM 6451 C C . GLU B 1 412 ? 70.255 56.485 38.827 1.00 17.42 389 GLU B C 1
ATOM 6452 O O . GLU B 1 412 ? 71.394 56.074 39.019 1.00 15.26 389 GLU B O 1
ATOM 6458 N N . ALA B 1 413 ? 69.823 57.658 39.292 1.00 18.56 390 ALA B N 1
ATOM 6459 C CA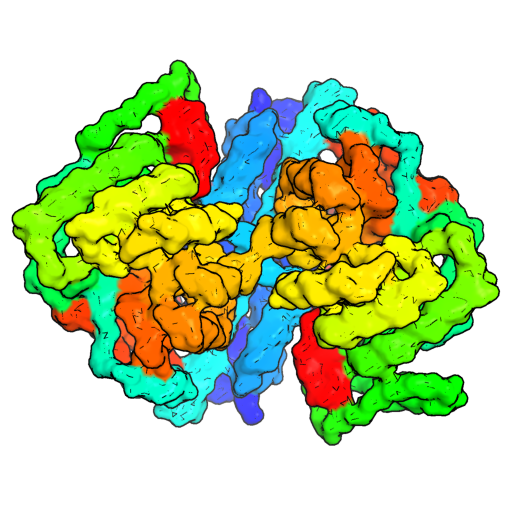 . ALA B 1 413 ? 70.758 58.480 40.071 1.00 18.68 390 ALA B CA 1
ATOM 6460 C C . ALA B 1 413 ? 71.193 57.826 41.370 1.00 18.32 390 ALA B C 1
ATOM 6461 O O . ALA B 1 413 ? 72.382 57.888 41.754 1.00 19.81 390 ALA B O 1
ATOM 6463 N N A LEU B 1 414 ? 70.245 57.220 42.072 0.48 15.82 391 LEU B N 1
ATOM 6464 N N B LEU B 1 414 ? 70.263 57.167 42.057 0.52 15.64 391 LEU B N 1
ATOM 6465 C CA A LEU B 1 414 ? 70.594 56.544 43.302 0.48 13.80 391 LEU B CA 1
ATOM 6466 C CA B LEU B 1 414 ? 70.596 56.527 43.325 0.52 13.77 391 LEU B CA 1
ATOM 6467 C C A LEU B 1 414 ? 71.471 55.346 42.964 0.48 14.37 391 LEU B C 1
ATOM 6468 C C B LEU B 1 414 ? 71.333 55.205 43.097 0.52 14.79 391 LEU B C 1
ATOM 6469 O O A LEU B 1 414 ? 72.507 55.140 43.594 0.48 15.13 391 LEU B O 1
ATOM 6470 O O B LEU B 1 414 ? 72.130 54.764 43.937 0.52 14.91 391 LEU B O 1
ATOM 6479 N N . ALA B 1 415 ? 71.057 54.565 41.966 1.00 15.24 392 ALA B N 1
ATOM 6480 C CA . ALA B 1 415 ? 71.798 53.364 41.596 1.00 14.06 392 ALA B CA 1
ATOM 6481 C C . ALA B 1 415 ? 73.278 53.710 41.410 1.00 12.58 392 ALA B C 1
ATOM 6482 O O . ALA B 1 415 ? 74.148 52.881 41.717 1.00 16.19 392 ALA B O 1
ATOM 6484 N N . ALA B 1 416 ? 73.557 54.901 40.892 1.00 16.86 393 ALA B N 1
ATOM 6485 C CA . ALA B 1 416 ? 74.943 55.297 40.586 1.00 17.19 393 ALA B CA 1
ATOM 6486 C C . ALA B 1 416 ? 75.723 55.566 41.855 1.00 14.62 393 ALA B C 1
ATOM 6487 O O . ALA B 1 416 ? 76.965 55.607 41.844 1.00 19.71 393 ALA B O 1
ATOM 6489 N N . LYS B 1 417 ? 75.019 55.686 42.974 1.00 16.23 394 LYS B N 1
ATOM 6490 C CA . LYS B 1 417 ? 75.704 55.845 44.258 1.00 18.94 394 LYS B CA 1
ATOM 6491 C C . LYS B 1 417 ? 76.180 54.527 44.870 1.00 19.65 394 LYS B C 1
ATOM 6492 O O . LYS B 1 417 ? 76.797 54.546 45.941 1.00 18.47 394 LYS B O 1
ATOM 6498 N N . PHE B 1 418 ? 75.884 53.388 44.217 1.00 15.29 395 PHE B N 1
ATOM 6499 C CA . PHE B 1 418 ? 76.299 52.065 44.658 1.00 17.54 395 PHE B CA 1
ATOM 6500 C C . PHE B 1 418 ? 77.040 51.377 43.510 1.00 17.06 395 PHE B C 1
ATOM 6501 O O . PHE B 1 418 ? 76.538 50.423 42.887 1.00 16.44 395 PHE B O 1
ATOM 6509 N N . PRO B 1 419 ? 78.253 51.867 43.196 1.00 14.57 396 PRO B N 1
ATOM 6510 C CA . PRO B 1 419 ? 79.040 51.295 42.102 1.00 16.01 396 PRO B CA 1
ATOM 6511 C C . PRO B 1 419 ? 79.463 49.878 42.438 1.00 19.49 396 PRO B C 1
ATOM 6512 O O . PRO B 1 419 ? 79.539 49.505 43.608 1.00 17.71 396 PRO B O 1
ATOM 6516 N N . CYS B 1 420 ? 79.699 49.073 41.410 1.00 17.13 397 CYS B N 1
ATOM 6517 C CA . CYS B 1 420 ? 79.975 47.671 41.649 1.00 15.62 397 CYS B CA 1
ATOM 6518 C C . CYS B 1 420 ? 81.415 47.486 42.079 1.00 23.74 397 CYS B C 1
ATOM 6519 O O . CYS B 1 420 ? 82.274 48.270 41.685 1.00 24.50 397 CYS B O 1
ATOM 6522 N N . GLU B 1 421 ? 81.649 46.435 42.863 1.00 21.43 398 GLU B N 1
ATOM 6523 C CA . GLU B 1 421 ? 82.964 46.098 43.373 1.00 26.18 398 GLU B CA 1
ATOM 6524 C C . GLU B 1 421 ? 83.815 45.386 42.331 1.00 27.69 398 GLU B C 1
ATOM 6525 O O . GLU B 1 421 ? 85.014 45.645 42.232 1.00 29.80 398 GLU B O 1
ATOM 6531 N N . GLY B 1 422 ? 83.187 44.509 41.546 1.00 23.82 399 GLY B N 1
ATOM 6532 C CA . GLY B 1 422 ? 83.889 43.634 40.626 1.00 23.95 399 GLY B CA 1
ATOM 6533 C C . GLY B 1 422 ? 84.784 42.625 41.341 1.00 23.19 399 GLY B C 1
ATOM 6534 O O . GLY B 1 422 ? 84.619 42.333 42.542 1.00 24.29 399 GLY B O 1
ATOM 6535 N N . GLY B 1 423 ? 85.728 42.077 40.585 1.00 25.20 400 GLY B N 1
ATOM 6536 C CA . GLY B 1 423 ? 86.701 41.139 41.113 1.00 24.77 400 GLY B CA 1
ATOM 6537 C C . GLY B 1 423 ? 86.344 39.679 40.872 1.00 20.90 400 GLY B C 1
ATOM 6538 O O . GLY B 1 423 ? 85.283 39.333 40.335 1.00 24.71 400 GLY B O 1
ATOM 6539 N N . ASN B 1 424 ? 87.290 38.829 41.252 1.00 16.91 401 ASN B N 1
ATOM 6540 C CA . ASN B 1 424 ? 87.153 37.378 41.206 1.00 15.11 401 ASN B CA 1
ATOM 6541 C C . ASN B 1 424 ? 86.812 36.852 42.594 1.00 13.67 401 ASN B C 1
ATOM 6542 O O . ASN B 1 424 ? 87.622 36.964 43.507 1.00 16.97 401 ASN B O 1
ATOM 6547 N N . PRO B 1 425 ? 85.639 36.195 42.755 1.00 10.69 402 PRO B N 1
ATOM 6548 C CA . PRO B 1 425 ? 85.326 35.723 44.106 1.00 14.37 402 PRO B CA 1
ATOM 6549 C C . PRO B 1 425 ? 86.285 34.671 44.598 1.00 14.66 402 PRO B C 1
ATOM 6550 O O . PRO B 1 425 ? 86.881 33.909 43.835 1.00 15.97 402 PRO B O 1
ATOM 6554 N N A THR B 1 426 ? 86.520 34.635 45.904 0.55 11.77 403 THR B N 1
ATOM 6555 N N B THR B 1 426 ? 86.426 34.643 45.908 0.45 11.71 403 THR B N 1
ATOM 6556 C CA A THR B 1 426 ? 87.431 33.633 46.452 0.55 10.23 403 THR B CA 1
ATOM 6557 C CA B THR B 1 426 ? 87.347 33.742 46.542 0.45 11.74 403 THR B CA 1
ATOM 6558 C C A THR B 1 426 ? 86.760 32.284 46.717 0.55 12.94 403 THR B C 1
ATOM 6559 C C B THR B 1 426 ? 86.765 32.350 46.751 0.45 12.86 403 THR B C 1
ATOM 6560 O O A THR B 1 426 ? 87.416 31.264 46.712 0.55 12.16 403 THR B O 1
ATOM 6561 O O B THR B 1 426 ? 87.482 31.371 46.701 0.45 12.54 403 THR B O 1
ATOM 6568 N N . TRP B 1 427 ? 85.461 32.269 47.015 1.00 11.72 404 TRP B N 1
ATOM 6569 C CA . TRP B 1 427 ? 84.829 31.017 47.421 1.00 10.66 404 TRP B CA 1
ATOM 6570 C C . TRP B 1 427 ? 84.798 29.934 46.338 1.00 11.51 404 TRP B C 1
ATOM 6571 O O . TRP B 1 427 ? 84.596 28.741 46.628 1.00 10.85 404 TRP B O 1
ATOM 6582 N N . THR B 1 428 ? 84.961 30.359 45.081 1.00 8.66 405 THR B N 1
ATOM 6583 C CA . THR B 1 428 ? 84.904 29.420 43.972 1.00 8.97 405 THR B CA 1
ATOM 6584 C C . THR B 1 428 ? 86.193 28.653 43.766 1.00 11.64 405 THR B C 1
ATOM 6585 O O . THR B 1 428 ? 86.244 27.810 42.865 1.00 11.24 405 THR B O 1
ATOM 6589 N N . MET B 1 429 ? 87.195 28.901 44.616 1.00 9.73 406 MET B N 1
ATOM 6590 C CA . MET B 1 429 ? 88.365 28.012 44.633 1.00 12.28 406 MET B CA 1
ATOM 6591 C C . MET B 1 429 ? 88.112 27.149 45.867 1.00 11.51 406 MET B C 1
ATOM 6592 O O . MET B 1 429 ? 88.591 27.432 46.951 1.00 14.39 406 MET B O 1
ATOM 6597 N N . ALA B 1 430 ? 87.485 25.993 45.654 1.00 10.29 407 ALA B N 1
ATOM 6598 C CA . ALA B 1 430 ? 87.087 25.159 46.797 1.00 10.50 407 ALA B CA 1
ATOM 6599 C C . ALA B 1 430 ? 87.922 23.909 46.730 1.00 11.31 407 ALA B C 1
ATOM 6600 O O . ALA B 1 430 ? 87.837 23.220 45.723 1.00 12.37 407 ALA B O 1
ATOM 6602 N N . ARG B 1 431 ? 88.740 23.584 47.743 1.00 8.83 408 ARG B N 1
ATOM 6603 C CA . ARG B 1 431 ? 89.639 22.426 47.575 1.00 10.85 408 ARG B CA 1
ATOM 6604 C C . ARG B 1 431 ? 89.367 21.407 48.671 1.00 10.01 408 ARG B C 1
ATOM 6605 O O . ARG B 1 431 ? 89.031 21.785 49.807 1.00 10.00 408 ARG B O 1
ATOM 6613 N N . THR B 1 432 ? 89.422 20.124 48.317 1.00 8.71 409 THR B N 1
ATOM 6614 C CA . THR B 1 432 ? 89.238 19.100 49.346 1.00 8.75 409 THR B CA 1
ATOM 6615 C C . THR B 1 432 ? 90.520 19.010 50.187 1.00 10.11 409 THR B C 1
ATOM 6616 O O . THR B 1 432 ? 91.476 19.689 49.916 1.00 12.10 409 THR B O 1
ATOM 6620 N N . PRO B 1 433 ? 90.556 18.127 51.211 1.00 9.95 410 PRO B N 1
ATOM 6621 C CA . PRO B 1 433 ? 91.730 18.170 52.084 1.00 8.16 410 PRO B CA 1
ATOM 6622 C C . PRO B 1 433 ? 93.092 17.920 51.415 1.00 8.87 410 PRO B C 1
ATOM 6623 O O . PRO B 1 433 ? 94.082 18.434 51.900 1.00 13.10 410 PRO B O 1
ATOM 6627 N N . ASP B 1 434 ? 93.118 17.128 50.337 1.00 11.38 411 ASP B N 1
ATOM 6628 C CA . ASP B 1 434 ? 94.376 16.861 49.642 1.00 10.32 411 ASP B CA 1
ATOM 6629 C C . ASP B 1 434 ? 94.757 17.954 48.636 1.00 12.30 411 ASP B C 1
ATOM 6630 O O . ASP B 1 434 ? 95.791 17.883 47.989 1.00 13.58 411 ASP B O 1
ATOM 6635 N N . GLY B 1 435 ? 93.937 18.997 48.524 1.00 12.25 412 GLY B N 1
ATOM 6636 C CA . GLY B 1 435 ? 94.230 20.081 47.594 1.00 9.56 412 GLY B CA 1
ATOM 6637 C C . GLY B 1 435 ? 93.447 20.023 46.279 1.00 10.48 412 GLY B C 1
ATOM 6638 O O . GLY B 1 435 ? 93.646 20.865 45.425 1.00 11.72 412 GLY B O 1
ATOM 6639 N N . THR B 1 436 ? 92.585 19.036 46.097 1.00 10.11 413 THR B N 1
ATOM 6640 C CA . THR B 1 436 ? 91.906 18.893 44.783 1.00 10.36 413 THR B CA 1
ATOM 6641 C C . THR B 1 436 ? 90.886 19.988 44.597 1.00 9.61 413 THR B C 1
ATOM 6642 O O . THR B 1 436 ? 89.984 20.134 45.451 1.00 11.50 413 THR B O 1
ATOM 6646 N N . VAL B 1 437 ? 90.939 20.686 43.460 1.00 9.36 414 VAL B N 1
ATOM 6647 C CA . VAL B 1 437 ? 89.873 21.630 43.085 1.00 11.39 414 VAL B CA 1
ATOM 6648 C C . VAL B 1 437 ? 88.533 20.868 42.903 1.00 12.27 414 VAL B C 1
ATOM 6649 O O . VAL B 1 437 ? 88.490 19.851 42.153 1.00 12.74 414 VAL B O 1
ATOM 6653 N N . TRP B 1 438 ? 87.450 21.310 43.566 1.00 9.39 415 TRP B N 1
ATOM 6654 C CA . TRP B 1 438 ? 86.139 20.708 43.393 1.00 7.63 415 TRP B CA 1
ATOM 6655 C C . TRP B 1 438 ? 85.143 21.685 42.780 1.00 10.83 415 TRP B C 1
ATOM 6656 O O . TRP B 1 438 ? 85.285 22.888 42.937 1.00 15.63 415 TRP B O 1
ATOM 6667 N N . ARG B 1 439 ? 84.131 21.156 42.095 1.00 11.40 416 ARG B N 1
ATOM 6668 C CA . ARG B 1 439 ? 83.070 22.043 41.593 1.00 11.39 416 ARG B CA 1
ATOM 6669 C C . ARG B 1 439 ? 82.398 22.684 42.825 1.00 11.75 416 ARG B C 1
ATOM 6670 O O . ARG B 1 439 ? 81.925 21.980 43.754 1.00 12.22 416 ARG B O 1
ATOM 6678 N N . PRO B 1 440 ? 82.378 24.013 42.887 1.00 12.49 417 PRO B N 1
ATOM 6679 C CA . PRO B 1 440 ? 82.106 24.651 44.181 1.00 12.90 417 PRO B CA 1
ATOM 6680 C C . PRO B 1 440 ? 80.613 24.790 44.525 1.00 13.04 417 PRO B C 1
ATOM 6681 O O . PRO B 1 440 ? 80.315 25.159 45.662 1.00 13.63 417 PRO B O 1
#

Solvent-accessible surface area: 29551 Å² total; per-residue (Å²): 172,18,89,0,55,63,13,66,18,22,36,0,12,6,20,50,11,14,4,0,0,0,19,0,64,13,61,86,131,70,18,46,0,0,0,0,0,0,0,17,11,3,1,69,0,0,50,18,2,0,64,70,3,7,9,72,27,0,83,50,64,55,2,38,149,11,78,38,6,43,57,2,5,18,6,6,0,7,2,13,26,0,0,1,18,12,0,2,10,0,0,0,2,0,0,1,43,0,3,55,0,57,102,52,45,78,8,0,3,77,60,19,67,10,97,68,58,121,13,0,14,0,0,6,46,2,20,6,6,25,46,85,71,0,17,79,31,0,85,43,52,66,139,87,17,29,99,50,0,5,0,0,11,0,12,23,3,7,20,9,6,108,5,81,68,32,47,31,97,150,56,88,131,4,111,103,27,125,79,108,219,34,70,240,114,107,25,119,30,61,49,10,4,12,66,12,2,16,135,1,1,25,123,0,0,59,32,0,10,111,119,23,28,108,112,9,56,0,0,0,2,0,5,6,10,8,51,18,86,51,0,4,126,2,0,93,29,0,59,83,34,120,5,24,0,0,0,6,0,6,6,5,37,41,8,92,106,0,134,64,1,62,130,80,11,93,4,42,0,0,2,2,7,10,0,3,2,27,15,2,34,47,40,3,0,45,93,108,22,1,45,12,0,1,0,1,2,4,0,11,0,0,0,8,12,0,37,93,1,1,76,70,0,64,138,29,68,3,98,0,0,0,10,4,18,17,11,11,0,2,0,0,12,2,0,0,1,2,0,0,5,5,1,83,13,16,9,0,1,4,12,20,112,19,72,122,22,21,80,108,0,0,55,23,20,1,106,43,72,118,5,82,1,85,22,46,111,89,56,0,2,3,5,46,9,57,60,75,60,1,77,159,69,102,25,139,7,36,35,11,75,14,3,27,0,10,11,12,95,14,65,21,58,85,0,84,89,0,58,58,13,67,18,21,36,0,13,6,33,67,64,14,3,0,0,0,18,0,61,13,67,91,120,71,29,49,0,0,0,0,0,0,0,27,14,3,0,66,0,0,50,14,2,0,52,85,2,8,9,70,27,0,85,48,66,64,2,38,151,11,79,40,5,41,55,3,4,18,6,4,0,6,3,12,26,0,0,1,19,13,0,2,9,0,0,0,2,0,0,1,43,0,3,56,0,59,107,53,44,77,7,0,3,78,60,19,67,11,100,65,58,118,14,0,12,0,0,3,58,3,91,15,66,60,42,79,89,0,17,77,31,0,80,50,48,58,135,99,14,15,93,48,0,36,0,18,40,32,86,16,17,1,41,34,65,88,44,6,183,133,22,19,96,126,35,79,175,53,186,68,80,89,11,95,212,22,69,241,116,69,24,114,12,39,1,1,0,9,66,7,6,14,127,27,1,28,120,1,0,46,11,0,11,102,116,23,28,113,113,11,55,0,0,1,2,0,26,6,10,7,48,19,86,50,0,3,124,4,0,82,31,0,58,82,34,120,5,24,0,0,1,6,0,6,5,5,36,40,7,90,108,0,137,66,0,62,129,78,11,95,4,41,0,0,2,2,7,8,0,3,2,29,16,2,34,50,41,4,0,44,92,106,22,2,42,12,0,2,0,1,1,4,0,12,0,0,0,8,12,0,36,89,1,2,75,67,0,67,146,29,68,3,94,0,0,0,11,2,23,20,21,12,0,1,0,0,8,1,0,0,0,0,0,0,4,5,2,82,15,15,8,0,1,4,14,51,91,23,66,109,21,23,110,110,1,0,58,22,26,10,109,55,74,117,5,80,1,85,20,42,109,98,56,0,1,2,7,50,8,57,58,73,31,1,77,142,66,102,25,164,24,42,46,43,106,95,4,27,0,10,13,6,96,13,65,21,62,83,0

Organism: Pantoea ananatis (strain LMG 20103) (NCBI:txid706191)